Protein 1HXV (pdb70)

Radius of gyration: 11.87 Å; Cα contacts (8 Å, |Δi|>4): 209; chains: 1; bounding box: 21×31×25 Å

Organism: Mycoplasma genitalium (strain ATCC 33530 / DSM 19775 / NCTC 10195 / G37) (NCBI:txid243273)

Secondary structure (DSSP, 8-state):
---SSEEEEEEEEEEETTEE-STT--SEEEEEETSS-SPTTHHHHHHTS-SSEEEEE-----TTSSSSGGGS---EEEEEE--B-

CATH classification: 3.10.50.40

Foldseek 3Di:
DQAAQFWWQKQKFFAQPPRTDCVRGRGRRRHHGHPPLDDPPPSGVLRVDDAQAFDFAFAAQDCSDPDNVSNGGRTTIGIRGHTDD

Structure (mmCIF, N/CA/C/O backbone):
data_1HXV
#
_entry.id   1HXV
#
loop_
_atom_site.group_PDB
_atom_site.id
_atom_site.type_symbol
_atom_site.label_atom_id
_atom_site.label_alt_id
_atom_site.label_comp_id
_atom_site.label_asym_id
_atom_site.label_entity_id
_atom_site.label_seq_id
_atom_site.pdbx_PDB_ins_code
_atom_site.Cartn_x
_atom_site.Cartn_y
_atom_site.Cartn_z
_atom_site.occupancy
_atom_site.B_iso_or_equiv
_atom_site.auth_seq_id
_atom_site.auth_comp_id
_atom_site.auth_asym_id
_atom_site.auth_atom_id
_atom_site.pdbx_PDB_model_num
ATOM 1 N N . LYS A 1 29 ? -7.972 10.093 4.191 1.00 -0.30 29 LYS A N 1
ATOM 2 C CA . LYS A 1 29 ? -7.476 8.993 3.373 1.00 0.10 29 LYS A CA 1
ATOM 3 C C . LYS A 1 29 ? -6.674 9.523 2.189 1.00 0.23 29 LYS A C 1
ATOM 4 O O . LYS A 1 29 ? -7.103 10.450 1.501 1.00 -0.27 29 LYS A O 1
ATOM 23 N N . LEU A 1 30 ? -5.510 8.928 1.954 1.00 -0.30 30 LEU A N 1
ATOM 24 C CA . LEU A 1 30 ? -4.651 9.339 0.850 1.00 0.10 30 LEU A CA 1
ATOM 25 C C . LEU A 1 30 ? -5.065 8.630 -0.431 1.00 0.23 30 LEU A C 1
ATOM 26 O O . LEU A 1 30 ? -4.667 7.497 -0.671 1.00 -0.27 30 LEU A O 1
ATOM 42 N N . ALA A 1 31 ? -5.875 9.292 -1.247 1.00 -0.30 31 ALA A N 1
ATOM 43 C CA . ALA A 1 31 ? -6.342 8.693 -2.490 1.00 0.10 31 ALA A CA 1
ATOM 44 C C . ALA A 1 31 ? -5.335 8.876 -3.627 1.00 0.23 31 ALA A C 1
ATOM 45 O O . ALA A 1 31 ? -4.191 9.269 -3.401 1.00 -0.27 31 ALA A O 1
ATOM 52 N N . ASN A 1 32 ? -5.773 8.564 -4.846 1.00 -0.30 32 ASN A N 1
ATOM 53 C CA . ASN A 1 32 ? -4.925 8.661 -6.036 1.00 0.11 32 ASN A CA 1
ATOM 54 C C . ASN A 1 32 ? -4.203 10.006 -6.132 1.00 0.23 32 ASN A C 1
ATOM 55 O O . ASN A 1 32 ? -4.314 10.856 -5.248 1.00 -0.27 32 ASN A O 1
ATOM 66 N N . GLY A 1 33 ? -3.483 10.192 -7.239 1.00 -0.31 33 GLY A N 1
ATOM 67 C CA . GLY A 1 33 ? -2.762 11.435 -7.484 1.00 0.09 33 GLY A CA 1
ATOM 68 C C . GLY A 1 33 ? -1.734 11.772 -6.417 1.00 0.23 33 GLY A C 1
ATOM 69 O O . GLY A 1 33 ? -1.211 12.886 -6.386 1.00 -0.27 33 GLY A O 1
ATOM 73 N N . ASP A 1 34 ? -1.445 10.817 -5.538 1.00 -0.30 34 ASP A N 1
ATOM 74 C CA . ASP A 1 34 ? -0.477 11.032 -4.466 1.00 0.10 34 ASP A CA 1
ATOM 75 C C . ASP A 1 34 ? 0.656 10.010 -4.536 1.00 0.23 34 ASP A C 1
ATOM 76 O O . ASP A 1 34 ? 0.560 9.015 -5.253 1.00 -0.27 34 ASP A O 1
ATOM 85 N N . ILE A 1 35 ? 1.720 10.247 -3.772 1.00 -0.30 35 ILE A N 1
ATOM 86 C CA . ILE A 1 35 ? 2.848 9.332 -3.737 1.00 0.10 35 ILE A CA 1
ATOM 87 C C . ILE A 1 35 ? 2.806 8.562 -2.422 1.00 0.23 35 ILE A C 1
ATOM 88 O O . ILE A 1 35 ? 2.844 9.168 -1.352 1.00 -0.27 35 ILE A O 1
ATOM 104 N N . ALA A 1 36 ? 2.683 7.242 -2.476 1.00 -0.30 36 ALA A N 1
ATOM 105 C CA . ALA A 1 36 ? 2.590 6.456 -1.255 1.00 0.10 36 ALA A CA 1
ATOM 106 C C . ALA A 1 36 ? 3.877 5.706 -0.927 1.00 0.23 36 ALA A C 1
ATOM 107 O O . ALA A 1 36 ? 4.145 4.648 -1.497 1.00 -0.27 36 ALA A O 1
ATOM 114 N N . ILE A 1 37 ? 4.642 6.215 0.036 1.00 -0.30 37 ILE A N 1
ATOM 115 C CA . ILE A 1 37 ? 5.855 5.532 0.470 1.00 0.10 37 ILE A CA 1
ATOM 116 C C . ILE A 1 37 ? 5.439 4.380 1.376 1.00 0.23 37 ILE A C 1
ATOM 117 O O . ILE A 1 37 ? 5.421 4.489 2.602 1.00 -0.27 37 ILE A O 1
ATOM 133 N N . ILE A 1 38 ? 5.017 3.302 0.749 1.00 -0.30 38 ILE A N 1
ATOM 134 C CA . ILE A 1 38 ? 4.515 2.154 1.477 1.00 0.10 38 ILE A CA 1
ATOM 135 C C . ILE A 1 38 ? 5.567 1.071 1.697 1.00 0.23 38 ILE A C 1
ATOM 136 O O . ILE A 1 38 ? 6.175 0.578 0.746 1.00 -0.27 38 ILE A O 1
ATOM 152 N N . ASP A 1 39 ? 5.745 0.675 2.954 1.00 -0.30 39 ASP A N 1
ATOM 153 C CA . ASP A 1 39 ? 6.677 -0.394 3.292 1.00 0.10 39 ASP A CA 1
ATOM 154 C C . ASP A 1 39 ? 5.904 -1.695 3.244 1.00 0.23 39 ASP A C 1
ATOM 155 O O . ASP A 1 39 ? 5.369 -2.163 4.249 1.00 -0.27 39 ASP A O 1
ATOM 164 N N . PHE A 1 40 ? 5.815 -2.240 2.046 1.00 -0.30 40 PHE A N 1
ATOM 165 C CA . PHE A 1 40 ? 5.057 -3.463 1.825 1.00 0.10 40 PHE A CA 1
ATOM 166 C C . PHE A 1 40 ? 5.939 -4.707 1.808 1.00 0.23 40 PHE A C 1
ATOM 167 O O . PHE A 1 40 ? 6.795 -4.867 0.942 1.00 -0.27 40 PHE A O 1
ATOM 184 N N . THR A 1 41 ? 5.721 -5.583 2.786 1.00 -0.30 41 THR A N 1
ATOM 185 C CA . THR A 1 41 ? 6.492 -6.814 2.900 1.00 0.13 41 THR A CA 1
ATOM 186 C C . THR A 1 41 ? 5.770 -7.988 2.236 1.00 0.24 41 THR A C 1
ATOM 187 O O . THR A 1 41 ? 4.717 -8.424 2.698 1.00 -0.27 41 THR A O 1
ATOM 198 N N . GLY A 1 42 ? 6.356 -8.503 1.161 1.00 -0.31 42 GLY A N 1
ATOM 199 C CA . GLY A 1 42 ? 5.785 -9.634 0.451 1.00 0.09 42 GLY A CA 1
ATOM 200 C C . GLY A 1 42 ? 5.798 -10.928 1.240 1.00 0.23 42 GLY A C 1
ATOM 201 O O . GLY A 1 42 ? 6.677 -11.767 1.051 1.00 -0.27 42 GLY A O 1
ATOM 205 N N . ILE A 1 43 ? 4.817 -11.104 2.115 1.00 -0.30 43 ILE A N 1
ATOM 206 C CA . ILE A 1 43 ? 4.728 -12.323 2.912 1.00 0.10 43 ILE A CA 1
ATOM 207 C C . ILE A 1 43 ? 3.954 -13.395 2.164 1.00 0.23 43 ILE A C 1
ATOM 208 O O . ILE A 1 43 ? 2.793 -13.203 1.818 1.00 -0.27 43 ILE A O 1
ATOM 224 N N . VAL A 1 44 ? 4.601 -14.515 1.909 1.00 -0.30 44 VAL A N 1
ATOM 225 C CA . VAL A 1 44 ? 3.965 -15.612 1.190 1.00 0.10 44 VAL A CA 1
ATOM 226 C C . VAL A 1 44 ? 3.384 -16.654 2.146 1.00 0.23 44 VAL A C 1
ATOM 227 O O . VAL A 1 44 ? 3.983 -17.705 2.380 1.00 -0.27 44 VAL A O 1
ATOM 240 N N . ASP A 1 45 ? 2.211 -16.355 2.695 1.00 -0.30 45 ASP A N 1
ATOM 241 C CA . ASP A 1 45 ? 1.541 -17.266 3.620 1.00 0.10 45 ASP A CA 1
ATOM 242 C C . ASP A 1 45 ? 2.453 -17.678 4.772 1.00 0.23 45 ASP A C 1
ATOM 243 O O . ASP A 1 45 ? 2.974 -18.793 4.785 1.00 -0.27 45 ASP A O 1
ATOM 252 N N . ASN A 1 46 ? 2.644 -16.773 5.734 1.00 -0.30 46 ASN A N 1
ATOM 253 C CA . ASN A 1 46 ? 3.497 -17.033 6.899 1.00 0.11 46 ASN A CA 1
ATOM 254 C C . ASN A 1 46 ? 4.953 -16.734 6.608 1.00 0.23 46 ASN A C 1
ATOM 255 O O . ASN A 1 46 ? 5.655 -16.176 7.451 1.00 -0.27 46 ASN A O 1
ATOM 266 N N . LYS A 1 47 ? 5.415 -17.106 5.426 1.00 -0.30 47 LYS A N 1
ATOM 267 C CA . LYS A 1 47 ? 6.796 -16.862 5.075 1.00 0.10 47 LYS A CA 1
ATOM 268 C C . LYS A 1 47 ? 6.956 -15.480 4.455 1.00 0.23 47 LYS A C 1
ATOM 269 O O . LYS A 1 47 ? 6.057 -14.986 3.783 1.00 -0.27 47 LYS A O 1
ATOM 288 N N . LYS A 1 48 ? 8.105 -14.863 4.687 1.00 -0.30 48 LYS A N 1
ATOM 289 C CA . LYS A 1 48 ? 8.379 -13.535 4.148 1.00 0.10 48 LYS A CA 1
ATOM 290 C C . LYS A 1 48 ? 9.568 -13.577 3.190 1.00 0.23 48 LYS A C 1
ATOM 291 O O . LYS A 1 48 ? 10.694 -13.866 3.597 1.00 -0.27 48 LYS A O 1
ATOM 310 N N . LEU A 1 49 ? 9.310 -13.294 1.917 1.00 -0.30 49 LEU A N 1
ATOM 311 C CA . LEU A 1 49 ? 10.360 -13.306 0.901 1.00 0.10 49 LEU A CA 1
ATOM 312 C C . LEU A 1 49 ? 11.035 -11.942 0.792 1.00 0.23 49 LEU A C 1
ATOM 313 O O . LEU A 1 49 ? 10.764 -11.039 1.583 1.00 -0.27 49 LEU A O 1
ATOM 329 N N . ALA A 1 50 ? 11.911 -11.799 -0.199 1.00 -0.30 50 ALA A N 1
ATOM 330 C CA . ALA A 1 50 ? 12.619 -10.545 -0.420 1.00 0.10 50 ALA A CA 1
ATOM 331 C C . ALA A 1 50 ? 12.124 -9.853 -1.688 1.00 0.23 50 ALA A C 1
ATOM 332 O O . ALA A 1 50 ? 12.239 -8.635 -1.827 1.00 -0.27 50 ALA A O 1
ATOM 339 N N . SER A 1 51 ? 11.571 -10.638 -2.611 1.00 -0.30 51 SER A N 1
ATOM 340 C CA . SER A 1 51 ? 11.056 -10.104 -3.869 1.00 0.12 51 SER A CA 1
ATOM 341 C C . SER A 1 51 ? 10.013 -9.031 -3.625 1.00 0.24 51 SER A C 1
ATOM 342 O O . SER A 1 51 ? 10.236 -7.859 -3.928 1.00 -0.27 51 SER A O 1
ATOM 350 N N . ALA A 1 52 ? 8.871 -9.428 -3.087 1.00 -0.30 52 ALA A N 1
ATOM 351 C CA . ALA A 1 52 ? 7.807 -8.478 -2.827 1.00 0.10 52 ALA A CA 1
ATOM 352 C C . ALA A 1 52 ? 8.030 -7.714 -1.518 1.00 0.23 52 ALA A C 1
ATOM 353 O O . ALA A 1 52 ? 7.106 -7.090 -0.995 1.00 -0.27 52 ALA A O 1
ATOM 360 N N . SER A 1 53 ? 9.248 -7.772 -0.980 1.00 -0.30 53 SER A N 1
ATOM 361 C CA . SER A 1 53 ? 9.565 -7.092 0.272 1.00 0.12 53 SER A CA 1
ATOM 362 C C . SER A 1 53 ? 10.076 -5.675 0.030 1.00 0.24 53 SER A C 1
ATOM 363 O O . SER A 1 53 ? 11.272 -5.462 -0.165 1.00 -0.27 53 SER A O 1
ATOM 371 N N . ALA A 1 54 ? 9.165 -4.707 0.054 1.00 -0.30 54 ALA A N 1
ATOM 372 C CA . ALA A 1 54 ? 9.532 -3.312 -0.153 1.00 0.10 54 ALA A CA 1
ATOM 373 C C . ALA A 1 54 ? 9.247 -2.473 1.075 1.00 0.23 54 ALA A C 1
ATOM 374 O O . ALA A 1 54 ? 8.184 -2.563 1.680 1.00 -0.27 54 ALA A O 1
ATOM 381 N N . GLN A 1 55 ? 10.219 -1.655 1.426 1.00 -0.30 55 GLN A N 1
ATOM 382 C CA . GLN A 1 55 ? 10.112 -0.775 2.574 1.00 0.10 55 GLN A CA 1
ATOM 383 C C . GLN A 1 55 ? 9.532 0.570 2.147 1.00 0.23 55 GLN A C 1
ATOM 384 O O . GLN A 1 55 ? 8.615 0.630 1.330 1.00 -0.27 55 GLN A O 1
ATOM 398 N N . ASN A 1 56 ? 10.098 1.632 2.674 1.00 -0.30 56 ASN A N 1
ATOM 399 C CA . ASN A 1 56 ? 9.679 2.983 2.328 1.00 0.11 56 ASN A CA 1
ATOM 400 C C . ASN A 1 56 ? 9.858 3.188 0.830 1.00 0.23 56 ASN A C 1
ATOM 401 O O . ASN A 1 56 ? 10.797 3.849 0.386 1.00 -0.27 56 ASN A O 1
ATOM 412 N N . TYR A 1 57 ? 8.947 2.605 0.056 1.00 -0.30 57 TYR A N 1
ATOM 413 C CA . TYR A 1 57 ? 8.996 2.707 -1.393 1.00 0.10 57 TYR A CA 1
ATOM 414 C C . TYR A 1 57 ? 8.124 3.855 -1.870 1.00 0.23 57 TYR A C 1
ATOM 415 O O . TYR A 1 57 ? 6.895 3.773 -1.827 1.00 -0.27 57 TYR A O 1
ATOM 433 N N . GLU A 1 58 ? 8.768 4.918 -2.338 1.00 -0.30 58 GLU A N 1
ATOM 434 C CA . GLU A 1 58 ? 8.047 6.078 -2.835 1.00 0.10 58 GLU A CA 1
ATOM 435 C C . GLU A 1 58 ? 7.274 5.709 -4.089 1.00 0.23 58 GLU A C 1
ATOM 436 O O . GLU A 1 58 ? 7.750 5.888 -5.210 1.00 -0.27 58 GLU A O 1
ATOM 448 N N . LEU A 1 59 ? 6.069 5.199 -3.880 1.00 -0.30 59 LEU A N 1
ATOM 449 C CA . LEU A 1 59 ? 5.203 4.804 -4.976 1.00 0.10 59 LEU A CA 1
ATOM 450 C C . LEU A 1 59 ? 4.270 5.949 -5.330 1.00 0.23 59 LEU A C 1
ATOM 451 O O . LEU A 1 59 ? 3.966 6.791 -4.490 1.00 -0.27 59 LEU A O 1
ATOM 467 N N . THR A 1 60 ? 3.807 5.971 -6.564 1.00 -0.30 60 THR A N 1
ATOM 468 C CA . THR A 1 60 ? 2.890 7.007 -7.008 1.00 0.13 60 THR A CA 1
ATOM 469 C C . THR A 1 60 ? 1.532 6.377 -7.251 1.00 0.24 60 THR A C 1
ATOM 470 O O . THR A 1 60 ? 1.375 5.588 -8.183 1.00 -0.27 60 THR A O 1
ATOM 481 N N . ILE A 1 61 ? 0.545 6.711 -6.431 1.00 -0.30 61 ILE A N 1
ATOM 482 C CA . ILE A 1 61 ? -0.778 6.145 -6.612 1.00 0.10 61 ILE A CA 1
ATOM 483 C C . ILE A 1 61 ? -1.566 6.977 -7.600 1.00 0.23 61 ILE A C 1
ATOM 484 O O . ILE A 1 61 ? -2.031 8.075 -7.290 1.00 -0.27 61 ILE A O 1
ATOM 500 N N . GLY A 1 62 ? -1.669 6.449 -8.807 1.00 -0.31 62 GLY A N 1
ATOM 501 C CA . GLY A 1 62 ? -2.353 7.139 -9.879 1.00 0.09 62 GLY A CA 1
ATOM 502 C C . GLY A 1 62 ? -1.500 7.180 -11.136 1.00 0.23 62 GLY A C 1
ATOM 503 O O . GLY A 1 62 ? -1.741 7.986 -12.034 1.00 -0.27 62 GLY A O 1
ATOM 507 N N . SER A 1 63 ? -0.493 6.304 -11.193 1.00 -0.30 63 SER A N 1
ATOM 508 C CA . SER A 1 63 ? 0.409 6.233 -12.335 1.00 0.12 63 SER A CA 1
ATOM 509 C C . SER A 1 63 ? 0.096 5.022 -13.214 1.00 0.24 63 SER A C 1
ATOM 510 O O . SER A 1 63 ? 0.579 4.925 -14.341 1.00 -0.27 63 SER A O 1
ATOM 518 N N . ASN A 1 64 ? -0.716 4.101 -12.691 1.00 -0.30 64 ASN A N 1
ATOM 519 C CA . ASN A 1 64 ? -1.099 2.898 -13.426 1.00 0.11 64 ASN A CA 1
ATOM 520 C C . ASN A 1 64 ? 0.093 1.971 -13.654 1.00 0.23 64 ASN A C 1
ATOM 521 O O . ASN A 1 64 ? 0.103 1.186 -14.602 1.00 -0.27 64 ASN A O 1
ATOM 532 N N . SER A 1 65 ? 1.097 2.063 -12.786 1.00 -0.30 65 SER A N 1
ATOM 533 C CA . SER A 1 65 ? 2.285 1.224 -12.910 1.00 0.12 65 SER A CA 1
ATOM 534 C C . SER A 1 65 ? 2.178 -0.022 -12.033 1.00 0.24 65 SER A C 1
ATOM 535 O O . SER A 1 65 ? 2.811 -1.040 -12.311 1.00 -0.27 65 SER A O 1
ATOM 543 N N . PHE A 1 66 ? 1.376 0.060 -10.976 1.00 -0.30 66 PHE A N 1
ATOM 544 C CA . PHE A 1 66 ? 1.195 -1.069 -10.070 1.00 0.10 66 PHE A CA 1
ATOM 545 C C . PHE A 1 66 ? -0.063 -1.856 -10.428 1.00 0.23 66 PHE A C 1
ATOM 546 O O . PHE A 1 66 ? -0.977 -1.326 -11.060 1.00 -0.27 66 PHE A O 1
ATOM 563 N N . ILE A 1 67 ? -0.106 -3.122 -10.021 1.00 -0.30 67 ILE A N 1
ATOM 564 C CA . ILE A 1 67 ? -1.257 -3.973 -10.305 1.00 0.10 67 ILE A CA 1
ATOM 565 C C . ILE A 1 67 ? -2.532 -3.385 -9.708 1.00 0.23 67 ILE A C 1
ATOM 566 O O . ILE A 1 67 ? -2.480 -2.490 -8.865 1.00 -0.27 67 ILE A O 1
ATOM 582 N N . LYS A 1 68 ? -3.677 -3.890 -10.156 1.00 -0.30 68 LYS A N 1
ATOM 583 C CA . LYS A 1 68 ? -4.967 -3.411 -9.671 1.00 0.10 68 LYS A CA 1
ATOM 584 C C . LYS A 1 68 ? -5.308 -4.030 -8.319 1.00 0.23 68 LYS A C 1
ATOM 585 O O . LYS A 1 68 ? -5.381 -5.252 -8.187 1.00 -0.27 68 LYS A O 1
ATOM 604 N N . GLY A 1 69 ? -5.511 -3.180 -7.316 1.00 -0.31 69 GLY A N 1
ATOM 605 C CA . GLY A 1 69 ? -5.835 -3.663 -5.987 1.00 0.09 69 GLY A CA 1
ATOM 606 C C . GLY A 1 69 ? -4.737 -3.361 -4.985 1.00 0.23 69 GLY A C 1
ATOM 607 O O . GLY A 1 69 ? -4.985 -3.292 -3.781 1.00 -0.27 69 GLY A O 1
ATOM 611 N N . PHE A 1 70 ? -3.520 -3.188 -5.488 1.00 -0.30 70 PHE A N 1
ATOM 612 C CA . PHE A 1 70 ? -2.369 -2.898 -4.643 1.00 0.10 70 PHE A CA 1
ATOM 613 C C . PHE A 1 70 ? -2.314 -1.414 -4.273 1.00 0.23 70 PHE A C 1
ATOM 614 O O . PHE A 1 70 ? -2.694 -1.023 -3.165 1.00 -0.27 70 PHE A O 1
ATOM 631 N N . GLU A 1 71 ? -1.846 -0.587 -5.210 1.00 -0.30 71 GLU A N 1
ATOM 632 C CA . GLU A 1 71 ? -1.749 0.855 -4.990 1.00 0.10 71 GLU A CA 1
ATOM 633 C C . GLU A 1 71 ? -3.023 1.390 -4.339 1.00 0.23 71 GLU A C 1
ATOM 634 O O . GLU A 1 71 ? -2.969 2.251 -3.464 1.00 -0.27 71 GLU A O 1
ATOM 646 N N . THR A 1 72 ? -4.166 0.864 -4.778 1.00 -0.30 72 THR A N 1
ATOM 647 C CA . THR A 1 72 ? -5.467 1.278 -4.257 1.00 0.13 72 THR A CA 1
ATOM 648 C C . THR A 1 72 ? -5.629 0.932 -2.778 1.00 0.24 72 THR A C 1
ATOM 649 O O . THR A 1 72 ? -5.996 1.784 -1.971 1.00 -0.27 72 THR A O 1
ATOM 660 N N . GLY A 1 73 ? -5.359 -0.320 -2.425 1.00 -0.31 73 GLY A N 1
ATOM 661 C CA . GLY A 1 73 ? -5.491 -0.742 -1.039 1.00 0.09 73 GLY A CA 1
ATOM 662 C C . GLY A 1 73 ? -4.784 0.193 -0.074 1.00 0.23 73 GLY A C 1
ATOM 663 O O . GLY A 1 73 ? -5.175 0.318 1.090 1.00 -0.27 73 GLY A O 1
ATOM 667 N N . LEU A 1 74 ? -3.757 0.873 -0.565 1.00 -0.30 74 LEU A N 1
ATOM 668 C CA . LEU A 1 74 ? -3.010 1.813 0.260 1.00 0.10 74 LEU A CA 1
ATOM 669 C C . LEU A 1 74 ? -3.624 3.215 0.203 1.00 0.23 74 LEU A C 1
ATOM 670 O O . LEU A 1 74 ? -3.520 3.984 1.158 1.00 -0.27 74 LEU A O 1
ATOM 686 N N . ILE A 1 75 ? -4.246 3.551 -0.927 1.00 -0.30 75 ILE A N 1
ATOM 687 C CA . ILE A 1 75 ? -4.850 4.875 -1.096 1.00 0.10 75 ILE A CA 1
ATOM 688 C C . ILE A 1 75 ? -6.172 5.017 -0.343 1.00 0.23 75 ILE A C 1
ATOM 689 O O . ILE A 1 75 ? -6.683 6.124 -0.178 1.00 -0.27 75 ILE A O 1
ATOM 705 N N . ALA A 1 76 ? -6.733 3.899 0.088 1.00 -0.30 76 ALA A N 1
ATOM 706 C CA . ALA A 1 76 ? -8.008 3.914 0.793 1.00 0.10 76 ALA A CA 1
ATOM 707 C C . ALA A 1 76 ? -7.833 4.213 2.279 1.00 0.23 76 ALA A C 1
ATOM 708 O O . ALA A 1 76 ? -8.771 4.654 2.942 1.00 -0.27 76 ALA A O 1
ATOM 715 N N . MET A 1 77 ? -6.631 3.986 2.800 1.00 -0.30 77 MET A N 1
ATOM 716 C CA . MET A 1 77 ? -6.360 4.254 4.211 1.00 0.10 77 MET A CA 1
ATOM 717 C C . MET A 1 77 ? -5.457 5.476 4.371 1.00 0.23 77 MET A C 1
ATOM 718 O O . MET A 1 77 ? -4.916 5.993 3.393 1.00 -0.27 77 MET A O 1
ATOM 732 N N . LYS A 1 78 ? -5.303 5.935 5.612 1.00 -0.30 78 LYS A N 1
ATOM 733 C CA . LYS A 1 78 ? -4.468 7.096 5.902 1.00 0.10 78 LYS A CA 1
ATOM 734 C C . LYS A 1 78 ? -2.995 6.717 5.827 1.00 0.23 78 LYS A C 1
ATOM 735 O O . LYS A 1 78 ? -2.642 5.731 5.184 1.00 -0.27 78 LYS A O 1
ATOM 754 N N . VAL A 1 79 ? -2.130 7.485 6.482 1.00 -0.30 79 VAL A N 1
ATOM 755 C CA . VAL A 1 79 ? -0.704 7.199 6.473 1.00 0.10 79 VAL A CA 1
ATOM 756 C C . VAL A 1 79 ? -0.288 6.557 7.796 1.00 0.23 79 VAL A C 1
ATOM 757 O O . VAL A 1 79 ? -1.002 6.657 8.794 1.00 -0.27 79 VAL A O 1
ATOM 770 N N . ASN A 1 80 ? 0.861 5.891 7.797 1.00 -0.30 80 ASN A N 1
ATOM 771 C CA . ASN A 1 80 ? 1.357 5.225 8.994 1.00 0.11 80 ASN A CA 1
ATOM 772 C C . ASN A 1 80 ? 0.428 4.085 9.401 1.00 0.23 80 ASN A C 1
ATOM 773 O O . ASN A 1 80 ? 0.394 3.687 10.565 1.00 -0.27 80 ASN A O 1
ATOM 784 N N . GLN A 1 81 ? -0.328 3.565 8.436 1.00 -0.30 81 GLN A N 1
ATOM 785 C CA . GLN A 1 81 ? -1.259 2.473 8.706 1.00 0.10 81 GLN A CA 1
ATOM 786 C C . GLN A 1 81 ? -0.693 1.136 8.233 1.00 0.23 81 GLN A C 1
ATOM 787 O O . GLN A 1 81 ? -0.072 1.053 7.176 1.00 -0.27 81 GLN A O 1
ATOM 801 N N . LYS A 1 82 ? -0.919 0.091 9.024 1.00 -0.30 82 LYS A N 1
ATOM 802 C CA . LYS A 1 82 ? -0.438 -1.244 8.683 1.00 0.10 82 LYS A CA 1
ATOM 803 C C . LYS A 1 82 ? -1.469 -1.990 7.846 1.00 0.23 82 LYS A C 1
ATOM 804 O O . LYS A 1 82 ? -2.435 -2.539 8.376 1.00 -0.27 82 LYS A O 1
ATOM 823 N N . LYS A 1 83 ? -1.265 -1.994 6.533 1.00 -0.30 83 LYS A N 1
ATOM 824 C CA . LYS A 1 83 ? -2.184 -2.659 5.619 1.00 0.10 83 LYS A CA 1
ATOM 825 C C . LYS A 1 83 ? -1.701 -4.062 5.258 1.00 0.23 83 LYS A C 1
ATOM 826 O O . LYS A 1 83 ? -1.162 -4.282 4.174 1.00 -0.27 83 LYS A O 1
ATOM 845 N N . THR A 1 84 ? -1.908 -5.012 6.166 1.00 -0.30 84 THR A N 1
ATOM 846 C CA . THR A 1 84 ? -1.502 -6.393 5.927 1.00 0.13 84 THR A CA 1
ATOM 847 C C . THR A 1 84 ? -2.573 -7.128 5.128 1.00 0.24 84 THR A C 1
ATOM 848 O O . THR A 1 84 ? -3.243 -8.026 5.639 1.00 -0.27 84 THR A O 1
ATOM 859 N N . LEU A 1 85 ? -2.736 -6.725 3.872 1.00 -0.30 85 LEU A N 1
ATOM 860 C CA . LEU A 1 85 ? -3.734 -7.322 2.993 1.00 0.10 85 LEU A CA 1
ATOM 861 C C . LEU A 1 85 ? -3.152 -8.487 2.196 1.00 0.23 85 LEU A C 1
ATOM 862 O O . LEU A 1 85 ? -2.054 -8.389 1.647 1.00 -0.27 85 LEU A O 1
ATOM 878 N N . ALA A 1 86 ? -3.903 -9.583 2.123 1.00 -0.30 86 ALA A N 1
ATOM 879 C CA . ALA A 1 86 ? -3.470 -10.759 1.377 1.00 0.10 86 ALA A CA 1
ATOM 880 C C . ALA A 1 86 ? -3.871 -10.630 -0.088 1.00 0.23 86 ALA A C 1
ATOM 881 O O . ALA A 1 86 ? -4.927 -11.112 -0.499 1.00 -0.27 86 ALA A O 1
ATOM 888 N N . LEU A 1 87 ? -3.036 -9.947 -0.863 1.00 -0.30 87 LEU A N 1
ATOM 889 C CA . LEU A 1 87 ? -3.318 -9.717 -2.276 1.00 0.10 87 LEU A CA 1
ATOM 890 C C . LEU A 1 87 ? -2.754 -10.821 -3.161 1.00 0.23 87 LEU A C 1
ATOM 891 O O . LEU A 1 87 ? -1.806 -11.511 -2.792 1.00 -0.27 87 LEU A O 1
ATOM 907 N N . THR A 1 88 ? -3.336 -10.960 -4.344 1.00 -0.30 88 THR A N 1
ATOM 908 C CA . THR A 1 88 ? -2.887 -11.956 -5.304 1.00 0.13 88 THR A CA 1
ATOM 909 C C . THR A 1 88 ? -1.844 -11.350 -6.231 1.00 0.24 88 THR A C 1
ATOM 910 O O . THR A 1 88 ? -1.528 -10.164 -6.133 1.00 -0.27 88 THR A O 1
ATOM 921 N N . PHE A 1 89 ? -1.317 -12.163 -7.131 1.00 -0.30 89 PHE A N 1
ATOM 922 C CA . PHE A 1 89 ? -0.315 -11.701 -8.079 1.00 0.10 89 PHE A CA 1
ATOM 923 C C . PHE A 1 89 ? -0.784 -11.964 -9.510 1.00 0.24 89 PHE A C 1
ATOM 924 O O . PHE A 1 89 ? -0.913 -13.117 -9.921 1.00 -0.27 89 PHE A O 1
ATOM 941 N N . PRO A 1 90 ? -1.065 -10.896 -10.285 1.00 -0.29 90 PRO A N 1
ATOM 942 C CA . PRO A 1 90 ? -1.542 -11.021 -11.668 1.00 0.10 90 PRO A CA 1
ATOM 943 C C . PRO A 1 90 ? -0.429 -11.333 -12.663 1.00 0.23 90 PRO A C 1
ATOM 944 O O . PRO A 1 90 ? 0.751 -11.127 -12.379 1.00 -0.27 90 PRO A O 1
ATOM 955 N N . SER A 1 91 ? -0.820 -11.826 -13.836 1.00 -0.30 91 SER A N 1
ATOM 956 C CA . SER A 1 91 ? 0.133 -12.165 -14.887 1.00 0.12 91 SER A CA 1
ATOM 957 C C . SER A 1 91 ? 0.943 -10.942 -15.302 1.00 0.24 91 SER A C 1
ATOM 958 O O . SER A 1 91 ? 2.117 -11.051 -15.656 1.00 -0.27 91 SER A O 1
ATOM 966 N N . ASP A 1 92 ? 0.301 -9.778 -15.264 1.00 -0.30 92 ASP A N 1
ATOM 967 C CA . ASP A 1 92 ? 0.947 -8.524 -15.643 1.00 0.10 92 ASP A CA 1
ATOM 968 C C . ASP A 1 92 ? 2.346 -8.406 -15.037 1.00 0.23 92 ASP A C 1
ATOM 969 O O . ASP A 1 92 ? 3.226 -7.767 -15.613 1.00 -0.27 92 ASP A O 1
ATOM 978 N N . TYR A 1 93 ? 2.545 -9.021 -13.873 1.00 -0.30 93 TYR A N 1
ATOM 979 C CA . TYR A 1 93 ? 3.839 -8.972 -13.199 1.00 0.10 93 TYR A CA 1
ATOM 980 C C . TYR A 1 93 ? 4.963 -9.425 -14.125 1.00 0.23 93 TYR A C 1
ATOM 981 O O . TYR A 1 93 ? 4.793 -10.343 -14.927 1.00 -0.27 93 TYR A O 1
ATOM 999 N N . HIS A 1 94 ? 6.109 -8.762 -14.012 1.00 -0.30 94 HIS A N 1
ATOM 1000 C CA . HIS A 1 94 ? 7.267 -9.076 -14.840 1.00 0.10 94 HIS A CA 1
ATOM 1001 C C . HIS A 1 94 ? 7.770 -10.496 -14.592 1.00 0.23 94 HIS A C 1
ATOM 1002 O O . HIS A 1 94 ? 8.442 -11.078 -15.443 1.00 -0.27 94 HIS A O 1
ATOM 1017 N N . VAL A 1 95 ? 7.450 -11.052 -13.427 1.00 -0.30 95 VAL A N 1
ATOM 1018 C CA . VAL A 1 95 ? 7.886 -12.401 -13.094 1.00 0.10 95 VAL A CA 1
ATOM 1019 C C . VAL A 1 95 ? 6.781 -13.426 -13.344 1.00 0.23 95 VAL A C 1
ATOM 1020 O O . VAL A 1 95 ? 5.630 -13.239 -12.945 1.00 -0.27 95 VAL A O 1
ATOM 1033 N N . LYS A 1 96 ? 7.159 -14.512 -13.999 1.00 -0.30 96 LYS A N 1
ATOM 1034 C CA . LYS A 1 96 ? 6.229 -15.592 -14.318 1.00 0.10 96 LYS A CA 1
ATOM 1035 C C . LYS A 1 96 ? 5.528 -16.101 -13.060 1.00 0.23 96 LYS A C 1
ATOM 1036 O O . LYS A 1 96 ? 4.340 -16.425 -13.082 1.00 -0.27 96 LYS A O 1
ATOM 1055 N N . GLU A 1 97 ? 6.283 -16.191 -11.975 1.00 -0.30 97 GLU A N 1
ATOM 1056 C CA . GLU A 1 97 ? 5.757 -16.686 -10.706 1.00 0.10 97 GLU A CA 1
ATOM 1057 C C . GLU A 1 97 ? 4.611 -15.828 -10.169 1.00 0.23 97 GLU A C 1
ATOM 1058 O O . GLU A 1 97 ? 3.573 -16.351 -9.742 1.00 -0.27 97 GLU A O 1
ATOM 1070 N N . LEU A 1 98 ? 4.791 -14.512 -10.183 1.00 -0.30 98 LEU A N 1
ATOM 1071 C CA . LEU A 1 98 ? 3.766 -13.614 -9.669 1.00 0.10 98 LEU A CA 1
ATOM 1072 C C . LEU A 1 98 ? 2.652 -13.389 -10.667 1.00 0.23 98 LEU A C 1
ATOM 1073 O O . LEU A 1 98 ? 1.963 -12.370 -10.631 1.00 -0.27 98 LEU A O 1
ATOM 1089 N N . GLN A 1 99 ? 2.443 -14.364 -11.524 1.00 -0.30 99 GLN A N 1
ATOM 1090 C CA . GLN A 1 99 ? 1.365 -14.294 -12.483 1.00 0.10 99 GLN A CA 1
ATOM 1091 C C . GLN A 1 99 ? 0.100 -14.803 -11.804 1.00 0.23 99 GLN A C 1
ATOM 1092 O O . GLN A 1 99 ? -0.997 -14.297 -12.037 1.00 -0.27 99 GLN A O 1
ATOM 1106 N N . SER A 1 100 ? 0.280 -15.813 -10.947 1.00 -0.30 100 SER A N 1
ATOM 1107 C CA . SER A 1 100 ? -0.830 -16.405 -10.201 1.00 0.12 100 SER A CA 1
ATOM 1108 C C . SER A 1 100 ? -0.394 -16.748 -8.776 1.00 0.24 100 SER A C 1
ATOM 1109 O O . SER A 1 100 ? -0.449 -17.909 -8.369 1.00 -0.27 100 SER A O 1
ATOM 1117 N N . LYS A 1 101 ? 0.072 -15.749 -8.026 1.00 -0.30 101 LYS A N 1
ATOM 1118 C CA . LYS A 1 101 ? 0.547 -15.993 -6.663 1.00 0.10 101 LYS A CA 1
ATOM 1119 C C . LYS A 1 101 ? -0.211 -15.196 -5.592 1.00 0.24 101 LYS A C 1
ATOM 1120 O O . LYS A 1 101 ? -0.006 -13.991 -5.445 1.00 -0.27 101 LYS A O 1
ATOM 1139 N N . PRO A 1 102 ? -1.064 -15.871 -4.792 1.00 -0.29 102 PRO A N 1
ATOM 1140 C CA . PRO A 1 102 ? -1.801 -15.227 -3.698 1.00 0.10 102 PRO A CA 1
ATOM 1141 C C . PRO A 1 102 ? -0.858 -14.911 -2.541 1.00 0.23 102 PRO A C 1
ATOM 1142 O O . PRO A 1 102 ? -0.584 -15.767 -1.699 1.00 -0.27 102 PRO A O 1
ATOM 1153 N N . VAL A 1 103 ? -0.323 -13.697 -2.536 1.00 -0.30 103 VAL A N 1
ATOM 1154 C CA . VAL A 1 103 ? 0.639 -13.285 -1.519 1.00 0.10 103 VAL A CA 1
ATOM 1155 C C . VAL A 1 103 ? 0.025 -12.441 -0.400 1.00 0.23 103 VAL A C 1
ATOM 1156 O O . VAL A 1 103 ? -1.020 -11.808 -0.566 1.00 -0.27 103 VAL A O 1
ATOM 1169 N N . THR A 1 104 ? 0.731 -12.405 0.726 1.00 -0.30 104 THR A N 1
ATOM 1170 C CA . THR A 1 104 ? 0.329 -11.608 1.876 1.00 0.13 104 THR A CA 1
ATOM 1171 C C . THR A 1 104 ? 1.178 -10.349 1.912 1.00 0.24 104 THR A C 1
ATOM 1172 O O . THR A 1 104 ? 2.362 -10.394 2.243 1.00 -0.27 104 THR A O 1
ATOM 1183 N N . PHE A 1 105 ? 0.572 -9.230 1.540 1.00 -0.30 105 PHE A N 1
ATOM 1184 C CA . PHE A 1 105 ? 1.280 -7.961 1.497 1.00 0.10 105 PHE A CA 1
ATOM 1185 C C . PHE A 1 105 ? 1.138 -7.183 2.800 1.00 0.23 105 PHE A C 1
ATOM 1186 O O . PHE A 1 105 ? 0.043 -6.753 3.162 1.00 -0.27 105 PHE A O 1
ATOM 1203 N N . GLU A 1 106 ? 2.261 -6.947 3.459 1.00 -0.30 106 GLU A N 1
ATOM 1204 C CA . GLU A 1 106 ? 2.276 -6.150 4.676 1.00 0.10 106 GLU A CA 1
ATOM 1205 C C . GLU A 1 106 ? 2.677 -4.741 4.273 1.00 0.23 106 GLU A C 1
ATOM 1206 O O . GLU A 1 106 ? 3.854 -4.389 4.305 1.00 -0.27 106 GLU A O 1
ATOM 1218 N N . VAL A 1 107 ? 1.693 -3.953 3.852 1.00 -0.30 107 VAL A N 1
ATOM 1219 C CA . VAL A 1 107 ? 1.953 -2.598 3.388 1.00 0.10 107 VAL A CA 1
ATOM 1220 C C . VAL A 1 107 ? 1.800 -1.562 4.485 1.00 0.23 107 VAL A C 1
ATOM 1221 O O . VAL A 1 107 ? 0.690 -1.274 4.934 1.00 -0.27 107 VAL A O 1
ATOM 1234 N N . VAL A 1 108 ? 2.918 -0.973 4.886 1.00 -0.30 108 VAL A N 1
ATOM 1235 C CA . VAL A 1 108 ? 2.917 0.066 5.894 1.00 0.10 108 VAL A CA 1
ATOM 1236 C C . VAL A 1 108 ? 2.604 1.395 5.209 1.00 0.23 108 VAL A C 1
ATOM 1237 O O . VAL A 1 108 ? 3.489 2.064 4.677 1.00 -0.27 108 VAL A O 1
ATOM 1250 N N . LEU A 1 109 ? 1.321 1.718 5.167 1.00 -0.30 109 LEU A N 1
ATOM 1251 C CA . LEU A 1 109 ? 0.824 2.908 4.489 1.00 0.10 109 LEU A CA 1
ATOM 1252 C C . LEU A 1 109 ? 1.521 4.214 4.866 1.00 0.23 109 LEU A C 1
ATOM 1253 O O . LEU A 1 109 ? 0.937 5.044 5.555 1.00 -0.27 109 LEU A O 1
ATOM 1269 N N . LYS A 1 110 ? 2.731 4.437 4.354 1.00 -0.30 110 LYS A N 1
ATOM 1270 C CA . LYS A 1 110 ? 3.421 5.695 4.588 1.00 0.10 110 LYS A CA 1
ATOM 1271 C C . LYS A 1 110 ? 3.291 6.490 3.295 1.00 0.23 110 LYS A C 1
ATOM 1272 O O . LYS A 1 110 ? 3.476 5.926 2.221 1.00 -0.27 110 LYS A O 1
ATOM 1291 N N . ALA A 1 111 ? 2.891 7.756 3.356 1.00 -0.30 111 ALA A N 1
ATOM 1292 C CA . ALA A 1 111 ? 2.673 8.494 2.112 1.00 0.10 111 ALA A CA 1
ATOM 1293 C C . ALA A 1 111 ? 3.257 9.899 2.060 1.00 0.23 111 ALA A C 1
ATOM 1294 O O . ALA A 1 111 ? 3.025 10.734 2.933 1.00 -0.27 111 ALA A O 1
ATOM 1301 N N . ILE A 1 112 ? 3.998 10.132 0.983 1.00 -0.30 112 ILE A N 1
ATOM 1302 C CA . ILE A 1 112 ? 4.628 11.415 0.708 1.00 0.10 112 ILE A CA 1
ATOM 1303 C C . ILE A 1 112 ? 3.979 12.046 -0.527 1.00 0.23 112 ILE A C 1
ATOM 1304 O O . ILE A 1 112 ? 3.751 11.357 -1.521 1.00 -0.27 112 ILE A O 1
ATOM 1320 N N . LYS A 1 113 ? 3.644 13.326 -0.487 1.00 -0.30 113 LYS A N 1
ATOM 1321 C CA . LYS A 1 113 ? 3.011 13.954 -1.640 1.00 0.11 113 LYS A CA 1
ATOM 1322 C C . LYS A 1 113 ? 4.023 14.762 -2.444 1.00 0.28 113 LYS A C 1
ATOM 1323 O O . LYS A 1 113 ? 3.702 15.136 -3.592 1.00 -0.26 113 LYS A O 1
ATOM 1343 N N . LYS A 1 29 ? -5.472 12.439 2.733 1.00 -0.30 29 LYS A N 2
ATOM 1344 C CA . LYS A 1 29 ? -5.665 11.436 1.692 1.00 0.10 29 LYS A CA 2
ATOM 1345 C C . LYS A 1 29 ? -4.744 11.684 0.501 1.00 0.23 29 LYS A C 2
ATOM 1346 O O . LYS A 1 29 ? -5.008 12.553 -0.330 1.00 -0.27 29 LYS A O 2
ATOM 1365 N N . LEU A 1 30 ? -3.672 10.902 0.415 1.00 -0.30 30 LEU A N 2
ATOM 1366 C CA . LEU A 1 30 ? -2.724 11.023 -0.686 1.00 0.10 30 LEU A CA 2
ATOM 1367 C C . LEU A 1 30 ? -3.225 10.225 -1.882 1.00 0.23 30 LEU A C 2
ATOM 1368 O O . LEU A 1 30 ? -2.881 9.058 -2.047 1.00 -0.27 30 LEU A O 2
ATOM 1384 N N . ALA A 1 31 ? -4.055 10.855 -2.704 1.00 -0.30 31 ALA A N 2
ATOM 1385 C CA . ALA A 1 31 ? -4.620 10.187 -3.868 1.00 0.10 31 ALA A CA 2
ATOM 1386 C C . ALA A 1 31 ? -3.631 10.118 -5.033 1.00 0.23 31 ALA A C 2
ATOM 1387 O O . ALA A 1 31 ? -2.438 10.375 -4.870 1.00 -0.27 31 ALA A O 2
ATOM 1394 N N . ASN A 1 32 ? -4.145 9.742 -6.202 1.00 -0.30 32 ASN A N 2
ATOM 1395 C CA . ASN A 1 32 ? -3.334 9.599 -7.412 1.00 0.11 32 ASN A CA 2
ATOM 1396 C C . ASN A 1 32 ? -2.446 10.818 -7.671 1.00 0.23 32 ASN A C 2
ATOM 1397 O O . ASN A 1 32 ? -2.398 11.755 -6.874 1.00 -0.27 32 ASN A O 2
ATOM 1408 N N . GLY A 1 33 ? -1.763 10.797 -8.817 1.00 -0.31 33 GLY A N 2
ATOM 1409 C CA . GLY A 1 33 ? -0.896 11.899 -9.212 1.00 0.09 33 GLY A CA 2
ATOM 1410 C C . GLY A 1 33 ? 0.223 12.189 -8.225 1.00 0.23 33 GLY A C 2
ATOM 1411 O O . GLY A 1 33 ? 0.917 13.198 -8.351 1.00 -0.27 33 GLY A O 2
ATOM 1415 N N . ASP A 1 34 ? 0.399 11.313 -7.239 1.00 -0.30 34 ASP A N 2
ATOM 1416 C CA . ASP A 1 34 ? 1.441 11.495 -6.233 1.00 0.10 34 ASP A CA 2
ATOM 1417 C C . ASP A 1 34 ? 2.409 10.314 -6.229 1.00 0.23 34 ASP A C 2
ATOM 1418 O O . ASP A 1 34 ? 2.125 9.268 -6.812 1.00 -0.27 34 ASP A O 2
ATOM 1427 N N . ILE A 1 35 ? 3.543 10.477 -5.553 1.00 -0.30 35 ILE A N 2
ATOM 1428 C CA . ILE A 1 35 ? 4.529 9.414 -5.458 1.00 0.10 35 ILE A CA 2
ATOM 1429 C C . ILE A 1 35 ? 4.470 8.821 -4.055 1.00 0.23 35 ILE A C 2
ATOM 1430 O O . ILE A 1 35 ? 4.667 9.539 -3.075 1.00 -0.27 35 ILE A O 2
ATOM 1446 N N . ALA A 1 36 ? 4.159 7.537 -3.932 1.00 -0.30 36 ALA A N 2
ATOM 1447 C CA . ALA A 1 36 ? 4.041 6.926 -2.617 1.00 0.10 36 ALA A CA 2
ATOM 1448 C C . ALA A 1 36 ? 5.229 6.036 -2.262 1.00 0.23 36 ALA A C 2
ATOM 1449 O O . ALA A 1 36 ? 5.306 4.891 -2.707 1.00 -0.27 36 ALA A O 2
ATOM 1456 N N . ILE A 1 37 ? 6.122 6.537 -1.412 1.00 -0.30 37 ILE A N 2
ATOM 1457 C CA . ILE A 1 37 ? 7.256 5.740 -0.957 1.00 0.10 37 ILE A CA 2
ATOM 1458 C C . ILE A 1 37 ? 6.753 4.794 0.128 1.00 0.23 37 ILE A C 2
ATOM 1459 O O . ILE A 1 37 ? 6.833 5.071 1.326 1.00 -0.27 37 ILE A O 2
ATOM 1475 N N . ILE A 1 38 ? 6.143 3.718 -0.316 1.00 -0.30 38 ILE A N 2
ATOM 1476 C CA . ILE A 1 38 ? 5.537 2.764 0.590 1.00 0.10 38 ILE A CA 2
ATOM 1477 C C . ILE A 1 38 ? 6.425 1.560 0.882 1.00 0.23 38 ILE A C 2
ATOM 1478 O O . ILE A 1 38 ? 6.871 0.868 -0.035 1.00 -0.27 38 ILE A O 2
ATOM 1494 N N . ASP A 1 39 ? 6.639 1.286 2.165 1.00 -0.30 39 ASP A N 2
ATOM 1495 C CA . ASP A 1 39 ? 7.420 0.126 2.572 1.00 0.10 39 ASP A CA 2
ATOM 1496 C C . ASP A 1 39 ? 6.461 -1.035 2.720 1.00 0.23 39 ASP A C 2
ATOM 1497 O O . ASP A 1 39 ? 5.948 -1.313 3.804 1.00 -0.27 39 ASP A O 2
ATOM 1506 N N . PHE A 1 40 ? 6.194 -1.676 1.597 1.00 -0.30 40 PHE A N 2
ATOM 1507 C CA . PHE A 1 40 ? 5.251 -2.785 1.567 1.00 0.10 40 PHE A CA 2
ATOM 1508 C C . PHE A 1 40 ? 5.941 -4.142 1.648 1.00 0.23 40 PHE A C 2
ATOM 1509 O O . PHE A 1 40 ? 6.713 -4.515 0.769 1.00 -0.27 40 PHE A O 2
ATOM 1526 N N . THR A 1 41 ? 5.660 -4.870 2.726 1.00 -0.30 41 THR A N 2
ATOM 1527 C CA . THR A 1 41 ? 6.253 -6.185 2.944 1.00 0.13 41 THR A CA 2
ATOM 1528 C C . THR A 1 41 ? 5.348 -7.305 2.427 1.00 0.24 41 THR A C 2
ATOM 1529 O O . THR A 1 41 ? 4.253 -7.520 2.947 1.00 -0.27 41 THR A O 2
ATOM 1540 N N . GLY A 1 42 ? 5.820 -8.023 1.414 1.00 -0.31 42 GLY A N 2
ATOM 1541 C CA . GLY A 1 42 ? 5.061 -9.126 0.848 1.00 0.09 42 GLY A CA 2
ATOM 1542 C C . GLY A 1 42 ? 5.018 -10.349 1.742 1.00 0.23 42 GLY A C 2
ATOM 1543 O O . GLY A 1 42 ? 5.795 -11.286 1.559 1.00 -0.27 42 GLY A O 2
ATOM 1547 N N . ILE A 1 43 ? 4.108 -10.348 2.707 1.00 -0.30 43 ILE A N 2
ATOM 1548 C CA . ILE A 1 43 ? 3.971 -11.474 3.624 1.00 0.10 43 ILE A CA 2
ATOM 1549 C C . ILE A 1 43 ? 2.997 -12.503 3.067 1.00 0.23 43 ILE A C 2
ATOM 1550 O O . ILE A 1 43 ? 1.834 -12.196 2.829 1.00 -0.27 43 ILE A O 2
ATOM 1566 N N . VAL A 1 44 ? 3.469 -13.720 2.862 1.00 -0.30 44 VAL A N 2
ATOM 1567 C CA . VAL A 1 44 ? 2.623 -14.782 2.331 1.00 0.10 44 VAL A CA 2
ATOM 1568 C C . VAL A 1 44 ? 1.971 -15.590 3.452 1.00 0.23 44 VAL A C 2
ATOM 1569 O O . VAL A 1 44 ? 2.406 -16.697 3.772 1.00 -0.27 44 VAL A O 2
ATOM 1582 N N . ASP A 1 45 ? 0.927 -15.025 4.048 1.00 -0.30 45 ASP A N 2
ATOM 1583 C CA . ASP A 1 45 ? 0.210 -15.690 5.132 1.00 0.10 45 ASP A CA 2
ATOM 1584 C C . ASP A 1 45 ? 1.149 -16.084 6.268 1.00 0.23 45 ASP A C 2
ATOM 1585 O O . ASP A 1 45 ? 1.491 -17.257 6.418 1.00 -0.27 45 ASP A O 2
ATOM 1594 N N . ASN A 1 46 ? 1.567 -15.096 7.062 1.00 -0.30 46 ASN A N 2
ATOM 1595 C CA . ASN A 1 46 ? 2.472 -15.326 8.193 1.00 0.11 46 ASN A CA 2
ATOM 1596 C C . ASN A 1 46 ? 3.928 -15.296 7.769 1.00 0.23 46 ASN A C 2
ATOM 1597 O O . ASN A 1 46 ? 4.787 -14.844 8.527 1.00 -0.27 46 ASN A O 2
ATOM 1608 N N . LYS A 1 47 ? 4.217 -15.777 6.571 1.00 -0.30 47 LYS A N 2
ATOM 1609 C CA . LYS A 1 47 ? 5.586 -15.788 6.101 1.00 0.10 47 LYS A CA 2
ATOM 1610 C C . LYS A 1 47 ? 5.925 -14.489 5.383 1.00 0.23 47 LYS A C 2
ATOM 1611 O O . LYS A 1 47 ? 5.121 -13.963 4.621 1.00 -0.27 47 LYS A O 2
ATOM 1630 N N . LYS A 1 48 ? 7.124 -13.979 5.629 1.00 -0.30 48 LYS A N 2
ATOM 1631 C CA . LYS A 1 48 ? 7.570 -12.740 5.000 1.00 0.10 48 LYS A CA 2
ATOM 1632 C C . LYS A 1 48 ? 8.800 -12.991 4.131 1.00 0.23 48 LYS A C 2
ATOM 1633 O O . LYS A 1 48 ? 9.922 -13.056 4.632 1.00 -0.27 48 LYS A O 2
ATOM 1652 N N . LEU A 1 49 ? 8.581 -13.137 2.827 1.00 -0.30 49 LEU A N 2
ATOM 1653 C CA . LEU A 1 49 ? 9.676 -13.386 1.893 1.00 0.10 49 LEU A CA 2
ATOM 1654 C C . LEU A 1 49 ? 10.272 -12.078 1.379 1.00 0.23 49 LEU A C 2
ATOM 1655 O O . LEU A 1 49 ? 9.857 -10.994 1.787 1.00 -0.27 49 LEU A O 2
ATOM 1671 N N . ALA A 1 50 ? 11.245 -12.189 0.480 1.00 -0.30 50 ALA A N 2
ATOM 1672 C CA . ALA A 1 50 ? 11.897 -11.017 -0.092 1.00 0.10 50 ALA A CA 2
ATOM 1673 C C . ALA A 1 50 ? 11.244 -10.601 -1.410 1.00 0.23 50 ALA A C 2
ATOM 1674 O O . ALA A 1 50 ? 11.480 -9.501 -1.908 1.00 -0.27 50 ALA A O 2
ATOM 1681 N N . SER A 1 51 ? 10.425 -11.489 -1.974 1.00 -0.30 51 SER A N 2
ATOM 1682 C CA . SER A 1 51 ? 9.743 -11.214 -3.236 1.00 0.12 51 SER A CA 2
ATOM 1683 C C . SER A 1 51 ? 8.997 -9.890 -3.191 1.00 0.24 51 SER A C 2
ATOM 1684 O O . SER A 1 51 ? 9.483 -8.880 -3.700 1.00 -0.27 51 SER A O 2
ATOM 1692 N N . ALA A 1 52 ? 7.810 -9.895 -2.599 1.00 -0.30 52 ALA A N 2
ATOM 1693 C CA . ALA A 1 52 ? 7.013 -8.683 -2.521 1.00 0.10 52 ALA A CA 2
ATOM 1694 C C . ALA A 1 52 ? 7.420 -7.805 -1.334 1.00 0.23 52 ALA A C 2
ATOM 1695 O O . ALA A 1 52 ? 6.646 -6.955 -0.895 1.00 -0.27 52 ALA A O 2
ATOM 1702 N N . SER A 1 53 ? 8.629 -8.012 -0.813 1.00 -0.30 53 SER A N 2
ATOM 1703 C CA . SER A 1 53 ? 9.114 -7.235 0.325 1.00 0.12 53 SER A CA 2
ATOM 1704 C C . SER A 1 53 ? 9.796 -5.952 -0.133 1.00 0.24 53 SER A C 2
ATOM 1705 O O . SER A 1 53 ? 10.988 -5.945 -0.440 1.00 -0.27 53 SER A O 2
ATOM 1713 N N . ALA A 1 54 ? 9.030 -4.869 -0.176 1.00 -0.30 54 ALA A N 2
ATOM 1714 C CA . ALA A 1 54 ? 9.558 -3.579 -0.594 1.00 0.10 54 ALA A CA 2
ATOM 1715 C C . ALA A 1 54 ? 9.487 -2.557 0.523 1.00 0.23 54 ALA A C 2
ATOM 1716 O O . ALA A 1 54 ? 8.472 -2.418 1.199 1.00 -0.27 54 ALA A O 2
ATOM 1723 N N . GLN A 1 55 ? 10.584 -1.847 0.703 1.00 -0.30 55 GLN A N 2
ATOM 1724 C CA . GLN A 1 55 ? 10.685 -0.825 1.727 1.00 0.10 55 GLN A CA 2
ATOM 1725 C C . GLN A 1 55 ? 10.274 0.531 1.158 1.00 0.23 55 GLN A C 2
ATOM 1726 O O . GLN A 1 55 ? 9.316 0.630 0.394 1.00 -0.27 55 GLN A O 2
ATOM 1740 N N . ASN A 1 56 ? 11.027 1.551 1.506 1.00 -0.30 56 ASN A N 2
ATOM 1741 C CA . ASN A 1 56 ? 10.783 2.899 1.012 1.00 0.11 56 ASN A CA 2
ATOM 1742 C C . ASN A 1 56 ? 10.870 2.893 -0.509 1.00 0.23 56 ASN A C 2
ATOM 1743 O O . ASN A 1 56 ? 11.863 3.329 -1.092 1.00 -0.27 56 ASN A O 2
ATOM 1754 N N . TYR A 1 57 ? 9.818 2.381 -1.140 1.00 -0.30 57 TYR A N 2
ATOM 1755 C CA . TYR A 1 57 ? 9.758 2.295 -2.590 1.00 0.10 57 TYR A CA 2
ATOM 1756 C C . TYR A 1 57 ? 9.039 3.502 -3.163 1.00 0.23 57 TYR A C 2
ATOM 1757 O O . TYR A 1 57 ? 7.816 3.610 -3.069 1.00 -0.27 57 TYR A O 2
ATOM 1775 N N . GLU A 1 58 ? 9.803 4.399 -3.774 1.00 -0.30 58 GLU A N 2
ATOM 1776 C CA . GLU A 1 58 ? 9.228 5.588 -4.377 1.00 0.10 58 GLU A CA 2
ATOM 1777 C C . GLU A 1 58 ? 8.343 5.194 -5.547 1.00 0.23 58 GLU A C 2
ATOM 1778 O O . GLU A 1 58 ? 8.772 5.189 -6.701 1.00 -0.27 58 GLU A O 2
ATOM 1790 N N . LEU A 1 59 ? 7.097 4.872 -5.229 1.00 -0.30 59 LEU A N 2
ATOM 1791 C CA . LEU A 1 59 ? 6.125 4.481 -6.235 1.00 0.10 59 LEU A CA 2
ATOM 1792 C C . LEU A 1 59 ? 5.338 5.699 -6.684 1.00 0.23 59 LEU A C 2
ATOM 1793 O O . LEU A 1 59 ? 5.208 6.668 -5.942 1.00 -0.27 59 LEU A O 2
ATOM 1809 N N . THR A 1 60 ? 4.804 5.646 -7.888 1.00 -0.30 60 THR A N 2
ATOM 1810 C CA . THR A 1 60 ? 4.014 6.745 -8.414 1.00 0.13 60 THR A CA 2
ATOM 1811 C C . THR A 1 60 ? 2.565 6.301 -8.499 1.00 0.24 60 THR A C 2
ATOM 1812 O O . THR A 1 60 ? 2.229 5.444 -9.317 1.00 -0.27 60 THR A O 2
ATOM 1823 N N . ILE A 1 61 ? 1.700 6.868 -7.671 1.00 -0.30 61 ILE A N 2
ATOM 1824 C CA . ILE A 1 61 ? 0.300 6.489 -7.702 1.00 0.10 61 ILE A CA 2
ATOM 1825 C C . ILE A 1 61 ? -0.440 7.309 -8.736 1.00 0.23 61 ILE A C 2
ATOM 1826 O O . ILE A 1 61 ? -0.734 8.486 -8.530 1.00 -0.27 61 ILE A O 2
ATOM 1842 N N . GLY A 1 62 ? -0.700 6.675 -9.865 1.00 -0.31 62 GLY A N 2
ATOM 1843 C CA . GLY A 1 62 ? -1.366 7.338 -10.966 1.00 0.09 62 GLY A CA 2
ATOM 1844 C C . GLY A 1 62 ? -0.610 7.138 -12.268 1.00 0.23 62 GLY A C 2
ATOM 1845 O O . GLY A 1 62 ? -0.781 7.902 -13.218 1.00 -0.27 62 GLY A O 2
ATOM 1849 N N . SER A 1 63 ? 0.233 6.104 -12.307 1.00 -0.30 63 SER A N 2
ATOM 1850 C CA . SER A 1 63 ? 1.025 5.797 -13.490 1.00 0.12 63 SER A CA 2
ATOM 1851 C C . SER A 1 63 ? 0.448 4.595 -14.235 1.00 0.24 63 SER A C 2
ATOM 1852 O O . SER A 1 63 ? 0.675 4.431 -15.434 1.00 -0.27 63 SER A O 2
ATOM 1860 N N . ASN A 1 64 ? -0.301 3.757 -13.516 1.00 -0.30 64 ASN A N 2
ATOM 1861 C CA . ASN A 1 64 ? -0.919 2.567 -14.101 1.00 0.11 64 ASN A CA 2
ATOM 1862 C C . ASN A 1 64 ? 0.094 1.435 -14.267 1.00 0.23 64 ASN A C 2
ATOM 1863 O O . ASN A 1 64 ? -0.084 0.554 -15.108 1.00 -0.27 64 ASN A O 2
ATOM 1874 N N . SER A 1 65 ? 1.154 1.460 -13.463 1.00 -0.30 65 SER A N 2
ATOM 1875 C CA . SER A 1 65 ? 2.184 0.428 -13.533 1.00 0.12 65 SER A CA 2
ATOM 1876 C C . SER A 1 65 ? 1.948 -0.659 -12.487 1.00 0.24 65 SER A C 2
ATOM 1877 O O . SER A 1 65 ? 2.396 -1.794 -12.651 1.00 -0.27 65 SER A O 2
ATOM 1885 N N . PHE A 1 66 ? 1.243 -0.310 -11.416 1.00 -0.30 66 PHE A N 2
ATOM 1886 C CA . PHE A 1 66 ? 0.952 -1.266 -10.353 1.00 0.10 66 PHE A CA 2
ATOM 1887 C C . PHE A 1 66 ? -0.429 -1.886 -10.546 1.00 0.23 66 PHE A C 2
ATOM 1888 O O . PHE A 1 66 ? -1.302 -1.294 -11.179 1.00 -0.27 66 PHE A O 2
ATOM 1905 N N . ILE A 1 67 ? -0.619 -3.083 -9.998 1.00 -0.30 67 ILE A N 2
ATOM 1906 C CA . ILE A 1 67 ? -1.894 -3.782 -10.112 1.00 0.10 67 ILE A CA 2
ATOM 1907 C C . ILE A 1 67 ? -3.040 -2.931 -9.575 1.00 0.23 67 ILE A C 2
ATOM 1908 O O . ILE A 1 67 ? -2.820 -1.966 -8.842 1.00 -0.27 67 ILE A O 2
ATOM 1924 N N . LYS A 1 68 ? -4.265 -3.297 -9.941 1.00 -0.30 68 LYS A N 2
ATOM 1925 C CA . LYS A 1 68 ? -5.446 -2.568 -9.493 1.00 0.10 68 LYS A CA 2
ATOM 1926 C C . LYS A 1 68 ? -5.818 -2.970 -8.071 1.00 0.23 68 LYS A C 2
ATOM 1927 O O . LYS A 1 68 ? -6.144 -4.127 -7.808 1.00 -0.27 68 LYS A O 2
ATOM 1946 N N . GLY A 1 69 ? -5.757 -2.010 -7.154 1.00 -0.31 69 GLY A N 2
ATOM 1947 C CA . GLY A 1 69 ? -6.079 -2.286 -5.767 1.00 0.09 69 GLY A CA 2
ATOM 1948 C C . GLY A 1 69 ? -4.892 -2.053 -4.855 1.00 0.23 69 GLY A C 2
ATOM 1949 O O . GLY A 1 69 ? -5.054 -1.757 -3.671 1.00 -0.27 69 GLY A O 2
ATOM 1953 N N . PHE A 1 70 ? -3.693 -2.186 -5.414 1.00 -0.30 70 PHE A N 2
ATOM 1954 C CA . PHE A 1 70 ? -2.463 -1.990 -4.659 1.00 0.10 70 PHE A CA 2
ATOM 1955 C C . PHE A 1 70 ? -2.156 -0.500 -4.500 1.00 0.23 70 PHE A C 2
ATOM 1956 O O . PHE A 1 70 ? -2.434 0.090 -3.455 1.00 -0.27 70 PHE A O 2
ATOM 1973 N N . GLU A 1 71 ? -1.593 0.106 -5.546 1.00 -0.30 71 GLU A N 2
ATOM 1974 C CA . GLU A 1 71 ? -1.257 1.530 -5.528 1.00 0.10 71 GLU A CA 2
ATOM 1975 C C . GLU A 1 71 ? -2.403 2.355 -4.943 1.00 0.23 71 GLU A C 2
ATOM 1976 O O . GLU A 1 71 ? -2.178 3.340 -4.243 1.00 -0.27 71 GLU A O 2
ATOM 1988 N N . THR A 1 72 ? -3.632 1.946 -5.252 1.00 -0.30 72 THR A N 2
ATOM 1989 C CA . THR A 1 72 ? -4.828 2.645 -4.785 1.00 0.13 72 THR A CA 2
ATOM 1990 C C . THR A 1 72 ? -5.015 2.542 -3.270 1.00 0.24 72 THR A C 2
ATOM 1991 O O . THR A 1 72 ? -5.178 3.554 -2.589 1.00 -0.27 72 THR A O 2
ATOM 2002 N N . GLY A 1 73 ? -5.004 1.320 -2.746 1.00 -0.31 73 GLY A N 2
ATOM 2003 C CA . GLY A 1 73 ? -5.188 1.122 -1.314 1.00 0.09 73 GLY A CA 2
ATOM 2004 C C . GLY A 1 73 ? -4.249 1.968 -0.471 1.00 0.23 73 GLY A C 2
ATOM 2005 O O . GLY A 1 73 ? -4.554 2.302 0.678 1.00 -0.27 73 GLY A O 2
ATOM 2009 N N . LEU A 1 74 ? -3.119 2.341 -1.049 1.00 -0.30 74 LEU A N 2
ATOM 2010 C CA . LEU A 1 74 ? -2.146 3.169 -0.350 1.00 0.10 74 LEU A CA 2
ATOM 2011 C C . LEU A 1 74 ? -2.481 4.654 -0.511 1.00 0.23 74 LEU A C 2
ATOM 2012 O O . LEU A 1 74 ? -2.189 5.464 0.369 1.00 -0.27 74 LEU A O 2
ATOM 2028 N N . ILE A 1 75 ? -3.089 5.008 -1.640 1.00 -0.30 75 ILE A N 2
ATOM 2029 C CA . ILE A 1 75 ? -3.448 6.401 -1.904 1.00 0.10 75 ILE A CA 2
ATOM 2030 C C . ILE A 1 75 ? -4.586 6.886 -1.005 1.00 0.23 75 ILE A C 2
ATOM 2031 O O . ILE A 1 75 ? -4.707 8.080 -0.731 1.00 -0.27 75 ILE A O 2
ATOM 2047 N N . ALA A 1 76 ? -5.434 5.961 -0.575 1.00 -0.30 76 ALA A N 2
ATOM 2048 C CA . ALA A 1 76 ? -6.578 6.307 0.261 1.00 0.10 76 ALA A CA 2
ATOM 2049 C C . ALA A 1 76 ? -6.180 6.590 1.710 1.00 0.23 76 ALA A C 2
ATOM 2050 O O . ALA A 1 76 ? -6.975 7.133 2.477 1.00 -0.27 76 ALA A O 2
ATOM 2057 N N . MET A 1 77 ? -4.954 6.235 2.086 1.00 -0.30 77 MET A N 2
ATOM 2058 C CA . MET A 1 77 ? -4.488 6.479 3.452 1.00 0.10 77 MET A CA 2
ATOM 2059 C C . MET A 1 77 ? -3.460 7.611 3.498 1.00 0.23 77 MET A C 2
ATOM 2060 O O . MET A 1 77 ? -2.861 7.964 2.482 1.00 -0.27 77 MET A O 2
ATOM 2074 N N . LYS A 1 78 ? -3.262 8.173 4.693 1.00 -0.30 78 LYS A N 2
ATOM 2075 C CA . LYS A 1 78 ? -2.309 9.264 4.888 1.00 0.10 78 LYS A CA 2
ATOM 2076 C C . LYS A 1 78 ? -0.884 8.737 4.795 1.00 0.23 78 LYS A C 2
ATOM 2077 O O . LYS A 1 78 ? -0.662 7.642 4.286 1.00 -0.27 78 LYS A O 2
ATOM 2096 N N . VAL A 1 79 ? 0.087 9.504 5.285 1.00 -0.30 79 VAL A N 2
ATOM 2097 C CA . VAL A 1 79 ? 1.478 9.084 5.242 1.00 0.10 79 VAL A CA 2
ATOM 2098 C C . VAL A 1 79 ? 1.925 8.554 6.604 1.00 0.23 79 VAL A C 2
ATOM 2099 O O . VAL A 1 79 ? 1.302 8.842 7.626 1.00 -0.27 79 VAL A O 2
ATOM 2112 N N . ASN A 1 80 ? 3.001 7.774 6.608 1.00 -0.30 80 ASN A N 2
ATOM 2113 C CA . ASN A 1 80 ? 3.525 7.197 7.839 1.00 0.11 80 ASN A CA 2
ATOM 2114 C C . ASN A 1 80 ? 2.527 6.218 8.453 1.00 0.23 80 ASN A C 2
ATOM 2115 O O . ASN A 1 80 ? 2.581 5.934 9.650 1.00 -0.27 80 ASN A O 2
ATOM 2126 N N . GLN A 1 81 ? 1.614 5.708 7.629 1.00 -0.30 81 GLN A N 2
ATOM 2127 C CA . GLN A 1 81 ? 0.605 4.765 8.103 1.00 0.10 81 GLN A CA 2
ATOM 2128 C C . GLN A 1 81 ? 0.949 3.336 7.692 1.00 0.23 81 GLN A C 2
ATOM 2129 O O . GLN A 1 81 ? 1.082 3.037 6.507 1.00 -0.27 81 GLN A O 2
ATOM 2143 N N . LYS A 1 82 ? 1.082 2.454 8.679 1.00 -0.30 82 LYS A N 2
ATOM 2144 C CA . LYS A 1 82 ? 1.402 1.055 8.414 1.00 0.10 82 LYS A CA 2
ATOM 2145 C C . LYS A 1 82 ? 0.133 0.245 8.185 1.00 0.23 82 LYS A C 2
ATOM 2146 O O . LYS A 1 82 ? -0.481 -0.250 9.131 1.00 -0.27 82 LYS A O 2
ATOM 2165 N N . LYS A 1 83 ? -0.263 0.127 6.922 1.00 -0.30 83 LYS A N 2
ATOM 2166 C CA . LYS A 1 83 ? -1.470 -0.609 6.566 1.00 0.10 83 LYS A CA 2
ATOM 2167 C C . LYS A 1 83 ? -1.148 -2.029 6.105 1.00 0.23 83 LYS A C 2
ATOM 2168 O O . LYS A 1 83 ? -0.750 -2.243 4.960 1.00 -0.27 83 LYS A O 2
ATOM 2187 N N . THR A 1 84 ? -1.333 -2.996 6.999 1.00 -0.30 84 THR A N 2
ATOM 2188 C CA . THR A 1 84 ? -1.072 -4.395 6.675 1.00 0.13 84 THR A CA 2
ATOM 2189 C C . THR A 1 84 ? -2.294 -5.025 6.014 1.00 0.24 84 THR A C 2
ATOM 2190 O O . THR A 1 84 ? -3.054 -5.753 6.653 1.00 -0.27 84 THR A O 2
ATOM 2201 N N . LEU A 1 85 ? -2.484 -4.725 4.734 1.00 -0.30 85 LEU A N 2
ATOM 2202 C CA . LEU A 1 85 ? -3.622 -5.242 3.982 1.00 0.10 85 LEU A CA 2
ATOM 2203 C C . LEU A 1 85 ? -3.285 -6.557 3.284 1.00 0.23 85 LEU A C 2
ATOM 2204 O O . LEU A 1 85 ? -2.224 -6.695 2.676 1.00 -0.27 85 LEU A O 2
ATOM 2220 N N . ALA A 1 86 ? -4.206 -7.516 3.362 1.00 -0.30 86 ALA A N 2
ATOM 2221 C CA . ALA A 1 86 ? -4.017 -8.814 2.722 1.00 0.10 86 ALA A CA 2
ATOM 2222 C C . ALA A 1 86 ? -4.507 -8.766 1.280 1.00 0.23 86 ALA A C 2
ATOM 2223 O O . ALA A 1 86 ? -5.655 -9.102 0.991 1.00 -0.27 86 ALA A O 2
ATOM 2230 N N . LEU A 1 87 ? -3.637 -8.315 0.383 1.00 -0.30 87 LEU A N 2
ATOM 2231 C CA . LEU A 1 87 ? -3.989 -8.183 -1.027 1.00 0.10 87 LEU A CA 2
ATOM 2232 C C . LEU A 1 87 ? -3.672 -9.442 -1.821 1.00 0.23 87 LEU A C 2
ATOM 2233 O O . LEU A 1 87 ? -2.753 -10.189 -1.493 1.00 -0.27 87 LEU A O 2
ATOM 2249 N N . THR A 1 88 ? -4.425 -9.649 -2.892 1.00 -0.30 88 THR A N 2
ATOM 2250 C CA . THR A 1 88 ? -4.215 -10.793 -3.764 1.00 0.13 88 THR A CA 2
ATOM 2251 C C . THR A 1 88 ? -3.227 -10.424 -4.860 1.00 0.24 88 THR A C 2
ATOM 2252 O O . THR A 1 88 ? -2.784 -9.279 -4.947 1.00 -0.27 88 THR A O 2
ATOM 2263 N N . PHE A 1 89 ? -2.891 -11.388 -5.699 1.00 -0.30 89 PHE A N 2
ATOM 2264 C CA . PHE A 1 89 ? -1.962 -11.149 -6.793 1.00 0.10 89 PHE A CA 2
ATOM 2265 C C . PHE A 1 89 ? -2.626 -11.481 -8.129 1.00 0.24 89 PHE A C 2
ATOM 2266 O O . PHE A 1 89 ? -2.891 -12.645 -8.422 1.00 -0.27 89 PHE A O 2
ATOM 2283 N N . PRO A 1 90 ? -2.922 -10.455 -8.951 1.00 -0.29 90 PRO A N 2
ATOM 2284 C CA . PRO A 1 90 ? -3.576 -10.643 -10.251 1.00 0.10 90 PRO A CA 2
ATOM 2285 C C . PRO A 1 90 ? -2.621 -11.131 -11.333 1.00 0.23 90 PRO A C 2
ATOM 2286 O O . PRO A 1 90 ? -1.402 -11.050 -11.185 1.00 -0.27 90 PRO A O 2
ATOM 2297 N N . SER A 1 91 ? -3.188 -11.633 -12.426 1.00 -0.30 91 SER A N 2
ATOM 2298 C CA . SER A 1 91 ? -2.396 -12.132 -13.544 1.00 0.12 91 SER A CA 2
ATOM 2299 C C . SER A 1 91 ? -1.516 -11.027 -14.118 1.00 0.24 91 SER A C 2
ATOM 2300 O O . SER A 1 91 ? -0.405 -11.279 -14.585 1.00 -0.27 91 SER A O 2
ATOM 2308 N N . ASP A 1 92 ? -2.030 -9.802 -14.086 1.00 -0.30 92 ASP A N 2
ATOM 2309 C CA . ASP A 1 92 ? -1.310 -8.643 -14.608 1.00 0.10 92 ASP A CA 2
ATOM 2310 C C . ASP A 1 92 ? 0.152 -8.632 -14.165 1.00 0.23 92 ASP A C 2
ATOM 2311 O O . ASP A 1 92 ? 1.023 -8.154 -14.892 1.00 -0.27 92 ASP A O 2
ATOM 2320 N N . TYR A 1 93 ? 0.420 -9.148 -12.967 1.00 -0.30 93 TYR A N 2
ATOM 2321 C CA . TYR A 1 93 ? 1.783 -9.177 -12.441 1.00 0.10 93 TYR A CA 2
ATOM 2322 C C . TYR A 1 93 ? 2.757 -9.793 -13.440 1.00 0.23 93 TYR A C 2
ATOM 2323 O O . TYR A 1 93 ? 2.437 -10.766 -14.123 1.00 -0.27 93 TYR A O 2
ATOM 2341 N N . HIS A 1 94 ? 3.946 -9.204 -13.522 1.00 -0.30 94 HIS A N 2
ATOM 2342 C CA . HIS A 1 94 ? 4.980 -9.668 -14.440 1.00 0.10 94 HIS A CA 2
ATOM 2343 C C . HIS A 1 94 ? 5.368 -11.119 -14.167 1.00 0.23 94 HIS A C 2
ATOM 2344 O O . HIS A 1 94 ? 5.863 -11.811 -15.057 1.00 -0.27 94 HIS A O 2
ATOM 2359 N N . VAL A 1 95 ? 5.153 -11.578 -12.938 1.00 -0.30 95 VAL A N 2
ATOM 2360 C CA . VAL A 1 95 ? 5.497 -12.947 -12.575 1.00 0.10 95 VAL A CA 2
ATOM 2361 C C . VAL A 1 95 ? 4.277 -13.867 -12.625 1.00 0.23 95 VAL A C 2
ATOM 2362 O O . VAL A 1 95 ? 3.215 -13.554 -12.085 1.00 -0.27 95 VAL A O 2
ATOM 2375 N N . LYS A 1 96 ? 4.458 -15.004 -13.279 1.00 -0.30 96 LYS A N 2
ATOM 2376 C CA . LYS A 1 96 ? 3.397 -15.999 -13.427 1.00 0.10 96 LYS A CA 2
ATOM 2377 C C . LYS A 1 96 ? 2.804 -16.386 -12.072 1.00 0.23 96 LYS A C 2
ATOM 2378 O O . LYS A 1 96 ? 1.592 -16.544 -11.932 1.00 -0.27 96 LYS A O 2
ATOM 2397 N N . GLU A 1 97 ? 3.672 -16.564 -11.087 1.00 -0.30 97 GLU A N 2
ATOM 2398 C CA . GLU A 1 97 ? 3.249 -16.960 -9.748 1.00 0.10 97 GLU A CA 2
ATOM 2399 C C . GLU A 1 97 ? 2.270 -15.966 -9.120 1.00 0.23 97 GLU A C 2
ATOM 2400 O O . GLU A 1 97 ? 1.240 -16.359 -8.557 1.00 -0.27 97 GLU A O 2
ATOM 2412 N N . LEU A 1 98 ? 2.579 -14.680 -9.220 1.00 -0.30 98 LEU A N 2
ATOM 2413 C CA . LEU A 1 98 ? 1.718 -13.658 -8.642 1.00 0.10 98 LEU A CA 2
ATOM 2414 C C . LEU A 1 98 ? 0.527 -13.364 -9.527 1.00 0.23 98 LEU A C 2
ATOM 2415 O O . LEU A 1 98 ? -0.035 -12.269 -9.499 1.00 -0.27 98 LEU A O 2
ATOM 2431 N N . GLN A 1 99 ? 0.115 -14.363 -10.276 1.00 -0.30 99 GLN A N 2
ATOM 2432 C CA . GLN A 1 99 ? -1.049 -14.234 -11.119 1.00 0.10 99 GLN A CA 2
ATOM 2433 C C . GLN A 1 99 ? -2.278 -14.543 -10.273 1.00 0.23 99 GLN A C 2
ATOM 2434 O O . GLN A 1 99 ? -3.336 -13.936 -10.440 1.00 -0.27 99 GLN A O 2
ATOM 2448 N N . SER A 1 100 ? -2.114 -15.498 -9.350 1.00 -0.30 100 SER A N 2
ATOM 2449 C CA . SER A 1 100 ? -3.197 -15.898 -8.450 1.00 0.12 100 SER A CA 2
ATOM 2450 C C . SER A 1 100 ? -2.661 -16.180 -7.043 1.00 0.24 100 SER A C 2
ATOM 2451 O O . SER A 1 100 ? -2.831 -17.282 -6.520 1.00 -0.27 100 SER A O 2
ATOM 2459 N N . LYS A 1 101 ? -1.988 -15.200 -6.438 1.00 -0.30 101 LYS A N 2
ATOM 2460 C CA . LYS A 1 101 ? -1.413 -15.396 -5.105 1.00 0.10 101 LYS A CA 2
ATOM 2461 C C . LYS A 1 101 ? -1.941 -14.407 -4.052 1.00 0.24 101 LYS A C 2
ATOM 2462 O O . LYS A 1 101 ? -1.551 -13.241 -4.037 1.00 -0.27 101 LYS A O 2
ATOM 2481 N N . PRO A 1 102 ? -2.809 -14.871 -3.128 1.00 -0.29 102 PRO A N 2
ATOM 2482 C CA . PRO A 1 102 ? -3.343 -14.029 -2.048 1.00 0.10 102 PRO A CA 2
ATOM 2483 C C . PRO A 1 102 ? -2.263 -13.729 -1.011 1.00 0.23 102 PRO A C 2
ATOM 2484 O O . PRO A 1 102 ? -1.979 -14.554 -0.142 1.00 -0.27 102 PRO A O 2
ATOM 2495 N N . VAL A 1 103 ? -1.630 -12.569 -1.139 1.00 -0.30 103 VAL A N 2
ATOM 2496 C CA . VAL A 1 103 ? -0.538 -12.187 -0.246 1.00 0.10 103 VAL A CA 2
ATOM 2497 C C . VAL A 1 103 ? -0.947 -11.168 0.822 1.00 0.23 103 VAL A C 2
ATOM 2498 O O . VAL A 1 103 ? -1.949 -10.461 0.693 1.00 -0.27 103 VAL A O 2
ATOM 2511 N N . THR A 1 104 ? -0.114 -11.073 1.854 1.00 -0.30 104 THR A N 2
ATOM 2512 C CA . THR A 1 104 ? -0.315 -10.119 2.936 1.00 0.13 104 THR A CA 2
ATOM 2513 C C . THR A 1 104 ? 0.670 -8.974 2.762 1.00 0.24 104 THR A C 2
ATOM 2514 O O . THR A 1 104 ? 1.868 -9.132 2.990 1.00 -0.27 104 THR A O 2
ATOM 2525 N N . PHE A 1 105 ? 0.164 -7.827 2.327 1.00 -0.30 105 PHE A N 2
ATOM 2526 C CA . PHE A 1 105 ? 1.009 -6.667 2.089 1.00 0.10 105 PHE A CA 2
ATOM 2527 C C . PHE A 1 105 ? 1.080 -5.747 3.301 1.00 0.23 105 PHE A C 2
ATOM 2528 O O . PHE A 1 105 ? 0.077 -5.166 3.715 1.00 -0.27 105 PHE A O 2
ATOM 2545 N N . GLU A 1 106 ? 2.286 -5.567 3.820 1.00 -0.30 106 GLU A N 2
ATOM 2546 C CA . GLU A 1 106 ? 2.512 -4.658 4.931 1.00 0.10 106 GLU A CA 2
ATOM 2547 C C . GLU A 1 106 ? 3.037 -3.359 4.340 1.00 0.23 106 GLU A C 2
ATOM 2548 O O . GLU A 1 106 ? 4.245 -3.149 4.262 1.00 -0.27 106 GLU A O 2
ATOM 2560 N N . VAL A 1 107 ? 2.120 -2.509 3.889 1.00 -0.30 107 VAL A N 2
ATOM 2561 C CA . VAL A 1 107 ? 2.495 -1.253 3.254 1.00 0.10 107 VAL A CA 2
ATOM 2562 C C . VAL A 1 107 ? 2.575 -0.100 4.234 1.00 0.23 107 VAL A C 2
ATOM 2563 O O . VAL A 1 107 ? 1.559 0.365 4.751 1.00 -0.27 107 VAL A O 2
ATOM 2576 N N . VAL A 1 108 ? 3.788 0.383 4.456 1.00 -0.30 108 VAL A N 2
ATOM 2577 C CA . VAL A 1 108 ? 4.017 1.509 5.334 1.00 0.10 108 VAL A CA 2
ATOM 2578 C C . VAL A 1 108 ? 3.843 2.791 4.519 1.00 0.23 108 VAL A C 2
ATOM 2579 O O . VAL A 1 108 ? 4.766 3.259 3.853 1.00 -0.27 108 VAL A O 2
ATOM 2592 N N . LEU A 1 109 ? 2.618 3.292 4.520 1.00 -0.30 109 LEU A N 2
ATOM 2593 C CA . LEU A 1 109 ? 2.235 4.461 3.738 1.00 0.10 109 LEU A CA 2
ATOM 2594 C C . LEU A 1 109 ? 3.144 5.679 3.887 1.00 0.23 109 LEU A C 2
ATOM 2595 O O . LEU A 1 109 ? 2.758 6.658 4.517 1.00 -0.27 109 LEU A O 2
ATOM 2611 N N . LYS A 1 110 ? 4.312 5.660 3.254 1.00 -0.30 110 LYS A N 2
ATOM 2612 C CA . LYS A 1 110 ? 5.193 6.816 3.277 1.00 0.10 110 LYS A CA 2
ATOM 2613 C C . LYS A 1 110 ? 5.101 7.449 1.893 1.00 0.23 110 LYS A C 2
ATOM 2614 O O . LYS A 1 110 ? 5.191 6.736 0.900 1.00 -0.27 110 LYS A O 2
ATOM 2633 N N . ALA A 1 111 ? 4.830 8.748 1.793 1.00 -0.30 111 ALA A N 2
ATOM 2634 C CA . ALA A 1 111 ? 4.646 9.333 0.464 1.00 0.10 111 ALA A CA 2
ATOM 2635 C C . ALA A 1 111 ? 5.404 10.626 0.193 1.00 0.23 111 ALA A C 2
ATOM 2636 O O . ALA A 1 111 ? 5.333 11.594 0.950 1.00 -0.27 111 ALA A O 2
ATOM 2643 N N . ILE A 1 112 ? 6.105 10.612 -0.935 1.00 -0.30 112 ILE A N 2
ATOM 2644 C CA . ILE A 1 112 ? 6.878 11.750 -1.412 1.00 0.10 112 ILE A CA 2
ATOM 2645 C C . ILE A 1 112 ? 6.233 12.307 -2.684 1.00 0.23 112 ILE A C 2
ATOM 2646 O O . ILE A 1 112 ? 5.850 11.539 -3.565 1.00 -0.27 112 ILE A O 2
ATOM 2662 N N . LYS A 1 113 ? 6.073 13.616 -2.796 1.00 -0.30 113 LYS A N 2
ATOM 2663 C CA . LYS A 1 113 ? 5.449 14.177 -3.988 1.00 0.11 113 LYS A CA 2
ATOM 2664 C C . LYS A 1 113 ? 6.501 14.741 -4.939 1.00 0.28 113 LYS A C 2
ATOM 2665 O O . LYS A 1 113 ? 6.129 15.135 -6.064 1.00 -0.26 113 LYS A O 2
ATOM 2685 N N . LYS A 1 29 ? -5.917 10.179 7.248 1.00 -0.30 29 LYS A N 3
ATOM 2686 C CA . LYS A 1 29 ? -6.300 9.424 6.060 1.00 0.10 29 LYS A CA 3
ATOM 2687 C C . LYS A 1 29 ? -5.558 9.923 4.823 1.00 0.23 29 LYS A C 3
ATOM 2688 O O . LYS A 1 29 ? -5.976 10.891 4.187 1.00 -0.27 29 LYS A O 3
ATOM 2707 N N . LEU A 1 30 ? -4.465 9.249 4.477 1.00 -0.30 30 LEU A N 3
ATOM 2708 C CA . LEU A 1 30 ? -3.680 9.620 3.305 1.00 0.10 30 LEU A CA 3
ATOM 2709 C C . LEU A 1 30 ? -4.265 8.963 2.063 1.00 0.23 30 LEU A C 3
ATOM 2710 O O . LEU A 1 30 ? -3.852 7.874 1.678 1.00 -0.27 30 LEU A O 3
ATOM 2726 N N . ALA A 1 31 ? -5.238 9.620 1.448 1.00 -0.30 31 ALA A N 3
ATOM 2727 C CA . ALA A 1 31 ? -5.885 9.074 0.265 1.00 0.10 31 ALA A CA 3
ATOM 2728 C C . ALA A 1 31 ? -5.060 9.300 -1.004 1.00 0.23 31 ALA A C 3
ATOM 2729 O O . ALA A 1 31 ? -3.879 9.637 -0.940 1.00 -0.27 31 ALA A O 3
ATOM 2736 N N . ASN A 1 32 ? -5.697 9.080 -2.154 1.00 -0.30 32 ASN A N 3
ATOM 2737 C CA . ASN A 1 32 ? -5.046 9.222 -3.458 1.00 0.11 32 ASN A CA 3
ATOM 2738 C C . ASN A 1 32 ? -4.284 10.542 -3.599 1.00 0.23 32 ASN A C 3
ATOM 2739 O O . ASN A 1 32 ? -4.187 11.329 -2.657 1.00 -0.27 32 ASN A O 3
ATOM 2750 N N . GLY A 1 33 ? -3.772 10.779 -4.808 1.00 -0.31 33 GLY A N 3
ATOM 2751 C CA . GLY A 1 33 ? -3.044 12.005 -5.106 1.00 0.09 33 GLY A CA 3
ATOM 2752 C C . GLY A 1 33 ? -1.814 12.226 -4.240 1.00 0.23 33 GLY A C 3
ATOM 2753 O O . GLY A 1 33 ? -1.225 13.306 -4.261 1.00 -0.27 33 GLY A O 3
ATOM 2757 N N . ASP A 1 34 ? -1.423 11.209 -3.477 1.00 -0.30 34 ASP A N 3
ATOM 2758 C CA . ASP A 1 34 ? -0.257 11.312 -2.605 1.00 0.10 34 ASP A CA 3
ATOM 2759 C C . ASP A 1 34 ? 0.788 10.256 -2.962 1.00 0.23 34 ASP A C 3
ATOM 2760 O O . ASP A 1 34 ? 0.500 9.312 -3.696 1.00 -0.27 34 ASP A O 3
ATOM 2769 N N . ILE A 1 35 ? 1.995 10.409 -2.424 1.00 -0.30 35 ILE A N 3
ATOM 2770 C CA . ILE A 1 35 ? 3.062 9.453 -2.671 1.00 0.10 35 ILE A CA 3
ATOM 2771 C C . ILE A 1 35 ? 3.279 8.626 -1.409 1.00 0.23 35 ILE A C 3
ATOM 2772 O O . ILE A 1 35 ? 3.584 9.180 -0.353 1.00 -0.27 35 ILE A O 3
ATOM 2788 N N . ALA A 1 36 ? 3.090 7.315 -1.487 1.00 -0.30 36 ALA A N 3
ATOM 2789 C CA . ALA A 1 36 ? 3.238 6.469 -0.314 1.00 0.10 36 ALA A CA 3
ATOM 2790 C C . ALA A 1 36 ? 4.520 5.644 -0.342 1.00 0.23 36 ALA A C 3
ATOM 2791 O O . ALA A 1 36 ? 4.576 4.604 -0.998 1.00 -0.27 36 ALA A O 3
ATOM 2798 N N . ILE A 1 37 ? 5.531 6.071 0.409 1.00 -0.30 37 ILE A N 3
ATOM 2799 C CA . ILE A 1 37 ? 6.771 5.316 0.492 1.00 0.10 37 ILE A CA 3
ATOM 2800 C C . ILE A 1 37 ? 6.553 4.133 1.435 1.00 0.23 37 ILE A C 3
ATOM 2801 O O . ILE A 1 37 ? 6.804 4.200 2.643 1.00 -0.27 37 ILE A O 3
ATOM 2817 N N . ILE A 1 38 ? 5.973 3.087 0.887 1.00 -0.30 38 ILE A N 3
ATOM 2818 C CA . ILE A 1 38 ? 5.609 1.922 1.678 1.00 0.10 38 ILE A CA 3
ATOM 2819 C C . ILE A 1 38 ? 6.589 0.754 1.560 1.00 0.23 38 ILE A C 3
ATOM 2820 O O . ILE A 1 38 ? 6.902 0.298 0.461 1.00 -0.27 38 ILE A O 3
ATOM 2836 N N . ASP A 1 39 ? 7.026 0.239 2.708 1.00 -0.30 39 ASP A N 3
ATOM 2837 C CA . ASP A 1 39 ? 7.913 -0.923 2.740 1.00 0.10 39 ASP A CA 3
ATOM 2838 C C . ASP A 1 39 ? 7.047 -2.167 2.772 1.00 0.23 39 ASP A C 3
ATOM 2839 O O . ASP A 1 39 ? 6.690 -2.672 3.836 1.00 -0.27 39 ASP A O 3
ATOM 2848 N N . PHE A 1 40 ? 6.679 -2.621 1.587 1.00 -0.30 40 PHE A N 3
ATOM 2849 C CA . PHE A 1 40 ? 5.805 -3.780 1.456 1.00 0.10 40 PHE A CA 3
ATOM 2850 C C . PHE A 1 40 ? 6.578 -5.070 1.174 1.00 0.23 40 PHE A C 3
ATOM 2851 O O . PHE A 1 40 ? 7.260 -5.190 0.157 1.00 -0.27 40 PHE A O 3
ATOM 2868 N N . THR A 1 41 ? 6.465 -6.028 2.091 1.00 -0.30 41 THR A N 3
ATOM 2869 C CA . THR A 1 41 ? 7.150 -7.311 1.956 1.00 0.13 41 THR A CA 3
ATOM 2870 C C . THR A 1 41 ? 6.254 -8.368 1.314 1.00 0.24 41 THR A C 3
ATOM 2871 O O . THR A 1 41 ? 5.232 -8.753 1.879 1.00 -0.27 41 THR A O 3
ATOM 2882 N N . GLY A 1 42 ? 6.654 -8.846 0.139 1.00 -0.31 42 GLY A N 3
ATOM 2883 C CA . GLY A 1 42 ? 5.894 -9.873 -0.552 1.00 0.09 42 GLY A CA 3
ATOM 2884 C C . GLY A 1 42 ? 6.074 -11.245 0.065 1.00 0.23 42 GLY A C 3
ATOM 2885 O O . GLY A 1 42 ? 6.886 -12.041 -0.403 1.00 -0.27 42 GLY A O 3
ATOM 2889 N N . ILE A 1 43 ? 5.323 -11.520 1.121 1.00 -0.30 43 ILE A N 3
ATOM 2890 C CA . ILE A 1 43 ? 5.413 -12.806 1.805 1.00 0.10 43 ILE A CA 3
ATOM 2891 C C . ILE A 1 43 ? 4.463 -13.822 1.183 1.00 0.23 43 ILE A C 3
ATOM 2892 O O . ILE A 1 43 ? 3.257 -13.608 1.145 1.00 -0.27 43 ILE A O 3
ATOM 2908 N N . VAL A 1 44 ? 5.007 -14.925 0.697 1.00 -0.30 44 VAL A N 3
ATOM 2909 C CA . VAL A 1 44 ? 4.193 -15.963 0.080 1.00 0.10 44 VAL A CA 3
ATOM 2910 C C . VAL A 1 44 ? 3.767 -17.023 1.096 1.00 0.23 44 VAL A C 3
ATOM 2911 O O . VAL A 1 44 ? 4.332 -18.117 1.148 1.00 -0.27 44 VAL A O 3
ATOM 2924 N N . ASP A 1 45 ? 2.768 -16.689 1.907 1.00 -0.30 45 ASP A N 3
ATOM 2925 C CA . ASP A 1 45 ? 2.260 -17.611 2.919 1.00 0.10 45 ASP A CA 3
ATOM 2926 C C . ASP A 1 45 ? 3.377 -18.144 3.812 1.00 0.23 45 ASP A C 3
ATOM 2927 O O . ASP A 1 45 ? 3.836 -19.271 3.630 1.00 -0.27 45 ASP A O 3
ATOM 2936 N N . ASN A 1 46 ? 3.813 -17.326 4.771 1.00 -0.30 46 ASN A N 3
ATOM 2937 C CA . ASN A 1 46 ? 4.882 -17.703 5.701 1.00 0.11 46 ASN A CA 3
ATOM 2938 C C . ASN A 1 46 ? 6.255 -17.415 5.128 1.00 0.23 46 ASN A C 3
ATOM 2939 O O . ASN A 1 46 ? 7.151 -16.973 5.848 1.00 -0.27 46 ASN A O 3
ATOM 2950 N N . LYS A 1 47 ? 6.434 -17.668 3.841 1.00 -0.30 47 LYS A N 3
ATOM 2951 C CA . LYS A 1 47 ? 7.721 -17.427 3.223 1.00 0.10 47 LYS A CA 3
ATOM 2952 C C . LYS A 1 47 ? 7.812 -16.000 2.696 1.00 0.23 47 LYS A C 3
ATOM 2953 O O . LYS A 1 47 ? 6.827 -15.439 2.226 1.00 -0.27 47 LYS A O 3
ATOM 2972 N N . LYS A 1 48 ? 9.002 -15.419 2.777 1.00 -0.30 48 LYS A N 3
ATOM 2973 C CA . LYS A 1 48 ? 9.220 -14.056 2.306 1.00 0.10 48 LYS A CA 3
ATOM 2974 C C . LYS A 1 48 ? 10.293 -14.028 1.221 1.00 0.23 48 LYS A C 3
ATOM 2975 O O . LYS A 1 48 ? 11.484 -14.129 1.513 1.00 -0.27 48 LYS A O 3
ATOM 2994 N N . LEU A 1 49 ? 9.866 -13.896 -0.032 1.00 -0.30 49 LEU A N 3
ATOM 2995 C CA . LEU A 1 49 ? 10.801 -13.863 -1.154 1.00 0.10 49 LEU A CA 3
ATOM 2996 C C . LEU A 1 49 ? 11.256 -12.437 -1.453 1.00 0.23 49 LEU A C 3
ATOM 2997 O O . LEU A 1 49 ? 10.847 -11.490 -0.781 1.00 -0.27 49 LEU A O 3
ATOM 3013 N N . ALA A 1 50 ? 12.105 -12.294 -2.466 1.00 -0.30 50 ALA A N 3
ATOM 3014 C CA . ALA A 1 50 ? 12.617 -10.986 -2.858 1.00 0.10 50 ALA A CA 3
ATOM 3015 C C . ALA A 1 50 ? 11.749 -10.348 -3.942 1.00 0.23 50 ALA A C 3
ATOM 3016 O O . ALA A 1 50 ? 11.879 -9.158 -4.230 1.00 -0.27 50 ALA A O 3
ATOM 3023 N N . SER A 1 51 ? 10.867 -11.144 -4.543 1.00 -0.30 51 SER A N 3
ATOM 3024 C CA . SER A 1 51 ? 9.982 -10.655 -5.597 1.00 0.12 51 SER A CA 3
ATOM 3025 C C . SER A 1 51 ? 9.223 -9.413 -5.154 1.00 0.24 51 SER A C 3
ATOM 3026 O O . SER A 1 51 ? 9.597 -8.293 -5.502 1.00 -0.27 51 SER A O 3
ATOM 3034 N N . ALA A 1 52 ? 8.148 -9.610 -4.403 1.00 -0.30 52 ALA A N 3
ATOM 3035 C CA . ALA A 1 52 ? 7.344 -8.490 -3.947 1.00 0.10 52 ALA A CA 3
ATOM 3036 C C . ALA A 1 52 ? 7.883 -7.890 -2.647 1.00 0.23 52 ALA A C 3
ATOM 3037 O O . ALA A 1 52 ? 7.138 -7.267 -1.891 1.00 -0.27 52 ALA A O 3
ATOM 3044 N N . SER A 1 53 ? 9.172 -8.081 -2.383 1.00 -0.30 53 SER A N 3
ATOM 3045 C CA . SER A 1 53 ? 9.787 -7.556 -1.168 1.00 0.12 53 SER A CA 3
ATOM 3046 C C . SER A 1 53 ? 10.333 -6.150 -1.390 1.00 0.24 53 SER A C 3
ATOM 3047 O O . SER A 1 53 ? 11.499 -5.978 -1.744 1.00 -0.27 53 SER A O 3
ATOM 3055 N N . ALA A 1 54 ? 9.487 -5.144 -1.179 1.00 -0.30 54 ALA A N 3
ATOM 3056 C CA . ALA A 1 54 ? 9.902 -3.759 -1.358 1.00 0.10 54 ALA A CA 3
ATOM 3057 C C . ALA A 1 54 ? 9.868 -2.988 -0.056 1.00 0.23 54 ALA A C 3
ATOM 3058 O O . ALA A 1 54 ? 8.915 -3.069 0.713 1.00 -0.27 54 ALA A O 3
ATOM 3065 N N . GLN A 1 55 ? 10.930 -2.239 0.173 1.00 -0.30 55 GLN A N 3
ATOM 3066 C CA . GLN A 1 55 ? 11.062 -1.433 1.369 1.00 0.10 55 GLN A CA 3
ATOM 3067 C C . GLN A 1 55 ? 10.488 -0.042 1.133 1.00 0.23 55 GLN A C 3
ATOM 3068 O O . GLN A 1 55 ? 9.421 0.111 0.540 1.00 -0.27 55 GLN A O 3
ATOM 3082 N N . ASN A 1 56 ? 11.217 0.957 1.571 1.00 -0.30 56 ASN A N 3
ATOM 3083 C CA . ASN A 1 56 ? 10.811 2.342 1.391 1.00 0.11 56 ASN A CA 3
ATOM 3084 C C . ASN A 1 56 ? 10.667 2.637 -0.098 1.00 0.23 56 ASN A C 3
ATOM 3085 O O . ASN A 1 56 ? 11.539 3.251 -0.711 1.00 -0.27 56 ASN A O 3
ATOM 3096 N N . TYR A 1 57 ? 9.561 2.173 -0.673 1.00 -0.30 57 TYR A N 3
ATOM 3097 C CA . TYR A 1 57 ? 9.293 2.358 -2.091 1.00 0.10 57 TYR A CA 3
ATOM 3098 C C . TYR A 1 57 ? 8.376 3.549 -2.323 1.00 0.23 57 TYR A C 3
ATOM 3099 O O . TYR A 1 57 ? 7.166 3.469 -2.101 1.00 -0.27 57 TYR A O 3
ATOM 3117 N N . GLU A 1 58 ? 8.961 4.649 -2.784 1.00 -0.30 58 GLU A N 3
ATOM 3118 C CA . GLU A 1 58 ? 8.203 5.857 -3.065 1.00 0.10 58 GLU A CA 3
ATOM 3119 C C . GLU A 1 58 ? 7.145 5.582 -4.122 1.00 0.23 58 GLU A C 3
ATOM 3120 O O . GLU A 1 58 ? 7.380 5.750 -5.319 1.00 -0.27 58 GLU A O 3
ATOM 3132 N N . LEU A 1 59 ? 5.977 5.160 -3.661 1.00 -0.30 59 LEU A N 3
ATOM 3133 C CA . LEU A 1 59 ? 4.867 4.859 -4.547 1.00 0.10 59 LEU A CA 3
ATOM 3134 C C . LEU A 1 59 ? 3.946 6.062 -4.656 1.00 0.23 59 LEU A C 3
ATOM 3135 O O . LEU A 1 59 ? 3.866 6.876 -3.741 1.00 -0.27 59 LEU A O 3
ATOM 3151 N N . THR A 1 60 ? 3.239 6.163 -5.764 1.00 -0.30 60 THR A N 3
ATOM 3152 C CA . THR A 1 60 ? 2.306 7.257 -5.971 1.00 0.13 60 THR A CA 3
ATOM 3153 C C . THR A 1 60 ? 0.896 6.699 -5.916 1.00 0.24 60 THR A C 3
ATOM 3154 O O . THR A 1 60 ? 0.493 5.950 -6.806 1.00 -0.27 60 THR A O 3
ATOM 3165 N N . ILE A 1 61 ? 0.139 7.046 -4.885 1.00 -0.30 61 ILE A N 3
ATOM 3166 C CA . ILE A 1 61 ? -1.219 6.545 -4.769 1.00 0.10 61 ILE A CA 3
ATOM 3167 C C . ILE A 1 61 ? -2.177 7.441 -5.523 1.00 0.23 61 ILE A C 3
ATOM 3168 O O . ILE A 1 61 ? -2.547 8.520 -5.060 1.00 -0.27 61 ILE A O 3
ATOM 3184 N N . GLY A 1 62 ? -2.542 6.989 -6.710 1.00 -0.31 62 GLY A N 3
ATOM 3185 C CA . GLY A 1 62 ? -3.425 7.751 -7.568 1.00 0.09 62 GLY A CA 3
ATOM 3186 C C . GLY A 1 62 ? -2.872 7.853 -8.980 1.00 0.23 62 GLY A C 3
ATOM 3187 O O . GLY A 1 62 ? -3.261 8.736 -9.745 1.00 -0.27 62 GLY A O 3
ATOM 3191 N N . SER A 1 63 ? -1.952 6.948 -9.321 1.00 -0.30 63 SER A N 3
ATOM 3192 C CA . SER A 1 63 ? -1.333 6.934 -10.640 1.00 0.12 63 SER A CA 3
ATOM 3193 C C . SER A 1 63 ? -1.891 5.799 -11.495 1.00 0.24 63 SER A C 3
ATOM 3194 O O . SER A 1 63 ? -1.830 5.851 -12.723 1.00 -0.27 63 SER A O 3
ATOM 3202 N N . ASN A 1 64 ? -2.437 4.774 -10.838 1.00 -0.30 64 ASN A N 3
ATOM 3203 C CA . ASN A 1 64 ? -3.012 3.621 -11.533 1.00 0.11 64 ASN A CA 3
ATOM 3204 C C . ASN A 1 64 ? -1.925 2.677 -12.042 1.00 0.23 64 ASN A C 3
ATOM 3205 O O . ASN A 1 64 ? -2.138 1.935 -13.000 1.00 -0.27 64 ASN A O 3
ATOM 3216 N N . SER A 1 65 ? -0.760 2.707 -11.399 1.00 -0.30 65 SER A N 3
ATOM 3217 C CA . SER A 1 65 ? 0.351 1.849 -11.799 1.00 0.12 65 SER A CA 3
ATOM 3218 C C . SER A 1 65 ? 0.399 0.575 -10.957 1.00 0.24 65 SER A C 3
ATOM 3219 O O . SER A 1 65 ? 0.924 -0.447 -11.398 1.00 -0.27 65 SER A O 3
ATOM 3227 N N . PHE A 1 66 ? -0.153 0.637 -9.749 1.00 -0.30 66 PHE A N 3
ATOM 3228 C CA . PHE A 1 66 ? -0.169 -0.521 -8.861 1.00 0.10 66 PHE A CA 3
ATOM 3229 C C . PHE A 1 66 ? -1.487 -1.280 -8.990 1.00 0.23 66 PHE A C 3
ATOM 3230 O O . PHE A 1 66 ? -2.506 -0.709 -9.376 1.00 -0.27 66 PHE A O 3
ATOM 3247 N N . ILE A 1 67 ? -1.460 -2.571 -8.668 1.00 -0.30 67 ILE A N 3
ATOM 3248 C CA . ILE A 1 67 ? -2.658 -3.400 -8.755 1.00 0.10 67 ILE A CA 3
ATOM 3249 C C . ILE A 1 67 ? -3.784 -2.831 -7.897 1.00 0.23 67 ILE A C 3
ATOM 3250 O O . ILE A 1 67 ? -3.550 -1.994 -7.024 1.00 -0.27 67 ILE A O 3
ATOM 3266 N N . LYS A 1 68 ? -5.007 -3.285 -8.153 1.00 -0.30 68 LYS A N 3
ATOM 3267 C CA . LYS A 1 68 ? -6.169 -2.816 -7.407 1.00 0.10 68 LYS A CA 3
ATOM 3268 C C . LYS A 1 68 ? -6.268 -3.514 -6.055 1.00 0.23 68 LYS A C 3
ATOM 3269 O O . LYS A 1 68 ? -6.365 -4.739 -5.984 1.00 -0.27 68 LYS A O 3
ATOM 3288 N N . GLY A 1 69 ? -6.235 -2.728 -4.984 1.00 -0.31 69 GLY A N 3
ATOM 3289 C CA . GLY A 1 69 ? -6.315 -3.290 -3.649 1.00 0.09 69 GLY A CA 3
ATOM 3290 C C . GLY A 1 69 ? -5.074 -2.996 -2.831 1.00 0.23 69 GLY A C 3
ATOM 3291 O O . GLY A 1 69 ? -5.120 -2.976 -1.601 1.00 -0.27 69 GLY A O 3
ATOM 3295 N N . PHE A 1 70 ? -3.959 -2.772 -3.520 1.00 -0.30 70 PHE A N 3
ATOM 3296 C CA . PHE A 1 70 ? -2.693 -2.481 -2.860 1.00 0.10 70 PHE A CA 3
ATOM 3297 C C . PHE A 1 70 ? -2.600 -1.008 -2.465 1.00 0.23 70 PHE A C 3
ATOM 3298 O O . PHE A 1 70 ? -2.753 -0.658 -1.293 1.00 -0.27 70 PHE A O 3
ATOM 3315 N N . GLU A 1 71 ? -2.349 -0.148 -3.452 1.00 -0.30 71 GLU A N 3
ATOM 3316 C CA . GLU A 1 71 ? -2.234 1.288 -3.215 1.00 0.10 71 GLU A CA 3
ATOM 3317 C C . GLU A 1 71 ? -3.357 1.782 -2.304 1.00 0.23 71 GLU A C 3
ATOM 3318 O O . GLU A 1 71 ? -3.143 2.638 -1.448 1.00 -0.27 71 GLU A O 3
ATOM 3330 N N . THR A 1 72 ? -4.554 1.236 -2.505 1.00 -0.30 72 THR A N 3
ATOM 3331 C CA . THR A 1 72 ? -5.726 1.619 -1.720 1.00 0.13 72 THR A CA 3
ATOM 3332 C C . THR A 1 72 ? -5.589 1.243 -0.245 1.00 0.24 72 THR A C 3
ATOM 3333 O O . THR A 1 72 ? -5.865 2.055 0.632 1.00 -0.27 72 THR A O 3
ATOM 3344 N N . GLY A 1 73 ? -5.181 0.010 0.027 1.00 -0.31 73 GLY A N 3
ATOM 3345 C CA . GLY A 1 73 ? -5.039 -0.433 1.407 1.00 0.09 73 GLY A CA 3
ATOM 3346 C C . GLY A 1 73 ? -4.074 0.422 2.211 1.00 0.23 73 GLY A C 3
ATOM 3347 O O . GLY A 1 73 ? -4.153 0.481 3.441 1.00 -0.27 73 GLY A O 3
ATOM 3351 N N . LEU A 1 74 ? -3.173 1.103 1.518 1.00 -0.30 74 LEU A N 3
ATOM 3352 C CA . LEU A 1 74 ? -2.198 1.965 2.178 1.00 0.10 74 LEU A CA 3
ATOM 3353 C C . LEU A 1 74 ? -2.732 3.395 2.326 1.00 0.23 74 LEU A C 3
ATOM 3354 O O . LEU A 1 74 ? -2.403 4.092 3.285 1.00 -0.27 74 LEU A O 3
ATOM 3370 N N . ILE A 1 75 ? -3.541 3.830 1.363 1.00 -0.30 75 ILE A N 3
ATOM 3371 C CA . ILE A 1 75 ? -4.097 5.186 1.382 1.00 0.10 75 ILE A CA 3
ATOM 3372 C C . ILE A 1 75 ? -5.178 5.364 2.448 1.00 0.23 75 ILE A C 3
ATOM 3373 O O . ILE A 1 75 ? -5.433 6.477 2.907 1.00 -0.27 75 ILE A O 3
ATOM 3389 N N . ALA A 1 76 ? -5.829 4.273 2.814 1.00 -0.30 76 ALA A N 3
ATOM 3390 C CA . ALA A 1 76 ? -6.903 4.320 3.796 1.00 0.10 76 ALA A CA 3
ATOM 3391 C C . ALA A 1 76 ? -6.370 4.517 5.212 1.00 0.23 76 ALA A C 3
ATOM 3392 O O . ALA A 1 76 ? -7.094 4.981 6.093 1.00 -0.27 76 ALA A O 3
ATOM 3399 N N . MET A 1 77 ? -5.102 4.179 5.429 1.00 -0.30 77 MET A N 3
ATOM 3400 C CA . MET A 1 77 ? -4.496 4.347 6.747 1.00 0.10 77 MET A CA 3
ATOM 3401 C C . MET A 1 77 ? -3.489 5.495 6.739 1.00 0.23 77 MET A C 3
ATOM 3402 O O . MET A 1 77 ? -3.119 6.002 5.679 1.00 -0.27 77 MET A O 3
ATOM 3416 N N . LYS A 1 78 ? -3.053 5.903 7.929 1.00 -0.30 78 LYS A N 3
ATOM 3417 C CA . LYS A 1 78 ? -2.093 6.994 8.061 1.00 0.10 78 LYS A CA 3
ATOM 3418 C C . LYS A 1 78 ? -0.703 6.536 7.636 1.00 0.23 78 LYS A C 3
ATOM 3419 O O . LYS A 1 78 ? -0.568 5.570 6.887 1.00 -0.27 78 LYS A O 3
ATOM 3438 N N . VAL A 1 79 ? 0.332 7.220 8.114 1.00 -0.30 79 VAL A N 3
ATOM 3439 C CA . VAL A 1 79 ? 1.700 6.864 7.777 1.00 0.10 79 VAL A CA 3
ATOM 3440 C C . VAL A 1 79 ? 2.355 6.143 8.955 1.00 0.23 79 VAL A C 3
ATOM 3441 O O . VAL A 1 79 ? 1.889 6.244 10.090 1.00 -0.27 79 VAL A O 3
ATOM 3454 N N . ASN A 1 80 ? 3.426 5.407 8.681 1.00 -0.30 80 ASN A N 3
ATOM 3455 C CA . ASN A 1 80 ? 4.129 4.662 9.719 1.00 0.11 80 ASN A CA 3
ATOM 3456 C C . ASN A 1 80 ? 3.264 3.520 10.247 1.00 0.23 80 ASN A C 3
ATOM 3457 O O . ASN A 1 80 ? 3.497 3.010 11.343 1.00 -0.27 80 ASN A O 3
ATOM 3468 N N . GLN A 1 81 ? 2.265 3.120 9.461 1.00 -0.30 81 GLN A N 3
ATOM 3469 C CA . GLN A 1 81 ? 1.372 2.035 9.857 1.00 0.10 81 GLN A CA 3
ATOM 3470 C C . GLN A 1 81 ? 1.748 0.738 9.147 1.00 0.23 81 GLN A C 3
ATOM 3471 O O . GLN A 1 81 ? 2.110 0.748 7.973 1.00 -0.27 81 GLN A O 3
ATOM 3485 N N . LYS A 1 82 ? 1.662 -0.378 9.864 1.00 -0.30 82 LYS A N 3
ATOM 3486 C CA . LYS A 1 82 ? 1.999 -1.677 9.292 1.00 0.10 82 LYS A CA 3
ATOM 3487 C C . LYS A 1 82 ? 0.780 -2.325 8.644 1.00 0.23 82 LYS A C 3
ATOM 3488 O O . LYS A 1 82 ? -0.107 -2.833 9.330 1.00 -0.27 82 LYS A O 3
ATOM 3507 N N . LYS A 1 83 ? 0.744 -2.298 7.316 1.00 -0.30 83 LYS A N 3
ATOM 3508 C CA . LYS A 1 83 ? -0.366 -2.876 6.567 1.00 0.10 83 LYS A CA 3
ATOM 3509 C C . LYS A 1 83 ? -0.033 -4.286 6.086 1.00 0.23 83 LYS A C 3
ATOM 3510 O O . LYS A 1 83 ? 0.292 -4.491 4.916 1.00 -0.27 83 LYS A O 3
ATOM 3529 N N . THR A 1 84 ? -0.119 -5.256 6.991 1.00 -0.30 84 THR A N 3
ATOM 3530 C CA . THR A 1 84 ? 0.170 -6.645 6.650 1.00 0.13 84 THR A CA 3
ATOM 3531 C C . THR A 1 84 ? -1.058 -7.320 6.047 1.00 0.24 84 THR A C 3
ATOM 3532 O O . THR A 1 84 ? -1.634 -8.235 6.637 1.00 -0.27 84 THR A O 3
ATOM 3543 N N . LEU A 1 85 ? -1.458 -6.851 4.871 1.00 -0.30 85 LEU A N 3
ATOM 3544 C CA . LEU A 1 85 ? -2.624 -7.392 4.182 1.00 0.10 85 LEU A CA 3
ATOM 3545 C C . LEU A 1 85 ? -2.232 -8.512 3.220 1.00 0.23 85 LEU A C 3
ATOM 3546 O O . LEU A 1 85 ? -1.250 -8.398 2.487 1.00 -0.27 85 LEU A O 3
ATOM 3562 N N . ALA A 1 86 ? -3.017 -9.587 3.216 1.00 -0.30 86 ALA A N 3
ATOM 3563 C CA . ALA A 1 86 ? -2.761 -10.718 2.329 1.00 0.10 86 ALA A CA 3
ATOM 3564 C C . ALA A 1 86 ? -3.401 -10.471 0.968 1.00 0.23 86 ALA A C 3
ATOM 3565 O O . ALA A 1 86 ? -4.537 -10.876 0.721 1.00 -0.27 86 ALA A O 3
ATOM 3572 N N . LEU A 1 87 ? -2.677 -9.772 0.101 1.00 -0.30 87 LEU A N 3
ATOM 3573 C CA . LEU A 1 87 ? -3.185 -9.432 -1.224 1.00 0.10 87 LEU A CA 3
ATOM 3574 C C . LEU A 1 87 ? -2.878 -10.508 -2.257 1.00 0.23 87 LEU A C 3
ATOM 3575 O O . LEU A 1 87 ? -1.914 -11.259 -2.129 1.00 -0.27 87 LEU A O 3
ATOM 3591 N N . THR A 1 88 ? -3.702 -10.556 -3.295 1.00 -0.30 88 THR A N 3
ATOM 3592 C CA . THR A 1 88 ? -3.522 -11.515 -4.374 1.00 0.13 88 THR A CA 3
ATOM 3593 C C . THR A 1 88 ? -2.708 -10.883 -5.494 1.00 0.24 88 THR A C 3
ATOM 3594 O O . THR A 1 88 ? -2.384 -9.696 -5.443 1.00 -0.27 88 THR A O 3
ATOM 3605 N N . PHE A 1 89 ? -2.391 -11.671 -6.508 1.00 -0.30 89 PHE A N 3
ATOM 3606 C CA . PHE A 1 89 ? -1.627 -11.175 -7.643 1.00 0.10 89 PHE A CA 3
ATOM 3607 C C . PHE A 1 89 ? -2.414 -11.381 -8.938 1.00 0.24 89 PHE A C 3
ATOM 3608 O O . PHE A 1 89 ? -2.548 -12.506 -9.415 1.00 -0.27 89 PHE A O 3
ATOM 3625 N N . PRO A 1 90 ? -2.964 -10.293 -9.515 1.00 -0.29 90 PRO A N 3
ATOM 3626 C CA . PRO A 1 90 ? -3.758 -10.364 -10.750 1.00 0.10 90 PRO A CA 3
ATOM 3627 C C . PRO A 1 90 ? -2.910 -10.599 -11.997 1.00 0.23 90 PRO A C 3
ATOM 3628 O O . PRO A 1 90 ? -1.698 -10.386 -11.988 1.00 -0.27 90 PRO A O 3
ATOM 3639 N N . SER A 1 91 ? -3.565 -11.035 -13.070 1.00 -0.30 91 SER A N 3
ATOM 3640 C CA . SER A 1 91 ? -2.888 -11.300 -14.335 1.00 0.12 91 SER A CA 3
ATOM 3641 C C . SER A 1 91 ? -2.190 -10.049 -14.859 1.00 0.24 91 SER A C 3
ATOM 3642 O O . SER A 1 91 ? -1.115 -10.126 -15.453 1.00 -0.27 91 SER A O 3
ATOM 3650 N N . ASP A 1 92 ? -2.818 -8.897 -14.642 1.00 -0.30 92 ASP A N 3
ATOM 3651 C CA . ASP A 1 92 ? -2.274 -7.620 -15.098 1.00 0.10 92 ASP A CA 3
ATOM 3652 C C . ASP A 1 92 ? -0.780 -7.500 -14.795 1.00 0.23 92 ASP A C 3
ATOM 3653 O O . ASP A 1 92 ? -0.048 -6.823 -15.516 1.00 -0.27 92 ASP A O 3
ATOM 3662 N N . TYR A 1 93 ? -0.332 -8.153 -13.725 1.00 -0.30 93 TYR A N 3
ATOM 3663 C CA . TYR A 1 93 ? 1.075 -8.105 -13.337 1.00 0.10 93 TYR A CA 3
ATOM 3664 C C . TYR A 1 93 ? 1.990 -8.426 -14.515 1.00 0.23 93 TYR A C 3
ATOM 3665 O O . TYR A 1 93 ? 1.702 -9.311 -15.320 1.00 -0.27 93 TYR A O 3
ATOM 3683 N N . HIS A 1 94 ? 3.091 -7.687 -14.609 1.00 -0.30 94 HIS A N 3
ATOM 3684 C CA . HIS A 1 94 ? 4.054 -7.873 -15.688 1.00 0.10 94 HIS A CA 3
ATOM 3685 C C . HIS A 1 94 ? 4.629 -9.287 -15.689 1.00 0.23 94 HIS A C 3
ATOM 3686 O O . HIS A 1 94 ? 5.076 -9.779 -16.725 1.00 -0.27 94 HIS A O 3
ATOM 3701 N N . VAL A 1 95 ? 4.622 -9.938 -14.530 1.00 -0.30 95 VAL A N 3
ATOM 3702 C CA . VAL A 1 95 ? 5.151 -11.291 -14.423 1.00 0.10 95 VAL A CA 3
ATOM 3703 C C . VAL A 1 95 ? 4.036 -12.334 -14.471 1.00 0.23 95 VAL A C 3
ATOM 3704 O O . VAL A 1 95 ? 3.016 -12.215 -13.790 1.00 -0.27 95 VAL A O 3
ATOM 3717 N N . LYS A 1 96 ? 4.259 -13.360 -15.279 1.00 -0.30 96 LYS A N 3
ATOM 3718 C CA . LYS A 1 96 ? 3.296 -14.446 -15.439 1.00 0.10 96 LYS A CA 3
ATOM 3719 C C . LYS A 1 96 ? 2.920 -15.051 -14.088 1.00 0.23 96 LYS A C 3
ATOM 3720 O O . LYS A 1 96 ? 1.758 -15.366 -13.834 1.00 -0.27 96 LYS A O 3
ATOM 3739 N N . GLU A 1 97 ? 3.922 -15.229 -13.239 1.00 -0.30 97 GLU A N 3
ATOM 3740 C CA . GLU A 1 97 ? 3.723 -15.820 -11.918 1.00 0.10 97 GLU A CA 3
ATOM 3741 C C . GLU A 1 97 ? 2.713 -15.043 -11.073 1.00 0.23 97 GLU A C 3
ATOM 3742 O O . GLU A 1 97 ? 1.808 -15.631 -10.465 1.00 -0.27 97 GLU A O 3
ATOM 3754 N N . LEU A 1 98 ? 2.861 -13.725 -11.029 1.00 -0.30 98 LEU A N 3
ATOM 3755 C CA . LEU A 1 98 ? 1.964 -12.900 -10.233 1.00 0.10 98 LEU A CA 3
ATOM 3756 C C . LEU A 1 98 ? 0.652 -12.646 -10.939 1.00 0.23 98 LEU A C 3
ATOM 3757 O O . LEU A 1 98 ? -0.026 -11.652 -10.685 1.00 -0.27 98 LEU A O 3
ATOM 3773 N N . GLN A 1 99 ? 0.273 -13.575 -11.787 1.00 -0.30 99 GLN A N 3
ATOM 3774 C CA . GLN A 1 99 ? -0.992 -13.484 -12.477 1.00 0.10 99 GLN A CA 3
ATOM 3775 C C . GLN A 1 99 ? -2.065 -14.071 -11.569 1.00 0.23 99 GLN A C 3
ATOM 3776 O O . GLN A 1 99 ? -3.197 -13.588 -11.524 1.00 -0.27 99 GLN A O 3
ATOM 3790 N N . SER A 1 100 ? -1.684 -15.123 -10.838 1.00 -0.30 100 SER A N 3
ATOM 3791 C CA . SER A 1 100 ? -2.597 -15.790 -9.911 1.00 0.12 100 SER A CA 3
ATOM 3792 C C . SER A 1 100 ? -1.867 -16.205 -8.631 1.00 0.24 100 SER A C 3
ATOM 3793 O O . SER A 1 100 ? -1.871 -17.380 -8.263 1.00 -0.27 100 SER A O 3
ATOM 3801 N N . LYS A 1 101 ? -1.215 -15.251 -7.966 1.00 -0.30 101 LYS A N 3
ATOM 3802 C CA . LYS A 1 101 ? -0.463 -15.564 -6.749 1.00 0.10 101 LYS A CA 3
ATOM 3803 C C . LYS A 1 101 ? -0.948 -14.790 -5.512 1.00 0.24 101 LYS A C 3
ATOM 3804 O O . LYS A 1 101 ? -0.664 -13.603 -5.362 1.00 -0.27 101 LYS A O 3
ATOM 3823 N N . PRO A 1 102 ? -1.661 -15.466 -4.586 1.00 -0.29 102 PRO A N 3
ATOM 3824 C CA . PRO A 1 102 ? -2.142 -14.845 -3.344 1.00 0.10 102 PRO A CA 3
ATOM 3825 C C . PRO A 1 102 ? -0.993 -14.633 -2.360 1.00 0.23 102 PRO A C 3
ATOM 3826 O O . PRO A 1 102 ? -0.570 -15.566 -1.679 1.00 -0.27 102 PRO A O 3
ATOM 3837 N N . VAL A 1 103 ? -0.460 -13.416 -2.326 1.00 -0.30 103 VAL A N 3
ATOM 3838 C CA . VAL A 1 103 ? 0.678 -13.104 -1.465 1.00 0.10 103 VAL A CA 3
ATOM 3839 C C . VAL A 1 103 ? 0.296 -12.329 -0.202 1.00 0.23 103 VAL A C 3
ATOM 3840 O O . VAL A 1 103 ? -0.780 -11.737 -0.105 1.00 -0.27 103 VAL A O 3
ATOM 3853 N N . THR A 1 104 ? 1.232 -12.306 0.743 1.00 -0.30 104 THR A N 3
ATOM 3854 C CA . THR A 1 104 ? 1.069 -11.576 1.991 1.00 0.13 104 THR A CA 3
ATOM 3855 C C . THR A 1 104 ? 1.924 -10.320 1.933 1.00 0.24 104 THR A C 3
ATOM 3856 O O . THR A 1 104 ? 3.152 -10.391 1.993 1.00 -0.27 104 THR A O 3
ATOM 3867 N N . PHE A 1 105 ? 1.274 -9.174 1.787 1.00 -0.30 105 PHE A N 3
ATOM 3868 C CA . PHE A 1 105 ? 1.988 -7.910 1.686 1.00 0.10 105 PHE A CA 3
ATOM 3869 C C . PHE A 1 105 ? 2.121 -7.213 3.032 1.00 0.23 105 PHE A C 3
ATOM 3870 O O . PHE A 1 105 ? 1.134 -6.753 3.607 1.00 -0.27 105 PHE A O 3
ATOM 3887 N N . GLU A 1 106 ? 3.355 -7.068 3.487 1.00 -0.30 106 GLU A N 3
ATOM 3888 C CA . GLU A 1 106 ? 3.632 -6.344 4.715 1.00 0.10 106 GLU A CA 3
ATOM 3889 C C . GLU A 1 106 ? 3.998 -4.931 4.305 1.00 0.23 106 GLU A C 3
ATOM 3890 O O . GLU A 1 106 ? 5.175 -4.600 4.170 1.00 -0.27 106 GLU A O 3
ATOM 3902 N N . VAL A 1 107 ? 2.980 -4.110 4.073 1.00 -0.30 107 VAL A N 3
ATOM 3903 C CA . VAL A 1 107 ? 3.194 -2.742 3.627 1.00 0.10 107 VAL A CA 3
ATOM 3904 C C . VAL A 1 107 ? 3.336 -1.778 4.785 1.00 0.23 107 VAL A C 3
ATOM 3905 O O . VAL A 1 107 ? 2.358 -1.437 5.451 1.00 -0.27 107 VAL A O 3
ATOM 3918 N N . VAL A 1 108 ? 4.555 -1.306 4.995 1.00 -0.30 108 VAL A N 3
ATOM 3919 C CA . VAL A 1 108 ? 4.833 -0.343 6.036 1.00 0.10 108 VAL A CA 3
ATOM 3920 C C . VAL A 1 108 ? 4.411 1.032 5.527 1.00 0.23 108 VAL A C 3
ATOM 3921 O O . VAL A 1 108 ? 5.167 1.724 4.848 1.00 -0.27 108 VAL A O 3
ATOM 3934 N N . LEU A 1 109 ? 3.163 1.368 5.806 1.00 -0.30 109 LEU A N 3
ATOM 3935 C CA . LEU A 1 109 ? 2.550 2.604 5.343 1.00 0.10 109 LEU A CA 3
ATOM 3936 C C . LEU A 1 109 ? 3.347 3.872 5.643 1.00 0.23 109 LEU A C 3
ATOM 3937 O O . LEU A 1 109 ? 2.913 4.692 6.445 1.00 -0.27 109 LEU A O 3
ATOM 3953 N N . LYS A 1 110 ? 4.469 4.082 4.954 1.00 -0.30 110 LYS A N 3
ATOM 3954 C CA . LYS A 1 110 ? 5.225 5.307 5.126 1.00 0.10 110 LYS A CA 3
ATOM 3955 C C . LYS A 1 110 ? 4.924 6.153 3.903 1.00 0.23 110 LYS A C 3
ATOM 3956 O O . LYS A 1 110 ? 4.895 5.616 2.800 1.00 -0.27 110 LYS A O 3
ATOM 3975 N N . ALA A 1 111 ? 4.606 7.434 4.057 1.00 -0.30 111 ALA A N 3
ATOM 3976 C CA . ALA A 1 111 ? 4.238 8.201 2.871 1.00 0.10 111 ALA A CA 3
ATOM 3977 C C . ALA A 1 111 ? 4.770 9.629 2.817 1.00 0.23 111 ALA A C 3
ATOM 3978 O O . ALA A 1 111 ? 4.672 10.397 3.774 1.00 -0.27 111 ALA A O 3
ATOM 3985 N N . ILE A 1 112 ? 5.301 9.963 1.645 1.00 -0.30 112 ILE A N 3
ATOM 3986 C CA . ILE A 1 112 ? 5.832 11.287 1.357 1.00 0.10 112 ILE A CA 3
ATOM 3987 C C . ILE A 1 112 ? 4.906 11.990 0.361 1.00 0.23 112 ILE A C 3
ATOM 3988 O O . ILE A 1 112 ? 4.490 11.381 -0.624 1.00 -0.27 112 ILE A O 3
ATOM 4004 N N . LYS A 1 113 ? 4.548 13.243 0.598 1.00 -0.30 113 LYS A N 3
ATOM 4005 C CA . LYS A 1 113 ? 3.657 13.936 -0.325 1.00 0.11 113 LYS A CA 3
ATOM 4006 C C . LYS A 1 113 ? 4.440 14.864 -1.247 1.00 0.28 113 LYS A C 3
ATOM 4007 O O . LYS A 1 113 ? 3.820 15.775 -1.834 1.00 -0.26 113 LYS A O 3
ATOM 4027 N N . LYS A 1 29 ? -4.708 11.972 4.770 1.00 -0.30 29 LYS A N 4
ATOM 4028 C CA . LYS A 1 29 ? -5.126 11.150 3.640 1.00 0.10 29 LYS A CA 4
ATOM 4029 C C . LYS A 1 29 ? -4.244 11.398 2.420 1.00 0.23 29 LYS A C 4
ATOM 4030 O O . LYS A 1 29 ? -4.460 12.351 1.672 1.00 -0.27 29 LYS A O 4
ATOM 4049 N N . LEU A 1 30 ? -3.259 10.529 2.216 1.00 -0.30 30 LEU A N 4
ATOM 4050 C CA . LEU A 1 30 ? -2.359 10.652 1.074 1.00 0.10 30 LEU A CA 4
ATOM 4051 C C . LEU A 1 30 ? -2.974 9.978 -0.144 1.00 0.23 30 LEU A C 4
ATOM 4052 O O . LEU A 1 30 ? -2.682 8.822 -0.434 1.00 -0.27 30 LEU A O 4
ATOM 4068 N N . ALA A 1 31 ? -3.835 10.699 -0.848 1.00 -0.30 31 ALA A N 4
ATOM 4069 C CA . ALA A 1 31 ? -4.498 10.148 -2.020 1.00 0.10 31 ALA A CA 4
ATOM 4070 C C . ALA A 1 31 ? -3.596 10.168 -3.254 1.00 0.23 31 ALA A C 4
ATOM 4071 O O . ALA A 1 31 ? -2.392 10.406 -3.156 1.00 -0.27 31 ALA A O 4
ATOM 4078 N N . ASN A 1 32 ? -4.195 9.892 -4.409 1.00 -0.30 32 ASN A N 4
ATOM 4079 C CA . ASN A 1 32 ? -3.473 9.844 -5.680 1.00 0.11 32 ASN A CA 4
ATOM 4080 C C . ASN A 1 32 ? -2.601 11.081 -5.906 1.00 0.23 32 ASN A C 4
ATOM 4081 O O . ASN A 1 32 ? -2.478 11.943 -5.036 1.00 -0.27 32 ASN A O 4
ATOM 4092 N N . GLY A 1 33 ? -2.021 11.163 -7.104 1.00 -0.31 33 GLY A N 4
ATOM 4093 C CA . GLY A 1 33 ? -1.184 12.296 -7.473 1.00 0.09 33 GLY A CA 4
ATOM 4094 C C . GLY A 1 33 ? 0.020 12.499 -6.566 1.00 0.23 33 GLY A C 4
ATOM 4095 O O . GLY A 1 33 ? 0.703 13.518 -6.658 1.00 -0.27 33 GLY A O 4
ATOM 4099 N N . ASP A 1 34 ? 0.281 11.536 -5.685 1.00 -0.30 34 ASP A N 4
ATOM 4100 C CA . ASP A 1 34 ? 1.409 11.628 -4.763 1.00 0.10 34 ASP A CA 4
ATOM 4101 C C . ASP A 1 34 ? 2.369 10.456 -4.952 1.00 0.23 34 ASP A C 4
ATOM 4102 O O . ASP A 1 34 ? 2.036 9.472 -5.612 1.00 -0.27 34 ASP A O 4
ATOM 4111 N N . ILE A 1 35 ? 3.552 10.554 -4.351 1.00 -0.30 35 ILE A N 4
ATOM 4112 C CA . ILE A 1 35 ? 4.537 9.489 -4.435 1.00 0.10 35 ILE A CA 4
ATOM 4113 C C . ILE A 1 35 ? 4.582 8.763 -3.096 1.00 0.23 35 ILE A C 4
ATOM 4114 O O . ILE A 1 35 ? 4.859 9.378 -2.068 1.00 -0.27 35 ILE A O 4
ATOM 4130 N N . ALA A 1 36 ? 4.272 7.474 -3.082 1.00 -0.30 36 ALA A N 4
ATOM 4131 C CA . ALA A 1 36 ? 4.249 6.730 -1.834 1.00 0.10 36 ALA A CA 4
ATOM 4132 C C . ALA A 1 36 ? 5.451 5.804 -1.672 1.00 0.23 36 ALA A C 4
ATOM 4133 O O . ALA A 1 36 ? 5.474 4.708 -2.233 1.00 -0.27 36 ALA A O 4
ATOM 4140 N N . ILE A 1 37 ? 6.420 6.212 -0.857 1.00 -0.30 37 ILE A N 4
ATOM 4141 C CA . ILE A 1 37 ? 7.575 5.364 -0.584 1.00 0.10 37 ILE A CA 4
ATOM 4142 C C . ILE A 1 37 ? 7.136 4.299 0.413 1.00 0.23 37 ILE A C 4
ATOM 4143 O O . ILE A 1 37 ? 7.305 4.428 1.628 1.00 -0.27 37 ILE A O 4
ATOM 4159 N N . ILE A 1 38 ? 6.480 3.285 -0.112 1.00 -0.30 38 ILE A N 4
ATOM 4160 C CA . ILE A 1 38 ? 5.924 2.234 0.717 1.00 0.10 38 ILE A CA 4
ATOM 4161 C C . ILE A 1 38 ? 6.836 1.021 0.852 1.00 0.23 38 ILE A C 4
ATOM 4162 O O . ILE A 1 38 ? 7.232 0.413 -0.144 1.00 -0.27 38 ILE A O 4
ATOM 4178 N N . ASP A 1 39 ? 7.125 0.647 2.095 1.00 -0.30 39 ASP A N 4
ATOM 4179 C CA . ASP A 1 39 ? 7.937 -0.530 2.371 1.00 0.10 39 ASP A CA 4
ATOM 4180 C C . ASP A 1 39 ? 6.998 -1.713 2.497 1.00 0.23 39 ASP A C 4
ATOM 4181 O O . ASP A 1 39 ? 6.583 -2.090 3.592 1.00 -0.27 39 ASP A O 4
ATOM 4190 N N . PHE A 1 40 ? 6.637 -2.257 1.349 1.00 -0.30 40 PHE A N 4
ATOM 4191 C CA . PHE A 1 40 ? 5.698 -3.370 1.302 1.00 0.10 40 PHE A CA 4
ATOM 4192 C C . PHE A 1 40 ? 6.394 -4.722 1.183 1.00 0.23 40 PHE A C 4
ATOM 4193 O O . PHE A 1 40 ? 7.049 -5.015 0.186 1.00 -0.27 40 PHE A O 4
ATOM 4210 N N . THR A 1 41 ? 6.246 -5.537 2.225 1.00 -0.30 41 THR A N 4
ATOM 4211 C CA . THR A 1 41 ? 6.858 -6.860 2.265 1.00 0.13 41 THR A CA 4
ATOM 4212 C C . THR A 1 41 ? 5.903 -7.941 1.755 1.00 0.24 41 THR A C 4
ATOM 4213 O O . THR A 1 41 ? 4.865 -8.205 2.363 1.00 -0.27 41 THR A O 4
ATOM 4224 N N . GLY A 1 42 ? 6.276 -8.574 0.649 1.00 -0.31 42 GLY A N 4
ATOM 4225 C CA . GLY A 1 42 ? 5.471 -9.637 0.071 1.00 0.09 42 GLY A CA 4
ATOM 4226 C C . GLY A 1 42 ? 5.441 -10.905 0.902 1.00 0.23 42 GLY A C 4
ATOM 4227 O O . GLY A 1 42 ? 6.152 -11.863 0.606 1.00 -0.27 42 GLY A O 4
ATOM 4231 N N . ILE A 1 43 ? 4.608 -10.922 1.934 1.00 -0.30 43 ILE A N 4
ATOM 4232 C CA . ILE A 1 43 ? 4.486 -12.097 2.791 1.00 0.10 43 ILE A CA 4
ATOM 4233 C C . ILE A 1 43 ? 3.460 -13.065 2.225 1.00 0.23 43 ILE A C 4
ATOM 4234 O O . ILE A 1 43 ? 2.301 -12.709 2.040 1.00 -0.27 43 ILE A O 4
ATOM 4250 N N . VAL A 1 44 ? 3.885 -14.284 1.950 1.00 -0.30 44 VAL A N 4
ATOM 4251 C CA . VAL A 1 44 ? 2.987 -15.291 1.399 1.00 0.10 44 VAL A CA 4
ATOM 4252 C C . VAL A 1 44 ? 2.372 -16.158 2.497 1.00 0.23 44 VAL A C 4
ATOM 4253 O O . VAL A 1 44 ? 2.765 -17.309 2.693 1.00 -0.27 44 VAL A O 4
ATOM 4266 N N . ASP A 1 45 ? 1.407 -15.593 3.215 1.00 -0.30 45 ASP A N 4
ATOM 4267 C CA . ASP A 1 45 ? 0.732 -16.309 4.293 1.00 0.10 45 ASP A CA 4
ATOM 4268 C C . ASP A 1 45 ? 1.726 -16.856 5.313 1.00 0.23 45 ASP A C 4
ATOM 4269 O O . ASP A 1 45 ? 2.020 -18.051 5.318 1.00 -0.27 45 ASP A O 4
ATOM 4278 N N . ASN A 1 46 ? 2.245 -15.973 6.169 1.00 -0.30 46 ASN A N 4
ATOM 4279 C CA . ASN A 1 46 ? 3.216 -16.353 7.201 1.00 0.11 46 ASN A CA 4
ATOM 4280 C C . ASN A 1 46 ? 4.636 -16.327 6.672 1.00 0.23 46 ASN A C 4
ATOM 4281 O O . ASN A 1 46 ? 5.566 -15.977 7.399 1.00 -0.27 46 ASN A O 4
ATOM 4292 N N . LYS A 1 47 ? 4.816 -16.697 5.413 1.00 -0.30 47 LYS A N 4
ATOM 4293 C CA . LYS A 1 47 ? 6.143 -16.704 4.836 1.00 0.10 47 LYS A CA 4
ATOM 4294 C C . LYS A 1 47 ? 6.464 -15.355 4.202 1.00 0.23 47 LYS A C 4
ATOM 4295 O O . LYS A 1 47 ? 5.606 -14.731 3.586 1.00 -0.27 47 LYS A O 4
ATOM 4314 N N . LYS A 1 48 ? 7.704 -14.910 4.356 1.00 -0.30 48 LYS A N 4
ATOM 4315 C CA . LYS A 1 48 ? 8.130 -13.632 3.795 1.00 0.10 48 LYS A CA 4
ATOM 4316 C C . LYS A 1 48 ? 9.268 -13.833 2.797 1.00 0.23 48 LYS A C 4
ATOM 4317 O O . LYS A 1 48 ? 10.429 -13.958 3.187 1.00 -0.27 48 LYS A O 4
ATOM 4336 N N . LEU A 1 49 ? 8.932 -13.869 1.511 1.00 -0.30 49 LEU A N 4
ATOM 4337 C CA . LEU A 1 49 ? 9.937 -14.062 0.469 1.00 0.10 49 LEU A CA 4
ATOM 4338 C C . LEU A 1 49 ? 10.506 -12.726 -0.002 1.00 0.23 49 LEU A C 4
ATOM 4339 O O . LEU A 1 49 ? 10.144 -11.669 0.515 1.00 -0.27 49 LEU A O 4
ATOM 4355 N N . ALA A 1 50 ? 11.398 -12.781 -0.986 1.00 -0.30 50 ALA A N 4
ATOM 4356 C CA . ALA A 1 50 ? 12.017 -11.576 -1.527 1.00 0.10 50 ALA A CA 4
ATOM 4357 C C . ALA A 1 50 ? 11.269 -11.067 -2.758 1.00 0.23 50 ALA A C 4
ATOM 4358 O O . ALA A 1 50 ? 11.484 -9.938 -3.199 1.00 -0.27 50 ALA A O 4
ATOM 4365 N N . SER A 1 51 ? 10.393 -11.903 -3.312 1.00 -0.30 51 SER A N 4
ATOM 4366 C CA . SER A 1 51 ? 9.617 -11.533 -4.494 1.00 0.12 51 SER A CA 4
ATOM 4367 C C . SER A 1 51 ? 8.943 -10.182 -4.315 1.00 0.24 51 SER A C 4
ATOM 4368 O O . SER A 1 51 ? 9.424 -9.169 -4.823 1.00 -0.27 51 SER A O 4
ATOM 4376 N N . ALA A 1 52 ? 7.822 -10.168 -3.609 1.00 -0.30 52 ALA A N 4
ATOM 4377 C CA . ALA A 1 52 ? 7.091 -8.931 -3.394 1.00 0.10 52 ALA A CA 4
ATOM 4378 C C . ALA A 1 52 ? 7.626 -8.161 -2.184 1.00 0.23 52 ALA A C 4
ATOM 4379 O O . ALA A 1 52 ? 6.902 -7.372 -1.577 1.00 -0.27 52 ALA A O 4
ATOM 4386 N N . SER A 1 53 ? 8.889 -8.396 -1.829 1.00 -0.30 53 SER A N 4
ATOM 4387 C CA . SER A 1 53 ? 9.502 -7.725 -0.684 1.00 0.12 53 SER A CA 4
ATOM 4388 C C . SER A 1 53 ? 10.105 -6.383 -1.083 1.00 0.24 53 SER A C 4
ATOM 4389 O O . SER A 1 53 ? 11.249 -6.312 -1.532 1.00 -0.27 53 SER A O 4
ATOM 4397 N N . ALA A 1 54 ? 9.327 -5.319 -0.915 1.00 -0.30 54 ALA A N 4
ATOM 4398 C CA . ALA A 1 54 ? 9.783 -3.978 -1.256 1.00 0.10 54 ALA A CA 4
ATOM 4399 C C . ALA A 1 54 ? 9.806 -3.065 -0.046 1.00 0.23 54 ALA A C 4
ATOM 4400 O O . ALA A 1 54 ? 8.853 -3.002 0.724 1.00 -0.27 54 ALA A O 4
ATOM 4407 N N . GLN A 1 55 ? 10.911 -2.362 0.105 1.00 -0.30 55 GLN A N 4
ATOM 4408 C CA . GLN A 1 55 ? 11.094 -1.438 1.208 1.00 0.10 55 GLN A CA 4
ATOM 4409 C C . GLN A 1 55 ? 10.680 -0.032 0.790 1.00 0.23 55 GLN A C 4
ATOM 4410 O O . GLN A 1 55 ? 9.667 0.157 0.121 1.00 -0.27 55 GLN A O 4
ATOM 4424 N N . ASN A 1 56 ? 11.492 0.932 1.159 1.00 -0.30 56 ASN A N 4
ATOM 4425 C CA . ASN A 1 56 ? 11.253 2.324 0.804 1.00 0.11 56 ASN A CA 4
ATOM 4426 C C . ASN A 1 56 ? 11.220 2.451 -0.713 1.00 0.23 56 ASN A C 4
ATOM 4427 O O . ASN A 1 56 ? 12.175 2.919 -1.333 1.00 -0.27 56 ASN A O 4
ATOM 4438 N N . TYR A 1 57 ? 10.110 2.020 -1.301 1.00 -0.30 57 TYR A N 4
ATOM 4439 C CA . TYR A 1 57 ? 9.938 2.069 -2.743 1.00 0.10 57 TYR A CA 4
ATOM 4440 C C . TYR A 1 57 ? 9.232 3.350 -3.147 1.00 0.23 57 TYR A C 4
ATOM 4441 O O . TYR A 1 57 ? 8.030 3.500 -2.927 1.00 -0.27 57 TYR A O 4
ATOM 4459 N N . GLU A 1 58 ? 9.981 4.262 -3.760 1.00 -0.30 58 GLU A N 4
ATOM 4460 C CA . GLU A 1 58 ? 9.409 5.521 -4.212 1.00 0.10 58 GLU A CA 4
ATOM 4461 C C . GLU A 1 58 ? 8.402 5.247 -5.315 1.00 0.23 58 GLU A C 4
ATOM 4462 O O . GLU A 1 58 ? 8.712 5.323 -6.503 1.00 -0.27 58 GLU A O 4
ATOM 4474 N N . LEU A 1 59 ? 7.191 4.919 -4.892 1.00 -0.30 59 LEU A N 4
ATOM 4475 C CA . LEU A 1 59 ? 6.106 4.615 -5.805 1.00 0.10 59 LEU A CA 4
ATOM 4476 C C . LEU A 1 59 ? 5.279 5.869 -6.049 1.00 0.23 59 LEU A C 4
ATOM 4477 O O . LEU A 1 59 ? 5.277 6.790 -5.237 1.00 -0.27 59 LEU A O 4
ATOM 4493 N N . THR A 1 60 ? 4.585 5.901 -7.169 1.00 -0.30 60 THR A N 4
ATOM 4494 C CA . THR A 1 60 ? 3.754 7.046 -7.522 1.00 0.13 60 THR A CA 4
ATOM 4495 C C . THR A 1 60 ? 2.296 6.625 -7.524 1.00 0.24 60 THR A C 4
ATOM 4496 O O . THR A 1 60 ? 1.879 5.839 -8.375 1.00 -0.27 60 THR A O 4
ATOM 4507 N N . ILE A 1 61 ? 1.512 7.134 -6.585 1.00 -0.30 61 ILE A N 4
ATOM 4508 C CA . ILE A 1 61 ? 0.106 6.776 -6.524 1.00 0.10 61 ILE A CA 4
ATOM 4509 C C . ILE A 1 61 ? -0.709 7.682 -7.421 1.00 0.23 61 ILE A C 4
ATOM 4510 O O . ILE A 1 61 ? -1.012 8.823 -7.076 1.00 -0.27 61 ILE A O 4
ATOM 4526 N N . GLY A 1 62 ? -1.029 7.162 -8.594 1.00 -0.31 62 GLY A N 4
ATOM 4527 C CA . GLY A 1 62 ? -1.777 7.919 -9.575 1.00 0.09 62 GLY A CA 4
ATOM 4528 C C . GLY A 1 62 ? -1.124 7.851 -10.945 1.00 0.23 62 GLY A C 4
ATOM 4529 O O . GLY A 1 62 ? -1.350 8.715 -11.792 1.00 -0.27 62 GLY A O 4
ATOM 4533 N N . SER A 1 63 ? -0.305 6.820 -11.158 1.00 -0.30 63 SER A N 4
ATOM 4534 C CA . SER A 1 63 ? 0.392 6.638 -12.425 1.00 0.12 63 SER A CA 4
ATOM 4535 C C . SER A 1 63 ? -0.238 5.513 -13.245 1.00 0.24 63 SER A C 4
ATOM 4536 O O . SER A 1 63 ? -0.018 5.418 -14.452 1.00 -0.27 63 SER A O 4
ATOM 4544 N N . ASN A 1 64 ? -1.023 4.661 -12.583 1.00 -0.30 64 ASN A N 4
ATOM 4545 C CA . ASN A 1 64 ? -1.686 3.541 -13.249 1.00 0.11 64 ASN A CA 4
ATOM 4546 C C . ASN A 1 64 ? -0.705 2.406 -13.535 1.00 0.23 64 ASN A C 4
ATOM 4547 O O . ASN A 1 64 ? -0.943 1.576 -14.413 1.00 -0.27 64 ASN A O 4
ATOM 4558 N N . SER A 1 65 ? 0.398 2.372 -12.792 1.00 -0.30 65 SER A N 4
ATOM 4559 C CA . SER A 1 65 ? 1.409 1.335 -12.973 1.00 0.12 65 SER A CA 4
ATOM 4560 C C . SER A 1 65 ? 1.244 0.214 -11.949 1.00 0.24 65 SER A C 4
ATOM 4561 O O . SER A 1 65 ? 1.667 -0.918 -12.185 1.00 -0.27 65 SER A O 4
ATOM 4569 N N . PHE A 1 66 ? 0.627 0.530 -10.814 1.00 -0.30 66 PHE A N 4
ATOM 4570 C CA . PHE A 1 66 ? 0.410 -0.461 -9.764 1.00 0.10 66 PHE A CA 4
ATOM 4571 C C . PHE A 1 66 ? -0.957 -1.122 -9.917 1.00 0.23 66 PHE A C 4
ATOM 4572 O O . PHE A 1 66 ? -1.915 -0.490 -10.363 1.00 -0.27 66 PHE A O 4
ATOM 4589 N N . ILE A 1 67 ? -1.043 -2.398 -9.545 1.00 -0.30 67 ILE A N 4
ATOM 4590 C CA . ILE A 1 67 ? -2.297 -3.139 -9.645 1.00 0.10 67 ILE A CA 4
ATOM 4591 C C . ILE A 1 67 ? -3.420 -2.420 -8.903 1.00 0.23 67 ILE A C 4
ATOM 4592 O O . ILE A 1 67 ? -3.171 -1.507 -8.116 1.00 -0.27 67 ILE A O 4
ATOM 4608 N N . LYS A 1 68 ? -4.657 -2.833 -9.162 1.00 -0.30 68 LYS A N 4
ATOM 4609 C CA . LYS A 1 68 ? -5.816 -2.224 -8.519 1.00 0.10 68 LYS A CA 4
ATOM 4610 C C . LYS A 1 68 ? -6.072 -2.850 -7.152 1.00 0.23 68 LYS A C 4
ATOM 4611 O O . LYS A 1 68 ? -6.322 -4.050 -7.045 1.00 -0.27 68 LYS A O 4
ATOM 4630 N N . GLY A 1 69 ? -6.006 -2.030 -6.107 1.00 -0.31 69 GLY A N 4
ATOM 4631 C CA . GLY A 1 69 ? -6.231 -2.523 -4.761 1.00 0.09 69 GLY A CA 4
ATOM 4632 C C . GLY A 1 69 ? -5.038 -2.285 -3.856 1.00 0.23 69 GLY A C 4
ATOM 4633 O O . GLY A 1 69 ? -5.189 -2.131 -2.644 1.00 -0.27 69 GLY A O 4
ATOM 4637 N N . PHE A 1 70 ? -3.850 -2.258 -4.449 1.00 -0.30 70 PHE A N 4
ATOM 4638 C CA . PHE A 1 70 ? -2.620 -2.041 -3.697 1.00 0.10 70 PHE A CA 4
ATOM 4639 C C . PHE A 1 70 ? -2.411 -0.554 -3.405 1.00 0.23 70 PHE A C 4
ATOM 4640 O O . PHE A 1 70 ? -2.549 -0.107 -2.262 1.00 -0.27 70 PHE A O 4
ATOM 4657 N N . GLU A 1 71 ? -2.082 0.210 -4.445 1.00 -0.30 71 GLU A N 4
ATOM 4658 C CA . GLU A 1 71 ? -1.856 1.646 -4.306 1.00 0.10 71 GLU A CA 4
ATOM 4659 C C . GLU A 1 71 ? -2.953 2.295 -3.461 1.00 0.23 71 GLU A C 4
ATOM 4660 O O . GLU A 1 71 ? -2.686 3.190 -2.661 1.00 -0.27 71 GLU A O 4
ATOM 4672 N N . THR A 1 72 ? -4.187 1.834 -3.650 1.00 -0.30 72 THR A N 4
ATOM 4673 C CA . THR A 1 72 ? -5.330 2.367 -2.914 1.00 0.13 72 THR A CA 4
ATOM 4674 C C . THR A 1 72 ? -5.209 2.096 -1.416 1.00 0.24 72 THR A C 4
ATOM 4675 O O . THR A 1 72 ? -5.668 2.888 -0.597 1.00 -0.27 72 THR A O 4
ATOM 4686 N N . GLY A 1 73 ? -4.607 0.967 -1.064 1.00 -0.31 73 GLY A N 4
ATOM 4687 C CA . GLY A 1 73 ? -4.458 0.618 0.338 1.00 0.09 73 GLY A CA 4
ATOM 4688 C C . GLY A 1 73 ? -3.471 1.511 1.070 1.00 0.23 73 GLY A C 4
ATOM 4689 O O . GLY A 1 73 ? -3.590 1.723 2.279 1.00 -0.27 73 GLY A O 4
ATOM 4693 N N . LEU A 1 74 ? -2.505 2.054 0.340 1.00 -0.30 74 LEU A N 4
ATOM 4694 C CA . LEU A 1 74 ? -1.509 2.936 0.946 1.00 0.10 74 LEU A CA 4
ATOM 4695 C C . LEU A 1 74 ? -1.945 4.403 0.882 1.00 0.23 74 LEU A C 4
ATOM 4696 O O . LEU A 1 74 ? -1.628 5.189 1.773 1.00 -0.27 74 LEU A O 4
ATOM 4712 N N . ILE A 1 75 ? -2.649 4.773 -0.183 1.00 -0.30 75 ILE A N 4
ATOM 4713 C CA . ILE A 1 75 ? -3.094 6.157 -0.357 1.00 0.10 75 ILE A CA 4
ATOM 4714 C C . ILE A 1 75 ? -4.187 6.555 0.634 1.00 0.23 75 ILE A C 4
ATOM 4715 O O . ILE A 1 75 ? -4.234 7.694 1.100 1.00 -0.27 75 ILE A O 4
ATOM 4731 N N . ALA A 1 76 ? -5.082 5.625 0.921 1.00 -0.30 76 ALA A N 4
ATOM 4732 C CA . ALA A 1 76 ? -6.202 5.884 1.820 1.00 0.10 76 ALA A CA 4
ATOM 4733 C C . ALA A 1 76 ? -5.764 6.055 3.274 1.00 0.23 76 ALA A C 4
ATOM 4734 O O . ALA A 1 76 ? -6.523 6.575 4.092 1.00 -0.27 76 ALA A O 4
ATOM 4741 N N . MET A 1 77 ? -4.547 5.630 3.601 1.00 -0.30 77 MET A N 4
ATOM 4742 C CA . MET A 1 77 ? -4.052 5.766 4.970 1.00 0.10 77 MET A CA 4
ATOM 4743 C C . MET A 1 77 ? -2.969 6.841 5.065 1.00 0.23 77 MET A C 4
ATOM 4744 O O . MET A 1 77 ? -2.515 7.373 4.052 1.00 -0.27 77 MET A O 4
ATOM 4758 N N . LYS A 1 78 ? -2.567 7.157 6.296 1.00 -0.30 78 LYS A N 4
ATOM 4759 C CA . LYS A 1 78 ? -1.545 8.172 6.540 1.00 0.10 78 LYS A CA 4
ATOM 4760 C C . LYS A 1 78 ? -0.166 7.642 6.168 1.00 0.23 78 LYS A C 4
ATOM 4761 O O . LYS A 1 78 ? -0.052 6.624 5.488 1.00 -0.27 78 LYS A O 4
ATOM 4780 N N . VAL A 1 79 ? 0.884 8.325 6.616 1.00 -0.30 79 VAL A N 4
ATOM 4781 C CA . VAL A 1 79 ? 2.245 7.906 6.327 1.00 0.10 79 VAL A CA 4
ATOM 4782 C C . VAL A 1 79 ? 2.869 7.269 7.570 1.00 0.23 79 VAL A C 4
ATOM 4783 O O . VAL A 1 79 ? 2.385 7.466 8.685 1.00 -0.27 79 VAL A O 4
ATOM 4796 N N . ASN A 1 80 ? 3.931 6.497 7.373 1.00 -0.30 80 ASN A N 4
ATOM 4797 C CA . ASN A 1 80 ? 4.600 5.824 8.479 1.00 0.11 80 ASN A CA 4
ATOM 4798 C C . ASN A 1 80 ? 3.680 4.783 9.114 1.00 0.23 80 ASN A C 4
ATOM 4799 O O . ASN A 1 80 ? 3.900 4.361 10.249 1.00 -0.27 80 ASN A O 4
ATOM 4810 N N . GLN A 1 81 ? 2.646 4.375 8.378 1.00 -0.30 81 GLN A N 4
ATOM 4811 C CA . GLN A 1 81 ? 1.696 3.386 8.883 1.00 0.10 81 GLN A CA 4
ATOM 4812 C C . GLN A 1 81 ? 1.954 2.011 8.272 1.00 0.23 81 GLN A C 4
ATOM 4813 O O . GLN A 1 81 ? 2.010 1.865 7.053 1.00 -0.27 81 GLN A O 4
ATOM 4827 N N . LYS A 1 82 ? 2.105 1.005 9.128 1.00 -0.30 82 LYS A N 4
ATOM 4828 C CA . LYS A 1 82 ? 2.353 -0.359 8.670 1.00 0.10 82 LYS A CA 4
ATOM 4829 C C . LYS A 1 82 ? 1.045 -1.103 8.433 1.00 0.23 82 LYS A C 4
ATOM 4830 O O . LYS A 1 82 ? 0.469 -1.679 9.355 1.00 -0.27 82 LYS A O 4
ATOM 4849 N N . LYS A 1 83 ? 0.577 -1.079 7.189 1.00 -0.30 83 LYS A N 4
ATOM 4850 C CA . LYS A 1 83 ? -0.669 -1.743 6.828 1.00 0.10 83 LYS A CA 4
ATOM 4851 C C . LYS A 1 83 ? -0.410 -3.119 6.217 1.00 0.23 83 LYS A C 4
ATOM 4852 O O . LYS A 1 83 ? -0.100 -3.232 5.031 1.00 -0.27 83 LYS A O 4
ATOM 4871 N N . THR A 1 84 ? -0.543 -4.161 7.032 1.00 -0.30 84 THR A N 4
ATOM 4872 C CA . THR A 1 84 ? -0.328 -5.528 6.565 1.00 0.13 84 THR A CA 4
ATOM 4873 C C . THR A 1 84 ? -1.601 -6.092 5.939 1.00 0.24 84 THR A C 4
ATOM 4874 O O . THR A 1 84 ? -2.316 -6.876 6.563 1.00 -0.27 84 THR A O 4
ATOM 4885 N N . LEU A 1 85 ? -1.885 -5.676 4.709 1.00 -0.30 85 LEU A N 4
ATOM 4886 C CA . LEU A 1 85 ? -3.079 -6.126 4.001 1.00 0.10 85 LEU A CA 4
ATOM 4887 C C . LEU A 1 85 ? -2.801 -7.378 3.169 1.00 0.23 85 LEU A C 4
ATOM 4888 O O . LEU A 1 85 ? -1.781 -7.468 2.487 1.00 -0.27 85 LEU A O 4
ATOM 4904 N N . ALA A 1 86 ? -3.723 -8.337 3.225 1.00 -0.30 86 ALA A N 4
ATOM 4905 C CA . ALA A 1 86 ? -3.587 -9.580 2.470 1.00 0.10 86 ALA A CA 4
ATOM 4906 C C . ALA A 1 86 ? -4.200 -9.435 1.081 1.00 0.23 86 ALA A C 4
ATOM 4907 O O . ALA A 1 86 ? -5.351 -9.809 0.858 1.00 -0.27 86 ALA A O 4
ATOM 4914 N N . LEU A 1 87 ? -3.434 -8.861 0.159 1.00 -0.30 87 LEU A N 4
ATOM 4915 C CA . LEU A 1 87 ? -3.915 -8.634 -1.199 1.00 0.10 87 LEU A CA 4
ATOM 4916 C C . LEU A 1 87 ? -3.604 -9.799 -2.129 1.00 0.23 87 LEU A C 4
ATOM 4917 O O . LEU A 1 87 ? -2.675 -10.570 -1.897 1.00 -0.27 87 LEU A O 4
ATOM 4933 N N . THR A 1 88 ? -4.383 -9.900 -3.198 1.00 -0.30 88 THR A N 4
ATOM 4934 C CA . THR A 1 88 ? -4.196 -10.946 -4.192 1.00 0.13 88 THR A CA 4
ATOM 4935 C C . THR A 1 88 ? -3.318 -10.429 -5.323 1.00 0.24 88 THR A C 4
ATOM 4936 O O . THR A 1 88 ? -2.935 -9.259 -5.336 1.00 -0.27 88 THR A O 4
ATOM 4947 N N . PHE A 1 89 ? -3.008 -11.297 -6.271 1.00 -0.30 89 PHE A N 4
ATOM 4948 C CA . PHE A 1 89 ? -2.183 -10.917 -7.408 1.00 0.10 89 PHE A CA 4
ATOM 4949 C C . PHE A 1 89 ? -2.930 -11.193 -8.716 1.00 0.24 89 PHE A C 4
ATOM 4950 O O . PHE A 1 89 ? -3.217 -12.344 -9.040 1.00 -0.27 89 PHE A O 4
ATOM 4967 N N . PRO A 1 90 ? -3.278 -10.133 -9.474 1.00 -0.29 90 PRO A N 4
ATOM 4968 C CA . PRO A 1 90 ? -4.018 -10.265 -10.737 1.00 0.10 90 PRO A CA 4
ATOM 4969 C C . PRO A 1 90 ? -3.148 -10.711 -11.906 1.00 0.23 90 PRO A C 4
ATOM 4970 O O . PRO A 1 90 ? -1.923 -10.595 -11.866 1.00 -0.27 90 PRO A O 4
ATOM 4981 N N . SER A 1 91 ? -3.799 -11.213 -12.954 1.00 -0.30 91 SER A N 4
ATOM 4982 C CA . SER A 1 91 ? -3.100 -11.670 -14.149 1.00 0.12 91 SER A CA 4
ATOM 4983 C C . SER A 1 91 ? -2.335 -10.522 -14.799 1.00 0.24 91 SER A C 4
ATOM 4984 O O . SER A 1 91 ? -1.273 -10.721 -15.388 1.00 -0.27 91 SER A O 4
ATOM 4992 N N . ASP A 1 92 ? -2.895 -9.321 -14.691 1.00 -0.30 92 ASP A N 4
ATOM 4993 C CA . ASP A 1 92 ? -2.285 -8.126 -15.270 1.00 0.10 92 ASP A CA 4
ATOM 4994 C C . ASP A 1 92 ? -0.785 -8.064 -14.988 1.00 0.23 92 ASP A C 4
ATOM 4995 O O . ASP A 1 92 ? -0.024 -7.497 -15.772 1.00 -0.27 92 ASP A O 4
ATOM 5004 N N . TYR A 1 93 ? -0.362 -8.643 -13.866 1.00 -0.30 93 TYR A N 4
ATOM 5005 C CA . TYR A 1 93 ? 1.051 -8.638 -13.499 1.00 0.10 93 TYR A CA 4
ATOM 5006 C C . TYR A 1 93 ? 1.911 -9.243 -14.604 1.00 0.23 93 TYR A C 4
ATOM 5007 O O . TYR A 1 93 ? 1.512 -10.203 -15.264 1.00 -0.27 93 TYR A O 4
ATOM 5025 N N . HIS A 1 94 ? 3.089 -8.661 -14.807 1.00 -0.30 94 HIS A N 4
ATOM 5026 C CA . HIS A 1 94 ? 4.009 -9.123 -15.839 1.00 0.10 94 HIS A CA 4
ATOM 5027 C C . HIS A 1 94 ? 4.495 -10.546 -15.574 1.00 0.23 94 HIS A C 4
ATOM 5028 O O . HIS A 1 94 ? 4.964 -11.225 -16.487 1.00 -0.27 94 HIS A O 4
ATOM 5043 N N . VAL A 1 95 ? 4.384 -10.999 -14.328 1.00 -0.30 95 VAL A N 4
ATOM 5044 C CA . VAL A 1 95 ? 4.822 -12.345 -13.978 1.00 0.10 95 VAL A CA 4
ATOM 5045 C C . VAL A 1 95 ? 3.647 -13.322 -13.944 1.00 0.23 95 VAL A C 4
ATOM 5046 O O . VAL A 1 95 ? 2.611 -13.059 -13.330 1.00 -0.27 95 VAL A O 4
ATOM 5059 N N . LYS A 1 96 ? 3.835 -14.452 -14.606 1.00 -0.30 96 LYS A N 4
ATOM 5060 C CA . LYS A 1 96 ? 2.812 -15.494 -14.677 1.00 0.10 96 LYS A CA 4
ATOM 5061 C C . LYS A 1 96 ? 2.339 -15.905 -13.282 1.00 0.23 96 LYS A C 4
ATOM 5062 O O . LYS A 1 96 ? 1.153 -16.146 -13.060 1.00 -0.27 96 LYS A O 4
ATOM 5081 N N . GLU A 1 97 ? 3.283 -16.010 -12.359 1.00 -0.30 97 GLU A N 4
ATOM 5082 C CA . GLU A 1 97 ? 2.984 -16.422 -10.992 1.00 0.10 97 GLU A CA 4
ATOM 5083 C C . GLU A 1 97 ? 2.036 -15.461 -10.272 1.00 0.23 97 GLU A C 4
ATOM 5084 O O . GLU A 1 97 ? 1.080 -15.891 -9.613 1.00 -0.27 97 GLU A O 4
ATOM 5096 N N . LEU A 1 98 ? 2.291 -14.164 -10.390 1.00 -0.30 98 LEU A N 4
ATOM 5097 C CA . LEU A 1 98 ? 1.456 -13.176 -9.720 1.00 0.10 98 LEU A CA 4
ATOM 5098 C C . LEU A 1 98 ? 0.169 -12.911 -10.471 1.00 0.23 98 LEU A C 4
ATOM 5099 O O . LEU A 1 98 ? -0.439 -11.851 -10.332 1.00 -0.27 98 LEU A O 4
ATOM 5115 N N . GLN A 1 99 ? -0.268 -13.892 -11.229 1.00 -0.30 99 GLN A N 4
ATOM 5116 C CA . GLN A 1 99 ? -1.516 -13.778 -11.949 1.00 0.10 99 GLN A CA 4
ATOM 5117 C C . GLN A 1 99 ? -2.644 -14.174 -11.005 1.00 0.23 99 GLN A C 4
ATOM 5118 O O . GLN A 1 99 ? -3.739 -13.613 -11.048 1.00 -0.27 99 GLN A O 4
ATOM 5132 N N . SER A 1 100 ? -2.351 -15.150 -10.140 1.00 -0.30 100 SER A N 4
ATOM 5133 C CA . SER A 1 100 ? -3.320 -15.634 -9.159 1.00 0.12 100 SER A CA 4
ATOM 5134 C C . SER A 1 100 ? -2.628 -15.929 -7.827 1.00 0.24 100 SER A C 4
ATOM 5135 O O . SER A 1 100 ? -2.603 -17.076 -7.378 1.00 -0.27 100 SER A O 4
ATOM 5143 N N . LYS A 1 101 ? -2.036 -14.907 -7.211 1.00 -0.30 101 LYS A N 4
ATOM 5144 C CA . LYS A 1 101 ? -1.317 -15.105 -5.953 1.00 0.10 101 LYS A CA 4
ATOM 5145 C C . LYS A 1 101 ? -1.869 -14.269 -4.788 1.00 0.24 101 LYS A C 4
ATOM 5146 O O . LYS A 1 101 ? -1.557 -13.085 -4.664 1.00 -0.27 101 LYS A O 4
ATOM 5165 N N . PRO A 1 102 ? -2.658 -14.891 -3.886 1.00 -0.29 102 PRO A N 4
ATOM 5166 C CA . PRO A 1 102 ? -3.198 -14.220 -2.701 1.00 0.10 102 PRO A CA 4
ATOM 5167 C C . PRO A 1 102 ? -2.088 -14.013 -1.675 1.00 0.23 102 PRO A C 4
ATOM 5168 O O . PRO A 1 102 ? -1.815 -14.890 -0.855 1.00 -0.27 102 PRO A O 4
ATOM 5179 N N . VAL A 1 103 ? -1.412 -12.874 -1.768 1.00 -0.30 103 VAL A N 4
ATOM 5180 C CA . VAL A 1 103 ? -0.283 -12.577 -0.892 1.00 0.10 103 VAL A CA 4
ATOM 5181 C C . VAL A 1 103 ? -0.629 -11.642 0.268 1.00 0.23 103 VAL A C 4
ATOM 5182 O O . VAL A 1 103 ? -1.631 -10.924 0.245 1.00 -0.27 103 VAL A O 4
ATOM 5195 N N . THR A 1 104 ? 0.259 -11.634 1.257 1.00 -0.30 104 THR A N 4
ATOM 5196 C CA . THR A 1 104 ? 0.133 -10.771 2.424 1.00 0.13 104 THR A CA 4
ATOM 5197 C C . THR A 1 104 ? 1.137 -9.637 2.299 1.00 0.24 104 THR A C 4
ATOM 5198 O O . THR A 1 104 ? 2.342 -9.844 2.428 1.00 -0.27 104 THR A O 4
ATOM 5209 N N . PHE A 1 105 ? 0.637 -8.443 2.014 1.00 -0.30 105 PHE A N 4
ATOM 5210 C CA . PHE A 1 105 ? 1.498 -7.285 1.833 1.00 0.10 105 PHE A CA 4
ATOM 5211 C C . PHE A 1 105 ? 1.680 -6.487 3.116 1.00 0.23 105 PHE A C 4
ATOM 5212 O O . PHE A 1 105 ? 0.724 -5.937 3.661 1.00 -0.27 105 PHE A O 4
ATOM 5229 N N . GLU A 1 106 ? 2.927 -6.373 3.547 1.00 -0.30 106 GLU A N 4
ATOM 5230 C CA . GLU A 1 106 ? 3.264 -5.578 4.716 1.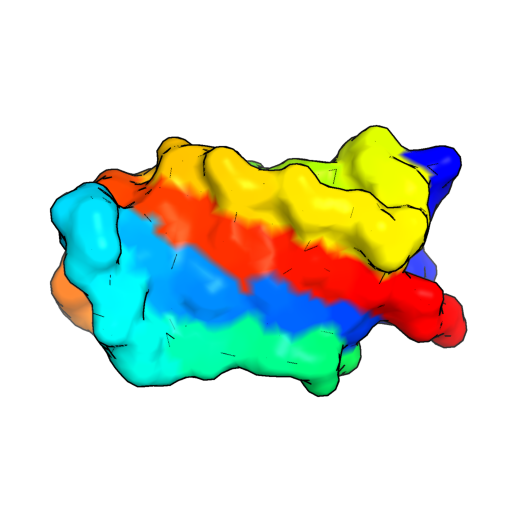00 0.10 106 GLU A CA 4
ATOM 5231 C C . GLU A 1 106 ? 3.747 -4.230 4.205 1.00 0.23 106 GLU A C 4
ATOM 5232 O O . GLU A 1 106 ? 4.947 -4.010 4.050 1.00 -0.27 106 GLU A O 4
ATOM 5244 N N . VAL A 1 107 ? 2.801 -3.346 3.906 1.00 -0.30 107 VAL A N 4
ATOM 5245 C CA . VAL A 1 107 ? 3.130 -2.038 3.360 1.00 0.10 107 VAL A CA 4
ATOM 5246 C C . VAL A 1 107 ? 3.307 -0.982 4.429 1.00 0.23 107 VAL A C 4
ATOM 5247 O O . VAL A 1 107 ? 2.334 -0.505 5.014 1.00 -0.27 107 VAL A O 4
ATOM 5260 N N . VAL A 1 108 ? 4.549 -0.581 4.649 1.00 -0.30 108 VAL A N 4
ATOM 5261 C CA . VAL A 1 108 ? 4.854 0.458 5.605 1.00 0.10 108 VAL A CA 4
ATOM 5262 C C . VAL A 1 108 ? 4.628 1.802 4.910 1.00 0.23 108 VAL A C 4
ATOM 5263 O O . VAL A 1 108 ? 5.520 2.362 4.274 1.00 -0.27 108 VAL A O 4
ATOM 5276 N N . LEU A 1 109 ? 3.384 2.250 4.977 1.00 -0.30 109 LEU A N 4
ATOM 5277 C CA . LEU A 1 109 ? 2.932 3.467 4.315 1.00 0.10 109 LEU A CA 4
ATOM 5278 C C . LEU A 1 109 ? 3.825 4.689 4.514 1.00 0.23 109 LEU A C 4
ATOM 5279 O O . LEU A 1 109 ? 3.461 5.599 5.251 1.00 -0.27 109 LEU A O 4
ATOM 5295 N N . LYS A 1 110 ? 4.957 4.753 3.813 1.00 -0.30 110 LYS A N 4
ATOM 5296 C CA . LYS A 1 110 ? 5.817 5.923 3.890 1.00 0.10 110 LYS A CA 4
ATOM 5297 C C . LYS A 1 110 ? 5.617 6.697 2.592 1.00 0.23 110 LYS A C 4
ATOM 5298 O O . LYS A 1 110 ? 5.622 6.094 1.525 1.00 -0.27 110 LYS A O 4
ATOM 5317 N N . ALA A 1 111 ? 5.351 7.998 2.653 1.00 -0.30 111 ALA A N 4
ATOM 5318 C CA . ALA A 1 111 ? 5.068 8.724 1.415 1.00 0.10 111 ALA A CA 4
ATOM 5319 C C . ALA A 1 111 ? 5.797 10.050 1.242 1.00 0.23 111 ALA A C 4
ATOM 5320 O O . ALA A 1 111 ? 5.778 10.922 2.110 1.00 -0.27 111 ALA A O 4
ATOM 5327 N N . ILE A 1 112 ? 6.411 10.177 0.071 1.00 -0.30 112 ILE A N 4
ATOM 5328 C CA . ILE A 1 112 ? 7.140 11.374 -0.324 1.00 0.10 112 ILE A CA 4
ATOM 5329 C C . ILE A 1 112 ? 6.384 12.077 -1.454 1.00 0.23 112 ILE A C 4
ATOM 5330 O O . ILE A 1 112 ? 5.973 11.427 -2.415 1.00 -0.27 112 ILE A O 4
ATOM 5346 N N . LYS A 1 113 ? 6.165 13.380 -1.361 1.00 -0.30 113 LYS A N 4
ATOM 5347 C CA . LYS A 1 113 ? 5.437 14.077 -2.414 1.00 0.11 113 LYS A CA 4
ATOM 5348 C C . LYS A 1 113 ? 6.396 14.813 -3.345 1.00 0.28 113 LYS A C 4
ATOM 5349 O O . LYS A 1 113 ? 7.033 15.786 -2.888 1.00 -0.26 113 LYS A O 4
ATOM 5369 N N . LYS A 1 29 ? -9.130 9.806 3.023 1.00 -0.30 29 LYS A N 5
ATOM 5370 C CA . LYS A 1 29 ? -8.811 8.837 1.979 1.00 0.10 29 LYS A CA 5
ATOM 5371 C C . LYS A 1 29 ? -7.921 9.456 0.905 1.00 0.23 29 LYS A C 5
ATOM 5372 O O . LYS A 1 29 ? -8.382 10.246 0.082 1.00 -0.27 29 LYS A O 5
ATOM 5391 N N . LEU A 1 30 ? -6.647 9.078 0.911 1.00 -0.30 30 LEU A N 5
ATOM 5392 C CA . LEU A 1 30 ? -5.694 9.582 -0.072 1.00 0.10 30 LEU A CA 5
ATOM 5393 C C . LEU A 1 30 ? -5.840 8.812 -1.375 1.00 0.23 30 LEU A C 5
ATOM 5394 O O . LEU A 1 30 ? -5.260 7.743 -1.539 1.00 -0.27 30 LEU A O 5
ATOM 5410 N N . ALA A 1 31 ? -6.626 9.353 -2.296 1.00 -0.30 31 ALA A N 5
ATOM 5411 C CA . ALA A 1 31 ? -6.857 8.697 -3.575 1.00 0.10 31 ALA A CA 5
ATOM 5412 C C . ALA A 1 31 ? -5.702 8.921 -4.554 1.00 0.23 31 ALA A C 5
ATOM 5413 O O . ALA A 1 31 ? -4.603 9.307 -4.158 1.00 -0.27 31 ALA A O 5
ATOM 5420 N N . ASN A 1 32 ? -5.961 8.646 -5.830 1.00 -0.30 32 ASN A N 5
ATOM 5421 C CA . ASN A 1 32 ? -4.955 8.780 -6.883 1.00 0.11 32 ASN A CA 5
ATOM 5422 C C . ASN A 1 32 ? -4.266 10.147 -6.871 1.00 0.23 32 ASN A C 5
ATOM 5423 O O . ASN A 1 32 ? -4.467 10.957 -5.966 1.00 -0.27 32 ASN A O 5
ATOM 5434 N N . GLY A 1 33 ? -3.470 10.393 -7.913 1.00 -0.31 33 GLY A N 5
ATOM 5435 C CA . GLY A 1 33 ? -2.764 11.659 -8.061 1.00 0.09 33 GLY A CA 5
ATOM 5436 C C . GLY A 1 33 ? -1.818 11.983 -6.914 1.00 0.23 33 GLY A C 5
ATOM 5437 O O . GLY A 1 33 ? -1.293 13.093 -6.838 1.00 -0.27 33 GLY A O 5
ATOM 5441 N N . ASP A 1 34 ? -1.598 11.022 -6.021 1.00 -0.30 34 ASP A N 5
ATOM 5442 C CA . ASP A 1 34 ? -0.710 11.227 -4.881 1.00 0.10 34 ASP A CA 5
ATOM 5443 C C . ASP A 1 34 ? 0.440 10.221 -4.896 1.00 0.23 34 ASP A C 5
ATOM 5444 O O . ASP A 1 34 ? 0.401 9.237 -5.632 1.00 -0.27 34 ASP A O 5
ATOM 5453 N N . ILE A 1 35 ? 1.455 10.463 -4.071 1.00 -0.30 35 ILE A N 5
ATOM 5454 C CA . ILE A 1 35 ? 2.593 9.562 -3.984 1.00 0.10 35 ILE A CA 5
ATOM 5455 C C . ILE A 1 35 ? 2.503 8.790 -2.673 1.00 0.23 35 ILE A C 5
ATOM 5456 O O . ILE A 1 35 ? 2.481 9.397 -1.603 1.00 -0.27 35 ILE A O 5
ATOM 5472 N N . ALA A 1 36 ? 2.413 7.468 -2.732 1.00 -0.30 36 ALA A N 5
ATOM 5473 C CA . ALA A 1 36 ? 2.283 6.679 -1.518 1.00 0.10 36 ALA A CA 5
ATOM 5474 C C . ALA A 1 36 ? 3.564 5.932 -1.158 1.00 0.23 36 ALA A C 5
ATOM 5475 O O . ALA A 1 36 ? 3.873 4.900 -1.753 1.00 -0.27 36 ALA A O 5
ATOM 5482 N N . ILE A 1 37 ? 4.280 6.418 -0.150 1.00 -0.30 37 ILE A N 5
ATOM 5483 C CA . ILE A 1 37 ? 5.486 5.741 0.315 1.00 0.10 37 ILE A CA 5
ATOM 5484 C C . ILE A 1 37 ? 5.053 4.605 1.236 1.00 0.23 37 ILE A C 5
ATOM 5485 O O . ILE A 1 37 ? 4.965 4.750 2.457 1.00 -0.27 37 ILE A O 5
ATOM 5501 N N . ILE A 1 38 ? 4.684 3.500 0.623 1.00 -0.30 38 ILE A N 5
ATOM 5502 C CA . ILE A 1 38 ? 4.162 2.367 1.369 1.00 0.10 38 ILE A CA 5
ATOM 5503 C C . ILE A 1 38 ? 5.204 1.290 1.657 1.00 0.23 38 ILE A C 5
ATOM 5504 O O . ILE A 1 38 ? 5.847 0.768 0.746 1.00 -0.27 38 ILE A O 5
ATOM 5520 N N . ASP A 1 39 ? 5.324 0.928 2.933 1.00 -0.30 39 ASP A N 5
ATOM 5521 C CA . ASP A 1 39 ? 6.234 -0.133 3.345 1.00 0.10 39 ASP A CA 5
ATOM 5522 C C . ASP A 1 39 ? 5.471 -1.439 3.273 1.00 0.23 39 ASP A C 5
ATOM 5523 O O . ASP A 1 39 ? 4.884 -1.896 4.255 1.00 -0.27 39 ASP A O 5
ATOM 5532 N N . PHE A 1 40 ? 5.452 -2.005 2.080 1.00 -0.30 40 PHE A N 5
ATOM 5533 C CA . PHE A 1 40 ? 4.717 -3.241 1.842 1.00 0.10 40 PHE A CA 5
ATOM 5534 C C . PHE A 1 40 ? 5.608 -4.476 1.908 1.00 0.23 40 PHE A C 5
ATOM 5535 O O . PHE A 1 40 ? 6.509 -4.654 1.092 1.00 -0.27 40 PHE A O 5
ATOM 5552 N N . THR A 1 41 ? 5.347 -5.322 2.902 1.00 -0.30 41 THR A N 5
ATOM 5553 C CA . THR A 1 41 ? 6.120 -6.543 3.099 1.00 0.13 41 THR A CA 5
ATOM 5554 C C . THR A 1 41 ? 5.467 -7.742 2.408 1.00 0.24 41 THR A C 5
ATOM 5555 O O . THR A 1 41 ? 4.355 -8.140 2.753 1.00 -0.27 41 THR A O 5
ATOM 5566 N N . GLY A 1 42 ? 6.177 -8.319 1.446 1.00 -0.31 42 GLY A N 5
ATOM 5567 C CA . GLY A 1 42 ? 5.681 -9.479 0.724 1.00 0.09 42 GLY A CA 5
ATOM 5568 C C . GLY A 1 42 ? 5.594 -10.738 1.565 1.00 0.23 42 GLY A C 5
ATOM 5569 O O . GLY A 1 42 ? 6.451 -11.614 1.468 1.00 -0.27 42 GLY A O 5
ATOM 5573 N N . ILE A 1 43 ? 4.550 -10.840 2.379 1.00 -0.30 43 ILE A N 5
ATOM 5574 C CA . ILE A 1 43 ? 4.355 -12.019 3.220 1.00 0.10 43 ILE A CA 5
ATOM 5575 C C . ILE A 1 43 ? 3.592 -13.093 2.465 1.00 0.23 43 ILE A C 5
ATOM 5576 O O . ILE A 1 43 ? 2.478 -12.863 2.008 1.00 -0.27 43 ILE A O 5
ATOM 5592 N N . VAL A 1 44 ? 4.190 -14.262 2.332 1.00 -0.30 44 VAL A N 5
ATOM 5593 C CA . VAL A 1 44 ? 3.547 -15.362 1.623 1.00 0.10 44 VAL A CA 5
ATOM 5594 C C . VAL A 1 44 ? 2.808 -16.291 2.585 1.00 0.23 44 VAL A C 5
ATOM 5595 O O . VAL A 1 44 ? 3.261 -17.401 2.869 1.00 -0.27 44 VAL A O 5
ATOM 5608 N N . ASP A 1 45 ? 1.670 -15.827 3.088 1.00 -0.30 45 ASP A N 5
ATOM 5609 C CA . ASP A 1 45 ? 0.864 -16.613 4.017 1.00 0.10 45 ASP A CA 5
ATOM 5610 C C . ASP A 1 45 ? 1.688 -17.088 5.212 1.00 0.23 45 ASP A C 5
ATOM 5611 O O . ASP A 1 45 ? 2.088 -18.250 5.271 1.00 -0.27 45 ASP A O 5
ATOM 5620 N N . ASN A 1 46 ? 1.939 -16.178 6.155 1.00 -0.30 46 ASN A N 5
ATOM 5621 C CA . ASN A 1 46 ? 2.719 -16.484 7.360 1.00 0.11 46 ASN A CA 5
ATOM 5622 C C . ASN A 1 46 ? 4.204 -16.277 7.136 1.00 0.23 46 ASN A C 5
ATOM 5623 O O . ASN A 1 46 ? 4.920 -15.870 8.051 1.00 -0.27 46 ASN A O 5
ATOM 5634 N N . LYS A 1 47 ? 4.676 -16.555 5.930 1.00 -0.30 47 LYS A N 5
ATOM 5635 C CA . LYS A 1 47 ? 6.086 -16.383 5.642 1.00 0.10 47 LYS A CA 5
ATOM 5636 C C . LYS A 1 47 ? 6.365 -14.972 5.138 1.00 0.23 47 LYS A C 5
ATOM 5637 O O . LYS A 1 47 ? 5.629 -14.443 4.311 1.00 -0.27 47 LYS A O 5
ATOM 5656 N N . LYS A 1 48 ? 7.433 -14.366 5.642 1.00 -0.30 48 LYS A N 5
ATOM 5657 C CA . LYS A 1 48 ? 7.802 -13.014 5.239 1.00 0.10 48 LYS A CA 5
ATOM 5658 C C . LYS A 1 48 ? 9.192 -12.998 4.608 1.00 0.23 48 LYS A C 5
ATOM 5659 O O . LYS A 1 48 ? 10.195 -12.833 5.302 1.00 -0.27 48 LYS A O 5
ATOM 5678 N N . LEU A 1 49 ? 9.249 -13.173 3.290 1.00 -0.30 49 LEU A N 5
ATOM 5679 C CA . LEU A 1 49 ? 10.524 -13.179 2.577 1.00 0.10 49 LEU A CA 5
ATOM 5680 C C . LEU A 1 49 ? 10.930 -11.767 2.163 1.00 0.23 49 LEU A C 5
ATOM 5681 O O . LEU A 1 49 ? 10.228 -10.799 2.452 1.00 -0.27 49 LEU A O 5
ATOM 5697 N N . ALA A 1 50 ? 12.070 -11.659 1.485 1.00 -0.30 50 ALA A N 5
ATOM 5698 C CA . ALA A 1 50 ? 12.573 -10.368 1.031 1.00 0.10 50 ALA A CA 5
ATOM 5699 C C . ALA A 1 50 ? 12.094 -10.042 -0.383 1.00 0.23 50 ALA A C 5
ATOM 5700 O O . ALA A 1 50 ? 12.225 -8.908 -0.843 1.00 -0.27 50 ALA A O 5
ATOM 5707 N N . SER A 1 51 ? 11.541 -11.040 -1.071 1.00 -0.30 51 SER A N 5
ATOM 5708 C CA . SER A 1 51 ? 11.046 -10.854 -2.434 1.00 0.12 51 SER A CA 5
ATOM 5709 C C . SER A 1 51 ? 10.194 -9.598 -2.547 1.00 0.24 51 SER A C 5
ATOM 5710 O O . SER A 1 51 ? 10.669 -8.558 -3.001 1.00 -0.27 51 SER A O 5
ATOM 5718 N N . ALA A 1 52 ? 8.935 -9.698 -2.148 1.00 -0.30 52 ALA A N 5
ATOM 5719 C CA . ALA A 1 52 ? 8.035 -8.562 -2.227 1.00 0.10 52 ALA A CA 5
ATOM 5720 C C . ALA A 1 52 ? 8.133 -7.680 -0.980 1.00 0.23 52 ALA A C 5
ATOM 5721 O O . ALA A 1 52 ? 7.176 -6.992 -0.626 1.00 -0.27 52 ALA A O 5
ATOM 5728 N N . SER A 1 53 ? 9.283 -7.711 -0.311 1.00 -0.30 53 SER A N 5
ATOM 5729 C CA . SER A 1 53 ? 9.486 -6.920 0.901 1.00 0.12 53 SER A CA 5
ATOM 5730 C C . SER A 1 53 ? 9.948 -5.504 0.578 1.00 0.24 53 SER A C 5
ATOM 5731 O O . SER A 1 53 ? 11.134 -5.260 0.357 1.00 -0.27 53 SER A O 5
ATOM 5739 N N . ALA A 1 54 ? 9.002 -4.572 0.559 1.00 -0.30 54 ALA A N 5
ATOM 5740 C CA . ALA A 1 54 ? 9.308 -3.178 0.270 1.00 0.10 54 ALA A CA 5
ATOM 5741 C C . ALA A 1 54 ? 8.940 -2.276 1.431 1.00 0.23 54 ALA A C 5
ATOM 5742 O O . ALA A 1 54 ? 7.856 -2.377 1.998 1.00 -0.27 54 ALA A O 5
ATOM 5749 N N . GLN A 1 55 ? 9.860 -1.398 1.777 1.00 -0.30 55 GLN A N 5
ATOM 5750 C CA . GLN A 1 55 ? 9.662 -0.463 2.868 1.00 0.10 55 GLN A CA 5
ATOM 5751 C C . GLN A 1 55 ? 9.108 0.858 2.341 1.00 0.23 55 GLN A C 5
ATOM 5752 O O . GLN A 1 55 ? 8.209 0.878 1.503 1.00 -0.27 55 GLN A O 5
ATOM 5766 N N . ASN A 1 56 ? 9.676 1.941 2.815 1.00 -0.30 56 ASN A N 5
ATOM 5767 C CA . ASN A 1 56 ? 9.284 3.276 2.385 1.00 0.11 56 ASN A CA 5
ATOM 5768 C C . ASN A 1 56 ? 9.497 3.408 0.883 1.00 0.23 56 ASN A C 5
ATOM 5769 O O . ASN A 1 56 ? 10.453 4.039 0.431 1.00 -0.27 56 ASN A O 5
ATOM 5780 N N . TYR A 1 57 ? 8.598 2.801 0.115 1.00 -0.30 57 TYR A N 5
ATOM 5781 C CA . TYR A 1 57 ? 8.683 2.840 -1.335 1.00 0.10 57 TYR A CA 5
ATOM 5782 C C . TYR A 1 57 ? 7.841 3.978 -1.886 1.00 0.23 57 TYR A C 5
ATOM 5783 O O . TYR A 1 57 ? 6.615 3.873 -1.968 1.00 -0.27 57 TYR A O 5
ATOM 5801 N N . GLU A 1 58 ? 8.507 5.064 -2.268 1.00 -0.30 58 GLU A N 5
ATOM 5802 C CA . GLU A 1 58 ? 7.820 6.222 -2.818 1.00 0.10 58 GLU A CA 5
ATOM 5803 C C . GLU A 1 58 ? 7.076 5.836 -4.088 1.00 0.23 58 GLU A C 5
ATOM 5804 O O . GLU A 1 58 ? 7.601 5.955 -5.195 1.00 -0.27 58 GLU A O 5
ATOM 5816 N N . LEU A 1 59 ? 5.847 5.376 -3.911 1.00 -0.30 59 LEU A N 5
ATOM 5817 C CA . LEU A 1 59 ? 5.013 4.969 -5.028 1.00 0.10 59 LEU A CA 5
ATOM 5818 C C . LEU A 1 59 ? 4.104 6.114 -5.437 1.00 0.23 59 LEU A C 5
ATOM 5819 O O . LEU A 1 59 ? 3.774 6.973 -4.625 1.00 -0.27 59 LEU A O 5
ATOM 5835 N N . THR A 1 60 ? 3.688 6.117 -6.687 1.00 -0.30 60 THR A N 5
ATOM 5836 C CA . THR A 1 60 ? 2.795 7.149 -7.184 1.00 0.13 60 THR A CA 5
ATOM 5837 C C . THR A 1 60 ? 1.438 6.519 -7.439 1.00 0.24 60 THR A C 5
ATOM 5838 O O . THR A 1 60 ? 1.303 5.686 -8.336 1.00 -0.27 60 THR A O 5
ATOM 5849 N N . ILE A 1 61 ? 0.432 6.895 -6.664 1.00 -0.30 61 ILE A N 5
ATOM 5850 C CA . ILE A 1 61 ? -0.893 6.329 -6.847 1.00 0.10 61 ILE A CA 5
ATOM 5851 C C . ILE A 1 61 ? -1.664 7.119 -7.883 1.00 0.23 61 ILE A C 5
ATOM 5852 O O . ILE A 1 61 ? -2.175 8.204 -7.612 1.00 -0.27 61 ILE A O 5
ATOM 5868 N N . GLY A 1 62 ? -1.707 6.570 -9.085 1.00 -0.31 62 GLY A N 5
ATOM 5869 C CA . GLY A 1 62 ? -2.376 7.227 -10.189 1.00 0.09 62 GLY A CA 5
ATOM 5870 C C . GLY A 1 62 ? -1.483 7.300 -11.416 1.00 0.23 62 GLY A C 5
ATOM 5871 O O . GLY A 1 62 ? -1.707 8.119 -12.307 1.00 -0.27 62 GLY A O 5
ATOM 5875 N N . SER A 1 63 ? -0.461 6.443 -11.456 1.00 -0.30 63 SER A N 5
ATOM 5876 C CA . SER A 1 63 ? 0.477 6.411 -12.570 1.00 0.12 63 SER A CA 5
ATOM 5877 C C . SER A 1 63 ? 0.222 5.202 -13.467 1.00 0.24 63 SER A C 5
ATOM 5878 O O . SER A 1 63 ? 0.568 5.213 -14.648 1.00 -0.27 63 SER A O 5
ATOM 5886 N N . ASN A 1 64 ? -0.388 4.161 -12.900 1.00 -0.30 64 ASN A N 5
ATOM 5887 C CA . ASN A 1 64 ? -0.696 2.940 -13.645 1.00 0.11 64 ASN A CA 5
ATOM 5888 C C . ASN A 1 64 ? 0.543 2.062 -13.818 1.00 0.23 64 ASN A C 5
ATOM 5889 O O . ASN A 1 64 ? 0.615 1.257 -14.746 1.00 -0.27 64 ASN A O 5
ATOM 5900 N N . SER A 1 65 ? 1.515 2.219 -12.924 1.00 -0.30 65 SER A N 5
ATOM 5901 C CA . SER A 1 65 ? 2.744 1.433 -12.991 1.00 0.12 65 SER A CA 5
ATOM 5902 C C . SER A 1 65 ? 2.669 0.207 -12.083 1.00 0.24 65 SER A C 5
ATOM 5903 O O . SER A 1 65 ? 3.361 -0.785 -12.312 1.00 -0.27 65 SER A O 5
ATOM 5911 N N . PHE A 1 66 ? 1.825 0.275 -11.059 1.00 -0.30 66 PHE A N 5
ATOM 5912 C CA . PHE A 1 66 ? 1.664 -0.840 -10.131 1.00 0.10 66 PHE A CA 5
ATOM 5913 C C . PHE A 1 66 ? 0.485 -1.714 -10.544 1.00 0.23 66 PHE A C 5
ATOM 5914 O O . PHE A 1 66 ? -0.421 -1.258 -11.242 1.00 -0.27 66 PHE A O 5
ATOM 5931 N N . ILE A 1 67 ? 0.497 -2.973 -10.113 1.00 -0.30 67 ILE A N 5
ATOM 5932 C CA . ILE A 1 67 ? -0.579 -3.899 -10.448 1.00 0.10 67 ILE A CA 5
ATOM 5933 C C . ILE A 1 67 ? -1.932 -3.342 -10.018 1.00 0.23 67 ILE A C 5
ATOM 5934 O O . ILE A 1 67 ? -2.004 -2.451 -9.171 1.00 -0.27 67 ILE A O 5
ATOM 5950 N N . LYS A 1 68 ? -3.002 -3.867 -10.606 1.00 -0.30 68 LYS A N 5
ATOM 5951 C CA . LYS A 1 68 ? -4.350 -3.413 -10.281 1.00 0.10 68 LYS A CA 5
ATOM 5952 C C . LYS A 1 68 ? -4.834 -4.038 -8.978 1.00 0.23 68 LYS A C 5
ATOM 5953 O O . LYS A 1 68 ? -4.917 -5.260 -8.858 1.00 -0.27 68 LYS A O 5
ATOM 5972 N N . GLY A 1 69 ? -5.145 -3.192 -8.001 1.00 -0.31 69 GLY A N 5
ATOM 5973 C CA . GLY A 1 69 ? -5.608 -3.680 -6.715 1.00 0.09 69 GLY A CA 5
ATOM 5974 C C . GLY A 1 69 ? -4.677 -3.282 -5.587 1.00 0.23 69 GLY A C 5
ATOM 5975 O O . GLY A 1 69 ? -5.094 -3.178 -4.434 1.00 -0.27 69 GLY A O 5
ATOM 5979 N N . PHE A 1 70 ? -3.410 -3.063 -5.925 1.00 -0.30 70 PHE A N 5
ATOM 5980 C CA . PHE A 1 70 ? -2.408 -2.677 -4.940 1.00 0.10 70 PHE A CA 5
ATOM 5981 C C . PHE A 1 70 ? -2.511 -1.190 -4.603 1.00 0.23 70 PHE A C 5
ATOM 5982 O O . PHE A 1 70 ? -3.014 -0.818 -3.540 1.00 -0.27 70 PHE A O 5
ATOM 5999 N N . GLU A 1 71 ? -2.040 -0.342 -5.517 1.00 -0.30 71 GLU A N 5
ATOM 6000 C CA . GLU A 1 71 ? -2.080 1.106 -5.322 1.00 0.10 71 GLU A CA 5
ATOM 6001 C C . GLU A 1 71 ? -3.439 1.547 -4.774 1.00 0.23 71 GLU A C 5
ATOM 6002 O O . GLU A 1 71 ? -3.528 2.507 -4.011 1.00 -0.27 71 GLU A O 5
ATOM 6014 N N . THR A 1 72 ? -4.493 0.839 -5.180 1.00 -0.30 72 THR A N 5
ATOM 6015 C CA . THR A 1 72 ? -5.853 1.157 -4.748 1.00 0.13 72 THR A CA 5
ATOM 6016 C C . THR A 1 72 ? -6.075 0.855 -3.264 1.00 0.24 72 THR A C 5
ATOM 6017 O O . THR A 1 72 ? -6.816 1.561 -2.586 1.00 -0.27 72 THR A O 5
ATOM 6028 N N . GLY A 1 73 ? -5.454 -0.208 -2.769 1.00 -0.31 73 GLY A N 5
ATOM 6029 C CA . GLY A 1 73 ? -5.627 -0.579 -1.372 1.00 0.09 73 GLY A CA 5
ATOM 6030 C C . GLY A 1 73 ? -4.974 0.400 -0.409 1.00 0.23 73 GLY A C 5
ATOM 6031 O O . GLY A 1 73 ? -5.420 0.559 0.730 1.00 -0.27 73 GLY A O 5
ATOM 6035 N N . LEU A 1 74 ? -3.929 1.075 -0.868 1.00 -0.30 74 LEU A N 5
ATOM 6036 C CA . LEU A 1 74 ? -3.230 2.046 -0.029 1.00 0.10 74 LEU A CA 5
ATOM 6037 C C . LEU A 1 74 ? -3.860 3.437 -0.139 1.00 0.23 74 LEU A C 5
ATOM 6038 O O . LEU A 1 74 ? -3.836 4.212 0.816 1.00 -0.27 74 LEU A O 5
ATOM 6054 N N . ILE A 1 75 ? -4.415 3.752 -1.306 1.00 -0.30 75 ILE A N 5
ATOM 6055 C CA . ILE A 1 75 ? -5.036 5.058 -1.523 1.00 0.10 75 ILE A CA 5
ATOM 6056 C C . ILE A 1 75 ? -6.330 5.221 -0.724 1.00 0.23 75 ILE A C 5
ATOM 6057 O O . ILE A 1 75 ? -6.572 6.264 -0.116 1.00 -0.27 75 ILE A O 5
ATOM 6073 N N . ALA A 1 76 ? -7.167 4.196 -0.758 1.00 -0.30 76 ALA A N 5
ATOM 6074 C CA . ALA A 1 76 ? -8.454 4.223 -0.072 1.00 0.10 76 ALA A CA 5
ATOM 6075 C C . ALA A 1 76 ? -8.318 4.534 1.417 1.00 0.23 76 ALA A C 5
ATOM 6076 O O . ALA A 1 76 ? -9.275 4.983 2.048 1.00 -0.27 76 ALA A O 5
ATOM 6083 N N . MET A 1 77 ? -7.135 4.307 1.982 1.00 -0.30 77 MET A N 5
ATOM 6084 C CA . MET A 1 77 ? -6.919 4.587 3.402 1.00 0.10 77 MET A CA 5
ATOM 6085 C C . MET A 1 77 ? -6.008 5.800 3.593 1.00 0.23 77 MET A C 5
ATOM 6086 O O . MET A 1 77 ? -5.445 6.323 2.632 1.00 -0.27 77 MET A O 5
ATOM 6100 N N . LYS A 1 78 ? -5.879 6.249 4.842 1.00 -0.30 78 LYS A N 5
ATOM 6101 C CA . LYS A 1 78 ? -5.048 7.408 5.162 1.00 0.10 78 LYS A CA 5
ATOM 6102 C C . LYS A 1 78 ? -3.574 7.022 5.200 1.00 0.23 78 LYS A C 5
ATOM 6103 O O . LYS A 1 78 ? -3.175 6.031 4.590 1.00 -0.27 78 LYS A O 5
ATOM 6122 N N . VAL A 1 79 ? -2.761 7.799 5.913 1.00 -0.30 79 VAL A N 5
ATOM 6123 C CA . VAL A 1 79 ? -1.337 7.522 6.016 1.00 0.10 79 VAL A CA 5
ATOM 6124 C C . VAL A 1 79 ? -1.007 6.943 7.392 1.00 0.23 79 VAL A C 5
ATOM 6125 O O . VAL A 1 79 ? -1.794 7.067 8.331 1.00 -0.27 79 VAL A O 5
ATOM 6138 N N . ASN A 1 80 ? 0.154 6.307 7.505 1.00 -0.30 80 ASN A N 5
ATOM 6139 C CA . ASN A 1 80 ? 0.580 5.704 8.762 1.00 0.11 80 ASN A CA 5
ATOM 6140 C C . ASN A 1 80 ? -0.313 4.524 9.134 1.00 0.23 80 ASN A C 5
ATOM 6141 O O . ASN A 1 80 ? -0.363 4.116 10.294 1.00 -0.27 80 ASN A O 5
ATOM 6152 N N . GLN A 1 81 ? -1.021 3.978 8.146 1.00 -0.30 81 GLN A N 5
ATOM 6153 C CA . GLN A 1 81 ? -1.912 2.847 8.387 1.00 0.10 81 GLN A CA 5
ATOM 6154 C C . GLN A 1 81 ? -1.289 1.539 7.907 1.00 0.23 81 GLN A C 5
ATOM 6155 O O . GLN A 1 81 ? -0.893 1.417 6.750 1.00 -0.27 81 GLN A O 5
ATOM 6169 N N . LYS A 1 82 ? -1.211 0.558 8.801 1.00 -0.30 82 LYS A N 5
ATOM 6170 C CA . LYS A 1 82 ? -0.642 -0.741 8.458 1.00 0.10 82 LYS A CA 5
ATOM 6171 C C . LYS A 1 82 ? -1.722 -1.674 7.924 1.00 0.23 82 LYS A C 5
ATOM 6172 O O . LYS A 1 82 ? -2.398 -2.361 8.688 1.00 -0.27 82 LYS A O 5
ATOM 6191 N N . LYS A 1 83 ? -1.886 -1.679 6.605 1.00 -0.30 83 LYS A N 5
ATOM 6192 C CA . LYS A 1 83 ? -2.895 -2.514 5.966 1.00 0.10 83 LYS A CA 5
ATOM 6193 C C . LYS A 1 83 ? -2.298 -3.817 5.441 1.00 0.23 83 LYS A C 5
ATOM 6194 O O . LYS A 1 83 ? -1.754 -3.860 4.337 1.00 -0.27 83 LYS A O 5
ATOM 6213 N N . THR A 1 84 ? -2.413 -4.880 6.231 1.00 -0.30 84 THR A N 5
ATOM 6214 C CA . THR A 1 84 ? -1.895 -6.185 5.836 1.00 0.13 84 THR A CA 5
ATOM 6215 C C . THR A 1 84 ? -2.922 -6.927 4.985 1.00 0.24 84 THR A C 5
ATOM 6216 O O . THR A 1 84 ? -3.579 -7.856 5.454 1.00 -0.27 84 THR A O 5
ATOM 6227 N N . LEU A 1 85 ? -3.067 -6.497 3.736 1.00 -0.30 85 LEU A N 5
ATOM 6228 C CA . LEU A 1 85 ? -4.027 -7.104 2.819 1.00 0.10 85 LEU A CA 5
ATOM 6229 C C . LEU A 1 85 ? -3.400 -8.250 2.029 1.00 0.23 85 LEU A C 5
ATOM 6230 O O . LEU A 1 85 ? -2.228 -8.194 1.657 1.00 -0.27 85 LEU A O 5
ATOM 6246 N N . ALA A 1 86 ? -4.196 -9.284 1.767 1.00 -0.30 86 ALA A N 5
ATOM 6247 C CA . ALA A 1 86 ? -3.729 -10.440 1.009 1.00 0.10 86 ALA A CA 5
ATOM 6248 C C . ALA A 1 86 ? -3.928 -10.213 -0.485 1.00 0.23 86 ALA A C 5
ATOM 6249 O O . ALA A 1 86 ? -4.949 -10.602 -1.051 1.00 -0.27 86 ALA A O 5
ATOM 6256 N N . LEU A 1 87 ? -2.957 -9.559 -1.113 1.00 -0.30 87 LEU A N 5
ATOM 6257 C CA . LEU A 1 87 ? -3.038 -9.253 -2.537 1.00 0.10 87 LEU A CA 5
ATOM 6258 C C . LEU A 1 87 ? -2.486 -10.384 -3.395 1.00 0.23 87 LEU A C 5
ATOM 6259 O O . LEU A 1 87 ? -1.556 -11.085 -3.002 1.00 -0.27 87 LEU A O 5
ATOM 6275 N N . THR A 1 88 ? -3.052 -10.535 -4.585 1.00 -0.30 88 THR A N 5
ATOM 6276 C CA . THR A 1 88 ? -2.608 -11.557 -5.520 1.00 0.13 88 THR A CA 5
ATOM 6277 C C . THR A 1 88 ? -1.506 -10.997 -6.408 1.00 0.24 88 THR A C 5
ATOM 6278 O O . THR A 1 88 ? -1.181 -9.812 -6.336 1.00 -0.27 88 THR A O 5
ATOM 6289 N N . PHE A 1 89 ? -0.938 -11.848 -7.246 1.00 -0.30 89 PHE A N 5
ATOM 6290 C CA . PHE A 1 89 ? 0.122 -11.428 -8.150 1.00 0.10 89 PHE A CA 5
ATOM 6291 C C . PHE A 1 89 ? -0.276 -11.708 -9.599 1.00 0.24 89 PHE A C 5
ATOM 6292 O O . PHE A 1 89 ? -0.377 -12.864 -10.006 1.00 -0.27 89 PHE A O 5
ATOM 6309 N N . PRO A 1 90 ? -0.525 -10.648 -10.397 1.00 -0.29 90 PRO A N 5
ATOM 6310 C CA . PRO A 1 90 ? -0.934 -10.787 -11.801 1.00 0.10 90 PRO A CA 5
ATOM 6311 C C . PRO A 1 90 ? 0.224 -11.133 -12.733 1.00 0.23 90 PRO A C 5
ATOM 6312 O O . PRO A 1 90 ? 1.392 -10.983 -12.375 1.00 -0.27 90 PRO A O 5
ATOM 6323 N N . SER A 1 91 ? -0.117 -11.590 -13.936 1.00 -0.30 91 SER A N 5
ATOM 6324 C CA . SER A 1 91 ? 0.881 -11.957 -14.935 1.00 0.12 91 SER A CA 5
ATOM 6325 C C . SER A 1 91 ? 1.754 -10.762 -15.305 1.00 0.24 91 SER A C 5
ATOM 6326 O O . SER A 1 91 ? 2.949 -10.908 -15.560 1.00 -0.27 91 SER A O 5
ATOM 6334 N N . ASP A 1 92 ? 1.141 -9.584 -15.345 1.00 -0.30 92 ASP A N 5
ATOM 6335 C CA . ASP A 1 92 ? 1.848 -8.355 -15.698 1.00 0.10 92 ASP A CA 5
ATOM 6336 C C . ASP A 1 92 ? 3.199 -8.252 -14.990 1.00 0.23 92 ASP A C 5
ATOM 6337 O O . ASP A 1 92 ? 4.126 -7.623 -15.500 1.00 -0.27 92 ASP A O 5
ATOM 6346 N N . TYR A 1 93 ? 3.309 -8.865 -13.813 1.00 -0.30 93 TYR A N 5
ATOM 6347 C CA . TYR A 1 93 ? 4.555 -8.824 -13.052 1.00 0.10 93 TYR A CA 5
ATOM 6348 C C . TYR A 1 93 ? 5.731 -9.313 -13.893 1.00 0.23 93 TYR A C 5
ATOM 6349 O O . TYR A 1 93 ? 5.630 -10.313 -14.603 1.00 -0.27 93 TYR A O 5
ATOM 6367 N N . HIS A 1 94 ? 6.842 -8.587 -13.813 1.00 -0.30 94 HIS A N 5
ATOM 6368 C CA . HIS A 1 94 ? 8.041 -8.925 -14.570 1.00 0.10 94 HIS A CA 5
ATOM 6369 C C . HIS A 1 94 ? 8.542 -10.330 -14.240 1.00 0.23 94 HIS A C 5
ATOM 6370 O O . HIS A 1 94 ? 9.287 -10.925 -15.018 1.00 -0.27 94 HIS A O 5
ATOM 6385 N N . VAL A 1 95 ? 8.140 -10.858 -13.087 1.00 -0.30 95 VAL A N 5
ATOM 6386 C CA . VAL A 1 95 ? 8.568 -12.191 -12.681 1.00 0.10 95 VAL A CA 5
ATOM 6387 C C . VAL A 1 95 ? 7.494 -13.240 -12.981 1.00 0.23 95 VAL A C 5
ATOM 6388 O O . VAL A 1 95 ? 6.322 -13.075 -12.638 1.00 -0.27 95 VAL A O 5
ATOM 6401 N N . LYS A 1 96 ? 7.920 -14.313 -13.632 1.00 -0.30 96 LYS A N 5
ATOM 6402 C CA . LYS A 1 96 ? 7.022 -15.402 -14.012 1.00 0.10 96 LYS A CA 5
ATOM 6403 C C . LYS A 1 96 ? 6.215 -15.929 -12.822 1.00 0.23 96 LYS A C 5
ATOM 6404 O O . LYS A 1 96 ? 5.029 -16.231 -12.954 1.00 -0.27 96 LYS A O 5
ATOM 6423 N N . GLU A 1 97 ? 6.865 -16.071 -11.673 1.00 -0.30 97 GLU A N 5
ATOM 6424 C CA . GLU A 1 97 ? 6.202 -16.601 -10.480 1.00 0.10 97 GLU A CA 5
ATOM 6425 C C . GLU A 1 97 ? 5.063 -15.710 -9.984 1.00 0.23 97 GLU A C 5
ATOM 6426 O O . GLU A 1 97 ? 3.987 -16.207 -9.626 1.00 -0.27 97 GLU A O 5
ATOM 6438 N N . LEU A 1 98 ? 5.279 -14.399 -9.965 1.00 -0.30 98 LEU A N 5
ATOM 6439 C CA . LEU A 1 98 ? 4.245 -13.487 -9.493 1.00 0.10 98 LEU A CA 5
ATOM 6440 C C . LEU A 1 98 ? 3.196 -13.235 -10.554 1.00 0.23 98 LEU A C 5
ATOM 6441 O O . LEU A 1 98 ? 2.536 -12.197 -10.564 1.00 -0.27 98 LEU A O 5
ATOM 6457 N N . GLN A 1 99 ? 3.013 -14.212 -11.417 1.00 -0.30 99 GLN A N 5
ATOM 6458 C CA . GLN A 1 99 ? 2.000 -14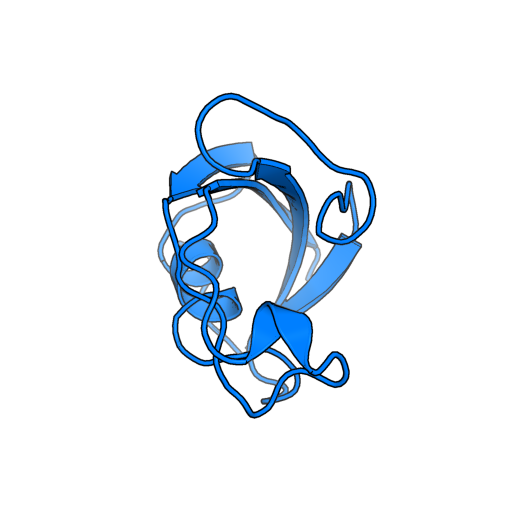.126 -12.444 1.00 0.10 99 GLN A CA 5
ATOM 6459 C C . GLN A 1 99 ? 0.680 -14.586 -11.841 1.00 0.23 99 GLN A C 5
ATOM 6460 O O . GLN A 1 99 ? -0.383 -14.041 -12.140 1.00 -0.27 99 GLN A O 5
ATOM 6474 N N . SER A 1 100 ? 0.772 -15.599 -10.976 1.00 -0.30 100 SER A N 5
ATOM 6475 C CA . SER A 1 100 ? -0.400 -16.150 -10.299 1.00 0.12 100 SER A CA 5
ATOM 6476 C C . SER A 1 100 ? -0.064 -16.506 -8.851 1.00 0.24 100 SER A C 5
ATOM 6477 O O . SER A 1 100 ? -0.199 -17.661 -8.445 1.00 -0.27 100 SER A O 5
ATOM 6485 N N . LYS A 1 101 ? 0.404 -15.527 -8.077 1.00 -0.30 101 LYS A N 5
ATOM 6486 C CA . LYS A 1 101 ? 0.788 -15.788 -6.690 1.00 0.10 101 LYS A CA 5
ATOM 6487 C C . LYS A 1 101 ? 0.002 -14.951 -5.669 1.00 0.24 101 LYS A C 5
ATOM 6488 O O . LYS A 1 101 ? 0.270 -13.763 -5.493 1.00 -0.27 101 LYS A O 5
ATOM 6507 N N . PRO A 1 102 ? -0.956 -15.575 -4.950 1.00 -0.29 102 PRO A N 5
ATOM 6508 C CA . PRO A 1 102 ? -1.739 -14.893 -3.913 1.00 0.10 102 PRO A CA 5
ATOM 6509 C C . PRO A 1 102 ? -0.876 -14.623 -2.683 1.00 0.23 102 PRO A C 5
ATOM 6510 O O . PRO A 1 102 ? -0.715 -15.491 -1.824 1.00 -0.27 102 PRO A O 5
ATOM 6521 N N . VAL A 1 103 ? -0.287 -13.436 -2.630 1.00 -0.30 103 VAL A N 5
ATOM 6522 C CA . VAL A 1 103 ? 0.606 -13.068 -1.535 1.00 0.10 103 VAL A CA 5
ATOM 6523 C C . VAL A 1 103 ? -0.064 -12.187 -0.479 1.00 0.23 103 VAL A C 5
ATOM 6524 O O . VAL A 1 103 ? -1.082 -11.540 -0.731 1.00 -0.27 103 VAL A O 5
ATOM 6537 N N . THR A 1 104 ? 0.557 -12.139 0.695 1.00 -0.30 104 THR A N 5
ATOM 6538 C CA . THR A 1 104 ? 0.083 -11.310 1.795 1.00 0.13 104 THR A CA 5
ATOM 6539 C C . THR A 1 104 ? 0.965 -10.077 1.895 1.00 0.24 104 THR A C 5
ATOM 6540 O O . THR A 1 104 ? 2.111 -10.154 2.333 1.00 -0.27 104 THR A O 5
ATOM 6551 N N . PHE A 1 105 ? 0.431 -8.942 1.463 1.00 -0.30 105 PHE A N 5
ATOM 6552 C CA . PHE A 1 105 ? 1.182 -7.695 1.481 1.00 0.10 105 PHE A CA 5
ATOM 6553 C C . PHE A 1 105 ? 0.958 -6.915 2.770 1.00 0.23 105 PHE A C 5
ATOM 6554 O O . PHE A 1 105 ? -0.168 -6.531 3.090 1.00 -0.27 105 PHE A O 5
ATOM 6571 N N . GLU A 1 106 ? 2.046 -6.624 3.465 1.00 -0.30 106 GLU A N 5
ATOM 6572 C CA . GLU A 1 106 ? 1.988 -5.819 4.674 1.00 0.10 106 GLU A CA 5
ATOM 6573 C C . GLU A 1 106 ? 2.349 -4.400 4.272 1.00 0.23 106 GLU A C 5
ATOM 6574 O O . GLU A 1 106 ? 3.504 -3.993 4.373 1.00 -0.27 106 GLU A O 5
ATOM 6586 N N . VAL A 1 107 ? 1.358 -3.663 3.779 1.00 -0.30 107 VAL A N 5
ATOM 6587 C CA . VAL A 1 107 ? 1.582 -2.302 3.311 1.00 0.10 107 VAL A CA 5
ATOM 6588 C C . VAL A 1 107 ? 1.358 -1.266 4.393 1.00 0.23 107 VAL A C 5
ATOM 6589 O O . VAL A 1 107 ? 0.225 -1.010 4.800 1.00 -0.27 107 VAL A O 5
ATOM 6602 N N . VAL A 1 108 ? 2.442 -0.644 4.828 1.00 -0.30 108 VAL A N 5
ATOM 6603 C CA . VAL A 1 108 ? 2.376 0.398 5.829 1.00 0.10 108 VAL A CA 5
ATOM 6604 C C . VAL A 1 108 ? 2.094 1.723 5.115 1.00 0.23 108 VAL A C 5
ATOM 6605 O O . VAL A 1 108 ? 2.998 2.393 4.618 1.00 -0.27 108 VAL A O 5
ATOM 6618 N N . LEU A 1 109 ? 0.810 2.032 5.000 1.00 -0.30 109 LEU A N 5
ATOM 6619 C CA . LEU A 1 109 ? 0.335 3.209 4.279 1.00 0.10 109 LEU A CA 5
ATOM 6620 C C . LEU A 1 109 ? 1.018 4.525 4.653 1.00 0.23 109 LEU A C 5
ATOM 6621 O O . LEU A 1 109 ? 0.418 5.360 5.322 1.00 -0.27 109 LEU A O 5
ATOM 6637 N N . LYS A 1 110 ? 2.241 4.748 4.168 1.00 -0.30 110 LYS A N 5
ATOM 6638 C CA . LYS A 1 110 ? 2.926 6.010 4.405 1.00 0.10 110 LYS A CA 5
ATOM 6639 C C . LYS A 1 110 ? 2.856 6.788 3.097 1.00 0.23 110 LYS A C 5
ATOM 6640 O O . LYS A 1 110 ? 3.164 6.231 2.049 1.00 -0.27 110 LYS A O 5
ATOM 6659 N N . ALA A 1 111 ? 2.373 8.025 3.109 1.00 -0.30 111 ALA A N 5
ATOM 6660 C CA . ALA A 1 111 ? 2.217 8.736 1.841 1.00 0.10 111 ALA A CA 5
ATOM 6661 C C . ALA A 1 111 ? 2.727 10.172 1.816 1.00 0.23 111 ALA A C 5
ATOM 6662 O O . ALA A 1 111 ? 2.396 10.997 2.668 1.00 -0.27 111 ALA A O 5
ATOM 6669 N N . ILE A 1 112 ? 3.519 10.440 0.785 1.00 -0.30 112 ILE A N 5
ATOM 6670 C CA . ILE A 1 112 ? 4.094 11.754 0.538 1.00 0.10 112 ILE A CA 5
ATOM 6671 C C . ILE A 1 112 ? 3.492 12.337 -0.742 1.00 0.23 112 ILE A C 5
ATOM 6672 O O . ILE A 1 112 ? 3.346 11.622 -1.732 1.00 -0.27 112 ILE A O 5
ATOM 6688 N N . LYS A 1 113 ? 3.107 13.603 -0.747 1.00 -0.30 113 LYS A N 5
ATOM 6689 C CA . LYS A 1 113 ? 2.515 14.184 -1.945 1.00 0.11 113 LYS A CA 5
ATOM 6690 C C . LYS A 1 113 ? 3.538 15.022 -2.706 1.00 0.28 113 LYS A C 5
ATOM 6691 O O . LYS A 1 113 ? 3.119 15.943 -3.439 1.00 -0.26 113 LYS A O 5
ATOM 6711 N N . LYS A 1 29 ? -7.833 8.753 7.384 1.00 -0.30 29 LYS A N 6
ATOM 6712 C CA . LYS A 1 29 ? -7.472 7.709 6.429 1.00 0.10 29 LYS A CA 6
ATOM 6713 C C . LYS A 1 29 ? -6.685 8.291 5.260 1.00 0.23 29 LYS A C 6
ATOM 6714 O O . LYS A 1 29 ? -7.055 9.326 4.704 1.00 -0.27 29 LYS A O 6
ATOM 6733 N N . LEU A 1 30 ? -5.604 7.615 4.886 1.00 -0.30 30 LEU A N 6
ATOM 6734 C CA . LEU A 1 30 ? -4.772 8.061 3.776 1.00 0.10 30 LEU A CA 6
ATOM 6735 C C . LEU A 1 30 ? -5.331 7.541 2.459 1.00 0.23 30 LEU A C 6
ATOM 6736 O O . LEU A 1 30 ? -4.908 6.500 1.968 1.00 -0.27 30 LEU A O 6
ATOM 6752 N N . ALA A 1 31 ? -6.290 8.262 1.896 1.00 -0.30 31 ALA A N 6
ATOM 6753 C CA . ALA A 1 31 ? -6.906 7.848 0.643 1.00 0.10 31 ALA A CA 6
ATOM 6754 C C . ALA A 1 31 ? -6.057 8.239 -0.566 1.00 0.23 31 ALA A C 6
ATOM 6755 O O . ALA A 1 31 ? -4.901 8.638 -0.426 1.00 -0.27 31 ALA A O 6
ATOM 6762 N N . ASN A 1 32 ? -6.640 8.096 -1.754 1.00 -0.30 32 ASN A N 6
ATOM 6763 C CA . ASN A 1 32 ? -5.952 8.404 -3.008 1.00 0.11 32 ASN A CA 6
ATOM 6764 C C . ASN A 1 32 ? -5.282 9.779 -2.984 1.00 0.23 32 ASN A C 6
ATOM 6765 O O . ASN A 1 32 ? -5.289 10.476 -1.969 1.00 -0.27 32 ASN A O 6
ATOM 6776 N N . GLY A 1 33 ? -4.726 10.166 -4.133 1.00 -0.31 33 GLY A N 6
ATOM 6777 C CA . GLY A 1 33 ? -4.074 11.461 -4.269 1.00 0.09 33 GLY A CA 6
ATOM 6778 C C . GLY A 1 33 ? -2.912 11.674 -3.312 1.00 0.23 33 GLY A C 6
ATOM 6779 O O . GLY A 1 33 ? -2.393 12.785 -3.200 1.00 -0.27 33 GLY A O 6
ATOM 6783 N N . ASP A 1 34 ? -2.499 10.615 -2.620 1.00 -0.30 34 ASP A N 6
ATOM 6784 C CA . ASP A 1 34 ? -1.392 10.703 -1.674 1.00 0.10 34 ASP A CA 6
ATOM 6785 C C . ASP A 1 34 ? -0.256 9.764 -2.074 1.00 0.23 34 ASP A C 6
ATOM 6786 O O . ASP A 1 34 ? -0.436 8.884 -2.914 1.00 -0.27 34 ASP A O 6
ATOM 6795 N N . ILE A 1 35 ? 0.909 9.942 -1.456 1.00 -0.30 35 ILE A N 6
ATOM 6796 C CA . ILE A 1 35 ? 2.054 9.092 -1.738 1.00 0.10 35 ILE A CA 6
ATOM 6797 C C . ILE A 1 35 ? 2.258 8.145 -0.563 1.00 0.23 35 ILE A C 6
ATOM 6798 O O . ILE A 1 35 ? 2.447 8.595 0.567 1.00 -0.27 35 ILE A O 6
ATOM 6814 N N . ALA A 1 36 ? 2.187 6.842 -0.795 1.00 -0.30 36 ALA A N 6
ATOM 6815 C CA . ALA A 1 36 ? 2.332 5.886 0.291 1.00 0.10 36 ALA A CA 6
ATOM 6816 C C . ALA A 1 36 ? 3.675 5.162 0.260 1.00 0.23 36 ALA A C 6
ATOM 6817 O O . ALA A 1 36 ? 3.837 4.183 -0.469 1.00 -0.27 36 ALA A O 6
ATOM 6824 N N . ILE A 1 37 ? 4.622 5.600 1.086 1.00 -0.30 37 ILE A N 6
ATOM 6825 C CA . ILE A 1 37 ? 5.911 4.929 1.166 1.00 0.10 37 ILE A CA 6
ATOM 6826 C C . ILE A 1 37 ? 5.735 3.646 1.978 1.00 0.23 37 ILE A C 6
ATOM 6827 O O . ILE A 1 37 ? 5.933 3.605 3.197 1.00 -0.27 37 ILE A O 6
ATOM 6843 N N . ILE A 1 38 ? 5.252 2.627 1.302 1.00 -0.30 38 ILE A N 6
ATOM 6844 C CA . ILE A 1 38 ? 4.936 1.364 1.950 1.00 0.10 38 ILE A CA 6
ATOM 6845 C C . ILE A 1 38 ? 6.023 0.302 1.797 1.00 0.23 38 ILE A C 6
ATOM 6846 O O . ILE A 1 38 ? 6.422 -0.034 0.682 1.00 -0.27 38 ILE A O 6
ATOM 6862 N N . ASP A 1 39 ? 6.458 -0.263 2.923 1.00 -0.30 39 ASP A N 6
ATOM 6863 C CA . ASP A 1 39 ? 7.451 -1.336 2.906 1.00 0.10 39 ASP A CA 6
ATOM 6864 C C . ASP A 1 39 ? 6.712 -2.652 2.770 1.00 0.23 39 ASP A C 6
ATOM 6865 O O . ASP A 1 39 ? 6.313 -3.266 3.759 1.00 -0.27 39 ASP A O 6
ATOM 6874 N N . PHE A 1 40 ? 6.497 -3.051 1.530 1.00 -0.30 40 PHE A N 6
ATOM 6875 C CA . PHE A 1 40 ? 5.755 -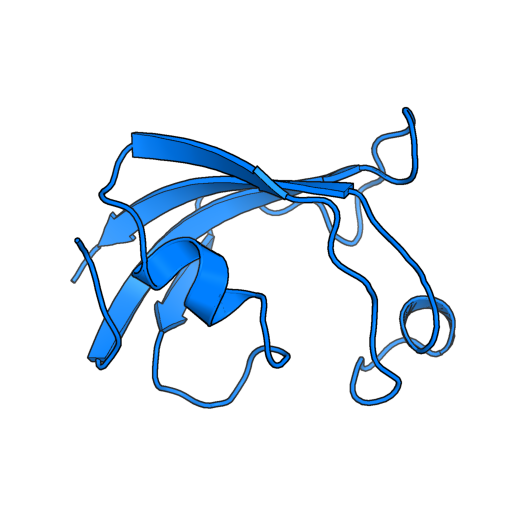4.277 1.251 1.00 0.10 40 PHE A CA 6
ATOM 6876 C C . PHE A 1 40 ? 6.675 -5.446 0.896 1.00 0.23 40 PHE A C 6
ATOM 6877 O O . PHE A 1 40 ? 7.328 -5.442 -0.146 1.00 -0.27 40 PHE A O 6
ATOM 6894 N N . THR A 1 41 ? 6.721 -6.442 1.779 1.00 -0.30 41 THR A N 6
ATOM 6895 C CA . THR A 1 41 ? 7.562 -7.623 1.575 1.00 0.13 41 THR A CA 6
ATOM 6896 C C . THR A 1 41 ? 6.813 -8.736 0.841 1.00 0.24 41 THR A C 6
ATOM 6897 O O . THR A 1 41 ? 5.729 -9.147 1.253 1.00 -0.27 41 THR A O 6
ATOM 6908 N N . GLY A 1 42 ? 7.407 -9.217 -0.248 1.00 -0.31 42 GLY A N 6
ATOM 6909 C CA . GLY A 1 42 ? 6.807 -10.278 -1.040 1.00 0.09 42 GLY A CA 6
ATOM 6910 C C . GLY A 1 42 ? 6.961 -11.663 -0.443 1.00 0.23 42 GLY A C 6
ATOM 6911 O O . GLY A 1 42 ? 7.822 -12.433 -0.870 1.00 -0.27 42 GLY A O 6
ATOM 6915 N N . ILE A 1 43 ? 6.124 -11.992 0.530 1.00 -0.30 43 ILE A N 6
ATOM 6916 C CA . ILE A 1 43 ? 6.177 -13.308 1.158 1.00 0.10 43 ILE A CA 6
ATOM 6917 C C . ILE A 1 43 ? 5.303 -14.296 0.403 1.00 0.23 43 ILE A C 6
ATOM 6918 O O . ILE A 1 43 ? 4.097 -14.103 0.285 1.00 -0.27 43 ILE A O 6
ATOM 6934 N N . VAL A 1 44 ? 5.913 -15.346 -0.111 1.00 -0.30 44 VAL A N 6
ATOM 6935 C CA . VAL A 1 44 ? 5.178 -16.357 -0.864 1.00 0.10 44 VAL A CA 6
ATOM 6936 C C . VAL A 1 44 ? 4.772 -17.536 0.019 1.00 0.23 44 VAL A C 6
ATOM 6937 O O . VAL A 1 44 ? 5.385 -18.602 -0.023 1.00 -0.27 44 VAL A O 6
ATOM 6950 N N . ASP A 1 45 ? 3.732 -17.332 0.820 1.00 -0.30 45 ASP A N 6
ATOM 6951 C CA . ASP A 1 45 ? 3.234 -18.373 1.713 1.00 0.10 45 ASP A CA 6
ATOM 6952 C C . ASP A 1 45 ? 4.338 -18.922 2.613 1.00 0.23 45 ASP A C 6
ATOM 6953 O O . ASP A 1 45 ? 4.861 -20.007 2.364 1.00 -0.27 45 ASP A O 6
ATOM 6962 N N . ASN A 1 46 ? 4.689 -18.160 3.651 1.00 -0.30 46 ASN A N 6
ATOM 6963 C CA . ASN A 1 46 ? 5.737 -18.549 4.604 1.00 0.11 46 ASN A CA 6
ATOM 6964 C C . ASN A 1 46 ? 7.122 -18.175 4.113 1.00 0.23 46 ASN A C 6
ATOM 6965 O O . ASN A 1 46 ? 8.002 -17.862 4.916 1.00 -0.27 46 ASN A O 6
ATOM 6976 N N . LYS A 1 47 ? 7.330 -18.204 2.806 1.00 -0.30 47 LYS A N 6
ATOM 6977 C CA . LYS A 1 47 ? 8.629 -17.861 2.267 1.00 0.10 47 LYS A CA 6
ATOM 6978 C C . LYS A 1 47 ? 8.719 -16.364 1.995 1.00 0.23 47 LYS A C 6
ATOM 6979 O O . LYS A 1 47 ? 7.807 -15.772 1.425 1.00 -0.27 47 LYS A O 6
ATOM 6998 N N . LYS A 1 48 ? 9.825 -15.755 2.406 1.00 -0.30 48 LYS A N 6
ATOM 6999 C CA . LYS A 1 48 ? 10.027 -14.325 2.205 1.00 0.10 48 LYS A CA 6
ATOM 7000 C C . LYS A 1 48 ? 11.258 -14.068 1.339 1.00 0.23 48 LYS A C 6
ATOM 7001 O O . LYS A 1 48 ? 12.365 -13.904 1.853 1.00 -0.27 48 LYS A O 6
ATOM 7020 N N . LEU A 1 49 ? 11.061 -14.035 0.025 1.00 -0.30 49 LEU A N 6
ATOM 7021 C CA . LEU A 1 49 ? 12.163 -13.799 -0.905 1.00 0.10 49 LEU A CA 6
ATOM 7022 C C . LEU A 1 49 ? 12.370 -12.306 -1.145 1.00 0.23 49 LEU A C 6
ATOM 7023 O O . LEU A 1 49 ? 11.669 -11.472 -0.574 1.00 -0.27 49 LEU A O 6
ATOM 7039 N N . ALA A 1 50 ? 13.339 -11.978 -1.995 1.00 -0.30 50 ALA A N 6
ATOM 7040 C CA . ALA A 1 50 ? 13.643 -10.587 -2.312 1.00 0.10 50 ALA A CA 6
ATOM 7041 C C . ALA A 1 50 ? 12.853 -10.103 -3.527 1.00 0.23 50 ALA A C 6
ATOM 7042 O O . ALA A 1 50 ? 12.791 -8.903 -3.797 1.00 -0.27 50 ALA A O 6
ATOM 7049 N N . SER A 1 51 ? 12.249 -11.038 -4.260 1.00 -0.30 51 SER A N 6
ATOM 7050 C CA . SER A 1 51 ? 11.465 -10.698 -5.446 1.00 0.12 51 SER A CA 6
ATOM 7051 C C . SER A 1 51 ? 10.505 -9.555 -5.162 1.00 0.24 51 SER A C 6
ATOM 7052 O O . SER A 1 51 ? 10.768 -8.409 -5.526 1.00 -0.27 51 SER A O 6
ATOM 7060 N N . ALA A 1 52 ? 9.388 -9.867 -4.523 1.00 -0.30 52 ALA A N 6
ATOM 7061 C CA . ALA A 1 52 ? 8.398 -8.852 -4.214 1.00 0.10 52 ALA A CA 6
ATOM 7062 C C . ALA A 1 52 ? 8.712 -8.142 -2.895 1.00 0.23 52 ALA A C 6
ATOM 7063 O O . ALA A 1 52 ? 7.812 -7.615 -2.240 1.00 -0.27 52 ALA A O 6
ATOM 7070 N N . SER A 1 53 ? 9.983 -8.140 -2.501 1.00 -0.30 53 SER A N 6
ATOM 7071 C CA . SER A 1 53 ? 10.396 -7.504 -1.253 1.00 0.12 53 SER A CA 6
ATOM 7072 C C . SER A 1 53 ? 10.666 -6.017 -1.442 1.00 0.24 53 SER A C 6
ATOM 7073 O O . SER A 1 53 ? 11.734 -5.624 -1.912 1.00 -0.27 53 SER A O 6
ATOM 7081 N N . ALA A 1 54 ? 9.696 -5.192 -1.060 1.00 -0.30 54 ALA A N 6
ATOM 7082 C CA . ALA A 1 54 ? 9.838 -3.747 -1.175 1.00 0.10 54 ALA A CA 6
ATOM 7083 C C . ALA A 1 54 ? 9.819 -3.078 0.181 1.00 0.23 54 ALA A C 6
ATOM 7084 O O . ALA A 1 54 ? 8.937 -3.317 1.004 1.00 -0.27 54 ALA A O 6
ATOM 7091 N N . GLN A 1 55 ? 10.804 -2.231 0.392 1.00 -0.30 55 GLN A N 6
ATOM 7092 C CA . GLN A 1 55 ? 10.933 -1.494 1.631 1.00 0.10 55 GLN A CA 6
ATOM 7093 C C . GLN A 1 55 ? 10.173 -0.177 1.523 1.00 0.23 55 GLN A C 6
ATOM 7094 O O . GLN A 1 55 ? 9.127 -0.106 0.881 1.00 -0.27 55 GLN A O 6
ATOM 7108 N N . ASN A 1 56 ? 10.729 0.861 2.108 1.00 -0.30 56 ASN A N 6
ATOM 7109 C CA . ASN A 1 56 ? 10.132 2.186 2.043 1.00 0.11 56 ASN A CA 6
ATOM 7110 C C . ASN A 1 56 ? 10.027 2.605 0.581 1.00 0.23 56 ASN A C 6
ATOM 7111 O O . ASN A 1 56 ? 10.868 3.344 0.069 1.00 -0.27 56 ASN A O 6
ATOM 7122 N N . TYR A 1 57 ? 8.995 2.102 -0.088 1.00 -0.30 57 TYR A N 6
ATOM 7123 C CA . TYR A 1 57 ? 8.775 2.389 -1.496 1.00 0.10 57 TYR A CA 6
ATOM 7124 C C . TYR A 1 57 ? 7.805 3.546 -1.677 1.00 0.23 57 TYR A C 6
ATOM 7125 O O . TYR A 1 57 ? 6.592 3.381 -1.532 1.00 -0.27 57 TYR A O 6
ATOM 7143 N N . GLU A 1 58 ? 8.347 4.714 -2.008 1.00 -0.30 58 GLU A N 6
ATOM 7144 C CA . GLU A 1 58 ? 7.533 5.899 -2.228 1.00 0.10 58 GLU A CA 6
ATOM 7145 C C . GLU A 1 58 ? 6.552 5.660 -3.363 1.00 0.23 58 GLU A C 6
ATOM 7146 O O . GLU A 1 58 ? 6.829 5.957 -4.525 1.00 -0.27 58 GLU A O 6
ATOM 7158 N N . LEU A 1 59 ? 5.402 5.115 -3.001 1.00 -0.30 59 LEU A N 6
ATOM 7159 C CA . LEU A 1 59 ? 4.352 4.815 -3.956 1.00 0.10 59 LEU A CA 6
ATOM 7160 C C . LEU A 1 59 ? 3.345 5.957 -3.978 1.00 0.23 59 LEU A C 6
ATOM 7161 O O . LEU A 1 59 ? 3.217 6.701 -3.010 1.00 -0.27 59 LEU A O 6
ATOM 7177 N N . THR A 1 60 ? 2.637 6.091 -5.082 1.00 -0.30 60 THR A N 6
ATOM 7178 C CA . THR A 1 60 ? 1.637 7.143 -5.227 1.00 0.13 60 THR A CA 6
ATOM 7179 C C . THR A 1 60 ? 0.260 6.508 -5.312 1.00 0.24 60 THR A C 6
ATOM 7180 O O . THR A 1 60 ? -0.049 5.833 -6.294 1.00 -0.27 60 THR A O 6
ATOM 7191 N N . ILE A 1 61 ? -0.572 6.709 -4.300 1.00 -0.30 61 ILE A N 6
ATOM 7192 C CA . ILE A 1 61 ? -1.903 6.127 -4.312 1.00 0.10 61 ILE A CA 6
ATOM 7193 C C . ILE A 1 61 ? -2.878 7.047 -5.016 1.00 0.23 61 ILE A C 6
ATOM 7194 O O . ILE A 1 61 ? -3.346 8.037 -4.455 1.00 -0.27 61 ILE A O 6
ATOM 7210 N N . GLY A 1 62 ? -3.150 6.719 -6.268 1.00 -0.31 62 GLY A N 6
ATOM 7211 C CA . GLY A 1 62 ? -4.039 7.523 -7.081 1.00 0.09 62 GLY A CA 6
ATOM 7212 C C . GLY A 1 62 ? -3.420 7.840 -8.432 1.00 0.23 62 GLY A C 6
ATOM 7213 O O . GLY A 1 62 ? -3.819 8.797 -9.096 1.00 -0.27 62 GLY A O 6
ATOM 7217 N N . SER A 1 63 ? -2.436 7.035 -8.835 1.00 -0.30 63 SER A N 6
ATOM 7218 C CA . SER A 1 63 ? -1.751 7.230 -10.106 1.00 0.12 63 SER A CA 6
ATOM 7219 C C . SER A 1 63 ? -2.189 6.190 -11.138 1.00 0.24 63 SER A C 6
ATOM 7220 O O . SER A 1 63 ? -1.877 6.314 -12.322 1.00 -0.27 63 SER A O 6
ATOM 7228 N N . ASN A 1 64 ? -2.910 5.164 -10.684 1.00 -0.30 64 ASN A N 6
ATOM 7229 C CA . ASN A 1 64 ? -3.387 4.105 -11.571 1.00 0.11 64 ASN A CA 6
ATOM 7230 C C . ASN A 1 64 ? -2.229 3.253 -12.089 1.00 0.23 64 ASN A C 6
ATOM 7231 O O . ASN A 1 64 ? -2.347 2.596 -13.123 1.00 -0.27 64 ASN A O 6
ATOM 7242 N N . SER A 1 65 ? -1.111 3.270 -11.368 1.00 -0.30 65 SER A N 6
ATOM 7243 C CA . SER A 1 65 ? 0.062 2.498 -11.764 1.00 0.12 65 SER A CA 6
ATOM 7244 C C . SER A 1 65 ? 0.138 1.172 -11.009 1.00 0.24 65 SER A C 6
ATOM 7245 O O . SER A 1 65 ? 0.753 0.216 -11.483 1.00 -0.27 65 SER A O 6
ATOM 7253 N N . PHE A 1 66 ? -0.487 1.114 -9.837 1.00 -0.30 66 PHE A N 6
ATOM 7254 C CA . PHE A 1 66 ? -0.481 -0.104 -9.033 1.00 0.10 66 PHE A CA 6
ATOM 7255 C C . PHE A 1 66 ? -1.724 -0.946 -9.310 1.00 0.23 66 PHE A C 6
ATOM 7256 O O . PHE A 1 66 ? -2.766 -0.420 -9.700 1.00 -0.27 66 PHE A O 6
ATOM 7273 N N . ILE A 1 67 ? -1.607 -2.257 -9.111 1.00 -0.30 67 ILE A N 6
ATOM 7274 C CA . ILE A 1 67 ? -2.723 -3.168 -9.346 1.00 0.10 67 ILE A CA 6
ATOM 7275 C C . ILE A 1 67 ? -3.929 -2.801 -8.485 1.00 0.23 67 ILE A C 6
ATOM 7276 O O . ILE A 1 67 ? -3.811 -2.034 -7.529 1.00 -0.27 67 ILE A O 6
ATOM 7292 N N . LYS A 1 68 ? -5.088 -3.353 -8.832 1.00 -0.30 68 LYS A N 6
ATOM 7293 C CA . LYS A 1 68 ? -6.318 -3.084 -8.093 1.00 0.10 68 LYS A CA 6
ATOM 7294 C C . LYS A 1 68 ? -6.391 -3.943 -6.835 1.00 0.23 68 LYS A C 6
ATOM 7295 O O . LYS A 1 68 ? -6.282 -5.167 -6.902 1.00 -0.27 68 LYS A O 6
ATOM 7314 N N . GLY A 1 69 ? -6.563 -3.294 -5.687 1.00 -0.31 69 GLY A N 6
ATOM 7315 C CA . GLY A 1 69 ? -6.632 -4.016 -4.431 1.00 0.09 69 GLY A CA 6
ATOM 7316 C C . GLY A 1 69 ? -5.415 -3.757 -3.565 1.00 0.23 69 GLY A C 6
ATOM 7317 O O . GLY A 1 69 ? -5.474 -3.875 -2.341 1.00 -0.27 69 GLY A O 6
ATOM 7321 N N . PHE A 1 70 ? -4.309 -3.405 -4.212 1.00 -0.30 70 PHE A N 6
ATOM 7322 C CA . PHE A 1 70 ? -3.061 -3.125 -3.516 1.00 0.10 70 PHE A CA 6
ATOM 7323 C C . PHE A 1 70 ? -3.106 -1.758 -2.834 1.00 0.23 70 PHE A C 6
ATOM 7324 O O . PHE A 1 70 ? -3.242 -1.662 -1.611 1.00 -0.27 70 PHE A O 6
ATOM 7341 N N . GLU A 1 71 ? -2.992 -0.702 -3.634 1.00 -0.30 71 GLU A N 6
ATOM 7342 C CA . GLU A 1 71 ? -3.018 0.660 -3.116 1.00 0.10 71 GLU A CA 6
ATOM 7343 C C . GLU A 1 71 ? -4.225 0.879 -2.207 1.00 0.23 71 GLU A C 6
ATOM 7344 O O . GLU A 1 71 ? -4.160 1.647 -1.248 1.00 -0.27 71 GLU A O 6
ATOM 7356 N N . THR A 1 72 ? -5.326 0.200 -2.518 1.00 -0.30 72 THR A N 6
ATOM 7357 C CA . THR A 1 72 ? -6.554 0.325 -1.738 1.00 0.13 72 THR A CA 6
ATOM 7358 C C . THR A 1 72 ? -6.371 -0.182 -0.309 1.00 0.24 72 THR A C 6
ATOM 7359 O O . THR A 1 72 ? -6.922 0.387 0.631 1.00 -0.27 72 THR A O 6
ATOM 7370 N N . GLY A 1 73 ? -5.615 -1.261 -0.150 1.00 -0.31 73 GLY A N 6
ATOM 7371 C CA . GLY A 1 73 ? -5.398 -1.823 1.172 1.00 0.09 73 GLY A CA 6
ATOM 7372 C C . GLY A 1 73 ? -4.509 -0.957 2.048 1.00 0.23 73 GLY A C 6
ATOM 7373 O O . GLY A 1 73 ? -4.624 -0.975 3.276 1.00 -0.27 73 GLY A O 6
ATOM 7377 N N . LEU A 1 74 ? -3.636 -0.180 1.422 1.00 -0.30 74 LEU A N 6
ATOM 7378 C CA . LEU A 1 74 ? -2.741 0.702 2.168 1.00 0.10 74 LEU A CA 6
ATOM 7379 C C . LEU A 1 74 ? -3.386 2.069 2.415 1.00 0.23 74 LEU A C 6
ATOM 7380 O O . LEU A 1 74 ? -3.170 2.685 3.458 1.00 -0.27 74 LEU A O 6
ATOM 7396 N N . ILE A 1 75 ? -4.161 2.546 1.445 1.00 -0.30 75 ILE A N 6
ATOM 7397 C CA . ILE A 1 75 ? -4.814 3.851 1.560 1.00 0.10 75 ILE A CA 6
ATOM 7398 C C . ILE A 1 75 ? -5.886 3.876 2.651 1.00 0.23 75 ILE A C 6
ATOM 7399 O O . ILE A 1 75 ? -5.976 4.825 3.429 1.00 -0.27 75 ILE A O 6
ATOM 7415 N N . ALA A 1 76 ? -6.715 2.844 2.672 1.00 -0.30 76 ALA A N 6
ATOM 7416 C CA . ALA A 1 76 ? -7.814 2.746 3.626 1.00 0.10 76 ALA A CA 6
ATOM 7417 C C . ALA A 1 76 ? -7.342 2.785 5.077 1.00 0.23 76 ALA A C 6
ATOM 7418 O O . ALA A 1 76 ? -8.127 3.091 5.975 1.00 -0.27 76 ALA A O 6
ATOM 7425 N N . MET A 1 77 ? -6.067 2.491 5.315 1.00 -0.30 77 MET A N 6
ATOM 7426 C CA . MET A 1 77 ? -5.539 2.521 6.678 1.00 0.10 77 MET A CA 6
ATOM 7427 C C . MET A 1 77 ? -4.619 3.723 6.883 1.00 0.23 77 MET A C 6
ATOM 7428 O O . MET A 1 77 ? -4.322 4.459 5.942 1.00 -0.27 77 MET A O 6
ATOM 7442 N N . LYS A 1 78 ? -4.182 3.921 8.125 1.00 -0.30 78 LYS A N 6
ATOM 7443 C CA . LYS A 1 78 ? -3.308 5.039 8.464 1.00 0.10 78 LYS A CA 6
ATOM 7444 C C . LYS A 1 78 ? -1.874 4.747 8.041 1.00 0.23 78 LYS A C 6
ATOM 7445 O O . LYS A 1 78 ? -1.637 3.899 7.180 1.00 -0.27 78 LYS A O 6
ATOM 7464 N N . VAL A 1 79 ? -0.914 5.443 8.645 1.00 -0.30 79 VAL A N 6
ATOM 7465 C CA . VAL A 1 79 ? 0.490 5.245 8.324 1.00 0.10 79 VAL A CA 6
ATOM 7466 C C . VAL A 1 79 ? 1.178 4.468 9.448 1.00 0.23 79 VAL A C 6
ATOM 7467 O O . VAL A 1 79 ? 0.675 4.409 10.570 1.00 -0.27 79 VAL A O 6
ATOM 7480 N N . ASN A 1 80 ? 2.321 3.867 9.139 1.00 -0.30 80 ASN A N 6
ATOM 7481 C CA . ASN A 1 80 ? 3.067 3.088 10.121 1.00 0.11 80 ASN A CA 6
ATOM 7482 C C . ASN A 1 80 ? 2.301 1.828 10.518 1.00 0.23 80 ASN A C 6
ATOM 7483 O O . ASN A 1 80 ? 2.549 1.251 11.576 1.00 -0.27 80 ASN A O 6
ATOM 7494 N N . GLN A 1 81 ? 1.371 1.402 9.664 1.00 -0.30 81 GLN A N 6
ATOM 7495 C CA . GLN A 1 81 ? 0.579 0.206 9.939 1.00 0.10 81 GLN A CA 6
ATOM 7496 C C . GLN A 1 81 ? 1.117 -0.996 9.167 1.00 0.23 81 GLN A C 6
ATOM 7497 O O . GLN A 1 81 ? 1.343 -0.920 7.960 1.00 -0.27 81 GLN A O 6
ATOM 7511 N N . LYS A 1 82 ? 1.318 -2.106 9.872 1.00 -0.30 82 LYS A N 6
ATOM 7512 C CA . LYS A 1 82 ? 1.828 -3.326 9.253 1.00 0.10 82 LYS A CA 6
ATOM 7513 C C . LYS A 1 82 ? 0.685 -4.177 8.711 1.00 0.23 82 LYS A C 6
ATOM 7514 O O . LYS A 1 82 ? 0.056 -4.934 9.450 1.00 -0.27 82 LYS A O 6
ATOM 7533 N N . LYS A 1 83 ? 0.414 -4.038 7.418 1.00 -0.30 83 LYS A N 6
ATOM 7534 C CA . LYS A 1 83 ? -0.663 -4.784 6.780 1.00 0.10 83 LYS A CA 6
ATOM 7535 C C . LYS A 1 83 ? -0.139 -6.023 6.056 1.00 0.23 83 LYS A C 6
ATOM 7536 O O . LYS A 1 83 ? 0.243 -5.954 4.888 1.00 -0.27 83 LYS A O 6
ATOM 7555 N N . THR A 1 84 ? -0.139 -7.158 6.750 1.00 -0.30 84 THR A N 6
ATOM 7556 C CA . THR A 1 84 ? 0.322 -8.411 6.162 1.00 0.13 84 THR A CA 6
ATOM 7557 C C . THR A 1 84 ? -0.807 -9.069 5.375 1.00 0.24 84 THR A C 6
ATOM 7558 O O . THR A 1 84 ? -1.374 -10.077 5.800 1.00 -0.27 84 THR A O 6
ATOM 7569 N N . LEU A 1 85 ? -1.143 -8.475 4.236 1.00 -0.30 85 LEU A N 6
ATOM 7570 C CA . LEU A 1 85 ? -2.222 -8.976 3.392 1.00 0.10 85 LEU A CA 6
ATOM 7571 C C . LEU A 1 85 ? -1.702 -9.912 2.304 1.00 0.23 85 LEU A C 6
ATOM 7572 O O . LEU A 1 85 ? -0.677 -9.642 1.677 1.00 -0.27 85 LEU A O 6
ATOM 7588 N N . ALA A 1 86 ? -2.425 -11.006 2.076 1.00 -0.30 86 ALA A N 6
ATOM 7589 C CA . ALA A 1 86 ? -2.047 -11.974 1.053 1.00 0.10 86 ALA A CA 6
ATOM 7590 C C . ALA A 1 86 ? -2.662 -11.595 -0.288 1.00 0.23 86 ALA A C 6
ATOM 7591 O O . ALA A 1 86 ? -3.731 -12.086 -0.653 1.00 -0.27 86 ALA A O 6
ATOM 7598 N N . LEU A 1 87 ? -1.998 -10.695 -1.006 1.00 -0.30 87 LEU A N 6
ATOM 7599 C CA . LEU A 1 87 ? -2.502 -10.226 -2.291 1.00 0.10 87 LEU A CA 6
ATOM 7600 C C . LEU A 1 87 ? -1.989 -11.065 -3.452 1.00 0.23 87 LEU A C 6
ATOM 7601 O O . LEU A 1 87 ? -0.832 -11.478 -3.474 1.00 -0.27 87 LEU A O 6
ATOM 7617 N N . THR A 1 88 ? -2.863 -11.290 -4.425 1.00 -0.30 88 THR A N 6
ATOM 7618 C CA . THR A 1 88 ? -2.515 -12.053 -5.616 1.00 0.13 88 THR A CA 6
ATOM 7619 C C . THR A 1 88 ? -2.034 -11.103 -6.702 1.00 0.24 88 THR A C 6
ATOM 7620 O O . THR A 1 88 ? -2.170 -9.886 -6.571 1.00 -0.27 88 THR A O 6
ATOM 7631 N N . PHE A 1 89 ? -1.477 -11.647 -7.775 1.00 -0.30 89 PHE A N 6
ATOM 7632 C CA . PHE A 1 89 ? -0.994 -10.814 -8.867 1.00 0.10 89 PHE A CA 6
ATOM 7633 C C . PHE A 1 89 ? -1.608 -11.244 -10.197 1.00 0.24 89 PHE A 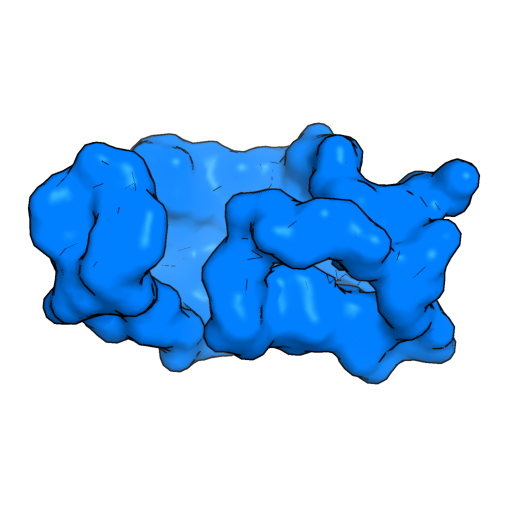C 6
ATOM 7634 O O . PHE A 1 89 ? -1.573 -12.425 -10.553 1.00 -0.27 89 PHE A O 6
ATOM 7651 N N . PRO A 1 90 ? -2.194 -10.284 -10.942 1.00 -0.29 90 PRO A N 6
ATOM 7652 C CA . PRO A 1 90 ? -2.836 -10.551 -12.235 1.00 0.10 90 PRO A CA 6
ATOM 7653 C C . PRO A 1 90 ? -1.835 -10.698 -13.375 1.00 0.23 90 PRO A C 6
ATOM 7654 O O . PRO A 1 90 ? -0.638 -10.474 -13.199 1.00 -0.27 90 PRO A O 6
ATOM 7665 N N . SER A 1 91 ? -2.343 -11.076 -14.546 1.00 -0.30 91 SER A N 6
ATOM 7666 C CA . SER A 1 91 ? -1.509 -11.261 -15.728 1.00 0.12 91 SER A CA 6
ATOM 7667 C C . SER A 1 91 ? -0.819 -9.962 -16.135 1.00 0.24 91 SER A C 6
ATOM 7668 O O . SER A 1 91 ? 0.338 -9.970 -16.555 1.00 -0.27 91 SER A O 6
ATOM 7676 N N . ASP A 1 92 ? -1.541 -8.850 -16.022 1.00 -0.30 92 ASP A N 6
ATOM 7677 C CA . ASP A 1 92 ? -1.005 -7.542 -16.393 1.00 0.10 92 ASP A CA 6
ATOM 7678 C C . ASP A 1 92 ? 0.413 -7.335 -15.860 1.00 0.23 92 ASP A C 6
ATOM 7679 O O . ASP A 1 92 ? 1.200 -6.594 -16.449 1.00 -0.27 92 ASP A O 6
ATOM 7688 N N . TYR A 1 93 ? 0.739 -7.987 -14.744 1.00 -0.30 93 TYR A N 6
ATOM 7689 C CA . TYR A 1 93 ? 2.068 -7.856 -14.150 1.00 0.10 93 TYR A CA 6
ATOM 7690 C C . TYR A 1 93 ? 3.161 -8.091 -15.187 1.00 0.23 93 TYR A C 6
ATOM 7691 O O . TYR A 1 93 ? 3.085 -9.024 -15.988 1.00 -0.27 93 TYR A O 6
ATOM 7709 N N . HIS A 1 94 ? 4.172 -7.228 -15.171 1.00 -0.30 94 HIS A N 6
ATOM 7710 C CA . HIS A 1 94 ? 5.282 -7.320 -16.112 1.00 0.10 94 HIS A CA 6
ATOM 7711 C C . HIS A 1 94 ? 5.924 -8.705 -16.096 1.00 0.23 94 HIS A C 6
ATOM 7712 O O . HIS A 1 94 ? 6.519 -9.130 -17.086 1.00 -0.27 94 HIS A O 6
ATOM 7727 N N . VAL A 1 95 ? 5.809 -9.406 -14.972 1.00 -0.30 95 VAL A N 6
ATOM 7728 C CA . VAL A 1 95 ? 6.391 -10.736 -14.853 1.00 0.10 95 VAL A CA 6
ATOM 7729 C C . VAL A 1 95 ? 5.345 -11.830 -15.069 1.00 0.23 95 VAL A C 6
ATOM 7730 O O . VAL A 1 95 ? 4.319 -11.885 -14.388 1.00 -0.27 95 VAL A O 6
ATOM 7743 N N . LYS A 1 96 ? 5.636 -12.698 -16.022 1.00 -0.30 96 LYS A N 6
ATOM 7744 C CA . LYS A 1 96 ? 4.750 -13.808 -16.365 1.00 0.10 96 LYS A CA 6
ATOM 7745 C C . LYS A 1 96 ? 4.345 -14.601 -15.122 1.00 0.23 96 LYS A C 6
ATOM 7746 O O . LYS A 1 96 ? 3.197 -15.022 -14.984 1.00 -0.27 96 LYS A O 6
ATOM 7765 N N . GLU A 1 97 ? 5.306 -14.820 -14.238 1.00 -0.30 97 GLU A N 6
ATOM 7766 C CA . GLU A 1 97 ? 5.074 -15.587 -13.014 1.00 0.10 97 GLU A CA 6
ATOM 7767 C C . GLU A 1 97 ? 3.944 -15.010 -12.162 1.00 0.23 97 GLU A C 6
ATOM 7768 O O . GLU A 1 97 ? 3.008 -15.720 -11.771 1.00 -0.27 97 GLU A O 6
ATOM 7780 N N . LEU A 1 98 ? 4.032 -13.722 -11.870 1.00 -0.30 98 LEU A N 6
ATOM 7781 C CA . LEU A 1 98 ? 3.026 -13.072 -11.043 1.00 0.10 98 LEU A CA 6
ATOM 7782 C C . LEU A 1 98 ? 1.708 -12.892 -11.773 1.00 0.23 98 LEU A C 6
ATOM 7783 O O . LEU A 1 98 ? 0.773 -12.308 -11.231 1.00 -0.27 98 LEU A O 6
ATOM 7799 N N . GLN A 1 99 ? 1.607 -13.426 -12.982 1.00 -0.30 99 GLN A N 6
ATOM 7800 C CA . GLN A 1 99 ? 0.364 -13.337 -13.726 1.00 0.10 99 GLN A CA 6
ATOM 7801 C C . GLN A 1 99 ? -0.759 -13.918 -12.879 1.00 0.23 99 GLN A C 6
ATOM 7802 O O . GLN A 1 99 ? -1.863 -13.377 -12.824 1.00 -0.27 99 GLN A O 6
ATOM 7816 N N . SER A 1 100 ? -0.451 -15.028 -12.211 1.00 -0.30 100 SER A N 6
ATOM 7817 C CA . SER A 1 100 ? -1.417 -15.700 -11.347 1.00 0.12 100 SER A CA 6
ATOM 7818 C C . SER A 1 100 ? -0.726 -16.211 -10.088 1.00 0.24 100 SER A C 6
ATOM 7819 O O . SER A 1 100 ? -0.672 -17.418 -9.849 1.00 -0.27 100 SER A O 6
ATOM 7827 N N . LYS A 1 101 ? -0.166 -15.298 -9.301 1.00 -0.30 101 LYS A N 6
ATOM 7828 C CA . LYS A 1 101 ? 0.553 -15.694 -8.093 1.00 0.10 101 LYS A CA 6
ATOM 7829 C C . LYS A 1 101 ? -0.025 -15.088 -6.810 1.00 0.24 101 LYS A C 6
ATOM 7830 O O . LYS A 1 101 ? 0.265 -13.939 -6.477 1.00 -0.27 101 LYS A O 6
ATOM 7849 N N . PRO A 1 102 ? -0.814 -15.870 -6.044 1.00 -0.29 102 PRO A N 6
ATOM 7850 C CA . PRO A 1 102 ? -1.374 -15.413 -4.769 1.00 0.10 102 PRO A CA 6
ATOM 7851 C C . PRO A 1 102 ? -0.261 -15.273 -3.737 1.00 0.23 102 PRO A C 6
ATOM 7852 O O . PRO A 1 102 ? 0.107 -16.239 -3.069 1.00 -0.27 102 PRO A O 6
ATOM 7863 N N . VAL A 1 103 ? 0.309 -14.078 -3.654 1.00 -0.30 103 VAL A N 6
ATOM 7864 C CA . VAL A 1 103 ? 1.425 -13.822 -2.752 1.00 0.10 103 VAL A CA 6
ATOM 7865 C C . VAL A 1 103 ? 1.005 -13.175 -1.431 1.00 0.23 103 VAL A C 6
ATOM 7866 O O . VAL A 1 103 ? -0.028 -12.505 -1.339 1.00 -0.27 103 VAL A O 6
ATOM 7879 N N . THR A 1 104 ? 1.862 -13.352 -0.424 1.00 -0.30 104 THR A N 6
ATOM 7880 C CA . THR A 1 104 ? 1.654 -12.768 0.895 1.00 0.13 104 THR A CA 6
ATOM 7881 C C . THR A 1 104 ? 2.503 -11.518 1.020 1.00 0.24 104 THR A C 6
ATOM 7882 O O . THR A 1 104 ? 3.710 -11.587 1.242 1.00 -0.27 104 THR A O 6
ATOM 7893 N N . PHE A 1 105 ? 1.859 -10.375 0.841 1.00 -0.30 105 PHE A N 6
ATOM 7894 C CA . PHE A 1 105 ? 2.540 -9.094 0.895 1.00 0.10 105 PHE A CA 6
ATOM 7895 C C . PHE A 1 105 ? 2.348 -8.408 2.241 1.00 0.23 105 PHE A C 6
ATOM 7896 O O . PHE A 1 105 ? 1.236 -8.012 2.588 1.00 -0.27 105 PHE A O 6
ATOM 7913 N N . GLU A 1 106 ? 3.438 -8.211 2.969 1.00 -0.30 106 GLU A N 6
ATOM 7914 C CA . GLU A 1 106 ? 3.368 -7.504 4.238 1.00 0.10 106 GLU A CA 6
ATOM 7915 C C . GLU A 1 106 ? 3.717 -6.050 3.971 1.00 0.23 106 GLU A C 6
ATOM 7916 O O . GLU A 1 106 ? 4.887 -5.680 3.888 1.00 -0.27 106 GLU A O 6
ATOM 7928 N N . VAL A 1 107 ? 2.687 -5.234 3.796 1.00 -0.30 107 VAL A N 6
ATOM 7929 C CA . VAL A 1 107 ? 2.878 -3.827 3.485 1.00 0.10 107 VAL A CA 6
ATOM 7930 C C . VAL A 1 107 ? 2.922 -2.961 4.727 1.00 0.23 107 VAL A C 6
ATOM 7931 O O . VAL A 1 107 ? 1.924 -2.817 5.433 1.00 -0.27 107 VAL A O 6
ATOM 7944 N N . VAL A 1 108 ? 4.072 -2.351 4.970 1.00 -0.30 108 VAL A N 6
ATOM 7945 C CA . VAL A 1 108 ? 4.238 -1.459 6.097 1.00 0.10 108 VAL A CA 6
ATOM 7946 C C . VAL A 1 108 ? 3.716 -0.082 5.693 1.00 0.23 108 VAL A C 6
ATOM 7947 O O . VAL A 1 108 ? 4.446 0.743 5.147 1.00 -0.27 108 VAL A O 6
ATOM 7960 N N . LEU A 1 109 ? 2.424 0.111 5.907 1.00 -0.30 109 LEU A N 6
ATOM 7961 C CA . LEU A 1 109 ? 1.727 1.333 5.526 1.00 0.10 109 LEU A CA 6
ATOM 7962 C C . LEU A 1 109 ? 2.411 2.627 5.966 1.00 0.23 109 LEU A C 6
ATOM 7963 O O . LEU A 1 109 ? 1.902 3.320 6.841 1.00 -0.27 109 LEU A O 6
ATOM 7979 N N . LYS A 1 110 ? 3.522 2.997 5.331 1.00 -0.30 110 LYS A N 6
ATOM 7980 C CA . LYS A 1 110 ? 4.174 4.251 5.652 1.00 0.10 110 LYS A CA 6
ATOM 7981 C C . LYS A 1 110 ? 3.849 5.204 4.513 1.00 0.23 110 LYS A C 6
ATOM 7982 O O . LYS A 1 110 ? 3.893 4.791 3.358 1.00 -0.27 110 LYS A O 6
ATOM 8001 N N . ALA A 1 111 ? 3.436 6.437 4.789 1.00 -0.30 111 ALA A N 6
ATOM 8002 C CA . ALA A 1 111 ? 3.051 7.305 3.679 1.00 0.10 111 ALA A CA 6
ATOM 8003 C C . ALA A 1 111 ? 3.481 8.764 3.801 1.00 0.23 111 ALA A C 6
ATOM 8004 O O . ALA A 1 111 ? 3.275 9.420 4.822 1.00 -0.27 111 ALA A O 6
ATOM 8011 N N . ILE A 1 112 ? 4.051 9.253 2.704 1.00 -0.30 112 ILE A N 6
ATOM 8012 C CA . ILE A 1 112 ? 4.500 10.633 2.584 1.00 0.10 112 ILE A CA 6
ATOM 8013 C C . ILE A 1 112 ? 3.596 11.371 1.592 1.00 0.23 112 ILE A C 6
ATOM 8014 O O . ILE A 1 112 ? 3.257 10.821 0.548 1.00 -0.27 112 ILE A O 6
ATOM 8030 N N . LYS A 1 113 ? 3.168 12.586 1.897 1.00 -0.30 113 LYS A N 6
ATOM 8031 C CA . LYS A 1 113 ? 2.294 13.304 0.978 1.00 0.11 113 LYS A CA 6
ATOM 8032 C C . LYS A 1 113 ? 3.078 14.333 0.171 1.00 0.28 113 LYS A C 6
ATOM 8033 O O . LYS A 1 113 ? 4.165 14.741 0.631 1.00 -0.26 113 LYS A O 6
ATOM 8053 N N . LYS A 1 29 ? -8.379 10.112 4.569 1.00 -0.30 29 LYS A N 7
ATOM 8054 C CA . LYS A 1 29 ? -8.129 8.985 3.675 1.00 0.10 29 LYS A CA 7
ATOM 8055 C C . LYS A 1 29 ? -7.247 9.408 2.506 1.00 0.23 29 LYS A C 7
ATOM 8056 O O . LYS A 1 29 ? -7.570 10.350 1.782 1.00 -0.27 29 LYS A O 7
ATOM 8075 N N . LEU A 1 30 ? -6.135 8.703 2.320 1.00 -0.30 30 LEU A N 7
ATOM 8076 C CA . LEU A 1 30 ? -5.215 9.007 1.231 1.00 0.10 30 LEU A CA 7
ATOM 8077 C C . LEU A 1 30 ? -5.659 8.303 -0.041 1.00 0.23 30 LEU A C 7
ATOM 8078 O O . LEU A 1 30 ? -5.164 7.230 -0.363 1.00 -0.27 30 LEU A O 7
ATOM 8094 N N . ALA A 1 31 ? -6.595 8.905 -0.760 1.00 -0.30 31 ALA A N 7
ATOM 8095 C CA . ALA A 1 31 ? -7.098 8.308 -1.989 1.00 0.10 31 ALA A CA 7
ATOM 8096 C C . ALA A 1 31 ? -6.137 8.524 -3.158 1.00 0.23 31 ALA A C 7
ATOM 8097 O O . ALA A 1 31 ? -4.993 8.937 -2.968 1.00 -0.27 31 ALA A O 7
ATOM 8104 N N . ASN A 1 32 ? -6.608 8.215 -4.364 1.00 -0.30 32 ASN A N 7
ATOM 8105 C CA . ASN A 1 32 ? -5.802 8.342 -5.578 1.00 0.11 32 ASN A CA 7
ATOM 8106 C C . ASN A 1 32 ? -5.116 9.705 -5.684 1.00 0.23 32 ASN A C 7
ATOM 8107 O O . ASN A 1 32 ? -5.198 10.533 -4.777 1.00 -0.27 32 ASN A O 7
ATOM 8118 N N . GLY A 1 33 ? -4.459 9.931 -6.823 1.00 -0.31 33 GLY A N 7
ATOM 8119 C CA . GLY A 1 33 ? -3.779 11.195 -7.074 1.00 0.09 33 GLY A CA 7
ATOM 8120 C C . GLY A 1 33 ? -2.701 11.530 -6.056 1.00 0.23 33 GLY A C 7
ATOM 8121 O O . GLY A 1 33 ? -2.185 12.647 -6.041 1.00 -0.27 33 GLY A O 7
ATOM 8125 N N . ASP A 1 34 ? -2.359 10.568 -5.202 1.00 -0.30 34 ASP A N 7
ATOM 8126 C CA . ASP A 1 34 ? -1.338 10.779 -4.181 1.00 0.10 34 ASP A CA 7
ATOM 8127 C C . ASP A 1 34 ? -0.188 9.787 -4.340 1.00 0.23 34 ASP A C 7
ATOM 8128 O O . ASP A 1 34 ? -0.292 8.820 -5.093 1.00 -0.27 34 ASP A O 7
ATOM 8137 N N . ILE A 1 35 ? 0.903 10.025 -3.617 1.00 -0.30 35 ILE A N 7
ATOM 8138 C CA . ILE A 1 35 ? 2.058 9.142 -3.666 1.00 0.10 35 ILE A CA 7
ATOM 8139 C C . ILE A 1 35 ? 2.132 8.355 -2.359 1.00 0.23 35 ILE A C 7
ATOM 8140 O O . ILE A 1 35 ? 2.212 8.951 -1.286 1.00 -0.27 35 ILE A O 7
ATOM 8156 N N . ALA A 1 36 ? 2.065 7.030 -2.426 1.00 -0.30 36 ALA A N 7
ATOM 8157 C CA . ALA A 1 36 ? 2.083 6.220 -1.216 1.00 0.10 36 ALA A CA 7
ATOM 8158 C C . ALA A 1 36 ? 3.416 5.510 -0.990 1.00 0.23 36 ALA A C 7
ATOM 8159 O O . ALA A 1 36 ? 3.703 4.500 -1.633 1.00 -0.27 36 ALA A O 7
ATOM 8166 N N . ILE A 1 37 ? 4.204 6.004 -0.039 1.00 -0.30 37 ILE A N 7
ATOM 8167 C CA . ILE A 1 37 ? 5.473 5.367 0.303 1.00 0.10 37 ILE A CA 7
ATOM 8168 C C . ILE A 1 37 ? 5.189 4.217 1.265 1.00 0.23 37 ILE A C 7
ATOM 8169 O O . ILE A 1 37 ? 5.315 4.347 2.482 1.00 -0.27 37 ILE A O 7
ATOM 8185 N N . ILE A 1 38 ? 4.715 3.114 0.717 1.00 -0.30 38 ILE A N 7
ATOM 8186 C CA . ILE A 1 38 ? 4.336 1.980 1.542 1.00 0.10 38 ILE A CA 7
ATOM 8187 C C . ILE A 1 38 ? 5.414 0.906 1.624 1.00 0.23 38 ILE A C 7
ATOM 8188 O O . ILE A 1 38 ? 5.957 0.470 0.608 1.00 -0.27 38 ILE A O 7
ATOM 8204 N N . ASP A 1 39 ? 5.688 0.458 2.845 1.00 -0.30 39 ASP A N 7
ATOM 8205 C CA . ASP A 1 39 ? 6.658 -0.606 3.072 1.00 0.10 39 ASP A CA 7
ATOM 8206 C C . ASP A 1 39 ? 5.910 -1.920 3.022 1.00 0.23 39 ASP A C 7
ATOM 8207 O O . ASP A 1 39 ? 5.440 -2.430 4.039 1.00 -0.27 39 ASP A O 7
ATOM 8216 N N . PHE A 1 40 ? 5.764 -2.431 1.814 1.00 -0.30 40 PHE A N 7
ATOM 8217 C CA . PHE A 1 40 ? 5.019 -3.665 1.600 1.00 0.10 40 PHE A CA 7
ATOM 8218 C C . PHE A 1 40 ? 5.923 -4.893 1.507 1.00 0.23 40 PHE A C 7
ATOM 8219 O O . PHE A 1 40 ? 6.763 -4.998 0.616 1.00 -0.27 40 PHE A O 7
ATOM 8236 N N . THR A 1 41 ? 5.740 -5.817 2.449 1.00 -0.30 41 THR A N 7
ATOM 8237 C CA . THR A 1 41 ? 6.531 -7.043 2.497 1.00 0.13 41 THR A CA 7
ATOM 8238 C C . THR A 1 41 ? 5.837 -8.190 1.763 1.00 0.24 41 THR A C 7
ATOM 8239 O O . THR A 1 41 ? 4.754 -8.624 2.154 1.00 -0.27 41 THR A O 7
ATOM 8250 N N . GLY A 1 42 ? 6.476 -8.687 0.708 1.00 -0.31 42 GLY A N 7
ATOM 8251 C CA . GLY A 1 42 ? 5.923 -9.792 -0.055 1.00 0.09 42 GLY A CA 7
ATOM 8252 C C . GLY A 1 42 ? 6.077 -11.128 0.643 1.00 0.23 42 GLY A C 7
ATOM 8253 O O . GLY A 1 42 ? 6.986 -11.896 0.331 1.00 -0.27 42 GLY A O 7
ATOM 8257 N N . ILE A 1 43 ? 5.189 -11.409 1.586 1.00 -0.30 43 ILE A N 7
ATOM 8258 C CA . ILE A 1 43 ? 5.238 -12.667 2.323 1.00 0.10 43 ILE A CA 7
ATOM 8259 C C . ILE A 1 43 ? 4.443 -13.745 1.597 1.00 0.23 43 ILE A C 7
ATOM 8260 O O . ILE A 1 43 ? 3.233 -13.624 1.426 1.00 -0.27 43 ILE A O 7
ATOM 8276 N N . VAL A 1 44 ? 5.124 -14.795 1.172 1.00 -0.30 44 VAL A N 7
ATOM 8277 C CA . VAL A 1 44 ? 4.476 -15.889 0.461 1.00 0.10 44 VAL A CA 7
ATOM 8278 C C . VAL A 1 44 ? 3.996 -16.980 1.418 1.00 0.23 44 VAL A C 7
ATOM 8279 O O . VAL A 1 44 ? 4.629 -18.027 1.556 1.00 -0.27 44 VAL A O 7
ATOM 8292 N N . ASP A 1 45 ? 2.869 -16.726 2.076 1.00 -0.30 45 ASP A N 7
ATOM 8293 C CA . ASP A 1 45 ? 2.296 -17.685 3.014 1.00 0.10 45 ASP A CA 7
ATOM 8294 C C . ASP A 1 45 ? 3.297 -18.088 4.093 1.00 0.23 45 ASP A C 7
ATOM 8295 O O . ASP A 1 45 ? 3.873 -19.175 4.035 1.00 -0.27 45 ASP A O 7
ATOM 8304 N N . ASN A 1 46 ? 3.508 -17.203 5.068 1.00 -0.30 46 ASN A N 7
ATOM 8305 C CA . ASN A 1 46 ? 4.447 -17.454 6.167 1.00 0.11 46 ASN A CA 7
ATOM 8306 C C . ASN A 1 46 ? 5.872 -17.108 5.781 1.00 0.23 46 ASN A C 7
ATOM 8307 O O . ASN A 1 46 ? 6.649 -16.647 6.618 1.00 -0.27 46 ASN A O 7
ATOM 8318 N N . LYS A 1 47 ? 6.226 -17.331 4.526 1.00 -0.30 47 LYS A N 7
ATOM 8319 C CA . LYS A 1 47 ? 7.570 -17.033 4.082 1.00 0.10 47 LYS A CA 7
ATOM 8320 C C . LYS A 1 47 ? 7.672 -15.595 3.589 1.00 0.23 47 LYS A C 7
ATOM 8321 O O . LYS A 1 47 ? 6.755 -15.082 2.955 1.00 -0.27 47 LYS A O 7
ATOM 8340 N N . LYS A 1 48 ? 8.791 -14.950 3.887 1.00 -0.30 48 LYS A N 7
ATOM 8341 C CA . LYS A 1 48 ? 9.010 -13.568 3.472 1.00 0.10 48 LYS A CA 7
ATOM 8342 C C . LYS A 1 48 ? 10.252 -13.459 2.589 1.00 0.23 48 LYS A C 7
ATOM 8343 O O . LYS A 1 48 ? 11.378 -13.461 3.086 1.00 -0.27 48 LYS A O 7
ATOM 8362 N N . LEU A 1 49 ? 10.043 -13.371 1.278 1.00 -0.30 49 LEU A N 7
ATOM 8363 C CA . LEU A 1 49 ? 11.154 -13.270 0.334 1.00 0.10 49 LEU A CA 7
ATOM 8364 C C . LEU A 1 49 ? 11.527 -11.814 0.068 1.00 0.23 49 LEU A C 7
ATOM 8365 O O . LEU A 1 49 ? 10.943 -10.896 0.644 1.00 -0.27 49 LEU A O 7
ATOM 8381 N N . ALA A 1 50 ? 12.505 -11.612 -0.811 1.00 -0.30 50 ALA A N 7
ATOM 8382 C CA . ALA A 1 50 ? 12.961 -10.271 -1.159 1.00 0.10 50 ALA A CA 7
ATOM 8383 C C . ALA A 1 50 ? 12.256 -9.746 -2.410 1.00 0.23 50 ALA A C 7
ATOM 8384 O O . ALA A 1 50 ? 12.341 -8.559 -2.726 1.00 -0.27 50 ALA A O 7
ATOM 8391 N N . SER A 1 51 ? 11.565 -10.635 -3.122 1.00 -0.30 51 SER A N 7
ATOM 8392 C CA . SER A 1 51 ? 10.853 -10.257 -4.339 1.00 0.12 51 SER A CA 7
ATOM 8393 C C . SER A 1 51 ? 9.879 -9.117 -4.085 1.00 0.24 51 SER A C 7
ATOM 8394 O O . SER A 1 51 ? 10.162 -7.967 -4.419 1.00 -0.27 51 SER A O 7
ATOM 8402 N N . ALA A 1 52 ? 8.726 -9.434 -3.514 1.00 -0.30 52 ALA A N 7
ATOM 8403 C CA . ALA A 1 52 ? 7.722 -8.417 -3.250 1.00 0.10 52 ALA A CA 7
ATOM 8404 C C . ALA A 1 52 ? 7.970 -7.697 -1.923 1.00 0.23 52 ALA A C 7
ATOM 8405 O O . ALA A 1 52 ? 7.049 -7.122 -1.343 1.00 -0.27 52 ALA A O 7
ATOM 8412 N N . SER A 1 53 ? 9.209 -7.734 -1.438 1.00 -0.30 53 SER A N 7
ATOM 8413 C CA . SER A 1 53 ? 9.554 -7.087 -0.176 1.00 0.12 53 SER A CA 7
ATOM 8414 C C . SER A 1 53 ? 10.031 -5.657 -0.401 1.00 0.24 53 SER A C 7
ATOM 8415 O O . SER A 1 53 ? 11.227 -5.412 -0.560 1.00 -0.27 53 SER A O 7
ATOM 8423 N N . ALA A 1 54 ? 9.095 -4.713 -0.404 1.00 -0.30 54 ALA A N 7
ATOM 8424 C CA . ALA A 1 54 ? 9.436 -3.311 -0.600 1.00 0.10 54 ALA A CA 7
ATOM 8425 C C . ALA A 1 54 ? 9.142 -2.489 0.637 1.00 0.23 54 ALA A C 7
ATOM 8426 O O . ALA A 1 54 ? 8.094 -2.623 1.260 1.00 -0.27 54 ALA A O 7
ATOM 8433 N N . GLN A 1 55 ? 10.091 -1.641 0.979 1.00 -0.30 55 GLN A N 7
ATOM 8434 C CA . GLN A 1 55 ? 9.978 -0.777 2.138 1.00 0.10 55 GLN A CA 7
ATOM 8435 C C . GLN A 1 55 ? 9.349 0.556 1.745 1.00 0.23 55 GLN A C 7
ATOM 8436 O O . GLN A 1 55 ? 8.375 0.598 0.998 1.00 -0.27 55 GLN A O 7
ATOM 8450 N N . ASN A 1 56 ? 9.936 1.627 2.226 1.00 -0.30 56 ASN A N 7
ATOM 8451 C CA . ASN A 1 56 ? 9.475 2.971 1.911 1.00 0.11 56 ASN A CA 7
ATOM 8452 C C . ASN A 1 56 ? 9.541 3.186 0.405 1.00 0.23 56 ASN A C 7
ATOM 8453 O O . ASN A 1 56 ? 10.407 3.902 -0.098 1.00 -0.27 56 ASN A O 7
ATOM 8464 N N . TYR A 1 57 ? 8.613 2.555 -0.308 1.00 -0.30 57 TYR A N 7
ATOM 8465 C CA . TYR A 1 57 ? 8.555 2.667 -1.755 1.00 0.10 57 TYR A CA 7
ATOM 8466 C C . TYR A 1 57 ? 7.600 3.777 -2.152 1.00 0.23 57 TYR A C 7
ATOM 8467 O O . TYR A 1 57 ? 6.388 3.671 -1.948 1.00 -0.27 57 TYR A O 7
ATOM 8485 N N . GLU A 1 58 ? 8.155 4.835 -2.732 1.00 -0.30 58 GLU A N 7
ATOM 8486 C CA . GLU A 1 58 ? 7.359 5.969 -3.170 1.00 0.10 58 GLU A CA 7
ATOM 8487 C C . GLU A 1 58 ? 6.518 5.589 -4.376 1.00 0.23 58 GLU A C 7
ATOM 8488 O O . GLU A 1 58 ? 6.923 5.776 -5.524 1.00 -0.27 58 GLU A O 7
ATOM 8500 N N . LEU A 1 59 ? 5.335 5.063 -4.096 1.00 -0.30 59 LEU A N 7
ATOM 8501 C CA . LEU A 1 59 ? 4.409 4.659 -5.138 1.00 0.10 59 LEU A CA 7
ATOM 8502 C C . LEU A 1 59 ? 3.431 5.788 -5.417 1.00 0.23 59 LEU A C 7
ATOM 8503 O O . LEU A 1 59 ? 3.147 6.599 -4.543 1.00 -0.27 59 LEU A O 7
ATOM 8519 N N . THR A 1 60 ? 2.904 5.828 -6.625 1.00 -0.30 60 THR A N 7
ATOM 8520 C CA . THR A 1 60 ? 1.939 6.850 -6.992 1.00 0.13 60 THR A CA 7
ATOM 8521 C C . THR A 1 60 ? 0.577 6.195 -7.129 1.00 0.24 60 THR A C 7
ATOM 8522 O O . THR A 1 60 ? 0.362 5.403 -8.046 1.00 -0.27 60 THR A O 7
ATOM 8533 N N . ILE A 1 61 ? -0.345 6.508 -6.230 1.00 -0.30 61 ILE A N 7
ATOM 8534 C CA . ILE A 1 61 ? -1.669 5.916 -6.296 1.00 0.10 61 ILE A CA 7
ATOM 8535 C C . ILE A 1 61 ? -2.561 6.724 -7.216 1.00 0.23 61 ILE A C 7
ATOM 8536 O O . ILE A 1 61 ? -3.046 7.796 -6.858 1.00 -0.27 61 ILE A O 7
ATOM 8552 N N . GLY A 1 62 ? -2.737 6.206 -8.419 1.00 -0.31 62 GLY A N 7
ATOM 8553 C CA . GLY A 1 62 ? -3.535 6.883 -9.420 1.00 0.09 62 GLY A CA 7
ATOM 8554 C C . GLY A 1 62 ? -2.787 7.004 -10.737 1.00 0.23 62 GLY A C 7
ATOM 8555 O O . GLY A 1 62 ? -3.136 7.826 -11.585 1.00 -0.27 62 GLY A O 7
ATOM 8559 N N . SER A 1 63 ? -1.749 6.183 -10.904 1.00 -0.30 63 SER A N 7
ATOM 8560 C CA . SER A 1 63 ? -0.942 6.196 -12.117 1.00 0.12 63 SER A CA 7
ATOM 8561 C C . SER A 1 63 ? -1.269 4.998 -13.005 1.00 0.24 63 SER A C 7
ATOM 8562 O O . SER A 1 63 ? -1.012 5.020 -14.208 1.00 -0.27 63 SER A O 7
ATOM 8570 N N . ASN A 1 64 ? -1.840 3.952 -12.405 1.00 -0.30 64 ASN A N 7
ATOM 8571 C CA . ASN A 1 64 ? -2.208 2.742 -13.138 1.00 0.11 64 ASN A CA 7
ATOM 8572 C C . ASN A 1 64 ? -0.981 1.901 -13.480 1.00 0.23 64 ASN A C 7
ATOM 8573 O O . ASN A 1 64 ? -1.002 1.119 -14.431 1.00 -0.27 64 ASN A O 7
ATOM 8584 N N . SER A 1 65 ? 0.088 2.061 -12.703 1.00 -0.30 65 SER A N 7
ATOM 8585 C CA . SER A 1 65 ? 1.317 1.309 -12.935 1.00 0.12 65 SER A CA 7
ATOM 8586 C C . SER A 1 65 ? 1.392 0.080 -12.031 1.00 0.24 65 SER A C 7
ATOM 8587 O O . SER A 1 65 ? 2.064 -0.898 -12.356 1.00 -0.27 65 SER A O 7
ATOM 8595 N N . PHE A 1 66 ? 0.697 0.132 -10.899 1.00 -0.30 66 PHE A N 7
ATOM 8596 C CA . PHE A 1 66 ? 0.689 -0.983 -9.959 1.00 0.10 66 PHE A CA 7
ATOM 8597 C C . PHE A 1 66 ? -0.513 -1.890 -10.209 1.00 0.23 66 PHE A C 7
ATOM 8598 O O . PHE A 1 66 ? -1.495 -1.476 -10.824 1.00 -0.27 66 PHE A O 7
ATOM 8615 N N . ILE A 1 67 ? -0.430 -3.127 -9.729 1.00 -0.30 67 ILE A N 7
ATOM 8616 C CA . ILE A 1 67 ? -1.517 -4.085 -9.905 1.00 0.10 67 ILE A CA 7
ATOM 8617 C C . ILE A 1 67 ? -2.821 -3.542 -9.328 1.00 0.23 67 ILE A C 7
ATOM 8618 O O . ILE A 1 67 ? -2.808 -2.685 -8.445 1.00 -0.27 67 ILE A O 7
ATOM 8634 N N . LYS A 1 68 ? -3.944 -4.044 -9.832 1.00 -0.30 68 LYS A N 7
ATOM 8635 C CA . LYS A 1 68 ? -5.253 -3.603 -9.363 1.00 0.10 68 LYS A CA 7
ATOM 8636 C C . LYS A 1 68 ? -5.617 -4.288 -8.051 1.00 0.23 68 LYS A C 7
ATOM 8637 O O . LYS A 1 68 ? -5.767 -5.508 -7.997 1.00 -0.27 68 LYS A O 7
ATOM 8656 N N . GLY A 1 69 ? -5.752 -3.495 -6.993 1.00 -0.31 69 GLY A N 7
ATOM 8657 C CA . GLY A 1 69 ? -6.089 -4.042 -5.693 1.00 0.09 69 GLY A CA 7
ATOM 8658 C C . GLY A 1 69 ? -5.064 -3.673 -4.638 1.00 0.23 69 GLY A C 7
ATOM 8659 O O . GLY A 1 69 ? -5.386 -3.579 -3.454 1.00 -0.27 69 GLY A O 7
ATOM 8663 N N . PHE A 1 70 ? -3.826 -3.463 -5.075 1.00 -0.30 70 PHE A N 7
ATOM 8664 C CA . PHE A 1 70 ? -2.743 -3.100 -4.170 1.00 0.10 70 PHE A CA 7
ATOM 8665 C C . PHE A 1 70 ? -2.809 -1.619 -3.809 1.00 0.23 70 PHE A C 7
ATOM 8666 O O . PHE A 1 70 ? -3.157 -1.257 -2.683 1.00 -0.27 70 PHE A O 7
ATOM 8683 N N . GLU A 1 71 ? -2.476 -0.764 -4.775 1.00 -0.30 71 GLU A N 7
ATOM 8684 C CA . GLU A 1 71 ? -2.497 0.682 -4.569 1.00 0.10 71 GLU A CA 7
ATOM 8685 C C . GLU A 1 71 ? -3.771 1.111 -3.844 1.00 0.23 71 GLU A C 7
ATOM 8686 O O . GLU A 1 71 ? -3.738 1.973 -2.968 1.00 -0.27 71 GLU A O 7
ATOM 8698 N N . THR A 1 72 ? -4.892 0.498 -4.222 1.00 -0.30 72 THR A N 7
ATOM 8699 C CA . THR A 1 72 ? -6.188 0.810 -3.624 1.00 0.13 72 THR A CA 7
ATOM 8700 C C . THR A 1 72 ? -6.232 0.464 -2.136 1.00 0.24 72 THR A C 7
ATOM 8701 O O . THR A 1 72 ? -6.716 1.249 -1.325 1.00 -0.27 72 THR A O 7
ATOM 8712 N N . GLY A 1 73 ? -5.742 -0.717 -1.782 1.00 -0.31 73 GLY A N 7
ATOM 8713 C CA . GLY A 1 73 ? -5.756 -1.133 -0.389 1.00 0.09 73 GLY A CA 7
ATOM 8714 C C . GLY A 1 73 ? -5.000 -0.177 0.518 1.00 0.23 73 GLY A C 7
ATOM 8715 O O . GLY A 1 73 ? -5.263 -0.104 1.722 1.00 -0.27 73 GLY A O 7
ATOM 8719 N N . LEU A 1 74 ? -4.071 0.573 -0.059 1.00 -0.30 74 LEU A N 7
ATOM 8720 C CA . LEU A 1 74 ? -3.286 1.532 0.709 1.00 0.10 74 LEU A CA 7
ATOM 8721 C C . LEU A 1 74 ? -3.942 2.919 0.711 1.00 0.23 74 LEU A C 7
ATOM 8722 O O . LEU A 1 74 ? -3.796 3.679 1.667 1.00 -0.27 74 LEU A O 7
ATOM 8738 N N . ILE A 1 75 ? -4.639 3.256 -0.372 1.00 -0.30 75 ILE A N 7
ATOM 8739 C CA . ILE A 1 75 ? -5.282 4.569 -0.486 1.00 0.10 75 ILE A CA 7
ATOM 8740 C C . ILE A 1 75 ? -6.537 4.696 0.378 1.00 0.23 75 ILE A C 7
ATOM 8741 O O . ILE A 1 75 ? -6.962 5.803 0.708 1.00 -0.27 75 ILE A O 7
ATOM 8757 N N . ALA A 1 76 ? -7.146 3.569 0.704 1.00 -0.30 76 ALA A N 7
ATOM 8758 C CA . ALA A 1 76 ? -8.377 3.563 1.486 1.00 0.10 76 ALA A CA 7
ATOM 8759 C C . ALA A 1 76 ? -8.127 3.766 2.979 1.00 0.23 76 ALA A C 7
ATOM 8760 O O . ALA A 1 76 ? -9.030 4.176 3.708 1.00 -0.27 76 ALA A O 7
ATOM 8767 N N . MET A 1 77 ? -6.909 3.494 3.437 1.00 -0.30 77 MET A N 7
ATOM 8768 C CA . MET A 1 77 ? -6.588 3.675 4.852 1.00 0.10 77 MET A CA 7
ATOM 8769 C C . MET A 1 77 ? -5.692 4.897 5.060 1.00 0.23 77 MET A C 7
ATOM 8770 O O . MET A 1 77 ? -5.314 5.571 4.101 1.00 -0.27 77 MET A O 7
ATOM 8784 N N . LYS A 1 78 ? -5.371 5.187 6.321 1.00 -0.30 78 LYS A N 7
ATOM 8785 C CA . LYS A 1 78 ? -4.537 6.340 6.658 1.00 0.10 78 LYS A CA 7
ATOM 8786 C C . LYS A 1 78 ? -3.068 6.044 6.395 1.00 0.23 78 LYS A C 7
ATOM 8787 O O . LYS A 1 78 ? -2.740 5.093 5.692 1.00 -0.27 78 LYS A O 7
ATOM 8806 N N . VAL A 1 79 ? -2.180 6.855 6.963 1.00 -0.30 79 VAL A N 7
ATOM 8807 C CA . VAL A 1 79 ? -0.750 6.667 6.784 1.00 0.10 79 VAL A CA 7
ATOM 8808 C C . VAL A 1 79 ? -0.138 6.061 8.047 1.00 0.23 79 VAL A C 7
ATOM 8809 O O . VAL A 1 79 ? -0.748 6.090 9.116 1.00 -0.27 79 VAL A O 7
ATOM 8822 N N . ASN A 1 80 ? 1.060 5.502 7.917 1.00 -0.30 80 ASN A N 7
ATOM 8823 C CA . ASN A 1 80 ? 1.736 4.879 9.045 1.00 0.11 80 ASN A CA 7
ATOM 8824 C C . ASN A 1 80 ? 0.954 3.663 9.533 1.00 0.23 80 ASN A C 7
ATOM 8825 O O . ASN A 1 80 ? 1.124 3.220 10.669 1.00 -0.27 80 ASN A O 7
ATOM 8836 N N . GLN A 1 81 ? 0.091 3.127 8.670 1.00 -0.30 81 GLN A N 7
ATOM 8837 C CA . GLN A 1 81 ? -0.716 1.965 9.028 1.00 0.10 81 GLN A CA 7
ATOM 8838 C C . GLN A 1 81 ? -0.142 0.686 8.424 1.00 0.23 81 GLN A C 7
ATOM 8839 O O . GLN A 1 81 ? 0.046 0.589 7.213 1.00 -0.27 81 GLN A O 7
ATOM 8853 N N . LYS A 1 82 ? 0.129 -0.295 9.280 1.00 -0.30 82 LYS A N 7
ATOM 8854 C CA . LYS A 1 82 ? 0.676 -1.572 8.834 1.00 0.10 82 LYS A CA 7
ATOM 8855 C C . LYS A 1 82 ? -0.442 -2.541 8.473 1.00 0.23 82 LYS A C 7
ATOM 8856 O O . LYS A 1 82 ? -0.941 -3.277 9.325 1.00 -0.27 82 LYS A O 7
ATOM 8875 N N . LYS A 1 83 ? -0.840 -2.526 7.206 1.00 -0.30 83 LYS A N 7
ATOM 8876 C CA . LYS A 1 83 ? -1.910 -3.393 6.731 1.00 0.10 83 LYS A CA 7
ATOM 8877 C C . LYS A 1 83 ? -1.356 -4.656 6.075 1.00 0.23 83 LYS A C 7
ATOM 8878 O O . LYS A 1 83 ? -0.917 -4.627 4.926 1.00 -0.27 83 LYS A O 7
ATOM 8897 N N . THR A 1 84 ? -1.387 -5.764 6.810 1.00 -0.30 84 THR A N 7
ATOM 8898 C CA . THR A 1 84 ? -0.895 -7.037 6.295 1.00 0.13 84 THR A CA 7
ATOM 8899 C C . THR A 1 84 ? -1.987 -7.758 5.510 1.00 0.24 84 THR A C 7
ATOM 8900 O O . THR A 1 84 ? -2.602 -8.703 6.003 1.00 -0.27 84 THR A O 7
ATOM 8911 N N . LEU A 1 85 ? -2.231 -7.292 4.290 1.00 -0.30 85 LEU A N 7
ATOM 8912 C CA . LEU A 1 85 ? -3.258 -7.873 3.433 1.00 0.10 85 LEU A CA 7
ATOM 8913 C C . LEU A 1 85 ? -2.688 -8.975 2.542 1.00 0.23 85 LEU A C 7
ATOM 8914 O O . LEU A 1 85 ? -1.654 -8.794 1.899 1.00 -0.27 85 LEU A O 7
ATOM 8930 N N . ALA A 1 86 ? -3.381 -10.112 2.494 1.00 -0.30 86 ALA A N 7
ATOM 8931 C CA . ALA A 1 86 ? -2.955 -11.235 1.664 1.00 0.10 86 ALA A CA 7
ATOM 8932 C C . ALA A 1 86 ? -3.483 -11.064 0.244 1.00 0.23 86 ALA A C 7
ATOM 8933 O O . ALA A 1 86 ? -4.546 -11.580 -0.102 1.00 -0.27 86 ALA A O 7
ATOM 8940 N N . LEU A 1 87 ? -2.751 -10.302 -0.563 1.00 -0.30 87 LEU A N 7
ATOM 8941 C CA . LEU A 1 87 ? -3.160 -10.020 -1.935 1.00 0.10 87 LEU A CA 7
ATOM 8942 C C . LEU A 1 87 ? -2.644 -11.055 -2.925 1.00 0.23 87 LEU A C 7
ATOM 8943 O O . LEU A 1 87 ? -1.659 -11.744 -2.675 1.00 -0.27 87 LEU A O 7
ATOM 8959 N N . THR A 1 88 ? -3.313 -11.136 -4.068 1.00 -0.30 88 THR A N 7
ATOM 8960 C CA . THR A 1 88 ? -2.924 -12.057 -5.124 1.00 0.13 88 THR A CA 7
ATOM 8961 C C . THR A 1 88 ? -2.002 -11.346 -6.104 1.00 0.24 88 THR A C 7
ATOM 8962 O O . THR A 1 88 ? -1.807 -10.134 -6.013 1.00 -0.27 88 THR A O 7
ATOM 8973 N N . PHE A 1 89 ? -1.444 -12.092 -7.044 1.00 -0.30 89 PHE A N 7
ATOM 8974 C CA . PHE A 1 89 ? -0.555 -11.508 -8.037 1.00 0.10 89 PHE A CA 7
ATOM 8975 C C . PHE A 1 89 ? -1.086 -11.766 -9.446 1.00 0.24 89 PHE A C 7
ATOM 8976 O O . PHE A 1 89 ? -1.206 -12.916 -9.868 1.00 -0.27 89 PHE A O 7
ATOM 8993 N N . PRO A 1 90 ? -1.427 -10.692 -10.188 1.00 -0.29 90 PRO A N 7
ATOM 8994 C CA . PRO A 1 90 ? -1.965 -10.799 -11.548 1.00 0.10 90 PRO A CA 7
ATOM 8995 C C . PRO A 1 90 ? -0.885 -10.999 -12.602 1.00 0.23 90 PRO A C 7
ATOM 8996 O O . PRO A 1 90 ? 0.294 -10.747 -12.356 1.00 -0.27 90 PRO A O 7
ATOM 9007 N N . SER A 1 91 ? -1.302 -11.440 -13.785 1.00 -0.30 91 SER A N 7
ATOM 9008 C CA . SER A 1 91 ? -0.378 -11.661 -14.889 1.00 0.12 91 SER A CA 7
ATOM 9009 C C . SER A 1 91 ? 0.321 -10.360 -15.268 1.00 0.24 91 SER A C 7
ATOM 9010 O O . SER A 1 91 ? 1.462 -10.364 -15.730 1.00 -0.27 91 SER A O 7
ATOM 9018 N N . ASP A 1 92 ? -0.382 -9.249 -15.073 1.00 -0.30 92 ASP A N 7
ATOM 9019 C CA . ASP A 1 92 ? 0.146 -7.927 -15.395 1.00 0.10 92 ASP A CA 7
ATOM 9020 C C . ASP A 1 92 ? 1.584 -7.752 -14.906 1.00 0.23 92 ASP A C 7
ATOM 9021 O O . ASP A 1 92 ? 2.377 -7.056 -15.539 1.00 -0.27 92 ASP A O 7
ATOM 9030 N N . TYR A 1 93 ? 1.918 -8.373 -13.775 1.00 -0.30 93 TYR A N 7
ATOM 9031 C CA . TYR A 1 93 ? 3.264 -8.256 -13.223 1.00 0.10 93 TYR A CA 7
ATOM 9032 C C . TYR A 1 93 ? 4.320 -8.662 -14.248 1.00 0.23 93 TYR A C 7
ATOM 9033 O O . TYR A 1 93 ? 4.144 -9.624 -14.996 1.00 -0.27 93 TYR A O 7
ATOM 9051 N N . HIS A 1 94 ? 5.410 -7.903 -14.283 1.00 -0.30 94 HIS A N 7
ATOM 9052 C CA . HIS A 1 94 ? 6.501 -8.149 -15.222 1.00 0.10 94 HIS A CA 7
ATOM 9053 C C . HIS A 1 94 ? 7.100 -9.544 -15.059 1.00 0.23 94 HIS A C 7
ATOM 9054 O O . HIS A 1 94 ? 7.766 -10.045 -15.965 1.00 -0.27 94 HIS A O 7
ATOM 9069 N N . VAL A 1 95 ? 6.877 -10.169 -13.907 1.00 -0.30 95 VAL A N 7
ATOM 9070 C CA . VAL A 1 95 ? 7.419 -11.499 -13.657 1.00 0.10 95 VAL A CA 7
ATOM 9071 C C . VAL A 1 95 ? 6.373 -12.592 -13.887 1.00 0.23 95 VAL A C 7
ATOM 9072 O O . VAL A 1 95 ? 5.268 -12.551 -13.342 1.00 -0.27 95 VAL A O 7
ATOM 9085 N N . LYS A 1 96 ? 6.752 -13.566 -14.700 1.00 -0.30 96 LYS A N 7
ATOM 9086 C CA . LYS A 1 96 ? 5.881 -14.690 -15.038 1.00 0.10 96 LYS A CA 7
ATOM 9087 C C . LYS A 1 96 ? 5.292 -15.353 -13.791 1.00 0.23 96 LYS A C 7
ATOM 9088 O O . LYS A 1 96 ? 4.108 -15.686 -13.754 1.00 -0.27 96 LYS A O 7
ATOM 9107 N N . GLU A 1 97 ? 6.133 -15.576 -12.790 1.00 -0.30 97 GLU A N 7
ATOM 9108 C CA . GLU A 1 97 ? 5.704 -16.237 -11.559 1.00 0.10 97 GLU A CA 7
ATOM 9109 C C . GLU A 1 97 ? 4.607 -15.473 -10.815 1.00 0.23 97 GLU A C 7
ATOM 9110 O O . GLU A 1 97 ? 3.617 -16.066 -10.365 1.00 -0.27 97 GLU A O 7
ATOM 9122 N N . LEU A 1 98 ? 4.764 -14.164 -10.688 1.00 -0.30 98 LEU A N 7
ATOM 9123 C CA . LEU A 1 98 ? 3.775 -13.361 -9.981 1.00 0.10 98 LEU A CA 7
ATOM 9124 C C . LEU A 1 98 ? 2.585 -13.045 -10.860 1.00 0.23 98 LEU A C 7
ATOM 9125 O O . LEU A 1 98 ? 1.902 -12.039 -10.673 1.00 -0.27 98 LEU A O 7
ATOM 9141 N N . GLN A 1 99 ? 2.316 -13.936 -11.791 1.00 -0.30 99 GLN A N 7
ATOM 9142 C CA . GLN A 1 99 ? 1.175 -13.791 -12.665 1.00 0.10 99 GLN A CA 7
ATOM 9143 C C . GLN A 1 99 ? -0.040 -14.368 -11.951 1.00 0.23 99 GLN A C 7
ATOM 9144 O O . GLN A 1 99 ? -1.158 -13.873 -12.091 1.00 -0.27 99 GLN A O 7
ATOM 9158 N N . SER A 1 100 ? 0.206 -15.426 -11.172 1.00 -0.30 100 SER A N 7
ATOM 9159 C CA . SER A 1 100 ? -0.850 -16.088 -10.406 1.00 0.12 100 SER A CA 7
ATOM 9160 C C . SER A 1 100 ? -0.328 -16.505 -9.031 1.00 0.24 100 SER A C 7
ATOM 9161 O O . SER A 1 100 ? -0.310 -17.692 -8.704 1.00 -0.27 100 SER A O 7
ATOM 9169 N N . LYS A 1 101 ? 0.133 -15.537 -8.238 1.00 -0.30 101 LYS A N 7
ATOM 9170 C CA . LYS A 1 101 ? 0.689 -15.849 -6.920 1.00 0.10 101 LYS A CA 7
ATOM 9171 C C . LYS A 1 101 ? -0.043 -15.161 -5.759 1.00 0.24 101 LYS A C 7
ATOM 9172 O O . LYS A 1 101 ? 0.133 -13.965 -5.529 1.00 -0.27 101 LYS A O 7
ATOM 9191 N N . PRO A 1 102 ? -0.837 -15.919 -4.975 1.00 -0.29 102 PRO A N 7
ATOM 9192 C CA . PRO A 1 102 ? -1.536 -15.377 -3.804 1.00 0.10 102 PRO A CA 7
ATOM 9193 C C . PRO A 1 102 ? -0.534 -15.061 -2.698 1.00 0.23 102 PRO A C 7
ATOM 9194 O O . PRO A 1 102 ? -0.169 -15.934 -1.911 1.00 -0.27 102 PRO A O 7
ATOM 9205 N N . VAL A 1 103 ? -0.051 -13.825 -2.679 1.00 -0.30 103 VAL A N 7
ATOM 9206 C CA . VAL A 1 103 ? 0.960 -13.410 -1.711 1.00 0.10 103 VAL A CA 7
ATOM 9207 C C . VAL A 1 103 ? 0.389 -12.633 -0.523 1.00 0.23 103 VAL A C 7
ATOM 9208 O O . VAL A 1 103 ? -0.717 -12.095 -0.573 1.00 -0.27 103 VAL A O 7
ATOM 9221 N N . THR A 1 104 ? 1.193 -12.555 0.533 1.00 -0.30 104 THR A N 7
ATOM 9222 C CA . THR A 1 104 ? 0.833 -11.819 1.736 1.00 0.13 104 THR A CA 7
ATOM 9223 C C . THR A 1 104 ? 1.613 -10.515 1.769 1.00 0.24 104 THR A C 7
ATOM 9224 O O . THR A 1 104 ? 2.819 -10.507 2.009 1.00 -0.27 104 THR A O 7
ATOM 9235 N N . PHE A 1 105 ? 0.923 -9.415 1.495 1.00 -0.30 105 PHE A N 7
ATOM 9236 C CA . PHE A 1 105 ? 1.564 -8.110 1.463 1.00 0.10 105 PHE A CA 7
ATOM 9237 C C . PHE A 1 105 ? 1.445 -7.373 2.789 1.00 0.23 105 PHE A C 7
ATOM 9238 O O . PHE A 1 105 ? 0.350 -6.998 3.210 1.00 -0.27 105 PHE A O 7
ATOM 9255 N N . GLU A 1 106 ? 2.587 -7.103 3.401 1.00 -0.30 106 GLU A N 7
ATOM 9256 C CA . GLU A 1 106 ? 2.629 -6.333 4.632 1.00 0.10 106 GLU A CA 7
ATOM 9257 C C . GLU A 1 106 ? 2.933 -4.900 4.229 1.00 0.23 106 GLU A C 7
ATOM 9258 O O . GLU A 1 106 ? 4.087 -4.477 4.237 1.00 -0.27 106 GLU A O 7
ATOM 9270 N N . VAL A 1 107 ? 1.891 -4.169 3.839 1.00 -0.30 107 VAL A N 7
ATOM 9271 C CA . VAL A 1 107 ? 2.053 -2.796 3.380 1.00 0.10 107 VAL A CA 7
ATOM 9272 C C . VAL A 1 107 ? 1.948 -1.790 4.507 1.00 0.23 107 VAL A C 7
ATOM 9273 O O . VAL A 1 107 ? 0.857 -1.493 4.993 1.00 -0.27 107 VAL A O 7
ATOM 9286 N N . VAL A 1 108 ? 3.087 -1.235 4.891 1.00 -0.30 108 VAL A N 7
ATOM 9287 C CA . VAL A 1 108 ? 3.136 -0.224 5.923 1.00 0.10 108 VAL A CA 7
ATOM 9288 C C . VAL A 1 108 ? 2.776 1.115 5.280 1.00 0.23 108 VAL A C 7
ATOM 9289 O O . VAL A 1 108 ? 3.629 1.833 4.760 1.00 -0.27 108 VAL A O 7
ATOM 9302 N N . LEU A 1 109 ? 1.480 1.381 5.255 1.00 -0.30 109 LEU A N 7
ATOM 9303 C CA . LEU A 1 109 ? 0.918 2.561 4.613 1.00 0.10 109 LEU A CA 7
ATOM 9304 C C . LEU A 1 109 ? 1.584 3.889 4.966 1.00 0.23 109 LEU A C 7
ATOM 9305 O O . LEU A 1 109 ? 1.012 4.684 5.703 1.00 -0.27 109 LEU A O 7
ATOM 9321 N N . LYS A 1 110 ? 2.746 4.170 4.377 1.00 -0.30 110 LYS A N 7
ATOM 9322 C CA . LYS A 1 110 ? 3.397 5.454 4.579 1.00 0.10 110 LYS A CA 7
ATOM 9323 C C . LYS A 1 110 ? 3.131 6.255 3.311 1.00 0.23 110 LYS A C 7
ATOM 9324 O O . LYS A 1 110 ? 3.278 5.715 2.220 1.00 -0.27 110 LYS A O 7
ATOM 9343 N N . ALA A 1 111 ? 2.656 7.491 3.416 1.00 -0.30 111 ALA A N 7
ATOM 9344 C CA . ALA A 1 111 ? 2.310 8.225 2.199 1.00 0.10 111 ALA A CA 7
ATOM 9345 C C . ALA A 1 111 ? 2.789 9.668 2.135 1.00 0.23 111 ALA A C 7
ATOM 9346 O O . ALA A 1 111 ? 2.554 10.473 3.036 1.00 -0.27 111 ALA A O 7
ATOM 9353 N N . ILE A 1 112 ? 3.438 9.969 1.018 1.00 -0.30 112 ILE A N 7
ATOM 9354 C CA . ILE A 1 112 ? 3.954 11.299 0.728 1.00 0.10 112 ILE A CA 7
ATOM 9355 C C . ILE A 1 112 ? 3.172 11.897 -0.443 1.00 0.23 112 ILE A C 7
ATOM 9356 O O . ILE A 1 112 ? 2.977 11.227 -1.457 1.00 -0.27 112 ILE A O 7
ATOM 9372 N N . LYS A 1 113 ? 2.695 13.128 -0.327 1.00 -0.30 113 LYS A N 7
ATOM 9373 C CA . LYS A 1 113 ? 1.934 13.723 -1.419 1.00 0.11 113 LYS A CA 7
ATOM 9374 C C . LYS A 1 113 ? 2.801 14.683 -2.227 1.00 0.28 113 LYS A C 7
ATOM 9375 O O . LYS A 1 113 ? 3.260 15.692 -1.652 1.00 -0.26 113 LYS A O 7
ATOM 9395 N N . LYS A 1 29 ? -7.055 12.114 2.101 1.00 -0.30 29 LYS A N 8
ATOM 9396 C CA . LYS A 1 29 ? -7.130 11.069 1.086 1.00 0.10 29 LYS A CA 8
ATOM 9397 C C . LYS A 1 29 ? -6.095 11.301 -0.010 1.00 0.23 29 LYS A C 8
ATOM 9398 O O . LYS A 1 29 ? -6.245 12.200 -0.837 1.00 -0.27 29 LYS A O 8
ATOM 9417 N N . LEU A 1 30 ? -5.051 10.478 -0.018 1.00 -0.30 30 LEU A N 8
ATOM 9418 C CA . LEU A 1 30 ? -4.000 10.592 -1.022 1.00 0.10 30 LEU A CA 8
ATOM 9419 C C . LEU A 1 30 ? -4.392 9.827 -2.277 1.00 0.23 30 LEU A C 8
ATOM 9420 O O . LEU A 1 30 ? -4.003 8.677 -2.456 1.00 -0.27 30 LEU A O 8
ATOM 9436 N N . ALA A 1 31 ? -5.171 10.465 -3.139 1.00 -0.30 31 ALA A N 8
ATOM 9437 C CA . ALA A 1 31 ? -5.620 9.824 -4.367 1.00 0.10 31 ALA A CA 8
ATOM 9438 C C . ALA A 1 31 ? -4.539 9.847 -5.448 1.00 0.23 31 ALA A C 8
ATOM 9439 O O . ALA A 1 31 ? -3.381 10.167 -5.178 1.00 -0.27 31 ALA A O 8
ATOM 9446 N N . ASN A 1 32 ? -4.929 9.481 -6.666 1.00 -0.30 32 ASN A N 8
ATOM 9447 C CA . ASN A 1 32 ? -4.009 9.426 -7.803 1.00 0.11 32 ASN A CA 8
ATOM 9448 C C . ASN A 1 32 ? -3.159 10.691 -7.933 1.00 0.23 32 ASN A C 8
ATOM 9449 O O . ASN A 1 32 ? -3.270 11.620 -7.134 1.00 -0.27 32 ASN A O 8
ATOM 9460 N N . GLY A 1 33 ? -2.331 10.717 -8.977 1.00 -0.31 33 GLY A N 8
ATOM 9461 C CA . GLY A 1 33 ? -1.480 11.867 -9.251 1.00 0.09 33 GLY A CA 8
ATOM 9462 C C . GLY A 1 33 ? -0.518 12.211 -8.125 1.00 0.23 33 GLY A C 8
ATOM 9463 O O . GLY A 1 33 ? 0.119 13.265 -8.152 1.00 -0.27 33 GLY A O 8
ATOM 9467 N N . ASP A 1 34 ? -0.409 11.332 -7.132 1.00 -0.30 34 ASP A N 8
ATOM 9468 C CA . ASP A 1 34 ? 0.483 11.566 -6.000 1.00 0.10 34 ASP A CA 8
ATOM 9469 C C . ASP A 1 34 ? 1.533 10.461 -5.893 1.00 0.23 34 ASP A C 8
ATOM 9470 O O . ASP A 1 34 ? 1.387 9.397 -6.493 1.00 -0.27 34 ASP A O 8
ATOM 9479 N N . ILE A 1 35 ? 2.580 10.709 -5.109 1.00 -0.30 35 ILE A N 8
ATOM 9480 C CA . ILE A 1 35 ? 3.629 9.723 -4.910 1.00 0.10 35 ILE A CA 8
ATOM 9481 C C . ILE A 1 35 ? 3.487 9.135 -3.510 1.00 0.23 35 ILE A C 8
ATOM 9482 O O . ILE A 1 35 ? 3.516 9.872 -2.527 1.00 -0.27 35 ILE A O 8
ATOM 9498 N N . ALA A 1 36 ? 3.286 7.827 -3.402 1.00 -0.30 36 ALA A N 8
ATOM 9499 C CA . ALA A 1 36 ? 3.092 7.214 -2.097 1.00 0.10 36 ALA A CA 8
ATOM 9500 C C . ALA A 1 36 ? 4.307 6.422 -1.622 1.00 0.23 36 ALA A C 8
ATOM 9501 O O . ALA A 1 36 ? 4.538 5.301 -2.077 1.00 -0.27 36 ALA A O 8
ATOM 9508 N N . ILE A 1 37 ? 5.048 6.972 -0.662 1.00 -0.30 37 ILE A N 8
ATOM 9509 C CA . ILE A 1 37 ? 6.187 6.260 -0.093 1.00 0.10 37 ILE A CA 8
ATOM 9510 C C . ILE A 1 37 ? 5.642 5.222 0.881 1.00 0.23 37 ILE A C 8
ATOM 9511 O O . ILE A 1 37 ? 5.536 5.444 2.088 1.00 -0.27 37 ILE A O 8
ATOM 9527 N N . ILE A 1 38 ? 5.207 4.118 0.318 1.00 -0.30 38 ILE A N 8
ATOM 9528 C CA . ILE A 1 38 ? 4.581 3.062 1.090 1.00 0.10 38 ILE A CA 8
ATOM 9529 C C . ILE A 1 38 ? 5.540 1.943 1.483 1.00 0.23 38 ILE A C 8
ATOM 9530 O O . ILE A 1 38 ? 6.132 1.290 0.623 1.00 -0.27 38 ILE A O 8
ATOM 9546 N N . ASP A 1 39 ? 5.649 1.692 2.786 1.00 -0.30 39 ASP A N 8
ATOM 9547 C CA . ASP A 1 39 ? 6.483 0.604 3.281 1.00 0.10 39 ASP A CA 8
ATOM 9548 C C . ASP A 1 39 ? 5.619 -0.637 3.328 1.00 0.23 39 ASP A C 8
ATOM 9549 O O . ASP A 1 39 ? 5.017 -0.963 4.351 1.00 -0.27 39 ASP A O 8
ATOM 9558 N N . PHE A 1 40 ? 5.531 -1.292 2.185 1.00 -0.30 40 PHE A N 8
ATOM 9559 C CA . PHE A 1 40 ? 4.694 -2.477 2.058 1.00 0.10 40 PHE A CA 8
ATOM 9560 C C . PHE A 1 40 ? 5.483 -3.772 2.218 1.00 0.23 40 PHE A C 8
ATOM 9561 O O . PHE A 1 40 ? 6.373 -4.075 1.429 1.00 -0.27 40 PHE A O 8
ATOM 9578 N N . THR A 1 41 ? 5.148 -4.527 3.261 1.00 -0.30 41 THR A N 8
ATOM 9579 C CA . THR A 1 41 ? 5.820 -5.789 3.546 1.00 0.13 41 THR A CA 8
ATOM 9580 C C . THR A 1 41 ? 5.077 -6.972 2.924 1.00 0.24 41 THR A C 8
ATOM 9581 O O . THR A 1 41 ? 3.902 -7.199 3.212 1.00 -0.27 41 THR A O 8
ATOM 9592 N N . GLY A 1 42 ? 5.774 -7.728 2.084 1.00 -0.31 42 GLY A N 8
ATOM 9593 C CA . GLY A 1 42 ? 5.185 -8.891 1.445 1.00 0.09 42 GLY A CA 8
ATOM 9594 C C . GLY A 1 42 ? 4.962 -10.052 2.392 1.00 0.23 42 GLY A C 8
ATOM 9595 O O . GLY A 1 42 ? 5.738 -11.006 2.403 1.00 -0.27 42 GLY A O 8
ATOM 9599 N N . ILE A 1 43 ? 3.900 -9.984 3.182 1.00 -0.30 43 ILE A N 8
ATOM 9600 C CA . ILE A 1 43 ? 3.590 -11.056 4.123 1.00 0.10 43 ILE A CA 8
ATOM 9601 C C . ILE A 1 43 ? 2.738 -12.122 3.453 1.00 0.23 43 ILE A C 8
ATOM 9602 O O . ILE A 1 43 ? 1.633 -11.844 3.001 1.00 -0.27 43 ILE A O 8
ATOM 9618 N N . VAL A 1 44 ? 3.252 -13.337 3.388 1.00 -0.30 44 VAL A N 8
ATOM 9619 C CA . VAL A 1 44 ? 2.521 -14.433 2.764 1.00 0.10 44 VAL A CA 8
ATOM 9620 C C . VAL A 1 44 ? 1.720 -15.226 3.796 1.00 0.23 44 VAL A C 8
ATOM 9621 O O . VAL A 1 44 ? 2.110 -16.324 4.195 1.00 -0.27 44 VAL A O 8
ATOM 9634 N N . ASP A 1 45 ? 0.598 -14.658 4.227 1.00 -0.30 45 ASP A N 8
ATOM 9635 C CA . ASP A 1 45 ? -0.263 -15.309 5.210 1.00 0.10 45 ASP A CA 8
ATOM 9636 C C . ASP A 1 45 ? 0.508 -15.682 6.473 1.00 0.23 45 ASP A C 8
ATOM 9637 O O . ASP A 1 45 ? 0.874 -16.842 6.658 1.00 -0.27 45 ASP A O 8
ATOM 9646 N N . ASN A 1 46 ? 0.760 -14.689 7.328 1.00 -0.30 46 ASN A N 8
ATOM 9647 C CA . ASN A 1 46 ? 1.497 -14.887 8.583 1.00 0.11 46 ASN A CA 8
ATOM 9648 C C . ASN A 1 46 ? 2.999 -14.847 8.375 1.00 0.23 46 ASN A C 8
ATOM 9649 O O . ASN A 1 46 ? 3.737 -14.420 9.264 1.00 -0.27 46 ASN A O 8
ATOM 9660 N N . LYS A 1 47 ? 3.463 -15.285 7.215 1.00 -0.30 47 LYS A N 8
ATOM 9661 C CA . LYS A 1 47 ? 4.887 -15.276 6.949 1.00 0.10 47 LYS A CA 8
ATOM 9662 C C . LYS A 1 47 ? 5.308 -13.955 6.316 1.00 0.23 47 LYS A C 8
ATOM 9663 O O . LYS A 1 47 ? 4.625 -13.435 5.439 1.00 -0.27 47 LYS A O 8
ATOM 9682 N N . LYS A 1 48 ? 6.434 -13.413 6.768 1.00 -0.30 48 LYS A N 8
ATOM 9683 C CA . LYS A 1 48 ? 6.934 -12.147 6.241 1.00 0.10 48 LYS A CA 8
ATOM 9684 C C . LYS A 1 48 ? 8.318 -12.322 5.619 1.00 0.23 48 LYS A C 8
ATOM 9685 O O . LYS A 1 48 ? 9.333 -12.239 6.312 1.00 -0.27 48 LYS A O 8
ATOM 9704 N N . LEU A 1 49 ? 8.356 -12.566 4.312 1.00 -0.30 49 LEU A N 8
ATOM 9705 C CA . LEU A 1 49 ? 9.623 -12.751 3.608 1.00 0.10 49 LEU A CA 8
ATOM 9706 C C . LEU A 1 49 ? 10.161 -11.420 3.088 1.00 0.23 49 LEU A C 8
ATOM 9707 O O . LEU A 1 49 ? 9.572 -10.366 3.326 1.00 -0.27 49 LEU A O 8
ATOM 9723 N N . ALA A 1 50 ? 11.285 -11.475 2.378 1.00 -0.30 50 ALA A N 8
ATOM 9724 C CA . ALA A 1 50 ? 11.901 -10.273 1.826 1.00 0.10 50 ALA A CA 8
ATOM 9725 C C . ALA A 1 50 ? 11.466 -10.029 0.381 1.00 0.23 50 ALA A C 8
ATOM 9726 O O . ALA A 1 50 ? 11.710 -8.957 -0.174 1.00 -0.27 50 ALA A O 8
ATOM 9733 N N . SER A 1 51 ? 10.823 -11.025 -0.226 1.00 -0.30 51 SER A N 8
ATOM 9734 C CA . SER A 1 51 ? 10.357 -10.912 -1.608 1.00 0.12 51 SER A CA 8
ATOM 9735 C C . SER A 1 51 ? 9.573 -9.627 -1.825 1.00 0.24 51 SER A C 8
ATOM 9736 O O . SER A 1 51 ? 10.100 -8.655 -2.366 1.00 -0.27 51 SER A O 8
ATOM 9744 N N . ALA A 1 52 ? 8.313 -9.625 -1.416 1.00 -0.30 52 ALA A N 8
ATOM 9745 C CA . ALA A 1 52 ? 7.474 -8.452 -1.589 1.00 0.10 52 ALA A CA 8
ATOM 9746 C C . ALA A 1 52 ? 7.648 -7.463 -0.433 1.00 0.23 52 ALA A C 8
ATOM 9747 O O . ALA A 1 52 ? 6.741 -6.688 -0.131 1.00 -0.27 52 ALA A O 8
ATOM 9754 N N . SER A 1 53 ? 8.808 -7.503 0.223 1.00 -0.30 53 SER A N 8
ATOM 9755 C CA . SER A 1 53 ? 9.082 -6.620 1.355 1.00 0.12 53 SER A CA 8
ATOM 9756 C C . SER A 1 53 ? 9.669 -5.285 0.911 1.00 0.24 53 SER A C 8
ATOM 9757 O O . SER A 1 53 ? 10.868 -5.175 0.655 1.00 -0.27 53 SER A O 8
ATOM 9765 N N . ALA A 1 54 ? 8.815 -4.269 0.835 1.00 -0.30 54 ALA A N 8
ATOM 9766 C CA . ALA A 1 54 ? 9.243 -2.935 0.437 1.00 0.10 54 ALA A CA 8
ATOM 9767 C C . ALA A 1 54 ? 8.993 -1.924 1.538 1.00 0.23 54 ALA A C 8
ATOM 9768 O O . ALA A 1 54 ? 7.919 -1.880 2.132 1.00 -0.27 54 ALA A O 8
ATOM 9775 N N . GLN A 1 55 ? 10.001 -1.118 1.801 1.00 -0.30 55 GLN A N 8
ATOM 9776 C CA . GLN A 1 55 ? 9.922 -0.094 2.826 1.00 0.10 55 GLN A CA 8
ATOM 9777 C C . GLN A 1 55 ? 9.441 1.222 2.221 1.00 0.23 55 GLN A C 8
ATOM 9778 O O . GLN A 1 55 ? 8.567 1.238 1.356 1.00 -0.27 55 GLN A O 8
ATOM 9792 N N . ASN A 1 56 ? 10.045 2.307 2.656 1.00 -0.30 56 ASN A N 8
ATOM 9793 C CA . ASN A 1 56 ? 9.723 3.632 2.145 1.00 0.11 56 ASN A CA 8
ATOM 9794 C C . ASN A 1 56 ? 9.974 3.659 0.642 1.00 0.23 56 ASN A C 8
ATOM 9795 O O . ASN A 1 56 ? 10.970 4.209 0.172 1.00 -0.27 56 ASN A O 8
ATOM 9806 N N . TYR A 1 57 ? 9.054 3.051 -0.103 1.00 -0.30 57 TYR A N 8
ATOM 9807 C CA . TYR A 1 57 ? 9.157 2.989 -1.551 1.00 0.10 57 TYR A CA 8
ATOM 9808 C C . TYR A 1 57 ? 8.393 4.142 -2.177 1.00 0.23 57 TYR A C 8
ATOM 9809 O O . TYR A 1 57 ? 7.166 4.188 -2.117 1.00 -0.27 57 TYR A O 8
ATOM 9827 N N . GLU A 1 58 ? 9.122 5.064 -2.793 1.00 -0.30 58 GLU A N 8
ATOM 9828 C CA . GLU A 1 58 ? 8.496 6.208 -3.437 1.00 0.10 58 GLU A CA 8
ATOM 9829 C C . GLU A 1 58 ? 7.771 5.767 -4.699 1.00 0.23 58 GLU A C 8
ATOM 9830 O O . GLU A 1 58 ? 8.325 5.792 -5.798 1.00 -0.27 58 GLU A O 8
ATOM 9842 N N . LEU A 1 59 ? 6.518 5.372 -4.518 1.00 -0.30 59 LEU A N 8
ATOM 9843 C CA . LEU A 1 59 ? 5.684 4.929 -5.623 1.00 0.10 59 LEU A CA 8
ATOM 9844 C C . LEU A 1 59 ? 4.837 6.087 -6.124 1.00 0.23 59 LEU A C 8
ATOM 9845 O O . LEU A 1 59 ? 4.537 7.012 -5.375 1.00 -0.27 59 LEU A O 8
ATOM 9861 N N . THR A 1 60 ? 4.437 6.026 -7.379 1.00 -0.30 60 THR A N 8
ATOM 9862 C CA . THR A 1 60 ? 3.601 7.065 -7.958 1.00 0.13 60 THR A CA 8
ATOM 9863 C C . THR A 1 60 ? 2.209 6.499 -8.167 1.00 0.24 60 THR A C 8
ATOM 9864 O O . THR A 1 60 ? 2.025 5.605 -8.994 1.00 -0.27 60 THR A O 8
ATOM 9875 N N . ILE A 1 61 ? 1.224 7.001 -7.436 1.00 -0.30 61 ILE A N 8
ATOM 9876 C CA . ILE A 1 61 ? -0.129 6.502 -7.591 1.00 0.10 61 ILE A CA 8
ATOM 9877 C C . ILE A 1 61 ? -0.848 7.268 -8.680 1.00 0.23 61 ILE A C 8
ATOM 9878 O O . ILE A 1 61 ? -1.227 8.427 -8.507 1.00 -0.27 61 ILE A O 8
ATOM 9894 N N . GLY A 1 62 ? -0.989 6.613 -9.816 1.00 -0.31 62 GLY A N 8
ATOM 9895 C CA . GLY A 1 62 ? -1.617 7.226 -10.967 1.00 0.09 62 GLY A CA 8
ATOM 9896 C C . GLY A 1 62 ? -0.740 7.099 -12.201 1.00 0.23 62 GLY A C 8
ATOM 9897 O O . GLY A 1 62 ? -0.913 7.833 -13.174 1.00 -0.27 62 GLY A O 8
ATOM 9901 N N . SER A 1 63 ? 0.209 6.162 -12.153 1.00 -0.30 63 SER A N 8
ATOM 9902 C CA . SER A 1 63 ? 1.124 5.931 -13.262 1.00 0.12 63 SER A CA 8
ATOM 9903 C C . SER A 1 63 ? 0.741 4.670 -14.037 1.00 0.24 63 SER A C 8
ATOM 9904 O O . SER A 1 63 ? 1.238 4.436 -15.138 1.00 -0.27 63 SER A O 8
ATOM 9912 N N . ASN A 1 64 ? -0.145 3.860 -13.455 1.00 -0.30 64 ASN A N 8
ATOM 9913 C CA . ASN A 1 64 ? -0.597 2.625 -14.090 1.00 0.11 64 ASN A CA 8
ATOM 9914 C C . ASN A 1 64 ? 0.536 1.608 -14.207 1.00 0.23 64 ASN A C 8
ATOM 9915 O O . ASN A 1 64 ? 0.506 0.733 -15.073 1.00 -0.27 64 ASN A O 8
ATOM 9926 N N . SER A 1 65 ? 1.535 1.726 -13.336 1.00 -0.30 65 SER A N 8
ATOM 9927 C CA . SER A 1 65 ? 2.671 0.810 -13.355 1.00 0.12 65 SER A CA 8
ATOM 9928 C C . SER A 1 65 ? 2.488 -0.322 -12.346 1.00 0.24 65 SER A C 8
ATOM 9929 O O . SER A 1 65 ? 3.093 -1.386 -12.482 1.00 -0.27 65 SER A O 8
ATOM 9937 N N . PHE A 1 66 ? 1.654 -0.093 -11.337 1.00 -0.30 66 PHE A N 8
ATOM 9938 C CA . PHE A 1 66 ? 1.402 -1.103 -10.315 1.00 0.10 66 PHE A CA 8
ATOM 9939 C C . PHE A 1 66 ? 0.125 -1.881 -10.622 1.00 0.23 66 PHE A C 8
ATOM 9940 O O . PHE A 1 66 ? -0.762 -1.386 -11.317 1.00 -0.27 66 PHE A O 8
ATOM 9957 N N . ILE A 1 67 ? 0.038 -3.102 -10.100 1.00 -0.30 67 ILE A N 8
ATOM 9958 C CA . ILE A 1 67 ? -1.133 -3.944 -10.322 1.00 0.10 67 ILE A CA 8
ATOM 9959 C C . ILE A 1 67 ? -2.402 -3.264 -9.819 1.00 0.23 67 ILE A C 8
ATOM 9960 O O . ILE A 1 67 ? -2.341 -2.274 -9.089 1.00 -0.27 67 ILE A O 8
ATOM 9976 N N . LYS A 1 68 ? -3.552 -3.801 -10.215 1.00 -0.30 68 LYS A N 8
ATOM 9977 C CA . LYS A 1 68 ? -4.838 -3.245 -9.806 1.00 0.10 68 LYS A CA 8
ATOM 9978 C C . LYS A 1 68 ? -5.204 -3.701 -8.399 1.00 0.23 68 LYS A C 8
ATOM 9979 O O . LYS A 1 68 ? -5.277 -4.899 -8.125 1.00 -0.27 68 LYS A O 8
ATOM 9998 N N . GLY A 1 69 ? -5.426 -2.741 -7.506 1.00 -0.31 69 GLY A N 8
ATOM 9999 C CA . GLY A 1 69 ? -5.773 -3.068 -6.135 1.00 0.09 69 GLY A CA 8
ATOM 10000 C C . GLY A 1 69 ? -4.671 -2.689 -5.165 1.00 0.23 69 GLY A C 8
ATOM 10001 O O . GLY A 1 69 ? -4.922 -2.465 -3.981 1.00 -0.27 69 GLY A O 8
ATOM 10005 N N . PHE A 1 70 ? -3.446 -2.624 -5.674 1.00 -0.30 70 PHE A N 8
ATOM 10006 C CA . PHE A 1 70 ? -2.287 -2.277 -4.861 1.00 0.10 70 PHE A CA 8
ATOM 10007 C C . PHE A 1 70 ? -2.176 -0.759 -4.681 1.00 0.23 70 PHE A C 8
ATOM 10008 O O . PHE A 1 70 ? -2.595 -0.213 -3.657 1.00 -0.27 70 PHE A O 8
ATOM 10025 N N . GLU A 1 71 ? -1.618 -0.081 -5.684 1.00 -0.30 71 GLU A N 8
ATOM 10026 C CA . GLU A 1 71 ? -1.459 1.371 -5.640 1.00 0.10 71 GLU A CA 8
ATOM 10027 C C . GLU A 1 71 ? -2.754 2.050 -5.195 1.00 0.23 71 GLU A C 8
ATOM 10028 O O . GLU A 1 71 ? -2.727 3.068 -4.507 1.00 -0.27 71 GLU A O 8
ATOM 10040 N N . THR A 1 72 ? -3.885 1.482 -5.612 1.00 -0.30 72 THR A N 8
ATOM 10041 C CA . THR A 1 72 ? -5.201 2.031 -5.285 1.00 0.13 72 THR A CA 8
ATOM 10042 C C . THR A 1 72 ? -5.515 1.957 -3.789 1.00 0.24 72 THR A C 8
ATOM 10043 O O . THR A 1 72 ? -5.820 2.971 -3.163 1.00 -0.27 72 THR A O 8
ATOM 10054 N N . GLY A 1 73 ? -5.455 0.755 -3.224 1.00 -0.31 73 GLY A N 8
ATOM 10055 C CA . GLY A 1 73 ? -5.753 0.582 -1.808 1.00 0.09 73 GLY A CA 8
ATOM 10056 C C . GLY A 1 73 ? -4.958 1.516 -0.912 1.00 0.23 73 GLY A C 8
ATOM 10057 O O . GLY A 1 73 ? -5.372 1.824 0.209 1.00 -0.27 73 GLY A O 8
ATOM 10061 N N . LEU A 1 74 ? -3.829 1.989 -1.414 1.00 -0.30 74 LEU A N 8
ATOM 10062 C CA . LEU A 1 74 ? -2.985 2.906 -0.660 1.00 0.10 74 LEU A CA 8
ATOM 10063 C C . LEU A 1 74 ? -3.437 4.357 -0.864 1.00 0.23 74 LEU A C 8
ATOM 10064 O O . LEU A 1 74 ? -3.293 5.194 0.026 1.00 -0.27 74 LEU A O 8
ATOM 10080 N N . ILE A 1 75 ? -3.972 4.649 -2.047 1.00 -0.30 75 ILE A N 8
ATOM 10081 C CA . ILE A 1 75 ? -4.425 6.003 -2.365 1.00 0.10 75 ILE A CA 8
ATOM 10082 C C . ILE A 1 75 ? -5.676 6.404 -1.583 1.00 0.23 75 ILE A C 8
ATOM 10083 O O . ILE A 1 75 ? -5.890 7.583 -1.299 1.00 -0.27 75 ILE A O 8
ATOM 10099 N N . ALA A 1 76 ? -6.513 5.427 -1.270 1.00 -0.30 76 ALA A N 8
ATOM 10100 C CA . ALA A 1 76 ? -7.758 5.687 -0.559 1.00 0.10 76 ALA A CA 8
ATOM 10101 C C . ALA A 1 76 ? -7.529 6.004 0.917 1.00 0.23 76 ALA A C 8
ATOM 10102 O O . ALA A 1 76 ? -8.429 6.502 1.593 1.00 -0.27 76 ALA A O 8
ATOM 10109 N N . MET A 1 77 ? -6.328 5.731 1.417 1.00 -0.30 77 MET A N 8
ATOM 10110 C CA . MET A 1 77 ? -6.015 6.015 2.817 1.00 0.10 77 MET A CA 8
ATOM 10111 C C . MET A 1 77 ? -5.069 7.208 2.936 1.00 0.23 77 MET A C 8
ATOM 10112 O O . MET A 1 77 ? -4.347 7.538 1.995 1.00 -0.27 77 MET A O 8
ATOM 10126 N N . LYS A 1 78 ? -5.080 7.851 4.104 1.00 -0.30 78 LYS A N 8
ATOM 10127 C CA . LYS A 1 78 ? -4.225 9.007 4.353 1.00 0.10 78 LYS A CA 8
ATOM 10128 C C . LYS A 1 78 ? -2.772 8.570 4.471 1.00 0.23 78 LYS A C 8
ATOM 10129 O O . LYS A 1 78 ? -2.407 7.499 3.987 1.00 -0.27 78 LYS A O 8
ATOM 10148 N N . VAL A 1 79 ? -1.936 9.385 5.111 1.00 -0.30 79 VAL A N 8
ATOM 10149 C CA . VAL A 1 79 ? -0.531 9.051 5.274 1.00 0.10 79 VAL A CA 8
ATOM 10150 C C . VAL A 1 79 ? -0.256 8.561 6.696 1.00 0.23 79 VAL A C 8
ATOM 10151 O O . VAL A 1 79 ? -1.032 8.824 7.614 1.00 -0.27 79 VAL A O 8
ATOM 10164 N N . ASN A 1 80 ? 0.850 7.844 6.869 1.00 -0.30 80 ASN A N 8
ATOM 10165 C CA . ASN A 1 80 ? 1.227 7.312 8.173 1.00 0.11 80 ASN A CA 8
ATOM 10166 C C . ASN A 1 80 ? 0.229 6.258 8.648 1.00 0.23 80 ASN A C 8
ATOM 10167 O O . ASN A 1 80 ? 0.143 5.970 9.842 1.00 -0.27 80 ASN A O 8
ATOM 10178 N N . GLN A 1 81 ? -0.525 5.686 7.712 1.00 -0.30 81 GLN A N 8
ATOM 10179 C CA . GLN A 1 81 ? -1.516 4.668 8.052 1.00 0.10 81 GLN A CA 8
ATOM 10180 C C . GLN A 1 81 ? -1.013 3.271 7.697 1.00 0.23 81 GLN A C 8
ATOM 10181 O O . GLN A 1 81 ? -0.355 3.079 6.678 1.00 -0.27 81 GLN A O 8
ATOM 10195 N N . LYS A 1 82 ? -1.332 2.296 8.544 1.00 -0.30 82 LYS A N 8
ATOM 10196 C CA . LYS A 1 82 ? -0.913 0.916 8.315 1.00 0.10 82 LYS A CA 8
ATOM 10197 C C . LYS A 1 82 ? -1.951 0.164 7.489 1.00 0.23 82 LYS A C 8
ATOM 10198 O O . LYS A 1 82 ? -2.990 -0.247 8.005 1.00 -0.27 82 LYS A O 8
ATOM 10217 N N . LYS A 1 83 ? -1.665 -0.005 6.202 1.00 -0.30 83 LYS A N 8
ATOM 10218 C CA . LYS A 1 83 ? -2.578 -0.698 5.300 1.00 0.10 83 LYS A CA 8
ATOM 10219 C C . LYS A 1 83 ? -2.189 -2.166 5.132 1.00 0.23 83 LYS A C 8
ATOM 10220 O O . LYS A 1 83 ? -1.615 -2.553 4.114 1.00 -0.27 83 LYS A O 8
ATOM 10239 N N . THR A 1 84 ? -2.510 -2.981 6.133 1.00 -0.30 84 THR A N 8
ATOM 10240 C CA . THR A 1 84 ? -2.198 -4.406 6.085 1.00 0.13 84 THR A CA 8
ATOM 10241 C C . THR A 1 84 ? -3.298 -5.171 5.355 1.00 0.24 84 THR A C 8
ATOM 10242 O O . THR A 1 84 ? -4.038 -5.948 5.959 1.00 -0.27 84 THR A O 8
ATOM 10253 N N . LEU A 1 85 ? -3.409 -4.930 4.054 1.00 -0.30 85 LEU A N 8
ATOM 10254 C CA . LEU A 1 85 ? -4.429 -5.576 3.235 1.00 0.10 85 LEU A CA 8
ATOM 10255 C C . LEU A 1 85 ? -3.900 -6.849 2.579 1.00 0.23 85 LEU A C 8
ATOM 10256 O O . LEU A 1 85 ? -2.743 -6.912 2.164 1.00 -0.27 85 LEU A O 8
ATOM 10272 N N . ALA A 1 86 ? -4.763 -7.856 2.474 1.00 -0.30 86 ALA A N 8
ATOM 10273 C CA . ALA A 1 86 ? -4.394 -9.122 1.850 1.00 0.10 86 ALA A CA 8
ATOM 10274 C C . ALA A 1 86 ? -4.634 -9.056 0.346 1.00 0.23 86 ALA A C 8
ATOM 10275 O O . ALA A 1 86 ? -5.701 -9.434 -0.139 1.00 -0.27 86 ALA A O 8
ATOM 10282 N N . LEU A 1 87 ? -3.648 -8.547 -0.383 1.00 -0.30 87 LEU A N 8
ATOM 10283 C CA . LEU A 1 87 ? -3.766 -8.398 -1.830 1.00 0.10 87 LEU A CA 8
ATOM 10284 C C . LEU A 1 87 ? -3.309 -9.646 -2.573 1.00 0.23 87 LEU A C 8
ATOM 10285 O O . LEU A 1 87 ? -2.477 -10.409 -2.087 1.00 -0.27 87 LEU A O 8
ATOM 10301 N N . THR A 1 88 ? -3.851 -9.834 -3.768 1.00 -0.30 88 THR A N 8
ATOM 10302 C CA . THR A 1 88 ? -3.492 -10.973 -4.598 1.00 0.13 88 THR A CA 8
ATOM 10303 C C . THR A 1 88 ? -2.356 -10.595 -5.538 1.00 0.24 88 THR A C 8
ATOM 10304 O O . THR A 1 88 ? -1.950 -9.434 -5.601 1.00 -0.27 88 THR A O 8
ATOM 10315 N N . PHE A 1 89 ? -1.858 -11.573 -6.276 1.00 -0.30 89 PHE A N 8
ATOM 10316 C CA . PHE A 1 89 ? -0.781 -11.337 -7.225 1.00 0.10 89 PHE A CA 8
ATOM 10317 C C . PHE A 1 89 ? -1.238 -11.721 -8.631 1.00 0.24 89 PHE A C 8
ATOM 10318 O O . PHE A 1 89 ? -1.389 -12.902 -8.936 1.00 -0.27 89 PHE A O 8
ATOM 10335 N N . PRO A 1 90 ? -1.488 -10.724 -9.502 1.00 -0.29 90 PRO A N 8
ATOM 10336 C CA . PRO A 1 90 ? -1.952 -10.966 -10.872 1.00 0.10 90 PRO A CA 8
ATOM 10337 C C . PRO A 1 90 ? -0.830 -11.378 -11.816 1.00 0.23 90 PRO A C 8
ATOM 10338 O O . PRO A 1 90 ? 0.348 -11.175 -11.524 1.00 -0.27 90 PRO A O 8
ATOM 10349 N N . SER A 1 91 ? -1.209 -11.946 -12.958 1.00 -0.30 91 SER A N 8
ATOM 10350 C CA . SER A 1 91 ? -0.239 -12.376 -13.958 1.00 0.12 91 SER A CA 8
ATOM 10351 C C . SER A 1 91 ? 0.631 -11.202 -14.394 1.00 0.24 91 SER A C 8
ATOM 10352 O O . SER A 1 91 ? 1.801 -11.372 -14.738 1.00 -0.27 91 SER A O 8
ATOM 10360 N N . ASP A 1 92 ? 0.041 -10.011 -14.380 1.00 -0.30 92 ASP A N 8
ATOM 10361 C CA . ASP A 1 92 ? 0.740 -8.792 -14.774 1.00 0.10 92 ASP A CA 8
ATOM 10362 C C . ASP A 1 92 ? 2.132 -8.712 -14.151 1.00 0.23 92 ASP A C 8
ATOM 10363 O O . ASP A 1 92 ? 3.063 -8.187 -14.763 1.00 -0.27 92 ASP A O 8
ATOM 10372 N N . TYR A 1 93 ? 2.273 -9.226 -12.930 1.00 -0.30 93 TYR A N 8
ATOM 10373 C CA . TYR A 1 93 ? 3.559 -9.194 -12.238 1.00 0.10 93 TYR A CA 8
ATOM 10374 C C . TYR A 1 93 ? 4.672 -9.769 -13.109 1.00 0.23 93 TYR A C 8
ATOM 10375 O O . TYR A 1 93 ? 4.488 -10.777 -13.792 1.00 -0.27 93 TYR A O 8
ATOM 10393 N N . HIS A 1 94 ? 5.823 -9.104 -13.088 1.00 -0.30 94 HIS A N 8
ATOM 10394 C CA . HIS A 1 94 ? 6.974 -9.521 -13.880 1.00 0.10 94 HIS A CA 8
ATOM 10395 C C . HIS A 1 94 ? 7.438 -10.929 -13.517 1.00 0.23 94 HIS A C 8
ATOM 10396 O O . HIS A 1 94 ? 8.101 -11.592 -14.315 1.00 -0.27 94 HIS A O 8
ATOM 10411 N N . VAL A 1 95 ? 7.101 -11.386 -12.314 1.00 -0.30 95 VAL A N 8
ATOM 10412 C CA . VAL A 1 95 ? 7.508 -12.715 -11.876 1.00 0.10 95 VAL A CA 8
ATOM 10413 C C . VAL A 1 95 ? 6.389 -13.741 -12.065 1.00 0.23 95 VAL A C 8
ATOM 10414 O O . VAL A 1 95 ? 5.237 -13.511 -11.692 1.00 -0.27 95 VAL A O 8
ATOM 10427 N N . LYS A 1 96 ? 6.757 -14.870 -12.653 1.00 -0.30 96 LYS A N 8
ATOM 10428 C CA . LYS A 1 96 ? 5.818 -15.957 -12.925 1.00 0.10 96 LYS A CA 8
ATOM 10429 C C . LYS A 1 96 ? 5.010 -16.345 -11.683 1.00 0.23 96 LYS A C 8
ATOM 10430 O O . LYS A 1 96 ? 3.795 -16.528 -11.755 1.00 -0.27 96 LYS A O 8
ATOM 10449 N N . GLU A 1 97 ? 5.695 -16.506 -10.559 1.00 -0.30 97 GLU A N 8
ATOM 10450 C CA . GLU A 1 97 ? 5.043 -16.914 -9.316 1.00 0.10 97 GLU A CA 8
ATOM 10451 C C . GLU A 1 97 ? 3.961 -15.935 -8.856 1.00 0.23 97 GLU A C 8
ATOM 10452 O O . GLU A 1 97 ? 2.872 -16.349 -8.438 1.00 -0.27 97 GLU A O 8
ATOM 10464 N N . LEU A 1 98 ? 4.243 -14.641 -8.934 1.00 -0.30 98 LEU A N 8
ATOM 10465 C CA . LEU A 1 98 ? 3.273 -13.642 -8.503 1.00 0.10 98 LEU A CA 8
ATOM 10466 C C . LEU A 1 98 ? 2.216 -13.394 -9.557 1.00 0.23 98 LEU A C 8
ATOM 10467 O O . LEU A 1 98 ? 1.615 -12.322 -9.617 1.00 -0.27 98 LEU A O 8
ATOM 10483 N N . GLN A 1 99 ? 1.957 -14.408 -10.354 1.00 -0.30 99 GLN A N 8
ATOM 10484 C CA . GLN A 1 99 ? 0.927 -14.324 -11.362 1.00 0.10 99 GLN A CA 8
ATOM 10485 C C . GLN A 1 99 ? -0.402 -14.681 -10.707 1.00 0.23 99 GLN A C 8
ATOM 10486 O O . GLN A 1 99 ? -1.447 -14.120 -11.039 1.00 -0.27 99 GLN A O 8
ATOM 10500 N N . SER A 1 100 ? -0.342 -15.625 -9.761 1.00 -0.30 100 SER A N 8
ATOM 10501 C CA . SER A 1 100 ? -1.531 -16.068 -9.032 1.00 0.12 100 SER A CA 8
ATOM 10502 C C . SER A 1 100 ? -1.206 -16.323 -7.556 1.00 0.24 100 SER A C 8
ATOM 10503 O O . SER A 1 100 ? -1.410 -17.430 -7.056 1.00 -0.27 100 SER A O 8
ATOM 10511 N N . LYS A 1 101 ? -0.671 -15.315 -6.865 1.00 -0.30 101 LYS A N 8
ATOM 10512 C CA . LYS A 1 101 ? -0.297 -15.482 -5.458 1.00 0.10 101 LYS A CA 8
ATOM 10513 C C . LYS A 1 101 ? -1.018 -14.511 -4.507 1.00 0.24 101 LYS A C 8
ATOM 10514 O O . LYS A 1 101 ? -0.664 -13.337 -4.422 1.00 -0.27 101 LYS A O 8
ATOM 10533 N N . PRO A 1 102 ? -2.017 -14.999 -3.742 1.00 -0.29 102 PRO A N 8
ATOM 10534 C CA . PRO A 1 102 ? -2.743 -14.174 -2.766 1.00 0.10 102 PRO A CA 8
ATOM 10535 C C . PRO A 1 102 ? -1.862 -13.860 -1.558 1.00 0.23 102 PRO A C 8
ATOM 10536 O O . PRO A 1 102 ? -1.714 -14.686 -0.657 1.00 -0.27 102 PRO A O 8
ATOM 10547 N N . VAL A 1 103 ? -1.240 -12.685 -1.568 1.00 -0.30 103 VAL A N 8
ATOM 10548 C CA . VAL A 1 103 ? -0.327 -12.291 -0.497 1.00 0.10 103 VAL A CA 8
ATOM 10549 C C . VAL A 1 103 ? -0.930 -11.287 0.489 1.00 0.23 103 VAL A C 8
ATOM 10550 O O . VAL A 1 103 ? -1.923 -10.614 0.204 1.00 -0.27 103 VAL A O 8
ATOM 10563 N N . THR A 1 104 ? -0.270 -11.167 1.636 1.00 -0.30 104 THR A N 8
ATOM 10564 C CA . THR A 1 104 ? -0.662 -10.224 2.675 1.00 0.13 104 THR A CA 8
ATOM 10565 C C . THR A 1 104 ? 0.324 -9.065 2.678 1.00 0.24 104 THR A C 8
ATOM 10566 O O . THR A 1 104 ? 1.462 -9.206 3.123 1.00 -0.27 104 THR A O 8
ATOM 10577 N N . PHE A 1 105 ? -0.111 -7.927 2.151 1.00 -0.30 105 PHE A N 8
ATOM 10578 C CA . PHE A 1 105 ? 0.745 -6.752 2.064 1.00 0.10 105 PHE A CA 8
ATOM 10579 C C . PHE A 1 105 ? 0.576 -5.826 3.263 1.00 0.23 105 PHE A C 8
ATOM 10580 O O . PHE A 1 105 ? -0.519 -5.332 3.533 1.00 -0.27 105 PHE A O 8
ATOM 10597 N N . GLU A 1 106 ? 1.684 -5.540 3.931 1.00 -0.30 106 GLU A N 8
ATOM 10598 C CA . GLU A 1 106 ? 1.685 -4.609 5.048 1.00 0.10 106 GLU A CA 8
ATOM 10599 C C . GLU A 1 106 ? 2.180 -3.276 4.510 1.00 0.23 106 GLU A C 8
ATOM 10600 O O . GLU A 1 106 ? 3.370 -2.977 4.578 1.00 -0.27 106 GLU A O 8
ATOM 10612 N N . VAL A 1 107 ? 1.265 -2.497 3.940 1.00 -0.30 107 VAL A N 8
ATOM 10613 C CA . VAL A 1 107 ? 1.624 -1.219 3.342 1.00 0.10 107 VAL A CA 8
ATOM 10614 C C . VAL A 1 107 ? 1.499 -0.064 4.317 1.00 0.23 107 VAL A C 8
ATOM 10615 O O . VAL A 1 107 ? 0.396 0.338 4.685 1.00 -0.27 107 VAL A O 8
ATOM 10628 N N . VAL A 1 108 ? 2.640 0.489 4.704 1.00 -0.30 108 VAL A N 8
ATOM 10629 C CA . VAL A 1 108 ? 2.679 1.625 5.603 1.00 0.10 108 VAL A CA 8
ATOM 10630 C C . VAL A 1 108 ? 2.456 2.895 4.787 1.00 0.23 108 VAL A C 8
ATOM 10631 O O . VAL A 1 108 ? 3.377 3.426 4.167 1.00 -0.27 108 VAL A O 8
ATOM 10644 N N . LEU A 1 109 ? 1.205 3.318 4.739 1.00 -0.30 109 LEU A N 8
ATOM 10645 C CA . LEU A 1 109 ? 0.789 4.465 3.946 1.00 0.10 109 LEU A CA 8
ATOM 10646 C C . LEU A 1 109 ? 1.552 5.761 4.212 1.00 0.23 109 LEU A C 8
ATOM 10647 O O . LEU A 1 109 ? 0.998 6.694 4.783 1.00 -0.27 109 LEU A O 8
ATOM 10663 N N . LYS A 1 110 ? 2.788 5.857 3.732 1.00 -0.30 110 LYS A N 8
ATOM 10664 C CA . LYS A 1 110 ? 3.546 7.093 3.860 1.00 0.10 110 LYS A CA 8
ATOM 10665 C C . LYS A 1 110 ? 3.555 7.726 2.476 1.00 0.23 110 LYS A C 8
ATOM 10666 O O . LYS A 1 110 ? 3.816 7.030 1.499 1.00 -0.27 110 LYS A O 8
ATOM 10685 N N . ALA A 1 111 ? 3.191 8.998 2.346 1.00 -0.30 111 ALA A N 8
ATOM 10686 C CA . ALA A 1 111 ? 3.109 9.577 1.005 1.00 0.10 111 ALA A CA 8
ATOM 10687 C C . ALA A 1 111 ? 3.784 10.929 0.822 1.00 0.23 111 ALA A C 8
ATOM 10688 O O . ALA A 1 111 ? 3.554 11.880 1.570 1.00 -0.27 111 ALA A O 8
ATOM 10695 N N . ILE A 1 112 ? 4.599 10.985 -0.226 1.00 -0.30 112 ILE A N 8
ATOM 10696 C CA . ILE A 1 112 ? 5.322 12.187 -0.615 1.00 0.10 112 ILE A CA 8
ATOM 10697 C C . ILE A 1 112 ? 4.746 12.720 -1.929 1.00 0.23 112 ILE A C 8
ATOM 10698 O O . ILE A 1 112 ? 4.560 11.954 -2.875 1.00 -0.27 112 ILE A O 8
ATOM 10714 N N . LYS A 1 113 ? 4.433 14.005 -2.013 1.00 -0.30 113 LYS A N 8
ATOM 10715 C CA . LYS A 1 113 ? 3.871 14.540 -3.247 1.00 0.11 113 LYS A CA 8
ATOM 10716 C C . LYS A 1 113 ? 4.938 15.263 -4.062 1.00 0.28 113 LYS A C 8
ATOM 10717 O O . LYS A 1 113 ? 5.536 14.623 -4.953 1.00 -0.26 113 LYS A O 8
ATOM 10737 N N . LYS A 1 29 ? -9.188 9.695 3.286 1.00 -0.30 29 LYS A N 9
ATOM 10738 C CA . LYS A 1 29 ? -9.259 8.797 2.139 1.00 0.10 29 LYS A CA 9
ATOM 10739 C C . LYS A 1 29 ? -8.248 9.201 1.072 1.00 0.23 29 LYS A C 9
ATOM 10740 O O . LYS A 1 29 ? -8.503 10.102 0.272 1.00 -0.27 29 LYS A O 9
ATOM 10759 N N . LEU A 1 30 ? -7.103 8.526 1.059 1.00 -0.30 30 LEU A N 9
ATOM 10760 C CA . LEU A 1 30 ? -6.061 8.815 0.081 1.00 0.10 30 LEU A CA 9
ATOM 10761 C C . LEU A 1 30 ? -6.322 8.044 -1.203 1.00 0.23 30 LEU A C 9
ATOM 10762 O O . LEU A 1 30 ? -5.771 6.969 -1.406 1.00 -0.27 30 LEU A O 9
ATOM 10778 N N . ALA A 1 31 ? -7.170 8.591 -2.063 1.00 -0.30 31 ALA A N 9
ATOM 10779 C CA . ALA A 1 31 ? -7.503 7.930 -3.317 1.00 0.10 31 ALA A CA 9
ATOM 10780 C C . ALA A 1 31 ? -6.423 8.143 -4.377 1.00 0.23 31 ALA A C 9
ATOM 10781 O O . ALA A 1 31 ? -5.328 8.619 -4.076 1.00 -0.27 31 ALA A O 9
ATOM 10788 N N . ASN A 1 32 ? -6.738 7.762 -5.612 1.00 -0.30 32 ASN A N 9
ATOM 10789 C CA . ASN A 1 32 ? -5.800 7.878 -6.730 1.00 0.11 32 ASN A CA 9
ATOM 10790 C C . ASN A 1 32 ? -5.181 9.273 -6.827 1.00 0.23 32 ASN A C 9
ATOM 10791 O O . ASN A 1 32 ? -5.402 10.130 -5.972 1.00 -0.27 32 ASN A O 9
ATOM 10802 N N . GLY A 1 33 ? -4.420 9.490 -7.900 1.00 -0.31 33 GLY A N 9
ATOM 10803 C CA . GLY A 1 33 ? -3.787 10.781 -8.136 1.00 0.09 33 GLY A CA 9
ATOM 10804 C C . GLY A 1 33 ? -2.844 11.217 -7.026 1.00 0.23 33 GLY A C 9
ATOM 10805 O O . GLY A 1 33 ? -2.383 12.358 -7.015 1.00 -0.27 33 GLY A O 9
ATOM 10809 N N . ASP A 1 34 ? -2.556 10.315 -6.091 1.00 -0.30 34 ASP A N 9
ATOM 10810 C CA . ASP A 1 34 ? -1.665 10.624 -4.978 1.00 0.10 34 ASP A CA 9
ATOM 10811 C C . ASP A 1 34 ? -0.458 9.689 -4.970 1.00 0.23 34 ASP A C 9
ATOM 10812 O O . ASP A 1 34 ? -0.438 8.685 -5.680 1.00 -0.27 34 ASP A O 9
ATOM 10821 N N . ILE A 1 35 ? 0.539 10.012 -4.151 1.00 -0.30 35 ILE A N 9
ATOM 10822 C CA . ILE A 1 35 ? 1.730 9.185 -4.041 1.00 0.10 35 ILE A CA 9
ATOM 10823 C C . ILE A 1 35 ? 1.702 8.454 -2.702 1.00 0.23 35 ILE A C 9
ATOM 10824 O O . ILE A 1 35 ? 1.658 9.092 -1.651 1.00 -0.27 35 ILE A O 9
ATOM 10840 N N . ALA A 1 36 ? 1.687 7.128 -2.721 1.00 -0.30 36 ALA A N 9
ATOM 10841 C CA . ALA A 1 36 ? 1.619 6.366 -1.485 1.00 0.10 36 ALA A CA 9
ATOM 10842 C C . ALA A 1 36 ? 2.947 5.707 -1.122 1.00 0.23 36 ALA A C 9
ATOM 10843 O O . ALA A 1 36 ? 3.304 4.672 -1.685 1.00 -0.27 36 ALA A O 9
ATOM 10850 N N . ILE A 1 37 ? 3.646 6.266 -0.140 1.00 -0.30 37 ILE A N 9
ATOM 10851 C CA . ILE A 1 37 ? 4.893 5.670 0.328 1.00 0.10 37 ILE A CA 9
ATOM 10852 C C . ILE A 1 37 ? 4.527 4.462 1.187 1.00 0.23 37 ILE A C 9
ATOM 10853 O O . ILE A 1 37 ? 4.351 4.554 2.404 1.00 -0.27 37 ILE A O 9
ATOM 10869 N N . ILE A 1 38 ? 4.320 3.347 0.511 1.00 -0.30 38 ILE A N 9
ATOM 10870 C CA . ILE A 1 38 ? 3.875 2.126 1.160 1.00 0.10 38 ILE A CA 9
ATOM 10871 C C . ILE A 1 38 ? 5.001 1.205 1.623 1.00 0.23 38 ILE A C 9
ATOM 10872 O O . ILE A 1 38 ? 5.758 0.675 0.811 1.00 -0.27 38 ILE A O 9
ATOM 10888 N N . ASP A 1 39 ? 5.053 0.971 2.934 1.00 -0.30 39 ASP A N 9
ATOM 10889 C CA . ASP A 1 39 ? 6.019 0.047 3.525 1.00 0.10 39 ASP A CA 9
ATOM 10890 C C . ASP A 1 39 ? 5.374 -1.324 3.501 1.00 0.23 39 ASP A C 9
ATOM 10891 O O . ASP A 1 39 ? 4.881 -1.821 4.513 1.00 -0.27 39 ASP A O 9
ATOM 10900 N N . PHE A 1 40 ? 5.335 -1.895 2.313 1.00 -0.30 40 PHE A N 9
ATOM 10901 C CA . PHE A 1 40 ? 4.690 -3.185 2.116 1.00 0.10 40 PHE A CA 9
ATOM 10902 C C . PHE A 1 40 ? 5.674 -4.350 2.119 1.00 0.23 40 PHE A C 9
ATOM 10903 O O . PHE A 1 40 ? 6.560 -4.437 1.272 1.00 -0.27 40 PHE A O 9
ATOM 10920 N N . THR A 1 41 ? 5.504 -5.241 3.092 1.00 -0.30 41 THR A N 9
ATOM 10921 C CA . THR A 1 41 ? 6.365 -6.408 3.231 1.00 0.13 41 THR A CA 9
ATOM 10922 C C . THR A 1 41 ? 5.762 -7.635 2.544 1.00 0.24 41 THR A C 9
ATOM 10923 O O . THR A 1 41 ? 4.695 -8.112 2.929 1.00 -0.27 41 THR A O 9
ATOM 10934 N N . GLY A 1 42 ? 6.463 -8.148 1.540 1.00 -0.31 42 GLY A N 9
ATOM 10935 C CA . GLY A 1 42 ? 6.010 -9.327 0.820 1.00 0.09 42 GLY A CA 9
ATOM 10936 C C . GLY A 1 42 ? 6.061 -10.599 1.643 1.00 0.23 42 GLY A C 9
ATOM 10937 O O . GLY A 1 42 ? 7.006 -11.377 1.531 1.00 -0.27 42 GLY A O 9
ATOM 10941 N N . ILE A 1 43 ? 5.043 -10.818 2.466 1.00 -0.30 43 ILE A N 9
ATOM 10942 C CA . ILE A 1 43 ? 4.983 -12.015 3.300 1.00 0.10 43 ILE A CA 9
ATOM 10943 C C . ILE A 1 43 ? 4.318 -13.163 2.559 1.00 0.23 43 ILE A C 9
ATOM 10944 O O . ILE A 1 43 ? 3.167 -13.062 2.147 1.00 -0.27 43 ILE A O 9
ATOM 10960 N N . VAL A 1 44 ? 5.045 -14.251 2.391 1.00 -0.30 44 VAL A N 9
ATOM 10961 C CA . VAL A 1 44 ? 4.519 -15.418 1.696 1.00 0.10 44 VAL A CA 9
ATOM 10962 C C . VAL A 1 44 ? 3.933 -16.436 2.675 1.00 0.23 44 VAL A C 9
ATOM 10963 O O . VAL A 1 44 ? 4.539 -17.474 2.947 1.00 -0.27 44 VAL A O 9
ATOM 10976 N N . ASP A 1 45 ? 2.755 -16.130 3.209 1.00 -0.30 45 ASP A N 9
ATOM 10977 C CA . ASP A 1 45 ? 2.091 -17.020 4.157 1.00 0.10 45 ASP A CA 9
ATOM 10978 C C . ASP A 1 45 ? 3.016 -17.391 5.312 1.00 0.23 45 ASP A C 9
ATOM 10979 O O . ASP A 1 45 ? 3.594 -18.478 5.322 1.00 -0.27 45 ASP A O 9
ATOM 10988 N N . ASN A 1 46 ? 3.164 -16.478 6.273 1.00 -0.30 46 ASN A N 9
ATOM 10989 C CA . ASN A 1 46 ? 4.033 -16.697 7.435 1.00 0.11 46 ASN A CA 9
ATOM 10990 C C . ASN A 1 46 ? 5.460 -16.309 7.130 1.00 0.23 46 ASN A C 9
ATOM 10991 O O . ASN A 1 46 ? 6.125 -15.669 7.945 1.00 -0.27 46 ASN A O 9
ATOM 11002 N N . LYS A 1 47 ? 5.938 -16.696 5.960 1.00 -0.30 47 LYS A N 9
ATOM 11003 C CA . LYS A 1 47 ? 7.292 -16.376 5.584 1.00 0.10 47 LYS A CA 9
ATOM 11004 C C . LYS A 1 47 ? 7.353 -14.999 4.944 1.00 0.23 47 LYS A C 9
ATOM 11005 O O . LYS A 1 47 ? 6.356 -14.499 4.432 1.00 -0.27 47 LYS A O 9
ATOM 11024 N N . LYS A 1 48 ? 8.527 -14.391 4.971 1.00 -0.30 48 LYS A N 9
ATOM 11025 C CA . LYS A 1 48 ? 8.710 -13.069 4.384 1.00 0.10 48 LYS A CA 9
ATOM 11026 C C . LYS A 1 48 ? 9.652 -13.136 3.185 1.00 0.23 48 LYS A C 9
ATOM 11027 O O . LYS A 1 48 ? 10.721 -13.742 3.254 1.00 -0.27 48 LYS A O 9
ATOM 11046 N N . LEU A 1 49 ? 9.240 -12.514 2.086 1.00 -0.30 49 LEU A N 9
ATOM 11047 C CA . LEU A 1 49 ? 10.035 -12.504 0.863 1.00 0.10 49 LEU A CA 9
ATOM 11048 C C . LEU A 1 49 ? 10.987 -11.313 0.833 1.00 0.23 49 LEU A C 9
ATOM 11049 O O . LEU A 1 49 ? 10.959 -10.458 1.719 1.00 -0.27 49 LEU A O 9
ATOM 11065 N N . ALA A 1 50 ? 11.823 -11.263 -0.198 1.00 -0.30 50 ALA A N 9
ATOM 11066 C CA . ALA A 1 50 ? 12.781 -10.178 -0.358 1.00 0.10 50 ALA A CA 9
ATOM 11067 C C . ALA A 1 50 ? 12.407 -9.294 -1.544 1.00 0.23 50 ALA A C 9
ATOM 11068 O O . ALA A 1 50 ? 12.703 -8.100 -1.561 1.00 -0.27 50 ALA A O 9
ATOM 11075 N N . SER A 1 51 ? 11.751 -9.892 -2.536 1.00 -0.30 51 SER A N 9
ATOM 11076 C CA . SER A 1 51 ? 11.332 -9.164 -3.728 1.00 0.12 51 SER A CA 9
ATOM 11077 C C . SER A 1 51 ? 10.122 -8.301 -3.441 1.00 0.24 51 SER A C 9
ATOM 11078 O O . SER A 1 51 ? 10.093 -7.123 -3.797 1.00 -0.27 51 SER A O 9
ATOM 11086 N N . ALA A 1 52 ? 9.117 -8.883 -2.809 1.00 -0.30 52 ALA A N 9
ATOM 11087 C CA . ALA A 1 52 ? 7.913 -8.139 -2.503 1.00 0.10 52 ALA A CA 9
ATOM 11088 C C . ALA A 1 52 ? 8.049 -7.347 -1.199 1.00 0.23 52 ALA A C 9
ATOM 11089 O O . ALA A 1 52 ? 7.064 -6.823 -0.681 1.00 -0.27 52 ALA A O 9
ATOM 11096 N N . SER A 1 53 ? 9.267 -7.272 -0.661 1.00 -0.30 53 SER A N 9
ATOM 11097 C CA . SER A 1 53 ? 9.511 -6.555 0.588 1.00 0.12 53 SER A CA 9
ATOM 11098 C C . SER A 1 53 ? 9.899 -5.102 0.335 1.00 0.24 53 SER A C 9
ATOM 11099 O O . SER A 1 53 ? 11.076 -4.788 0.156 1.00 -0.27 53 SER A O 9
ATOM 11107 N N . ALA A 1 54 ? 8.907 -4.216 0.328 1.00 -0.30 54 ALA A N 9
ATOM 11108 C CA . ALA A 1 54 ? 9.159 -2.798 0.103 1.00 0.10 54 ALA A CA 9
ATOM 11109 C C . ALA A 1 54 ? 8.781 -1.959 1.300 1.00 0.23 54 ALA A C 9
ATOM 11110 O O . ALA A 1 54 ? 7.697 -2.090 1.860 1.00 -0.27 54 ALA A O 9
ATOM 11117 N N . GLN A 1 55 ? 9.698 -1.091 1.673 1.00 -0.30 55 GLN A N 9
ATOM 11118 C CA . GLN A 1 55 ? 9.501 -0.199 2.794 1.00 0.10 55 GLN A CA 9
ATOM 11119 C C . GLN A 1 55 ? 8.884 1.107 2.311 1.00 0.23 55 GLN A C 9
ATOM 11120 O O . GLN A 1 55 ? 7.958 1.103 1.506 1.00 -0.27 55 GLN A O 9
ATOM 11134 N N . ASN A 1 56 ? 9.423 2.206 2.778 1.00 -0.30 56 ASN A N 9
ATOM 11135 C CA . ASN A 1 56 ? 8.956 3.524 2.375 1.00 0.11 56 ASN A CA 9
ATOM 11136 C C . ASN A 1 56 ? 9.132 3.685 0.869 1.00 0.23 56 ASN A C 9
ATOM 11137 O O . ASN A 1 56 ? 10.027 4.394 0.408 1.00 -0.27 56 ASN A O 9
ATOM 11148 N N . TYR A 1 57 ? 8.277 3.008 0.106 1.00 -0.30 57 TYR A N 9
ATOM 11149 C CA . TYR A 1 57 ? 8.341 3.061 -1.347 1.00 0.10 57 TYR A CA 9
ATOM 11150 C C . TYR A 1 57 ? 7.374 4.098 -1.893 1.00 0.23 57 TYR A C 9
ATOM 11151 O O . TYR A 1 57 ? 6.170 3.854 -1.974 1.00 -0.27 57 TYR A O 9
ATOM 11169 N N . GLU A 1 58 ? 7.908 5.252 -2.275 1.00 -0.30 58 GLU A N 9
ATOM 11170 C CA . GLU A 1 58 ? 7.086 6.322 -2.822 1.00 0.10 58 GLU A CA 9
ATOM 11171 C C . GLU A 1 58 ? 6.374 5.845 -4.081 1.00 0.23 58 GLU A C 9
ATOM 11172 O O . GLU A 1 58 ? 6.879 5.994 -5.193 1.00 -0.27 58 GLU A O 9
ATOM 11184 N N . LEU A 1 59 ? 5.193 5.274 -3.888 1.00 -0.30 59 LEU A N 9
ATOM 11185 C CA . LEU A 1 59 ? 4.393 4.773 -4.995 1.00 0.10 59 LEU A CA 9
ATOM 11186 C C . LEU A 1 59 ? 3.399 5.834 -5.436 1.00 0.23 59 LEU A C 9
ATOM 11187 O O . LEU A 1 59 ? 2.992 6.676 -4.644 1.00 -0.27 59 LEU A O 9
ATOM 11203 N N . THR A 1 60 ? 2.996 5.781 -6.690 1.00 -0.30 60 THR A N 9
ATOM 11204 C CA . THR A 1 60 ? 2.026 6.727 -7.213 1.00 0.13 60 THR A CA 9
ATOM 11205 C C . THR A 1 60 ? 0.715 5.994 -7.426 1.00 0.24 60 THR A C 9
ATOM 11206 O O . THR A 1 60 ? 0.619 5.146 -8.313 1.00 -0.27 60 THR A O 9
ATOM 11217 N N . ILE A 1 61 ? -0.295 6.301 -6.625 1.00 -0.30 61 ILE A N 9
ATOM 11218 C CA . ILE A 1 61 ? -1.578 5.635 -6.766 1.00 0.10 61 ILE A CA 9
ATOM 11219 C C . ILE A 1 61 ? -2.412 6.322 -7.826 1.00 0.23 61 ILE A C 9
ATOM 11220 O O . ILE A 1 61 ? -2.982 7.389 -7.601 1.00 -0.27 61 ILE A O 9
ATOM 11236 N N . GLY A 1 62 ? -2.444 5.708 -8.996 1.00 -0.31 62 GLY A N 9
ATOM 11237 C CA . GLY A 1 62 ? -3.170 6.265 -10.118 1.00 0.09 62 GLY A CA 9
ATOM 11238 C C . GLY A 1 62 ? -2.311 6.304 -11.372 1.00 0.23 62 GLY A C 9
ATOM 11239 O O . GLY A 1 62 ? -2.652 6.975 -12.346 1.00 -0.27 62 GLY A O 9
ATOM 11243 N N . SER A 1 63 ? -1.188 5.581 -11.344 1.00 -0.30 63 SER A N 9
ATOM 11244 C CA . SER A 1 63 ? -0.273 5.534 -12.476 1.00 0.12 63 SER A CA 9
ATOM 11245 C C . SER A 1 63 ? -0.391 4.208 -13.230 1.00 0.24 63 SER A C 9
ATOM 11246 O O . SER A 1 63 ? 0.431 3.906 -14.095 1.00 -0.27 63 SER A O 9
ATOM 11254 N N . ASN A 1 64 ? -1.419 3.423 -12.901 1.00 -0.30 64 ASN A N 9
ATOM 11255 C CA . ASN A 1 64 ? -1.653 2.131 -13.547 1.00 0.11 64 ASN A CA 9
ATOM 11256 C C . ASN A 1 64 ? -0.366 1.321 -13.703 1.00 0.23 64 ASN A C 9
ATOM 11257 O O . ASN A 1 64 ? -0.236 0.530 -14.636 1.00 -0.27 64 ASN A O 9
ATOM 11268 N N . SER A 1 65 ? 0.582 1.519 -12.791 1.00 -0.30 65 SER A N 9
ATOM 11269 C CA . SER A 1 65 ? 1.848 0.795 -12.850 1.00 0.12 65 SER A CA 9
ATOM 11270 C C . SER A 1 65 ? 1.819 -0.447 -11.962 1.00 0.24 65 SER A C 9
ATOM 11271 O O . SER A 1 65 ? 2.573 -1.394 -12.185 1.00 -0.27 65 SER A O 9
ATOM 11279 N N . PHE A 1 66 ? 0.949 -0.443 -10.958 1.00 -0.30 66 PHE A N 9
ATOM 11280 C CA . PHE A 1 66 ? 0.834 -1.578 -10.048 1.00 0.10 66 PHE A CA 9
ATOM 11281 C C . PHE A 1 66 ? -0.297 -2.508 -10.476 1.00 0.23 66 PHE A C 9
ATOM 11282 O O . PHE A 1 66 ? -1.050 -2.200 -11.400 1.00 -0.27 66 PHE A O 9
ATOM 11299 N N . ILE A 1 67 ? -0.410 -3.645 -9.797 1.00 -0.30 67 ILE A N 9
ATOM 11300 C CA . ILE A 1 67 ? -1.451 -4.617 -10.108 1.00 0.10 67 ILE A CA 9
ATOM 11301 C C . ILE A 1 67 ? -2.803 -4.164 -9.564 1.00 0.23 67 ILE A C 9
ATOM 11302 O O . ILE A 1 67 ? -2.875 -3.262 -8.729 1.00 -0.27 67 ILE A O 9
ATOM 11318 N N . LYS A 1 68 ? -3.871 -4.794 -10.041 1.00 -0.30 68 LYS A N 9
ATOM 11319 C CA . LYS A 1 68 ? -5.220 -4.452 -9.602 1.00 0.10 68 LYS A CA 9
ATOM 11320 C C . LYS A 1 68 ? -5.508 -5.041 -8.225 1.00 0.23 68 LYS A C 9
ATOM 11321 O O . LYS A 1 68 ? -5.563 -6.260 -8.062 1.00 -0.27 68 LYS A O 9
ATOM 11340 N N . GLY A 1 69 ? -5.687 -4.171 -7.235 1.00 -0.31 69 GLY A N 9
ATOM 11341 C CA . GLY A 1 69 ? -5.961 -4.629 -5.886 1.00 0.09 69 GLY A CA 9
ATOM 11342 C C . GLY A 1 69 ? -4.915 -4.159 -4.894 1.00 0.23 69 GLY A C 9
ATOM 11343 O O . GLY A 1 69 ? -5.172 -4.100 -3.691 1.00 -0.27 69 GLY A O 9
ATOM 11347 N N . PHE A 1 70 ? -3.729 -3.830 -5.399 1.00 -0.30 70 PHE A N 9
ATOM 11348 C CA . PHE A 1 70 ? -2.635 -3.370 -4.552 1.00 0.10 70 PHE A CA 9
ATOM 11349 C C . PHE A 1 70 ? -2.774 -1.881 -4.227 1.00 0.23 70 PHE A C 9
ATOM 11350 O O . PHE A 1 70 ? -3.273 -1.515 -3.160 1.00 -0.27 70 PHE A O 9
ATOM 11367 N N . GLU A 1 71 ? -2.334 -1.023 -5.151 1.00 -0.30 71 GLU A N 9
ATOM 11368 C CA . GLU A 1 71 ? -2.414 0.424 -4.962 1.00 0.10 71 GLU A CA 9
ATOM 11369 C C . GLU A 1 71 ? -3.784 0.824 -4.413 1.00 0.23 71 GLU A C 9
ATOM 11370 O O . GLU A 1 71 ? -3.897 1.749 -3.611 1.00 -0.27 71 GLU A O 9
ATOM 11382 N N . THR A 1 72 ? -4.821 0.116 -4.862 1.00 -0.30 72 THR A N 9
ATOM 11383 C CA . THR A 1 72 ? -6.193 0.389 -4.439 1.00 0.13 72 THR A CA 9
ATOM 11384 C C . THR A 1 72 ? -6.418 0.073 -2.959 1.00 0.24 72 THR A C 9
ATOM 11385 O O . THR A 1 72 ? -7.140 0.788 -2.269 1.00 -0.27 72 THR A O 9
ATOM 11396 N N . GLY A 1 73 ? -5.819 -1.008 -2.477 1.00 -0.31 73 GLY A N 9
ATOM 11397 C CA . GLY A 1 73 ? -5.995 -1.386 -1.085 1.00 0.09 73 GLY A CA 9
ATOM 11398 C C . GLY A 1 73 ? -5.390 -0.382 -0.118 1.00 0.23 73 GLY A C 9
ATOM 11399 O O . GLY A 1 73 ? -5.828 -0.265 1.030 1.00 -0.27 73 GLY A O 9
ATOM 11403 N N . LEU A 1 74 ? -4.396 0.359 -0.585 1.00 -0.30 74 LEU A N 9
ATOM 11404 C CA . LEU A 1 74 ? -3.742 1.362 0.249 1.00 0.10 74 LEU A CA 9
ATOM 11405 C C . LEU A 1 74 ? -4.426 2.729 0.129 1.00 0.23 74 LEU A C 9
ATOM 11406 O O . LEU A 1 74 ? -4.443 3.508 1.080 1.00 -0.27 74 LEU A O 9
ATOM 11422 N N . ILE A 1 75 ? -4.969 3.023 -1.049 1.00 -0.30 75 ILE A N 9
ATOM 11423 C CA . ILE A 1 75 ? -5.629 4.308 -1.287 1.00 0.10 75 ILE A CA 9
ATOM 11424 C C . ILE A 1 75 ? -6.948 4.445 -0.525 1.00 0.23 75 ILE A C 9
ATOM 11425 O O . ILE A 1 75 ? -7.310 5.533 -0.078 1.00 -0.27 75 ILE A O 9
ATOM 11441 N N . ALA A 1 76 ? -7.675 3.345 -0.424 1.00 -0.30 76 ALA A N 9
ATOM 11442 C CA . ALA A 1 76 ? -8.978 3.332 0.232 1.00 0.10 76 ALA A CA 9
ATOM 11443 C C . ALA A 1 76 ? -8.897 3.593 1.735 1.00 0.23 76 ALA A C 9
ATOM 11444 O O . ALA A 1 76 ? -9.887 4.000 2.344 1.00 -0.27 76 ALA A O 9
ATOM 11451 N N . MET A 1 77 ? -7.732 3.374 2.339 1.00 -0.30 77 MET A N 9
ATOM 11452 C CA . MET A 1 77 ? -7.587 3.615 3.776 1.00 0.10 77 MET A CA 9
ATOM 11453 C C . MET A 1 77 ? -6.767 4.875 4.053 1.00 0.23 77 MET A C 9
ATOM 11454 O O . MET A 1 77 ? -6.328 5.560 3.129 1.00 -0.27 77 MET A O 9
ATOM 11468 N N . LYS A 1 78 ? -6.579 5.179 5.337 1.00 -0.30 78 LYS A N 9
ATOM 11469 C CA . LYS A 1 78 ? -5.829 6.362 5.750 1.00 0.10 78 LYS A CA 9
ATOM 11470 C C . LYS A 1 78 ? -4.333 6.117 5.634 1.00 0.23 78 LYS A C 9
ATOM 11471 O O . LYS A 1 78 ? -3.904 5.170 4.979 1.00 -0.27 78 LYS A O 9
ATOM 11490 N N . VAL A 1 79 ? -3.535 6.966 6.274 1.00 -0.30 79 VAL A N 9
ATOM 11491 C CA . VAL A 1 79 ? -2.089 6.826 6.239 1.00 0.10 79 VAL A CA 9
ATOM 11492 C C . VAL A 1 79 ? -1.583 6.283 7.574 1.00 0.23 79 VAL A C 9
ATOM 11493 O O . VAL A 1 79 ? -2.302 6.308 8.573 1.00 -0.27 79 VAL A O 9
ATOM 11506 N N . ASN A 1 80 ? -0.356 5.777 7.585 1.00 -0.30 80 ASN A N 9
ATOM 11507 C CA . ASN A 1 80 ? 0.222 5.215 8.795 1.00 0.11 80 ASN A CA 9
ATOM 11508 C C . ASN A 1 80 ? -0.581 4.001 9.253 1.00 0.23 80 ASN A C 9
ATOM 11509 O O . ASN A 1 80 ? -0.528 3.616 10.421 1.00 -0.27 80 ASN A O 9
ATOM 11520 N N . GLN A 1 81 ? -1.330 3.404 8.326 1.00 -0.30 81 GLN A N 9
ATOM 11521 C CA . GLN A 1 81 ? -2.147 2.237 8.648 1.00 0.10 81 GLN A CA 9
ATOM 11522 C C . GLN A 1 81 ? -1.478 0.949 8.177 1.00 0.23 81 GLN A C 9
ATOM 11523 O O . GLN A 1 81 ? -0.988 0.867 7.053 1.00 -0.27 81 GLN A O 9
ATOM 11537 N N . LYS A 1 82 ? -1.468 -0.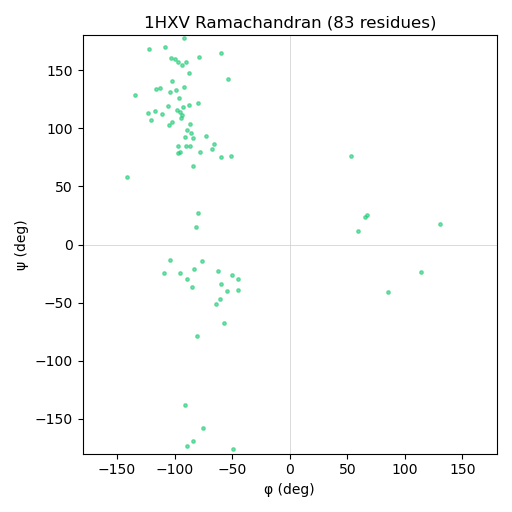058 9.046 1.00 -0.30 82 LYS A N 9
ATOM 11538 C CA . LYS A 1 82 ? -0.866 -1.345 8.718 1.00 0.10 82 LYS A CA 9
ATOM 11539 C C . LYS A 1 82 ? -1.882 -2.257 8.040 1.00 0.23 82 LYS A C 9
ATOM 11540 O O . LYS A 1 82 ? -2.652 -2.950 8.705 1.00 -0.27 82 LYS A O 9
ATOM 11559 N N . LYS A 1 83 ? -1.885 -2.241 6.711 1.00 -0.30 83 LYS A N 9
ATOM 11560 C CA . LYS A 1 83 ? -2.815 -3.058 5.942 1.00 0.10 83 LYS A CA 9
ATOM 11561 C C . LYS A 1 83 ? -2.169 -4.366 5.492 1.00 0.23 83 LYS A C 9
ATOM 11562 O O . LYS A 1 83 ? -1.608 -4.447 4.400 1.00 -0.27 83 LYS A O 9
ATOM 11581 N N . THR A 1 84 ? -2.259 -5.389 6.336 1.00 -0.30 84 THR A N 9
ATOM 11582 C CA . THR A 1 84 ? -1.690 -6.694 6.017 1.00 0.13 84 THR A CA 9
ATOM 11583 C C . THR A 1 84 ? -2.669 -7.512 5.181 1.00 0.24 84 THR A C 9
ATOM 11584 O O . THR A 1 84 ? -3.267 -8.474 5.665 1.00 -0.27 84 THR A O 9
ATOM 11595 N N . LEU A 1 85 ? -2.837 -7.111 3.925 1.00 -0.30 85 LEU A N 9
ATOM 11596 C CA . LEU A 1 85 ? -3.754 -7.790 3.016 1.00 0.10 85 LEU A CA 9
ATOM 11597 C C . LEU A 1 85 ? -3.050 -8.898 2.235 1.00 0.23 85 LEU A C 9
ATOM 11598 O O . LEU A 1 85 ? -1.924 -8.723 1.769 1.00 -0.27 85 LEU A O 9
ATOM 11614 N N . ALA A 1 86 ? -3.728 -10.033 2.085 1.00 -0.30 86 ALA A N 9
ATOM 11615 C CA . ALA A 1 86 ? -3.176 -11.164 1.347 1.00 0.10 86 ALA A CA 9
ATOM 11616 C C . ALA A 1 86 ? -3.496 -11.035 -0.138 1.00 0.23 86 ALA A C 9
ATOM 11617 O O . ALA A 1 86 ? -4.503 -11.560 -0.614 1.00 -0.27 86 ALA A O 9
ATOM 11624 N N . LEU A 1 87 ? -2.649 -10.308 -0.859 1.00 -0.30 87 LEU A N 9
ATOM 11625 C CA . LEU A 1 87 ? -2.856 -10.080 -2.285 1.00 0.10 87 LEU A CA 9
ATOM 11626 C C . LEU A 1 87 ? -2.223 -11.170 -3.140 1.00 0.23 87 LEU A C 9
ATOM 11627 O O . LEU A 1 87 ? -1.197 -11.744 -2.784 1.00 -0.27 87 LEU A O 9
ATOM 11643 N N . THR A 1 88 ? -2.832 -11.424 -4.291 1.00 -0.30 88 THR A N 9
ATOM 11644 C CA . THR A 1 88 ? -2.321 -12.417 -5.223 1.00 0.13 88 THR A CA 9
ATOM 11645 C C . THR A 1 88 ? -1.338 -11.760 -6.181 1.00 0.24 88 THR A C 9
ATOM 11646 O O . THR A 1 88 ? -1.168 -10.541 -6.168 1.00 -0.27 88 THR A O 9
ATOM 11657 N N . PHE A 1 89 ? -0.698 -12.565 -7.013 1.00 -0.30 89 PHE A N 9
ATOM 11658 C CA . PHE A 1 89 ? 0.261 -12.046 -7.978 1.00 0.10 89 PHE A CA 9
ATOM 11659 C C . PHE A 1 89 ? -0.165 -12.410 -9.401 1.00 0.24 89 PHE A C 9
ATOM 11660 O O . PHE A 1 89 ? -0.177 -13.583 -9.768 1.00 -0.27 89 PHE A O 9
ATOM 11677 N N . PRO A 1 90 ? -0.538 -11.404 -10.219 1.00 -0.29 90 PRO A N 9
ATOM 11678 C CA . PRO A 1 90 ? -0.983 -11.625 -11.600 1.00 0.10 90 PRO A CA 9
ATOM 11679 C C . PRO A 1 90 ? 0.173 -11.807 -12.579 1.00 0.23 90 PRO A C 9
ATOM 11680 O O . PRO A 1 90 ? 1.312 -11.446 -12.288 1.00 -0.27 90 PRO A O 9
ATOM 11691 N N . SER A 1 91 ? -0.137 -12.364 -13.748 1.00 -0.30 91 SER A N 9
ATOM 11692 C CA . SER A 1 91 ? 0.867 -12.592 -14.781 1.00 0.12 91 SER A CA 9
ATOM 11693 C C . SER A 1 91 ? 1.514 -11.280 -15.210 1.00 0.24 91 SER A C 9
ATOM 11694 O O . SER A 1 91 ? 2.694 -11.240 -15.558 1.00 -0.27 91 SER A O 9
ATOM 11702 N N . ASP A 1 92 ? 0.726 -10.209 -15.188 1.00 -0.30 92 ASP A N 9
ATOM 11703 C CA . ASP A 1 92 ? 1.204 -8.886 -15.582 1.00 0.10 92 ASP A CA 9
ATOM 11704 C C . ASP A 1 92 ? 2.572 -8.575 -14.976 1.00 0.23 92 ASP A C 9
ATOM 11705 O O . ASP A 1 92 ? 3.365 -7.840 -15.564 1.00 -0.27 92 ASP A O 9
ATOM 11714 N N . TYR A 1 93 ? 2.844 -9.131 -13.798 1.00 -0.30 93 TYR A N 9
ATOM 11715 C CA . TYR A 1 93 ? 4.118 -8.897 -13.123 1.00 0.10 93 TYR A CA 9
ATOM 11716 C C . TYR A 1 93 ? 5.298 -9.223 -14.035 1.00 0.23 93 TYR A C 9
ATOM 11717 O O . TYR A 1 93 ? 5.244 -10.159 -14.832 1.00 -0.27 93 TYR A O 9
ATOM 11735 N N . HIS A 1 94 ? 6.358 -8.430 -13.913 1.00 -0.30 94 HIS A N 9
ATOM 11736 C CA . HIS A 1 94 ? 7.555 -8.611 -14.726 1.00 0.10 94 HIS A CA 9
ATOM 11737 C C . HIS A 1 94 ? 8.219 -9.959 -14.459 1.00 0.23 94 HIS A C 9
ATOM 11738 O O . HIS A 1 94 ? 8.965 -10.465 -15.297 1.00 -0.27 94 HIS A O 9
ATOM 11753 N N . VAL A 1 95 ? 7.953 -10.539 -13.292 1.00 -0.30 95 VAL A N 9
ATOM 11754 C CA . VAL A 1 95 ? 8.541 -11.825 -12.940 1.00 0.10 95 VAL A CA 9
ATOM 11755 C C . VAL A 1 95 ? 7.565 -12.973 -13.193 1.00 0.23 95 VAL A C 9
ATOM 11756 O O . VAL A 1 95 ? 6.398 -12.921 -12.801 1.00 -0.27 95 VAL A O 9
ATOM 11769 N N . LYS A 1 96 ? 8.071 -14.007 -13.845 1.00 -0.30 96 LYS A N 9
ATOM 11770 C CA . LYS A 1 96 ? 7.274 -15.186 -14.169 1.00 0.10 96 LYS A CA 9
ATOM 11771 C C . LYS A 1 96 ? 6.630 -15.777 -12.915 1.00 0.23 96 LYS A C 9
ATOM 11772 O O . LYS A 1 96 ? 5.493 -16.248 -12.947 1.00 -0.27 96 LYS A O 9
ATOM 11791 N N . GLU A 1 97 ? 7.380 -15.772 -11.823 1.00 -0.30 97 GLU A N 9
ATOM 11792 C CA . GLU A 1 97 ? 6.910 -16.328 -10.557 1.00 0.10 97 GLU A CA 9
ATOM 11793 C C . GLU A 1 97 ? 5.670 -15.613 -10.019 1.00 0.23 97 GLU A C 9
ATOM 11794 O O . GLU A 1 97 ? 4.701 -16.257 -9.592 1.00 -0.27 97 GLU A O 9
ATOM 11806 N N . LEU A 1 98 ? 5.690 -14.287 -10.035 1.00 -0.30 98 LEU A N 9
ATOM 11807 C CA . LEU A 1 98 ? 4.565 -13.517 -9.523 1.00 0.10 98 LEU A CA 9
ATOM 11808 C C . LEU A 1 98 ? 3.431 -13.439 -10.519 1.00 0.23 98 LEU A C 9
ATOM 11809 O O . LEU A 1 98 ? 2.632 -12.503 -10.503 1.00 -0.27 98 LEU A O 9
ATOM 11825 N N . GLN A 1 99 ? 3.334 -14.451 -11.354 1.00 -0.30 99 GLN A N 9
ATOM 11826 C CA . GLN A 1 99 ? 2.256 -14.528 -12.314 1.00 0.10 99 GLN A CA 9
ATOM 11827 C C . GLN A 1 99 ? 1.055 -15.161 -11.626 1.00 0.23 99 GLN A C 9
ATOM 11828 O O . GLN A 1 99 ? -0.092 -14.790 -11.876 1.00 -0.27 99 GLN A O 9
ATOM 11842 N N . SER A 1 100 ? 1.342 -16.125 -10.746 1.00 -0.30 100 SER A N 9
ATOM 11843 C CA . SER A 1 100 ? 0.299 -16.824 -9.996 1.00 0.12 100 SER A CA 9
ATOM 11844 C C . SER A 1 100 ? 0.753 -17.083 -8.560 1.00 0.24 100 SER A C 9
ATOM 11845 O O . SER A 1 100 ? 0.816 -18.232 -8.123 1.00 -0.27 100 SER A O 9
ATOM 11853 N N . LYS A 1 101 ? 1.101 -16.022 -7.834 1.00 -0.30 101 LYS A N 9
ATOM 11854 C CA . LYS A 1 101 ? 1.583 -16.178 -6.463 1.00 0.10 101 LYS A CA 9
ATOM 11855 C C . LYS A 1 101 ? 0.731 -15.436 -5.423 1.00 0.24 101 LYS A C 9
ATOM 11856 O O . LYS A 1 101 ? 0.851 -14.222 -5.265 1.00 -0.27 101 LYS A O 9
ATOM 11875 N N . PRO A 1 102 ? -0.116 -16.166 -4.666 1.00 -0.29 102 PRO A N 9
ATOM 11876 C CA . PRO A 1 102 ? -0.942 -15.573 -3.608 1.00 0.10 102 PRO A CA 9
ATOM 11877 C C . PRO A 1 102 ? -0.072 -15.165 -2.423 1.00 0.23 102 PRO A C 9
ATOM 11878 O O . PRO A 1 102 ? 0.227 -15.979 -1.550 1.00 -0.27 102 PRO A O 9
ATOM 11889 N N . VAL A 1 103 ? 0.371 -13.914 -2.427 1.00 -0.30 103 VAL A N 9
ATOM 11890 C CA . VAL A 1 103 ? 1.257 -13.408 -1.384 1.00 0.10 103 VAL A CA 9
ATOM 11891 C C . VAL A 1 103 ? 0.531 -12.583 -0.319 1.00 0.23 103 VAL A C 9
ATOM 11892 O O . VAL A 1 103 ? -0.561 -12.058 -0.544 1.00 -0.27 103 VAL A O 9
ATOM 11905 N N . THR A 1 104 ? 1.181 -12.447 0.833 1.00 -0.30 104 THR A N 9
ATOM 11906 C CA . THR A 1 104 ? 0.654 -11.659 1.938 1.00 0.13 104 THR A CA 9
ATOM 11907 C C . THR A 1 104 ? 1.411 -10.344 2.018 1.00 0.24 104 THR A C 9
ATOM 11908 O O . THR A 1 104 ? 2.583 -10.312 2.389 1.00 -0.27 104 THR A O 9
ATOM 11919 N N . PHE A 1 105 ? 0.742 -9.262 1.645 1.00 -0.30 105 PHE A N 9
ATOM 11920 C CA . PHE A 1 105 ? 1.363 -7.947 1.648 1.00 0.10 105 PHE A CA 9
ATOM 11921 C C . PHE A 1 105 ? 1.115 -7.199 2.952 1.00 0.23 105 PHE A C 9
ATOM 11922 O O . PHE A 1 105 ? -0.026 -6.888 3.296 1.00 -0.27 105 PHE A O 9
ATOM 11939 N N . GLU A 1 106 ? 2.196 -6.855 3.634 1.00 -0.30 106 GLU A N 9
ATOM 11940 C CA . GLU A 1 106 ? 2.113 -6.074 4.858 1.00 0.10 106 GLU A CA 9
ATOM 11941 C C . GLU A 1 106 ? 2.402 -4.630 4.480 1.00 0.23 106 GLU A C 9
ATOM 11942 O O . GLU A 1 106 ? 3.541 -4.177 4.565 1.00 -0.27 106 GLU A O 9
ATOM 11954 N N . VAL A 1 107 ? 1.372 -3.924 4.020 1.00 -0.30 107 VAL A N 9
ATOM 11955 C CA . VAL A 1 107 ? 1.538 -2.548 3.575 1.00 0.10 107 VAL A CA 9
ATOM 11956 C C . VAL A 1 107 ? 1.263 -1.532 4.664 1.00 0.23 107 VAL A C 9
ATOM 11957 O O . VAL A 1 107 ? 0.116 -1.321 5.058 1.00 -0.27 107 VAL A O 9
ATOM 11970 N N . VAL A 1 108 ? 2.315 -0.864 5.109 1.00 -0.30 108 VAL A N 9
ATOM 11971 C CA . VAL A 1 108 ? 2.192 0.177 6.104 1.00 0.10 108 VAL A CA 9
ATOM 11972 C C . VAL A 1 108 ? 1.804 1.462 5.373 1.00 0.23 108 VAL A C 9
ATOM 11973 O O . VAL A 1 108 ? 2.655 2.248 4.957 1.00 -0.27 108 VAL A O 9
ATOM 11986 N N . LEU A 1 109 ? 0.506 1.606 5.159 1.00 -0.30 109 LEU A N 9
ATOM 11987 C CA . LEU A 1 109 ? -0.066 2.720 4.412 1.00 0.10 109 LEU A CA 9
ATOM 11988 C C . LEU A 1 109 ? 0.521 4.092 4.732 1.00 0.23 109 LEU A C 9
ATOM 11989 O O . LEU A 1 109 ? -0.114 4.887 5.419 1.00 -0.27 109 LEU A O 9
ATOM 12005 N N . LYS A 1 110 ? 1.698 4.397 4.184 1.00 -0.30 110 LYS A N 9
ATOM 12006 C CA . LYS A 1 110 ? 2.302 5.708 4.366 1.00 0.10 110 LYS A CA 9
ATOM 12007 C C . LYS A 1 110 ? 2.139 6.453 3.045 1.00 0.23 110 LYS A C 9
ATOM 12008 O O . LYS A 1 110 ? 2.417 5.883 1.994 1.00 -0.27 110 LYS A O 9
ATOM 12027 N N . ALA A 1 111 ? 1.619 7.677 3.056 1.00 -0.30 111 ALA A N 9
ATOM 12028 C CA . ALA A 1 111 ? 1.382 8.364 1.787 1.00 0.10 111 ALA A CA 9
ATOM 12029 C C . ALA A 1 111 ? 1.816 9.823 1.738 1.00 0.23 111 ALA A C 9
ATOM 12030 O O . ALA A 1 111 ? 1.460 10.637 2.590 1.00 -0.27 111 ALA A O 9
ATOM 12037 N N . ILE A 1 112 ? 2.574 10.127 0.692 1.00 -0.30 112 ILE A N 9
ATOM 12038 C CA . ILE A 1 112 ? 3.074 11.469 0.430 1.00 0.10 112 ILE A CA 9
ATOM 12039 C C . ILE A 1 112 ? 2.398 12.026 -0.826 1.00 0.23 112 ILE A C 9
ATOM 12040 O O . ILE A 1 112 ? 2.333 11.339 -1.844 1.00 -0.27 112 ILE A O 9
ATOM 12056 N N . LYS A 1 113 ? 1.873 13.242 -0.781 1.00 -0.30 113 LYS A N 9
ATOM 12057 C CA . LYS A 1 113 ? 1.212 13.797 -1.955 1.00 0.11 113 LYS A CA 9
ATOM 12058 C C . LYS A 1 113 ? 2.136 14.759 -2.696 1.00 0.28 113 LYS A C 9
ATOM 12059 O O . LYS A 1 113 ? 1.624 15.582 -3.484 1.00 -0.26 113 LYS A O 9
ATOM 12079 N N . LYS A 1 29 ? -8.656 9.678 4.608 1.00 -0.30 29 LYS A N 10
ATOM 12080 C CA . LYS A 1 29 ? -8.611 8.715 3.513 1.00 0.10 29 LYS A CA 10
ATOM 12081 C C . LYS A 1 29 ? -7.698 9.209 2.396 1.00 0.23 29 LYS A C 10
ATOM 12082 O O . LYS A 1 29 ? -8.030 10.156 1.682 1.00 -0.27 29 LYS A O 10
ATOM 12101 N N . LEU A 1 30 ? -6.548 8.559 2.246 1.00 -0.30 30 LEU A N 10
ATOM 12102 C CA . LEU A 1 30 ? -5.589 8.928 1.211 1.00 0.10 30 LEU A CA 10
ATOM 12103 C C . LEU A 1 30 ? -5.943 8.242 -0.100 1.00 0.23 30 LEU A C 10
ATOM 12104 O O . LEU A 1 30 ? -5.476 7.142 -0.372 1.00 -0.27 30 LEU A O 10
ATOM 12120 N N . ALA A 1 31 ? -6.778 8.888 -0.903 1.00 -0.30 31 ALA A N 10
ATOM 12121 C CA . ALA A 1 31 ? -7.199 8.314 -2.173 1.00 0.10 31 ALA A CA 10
ATOM 12122 C C . ALA A 1 31 ? -6.187 8.581 -3.289 1.00 0.23 31 ALA A C 10
ATOM 12123 O O . ALA A 1 31 ? -5.066 9.019 -3.035 1.00 -0.27 31 ALA A O 10
ATOM 12130 N N . ASN A 1 32 ? -6.596 8.285 -4.522 1.00 -0.30 32 ASN A N 10
ATOM 12131 C CA . ASN A 1 32 ? -5.743 8.456 -5.700 1.00 0.11 32 ASN A CA 10
ATOM 12132 C C . ASN A 1 32 ? -5.052 9.821 -5.735 1.00 0.23 32 ASN A C 10
ATOM 12133 O O . ASN A 1 32 ? -5.193 10.634 -4.822 1.00 -0.27 32 ASN A O 10
ATOM 12144 N N . GLY A 1 33 ? -4.322 10.064 -6.825 1.00 -0.31 33 GLY A N 10
ATOM 12145 C CA . GLY A 1 33 ? -3.627 11.331 -7.014 1.00 0.09 33 GLY A CA 10
ATOM 12146 C C . GLY A 1 33 ? -2.615 11.649 -5.925 1.00 0.23 33 GLY A C 10
ATOM 12147 O O . GLY A 1 33 ? -2.099 12.766 -5.863 1.00 -0.27 33 GLY A O 10
ATOM 12151 N N . ASP A 1 34 ? -2.328 10.676 -5.065 1.00 -0.30 34 ASP A N 10
ATOM 12152 C CA . ASP A 1 34 ? -1.373 10.872 -3.980 1.00 0.10 34 ASP A CA 10
ATOM 12153 C C . ASP A 1 34 ? -0.217 9.879 -4.084 1.00 0.23 34 ASP A C 10
ATOM 12154 O O . ASP A 1 34 ? -0.276 8.923 -4.855 1.00 -0.27 34 ASP A O 10
ATOM 12163 N N . ILE A 1 35 ? 0.829 10.104 -3.295 1.00 -0.30 35 ILE A N 10
ATOM 12164 C CA . ILE A 1 35 ? 1.984 9.220 -3.289 1.00 0.10 35 ILE A CA 10
ATOM 12165 C C . ILE A 1 35 ? 1.995 8.429 -1.983 1.00 0.23 35 ILE A C 10
ATOM 12166 O O . ILE A 1 35 ? 2.035 9.019 -0.905 1.00 -0.27 35 ILE A O 10
ATOM 12182 N N . ALA A 1 36 ? 1.919 7.105 -2.060 1.00 -0.30 36 ALA A N 10
ATOM 12183 C CA . ALA A 1 36 ? 1.883 6.290 -0.854 1.00 0.10 36 ALA A CA 10
ATOM 12184 C C . ALA A 1 36 ? 3.203 5.571 -0.588 1.00 0.23 36 ALA A C 10
ATOM 12185 O O . ALA A 1 36 ? 3.529 4.594 -1.261 1.00 -0.27 36 ALA A O 10
ATOM 12192 N N . ILE A 1 37 ? 3.939 6.026 0.422 1.00 -0.30 37 ILE A N 10
ATOM 12193 C CA . ILE A 1 37 ? 5.193 5.382 0.799 1.00 0.10 37 ILE A CA 10
ATOM 12194 C C . ILE A 1 37 ? 4.886 4.225 1.746 1.00 0.23 37 ILE A C 10
ATOM 12195 O O . ILE A 1 37 ? 4.951 4.360 2.968 1.00 -0.27 37 ILE A O 10
ATOM 12211 N N . ILE A 1 38 ? 4.472 3.109 1.176 1.00 -0.30 38 ILE A N 10
ATOM 12212 C CA . ILE A 1 38 ? 4.088 1.963 1.984 1.00 0.10 38 ILE A CA 10
ATOM 12213 C C . ILE A 1 38 ? 5.196 0.920 2.106 1.00 0.23 38 ILE A C 10
ATOM 12214 O O . ILE A 1 38 ? 5.784 0.500 1.108 1.00 -0.27 38 ILE A O 10
ATOM 12230 N N . ASP A 1 39 ? 5.448 0.475 3.333 1.00 -0.30 39 ASP A N 10
ATOM 12231 C CA . ASP A 1 39 ? 6.444 -0.564 3.578 1.00 0.10 39 ASP A CA 10
ATOM 12232 C C . ASP A 1 39 ? 5.737 -1.898 3.477 1.00 0.23 39 ASP A C 10
ATOM 12233 O O . ASP A 1 39 ? 5.215 -2.420 4.461 1.00 -0.27 39 ASP A O 10
ATOM 12242 N N . PHE A 1 40 ? 5.685 -2.416 2.263 1.00 -0.30 40 PHE A N 10
ATOM 12243 C CA . PHE A 1 40 ? 4.985 -3.672 2.019 1.00 0.10 40 PHE A CA 10
ATOM 12244 C C . PHE A 1 40 ? 5.921 -4.879 1.990 1.00 0.23 40 PHE A C 10
ATOM 12245 O O . PHE A 1 40 ? 6.777 -4.999 1.117 1.00 -0.27 40 PHE A O 10
ATOM 12262 N N . THR A 1 41 ? 5.744 -5.770 2.966 1.00 -0.30 41 THR A N 10
ATOM 12263 C CA . THR A 1 41 ? 6.563 -6.975 3.076 1.00 0.13 41 THR A CA 10
ATOM 12264 C C . THR A 1 41 ? 5.920 -8.160 2.352 1.00 0.24 41 THR A C 10
ATOM 12265 O O . THR A 1 41 ? 4.897 -8.688 2.789 1.00 -0.27 41 THR A O 10
ATOM 12276 N N . GLY A 1 42 ? 6.535 -8.578 1.252 1.00 -0.31 42 GLY A N 10
ATOM 12277 C CA . GLY A 1 42 ? 6.034 -9.703 0.481 1.00 0.09 42 GLY A CA 10
ATOM 12278 C C . GLY A 1 42 ? 6.194 -11.048 1.164 1.00 0.23 42 GLY A C 10
ATOM 12279 O O . GLY A 1 42 ? 7.139 -11.784 0.880 1.00 -0.27 42 GLY A O 10
ATOM 12283 N N . ILE A 1 43 ? 5.263 -11.380 2.052 1.00 -0.30 43 ILE A N 10
ATOM 12284 C CA . ILE A 1 43 ? 5.305 -12.658 2.755 1.00 0.10 43 ILE A CA 10
ATOM 12285 C C . ILE A 1 43 ? 4.574 -13.729 1.958 1.00 0.23 43 ILE A C 10
ATOM 12286 O O . ILE A 1 43 ? 3.407 -13.567 1.622 1.00 -0.27 43 ILE A O 10
ATOM 12302 N N . VAL A 1 44 ? 5.260 -14.815 1.650 1.00 -0.30 44 VAL A N 10
ATOM 12303 C CA . VAL A 1 44 ? 4.656 -15.898 0.882 1.00 0.10 44 VAL A CA 10
ATOM 12304 C C . VAL A 1 44 ? 4.116 -17.003 1.790 1.00 0.23 44 VAL A C 10
ATOM 12305 O O . VAL A 1 44 ? 4.712 -18.074 1.909 1.00 -0.27 44 VAL A O 10
ATOM 12318 N N . ASP A 1 45 ? 2.983 -16.734 2.431 1.00 -0.30 45 ASP A N 10
ATOM 12319 C CA . ASP A 1 45 ? 2.359 -17.705 3.324 1.00 0.10 45 ASP A CA 10
ATOM 12320 C C . ASP A 1 45 ? 3.328 -18.176 4.407 1.00 0.23 45 ASP A C 10
ATOM 12321 O O . ASP A 1 45 ? 3.841 -19.294 4.346 1.00 -0.27 45 ASP A O 10
ATOM 12330 N N . ASN A 1 46 ? 3.578 -17.312 5.392 1.00 -0.30 46 ASN A N 10
ATOM 12331 C CA . ASN A 1 46 ? 4.489 -17.626 6.499 1.00 0.11 46 ASN A CA 10
ATOM 12332 C C . ASN A 1 46 ? 5.920 -17.250 6.172 1.00 0.23 46 ASN A C 10
ATOM 12333 O O . ASN A 1 46 ? 6.683 -16.870 7.060 1.00 -0.27 46 ASN A O 10
ATOM 12344 N N . LYS A 1 47 ? 6.294 -17.357 4.907 1.00 -0.30 47 LYS A N 10
ATOM 12345 C CA . LYS A 1 47 ? 7.646 -17.021 4.516 1.00 0.10 47 LYS A CA 10
ATOM 12346 C C . LYS A 1 47 ? 7.756 -15.546 4.151 1.00 0.23 47 LYS A C 10
ATOM 12347 O O . LYS A 1 47 ? 6.931 -15.017 3.413 1.00 -0.27 47 LYS A O 10
ATOM 12366 N N . LYS A 1 48 ? 8.786 -14.888 4.667 1.00 -0.30 48 LYS A N 10
ATOM 12367 C CA . LYS A 1 48 ? 9.006 -13.473 4.384 1.00 0.10 48 LYS A CA 10
ATOM 12368 C C . LYS A 1 48 ? 10.328 -13.281 3.646 1.00 0.23 48 LYS A C 10
ATOM 12369 O O . LYS A 1 48 ? 11.376 -13.105 4.267 1.00 -0.27 48 LYS A O 10
ATOM 12388 N N . LEU A 1 49 ? 10.273 -13.326 2.319 1.00 -0.30 49 LEU A N 10
ATOM 12389 C CA . LEU A 1 49 ? 11.471 -13.168 1.499 1.00 0.10 49 LEU A CA 10
ATOM 12390 C C . LEU A 1 49 ? 11.738 -11.701 1.179 1.00 0.23 49 LEU A C 10
ATOM 12391 O O . LEU A 1 49 ? 11.004 -10.815 1.614 1.00 -0.27 49 LEU A O 10
ATOM 12407 N N . ALA A 1 50 ? 12.796 -11.457 0.411 1.00 -0.30 50 ALA A N 10
ATOM 12408 C CA . ALA A 1 50 ? 13.168 -10.101 0.025 1.00 0.10 50 ALA A CA 10
ATOM 12409 C C . ALA A 1 50 ? 12.514 -9.701 -1.298 1.00 0.23 50 ALA A C 10
ATOM 12410 O O . ALA A 1 50 ? 12.489 -8.523 -1.655 1.00 -0.27 50 ALA A O 10
ATOM 12417 N N . SER A 1 51 ? 11.986 -10.687 -2.023 1.00 -0.30 51 SER A N 10
ATOM 12418 C CA . SER A 1 51 ? 11.334 -10.437 -3.308 1.00 0.12 51 SER A CA 10
ATOM 12419 C C . SER A 1 51 ? 10.366 -9.267 -3.221 1.00 0.24 51 SER A C 10
ATOM 12420 O O . SER A 1 51 ? 10.704 -8.146 -3.601 1.00 -0.27 51 SER A O 10
ATOM 12428 N N . ALA A 1 52 ? 9.160 -9.526 -2.735 1.00 -0.30 52 ALA A N 10
ATOM 12429 C CA . ALA A 1 52 ? 8.161 -8.478 -2.626 1.00 0.10 52 ALA A CA 10
ATOM 12430 C C . ALA A 1 52 ? 8.307 -7.684 -1.325 1.00 0.23 52 ALA A C 10
ATOM 12431 O O . ALA A 1 52 ? 7.356 -7.043 -0.876 1.00 -0.27 52 ALA A O 10
ATOM 12438 N N . SER A 1 53 ? 9.493 -7.728 -0.719 1.00 -0.30 53 SER A N 10
ATOM 12439 C CA . SER A 1 53 ? 9.739 -7.012 0.529 1.00 0.12 53 SER A CA 10
ATOM 12440 C C . SER A 1 53 ? 10.145 -5.569 0.263 1.00 0.24 53 SER A C 10
ATOM 12441 O O . SER A 1 53 ? 11.312 -5.278 0.003 1.00 -0.27 53 SER A O 10
ATOM 12449 N N . ALA A 1 54 ? 9.172 -4.669 0.331 1.00 -0.30 54 ALA A N 10
ATOM 12450 C CA . ALA A 1 54 ? 9.424 -3.255 0.099 1.00 0.10 54 ALA A CA 10
ATOM 12451 C C . ALA A 1 54 ? 9.129 -2.426 1.331 1.00 0.23 54 ALA A C 10
ATOM 12452 O O . ALA A 1 54 ? 8.098 -2.587 1.979 1.00 -0.27 54 ALA A O 10
ATOM 12459 N N . GLN A 1 55 ? 10.051 -1.537 1.641 1.00 -0.30 55 GLN A N 10
ATOM 12460 C CA . GLN A 1 55 ? 9.922 -0.661 2.788 1.00 0.10 55 GLN A CA 10
ATOM 12461 C C . GLN A 1 55 ? 9.231 0.638 2.383 1.00 0.23 55 GLN A C 10
ATOM 12462 O O . GLN A 1 55 ? 8.278 0.632 1.606 1.00 -0.27 55 GLN A O 10
ATOM 12476 N N . ASN A 1 56 ? 9.747 1.738 2.883 1.00 -0.30 56 ASN A N 10
ATOM 12477 C CA . ASN A 1 56 ? 9.226 3.059 2.558 1.00 0.11 56 ASN A CA 10
ATOM 12478 C C . ASN A 1 56 ? 9.325 3.278 1.055 1.00 0.23 56 ASN A C 10
ATOM 12479 O O . ASN A 1 56 ? 10.184 4.020 0.576 1.00 -0.27 56 ASN A O 10
ATOM 12490 N N . TYR A 1 57 ? 8.436 2.622 0.317 1.00 -0.30 57 TYR A N 10
ATOM 12491 C CA . TYR A 1 57 ? 8.414 2.734 -1.131 1.00 0.10 57 TYR A CA 10
ATOM 12492 C C . TYR A 1 57 ? 7.459 3.833 -1.552 1.00 0.23 57 TYR A C 10
ATOM 12493 O O . TYR A 1 57 ? 6.239 3.692 -1.435 1.00 -0.27 57 TYR A O 10
ATOM 12511 N N . GLU A 1 58 ? 8.028 4.921 -2.055 1.00 -0.30 58 GLU A N 10
ATOM 12512 C CA . GLU A 1 58 ? 7.242 6.053 -2.509 1.00 0.10 58 GLU A CA 10
ATOM 12513 C C . GLU A 1 58 ? 6.473 5.687 -3.769 1.00 0.23 58 GLU A C 10
ATOM 12514 O O . GLU A 1 58 ? 6.939 5.901 -4.888 1.00 -0.27 58 GLU A O 10
ATOM 12526 N N . LEU A 1 59 ? 5.282 5.141 -3.564 1.00 -0.30 59 LEU A N 10
ATOM 12527 C CA . LEU A 1 59 ? 4.417 4.745 -4.663 1.00 0.10 59 LEU A CA 10
ATOM 12528 C C . LEU A 1 59 ? 3.454 5.874 -4.985 1.00 0.23 59 LEU A C 10
ATOM 12529 O O . LEU A 1 59 ? 3.115 6.673 -4.119 1.00 -0.27 59 LEU A O 10
ATOM 12545 N N . THR A 1 60 ? 2.999 5.927 -6.221 1.00 -0.30 60 THR A N 10
ATOM 12546 C CA . THR A 1 60 ? 2.053 6.951 -6.632 1.00 0.13 60 THR A CA 10
ATOM 12547 C C . THR A 1 60 ? 0.700 6.297 -6.839 1.00 0.24 60 THR A C 10
ATOM 12548 O O . THR A 1 60 ? 0.532 5.505 -7.767 1.00 -0.27 60 THR A O 10
ATOM 12559 N N . ILE A 1 61 ? -0.266 6.608 -5.987 1.00 -0.30 61 ILE A N 10
ATOM 12560 C CA . ILE A 1 61 ? -1.585 6.017 -6.117 1.00 0.10 61 ILE A CA 10
ATOM 12561 C C . ILE A 1 61 ? -2.430 6.818 -7.085 1.00 0.23 61 ILE A C 10
ATOM 12562 O O . ILE A 1 61 ? -2.940 7.889 -6.757 1.00 -0.27 61 ILE A O 10
ATOM 12578 N N . GLY A 1 62 ? -2.540 6.295 -8.294 1.00 -0.31 62 GLY A N 10
ATOM 12579 C CA . GLY A 1 62 ? -3.286 6.963 -9.340 1.00 0.09 62 GLY A CA 10
ATOM 12580 C C . GLY A 1 62 ? -2.466 7.094 -10.614 1.00 0.23 62 GLY A C 10
ATOM 12581 O O . GLY A 1 62 ? -2.784 7.905 -11.484 1.00 -0.27 62 GLY A O 10
ATOM 12585 N N . SER A 1 63 ? -1.401 6.296 -10.719 1.00 -0.30 63 SER A N 10
ATOM 12586 C CA . SER A 1 63 ? -0.527 6.325 -11.885 1.00 0.12 63 SER A CA 10
ATOM 12587 C C . SER A 1 63 ? -0.763 5.114 -12.788 1.00 0.24 63 SER A C 10
ATOM 12588 O O . SER A 1 63 ? -0.269 5.068 -13.914 1.00 -0.27 63 SER A O 10
ATOM 12596 N N . ASN A 1 64 ? -1.520 4.136 -12.290 1.00 -0.30 64 ASN A N 10
ATOM 12597 C CA . ASN A 1 64 ? -1.823 2.929 -13.055 1.00 0.11 64 ASN A CA 10
ATOM 12598 C C . ASN A 1 64 ? -0.569 2.101 -13.322 1.00 0.23 64 ASN A C 10
ATOM 12599 O O . ASN A 1 64 ? -0.519 1.333 -14.283 1.00 -0.27 64 ASN A O 10
ATOM 12610 N N . SER A 1 65 ? 0.444 2.256 -12.474 1.00 -0.30 65 SER A N 10
ATOM 12611 C CA . SER A 1 65 ? 1.689 1.513 -12.637 1.00 0.12 65 SER A CA 10
ATOM 12612 C C . SER A 1 65 ? 1.704 0.260 -11.763 1.00 0.24 65 SER A C 10
ATOM 12613 O O . SER A 1 65 ? 2.392 -0.713 -12.074 1.00 -0.27 65 SER A O 10
ATOM 12621 N N . PHE A 1 66 ? 0.942 0.283 -10.674 1.00 -0.30 66 PHE A N 10
ATOM 12622 C CA . PHE A 1 66 ? 0.874 -0.859 -9.768 1.00 0.10 66 PHE A CA 10
ATOM 12623 C C . PHE A 1 66 ? -0.325 -1.742 -10.099 1.00 0.23 66 PHE A C 10
ATOM 12624 O O . PHE A 1 66 ? -1.267 -1.302 -10.758 1.00 -0.27 66 PHE A O 10
ATOM 12641 N N . ILE A 1 67 ? -0.285 -2.990 -9.641 1.00 -0.30 67 ILE A N 10
ATOM 12642 C CA . ILE A 1 67 ? -1.372 -3.929 -9.895 1.00 0.10 67 ILE A CA 10
ATOM 12643 C C . ILE A 1 67 ? -2.696 -3.402 -9.353 1.00 0.23 67 ILE A C 10
ATOM 12644 O O . ILE A 1 67 ? -2.719 -2.533 -8.481 1.00 -0.27 67 ILE A O 10
ATOM 12660 N N . LYS A 1 68 ? -3.797 -3.933 -9.875 1.00 -0.30 68 LYS A N 10
ATOM 12661 C CA . LYS A 1 68 ? -5.125 -3.515 -9.444 1.00 0.10 68 LYS A CA 10
ATOM 12662 C C . LYS A 1 68 ? -5.519 -4.216 -8.149 1.00 0.23 68 LYS A C 10
ATOM 12663 O O . LYS A 1 68 ? -5.710 -5.432 -8.122 1.00 -0.27 68 LYS A O 10
ATOM 12682 N N . GLY A 1 69 ? -5.633 -3.442 -7.075 1.00 -0.31 69 GLY A N 10
ATOM 12683 C CA . GLY A 1 69 ? -5.996 -4.005 -5.789 1.00 0.09 69 GLY A CA 10
ATOM 12684 C C . GLY A 1 69 ? -5.002 -3.638 -4.707 1.00 0.23 69 GLY A C 10
ATOM 12685 O O . GLY A 1 69 ? -5.359 -3.526 -3.534 1.00 -0.27 69 GLY A O 10
ATOM 12689 N N . PHE A 1 70 ? -3.749 -3.445 -5.106 1.00 -0.30 70 PHE A N 10
ATOM 12690 C CA . PHE A 1 70 ? -2.692 -3.083 -4.172 1.00 0.10 70 PHE A CA 10
ATOM 12691 C C . PHE A 1 70 ? -2.809 -1.616 -3.767 1.00 0.23 70 PHE A C 10
ATOM 12692 O O . PHE A 1 70 ? -3.221 -1.302 -2.649 1.00 -0.27 70 PHE A O 10
ATOM 12709 N N . GLU A 1 71 ? -2.454 -0.721 -4.689 1.00 -0.30 71 GLU A N 10
ATOM 12710 C CA . GLU A 1 71 ? -2.528 0.716 -4.437 1.00 0.10 71 GLU A CA 10
ATOM 12711 C C . GLU A 1 71 ? -3.853 1.080 -3.765 1.00 0.23 71 GLU A C 10
ATOM 12712 O O . GLU A 1 71 ? -3.902 1.948 -2.896 1.00 -0.27 71 GLU A O 10
ATOM 12724 N N . THR A 1 72 ? -4.925 0.405 -4.182 1.00 -0.30 72 THR A N 10
ATOM 12725 C CA . THR A 1 72 ? -6.261 0.651 -3.640 1.00 0.13 72 THR A CA 10
ATOM 12726 C C . THR A 1 72 ? -6.361 0.283 -2.160 1.00 0.24 72 THR A C 10
ATOM 12727 O O . THR A 1 72 ? -7.040 0.960 -1.392 1.00 -0.27 72 THR A O 10
ATOM 12738 N N . GLY A 1 73 ? -5.708 -0.801 -1.765 1.00 -0.31 73 GLY A N 10
ATOM 12739 C CA . GLY A 1 73 ? -5.766 -1.231 -0.377 1.00 0.09 73 GLY A CA 10
ATOM 12740 C C . GLY A 1 73 ? -5.065 -0.273 0.571 1.00 0.23 73 GLY A C 10
ATOM 12741 O O . GLY A 1 73 ? -5.397 -0.201 1.756 1.00 -0.27 73 GLY A O 10
ATOM 12745 N N . LEU A 1 74 ? -4.106 0.478 0.048 1.00 -0.30 74 LEU A N 10
ATOM 12746 C CA . LEU A 1 74 ? -3.369 1.439 0.862 1.00 0.10 74 LEU A CA 10
ATOM 12747 C C . LEU A 1 74 ? -4.038 2.817 0.848 1.00 0.23 74 LEU A C 10
ATOM 12748 O O . LEU A 1 74 ? -3.970 3.557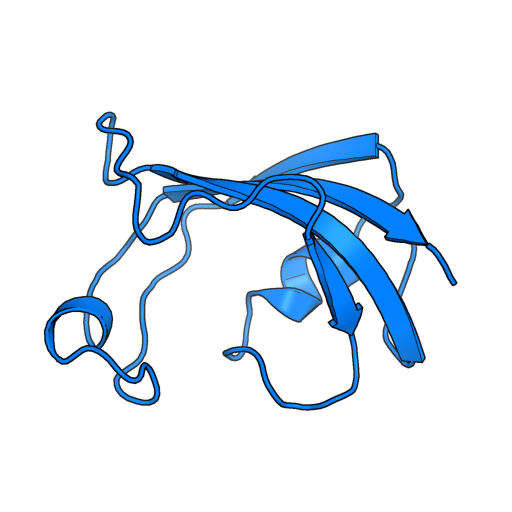 1.828 1.00 -0.27 74 LEU A O 10
ATOM 12764 N N . ILE A 1 75 ? -4.661 3.165 -0.274 1.00 -0.30 75 ILE A N 10
ATOM 12765 C CA . ILE A 1 75 ? -5.314 4.468 -0.412 1.00 0.10 75 ILE A CA 10
ATOM 12766 C C . ILE A 1 75 ? -6.562 4.600 0.463 1.00 0.23 75 ILE A C 10
ATOM 12767 O O . ILE A 1 75 ? -6.790 5.637 1.085 1.00 -0.27 75 ILE A O 10
ATOM 12783 N N . ALA A 1 76 ? -7.382 3.559 0.474 1.00 -0.30 76 ALA A N 10
ATOM 12784 C CA . ALA A 1 76 ? -8.629 3.562 1.231 1.00 0.10 76 ALA A CA 10
ATOM 12785 C C . ALA A 1 76 ? -8.404 3.640 2.740 1.00 0.23 76 ALA A C 10
ATOM 12786 O O . ALA A 1 76 ? -9.329 3.957 3.488 1.00 -0.27 76 ALA A O 10
ATOM 12793 N N . MET A 1 77 ? -7.184 3.368 3.193 1.00 -0.30 77 MET A N 10
ATOM 12794 C CA . MET A 1 77 ? -6.887 3.437 4.623 1.00 0.10 77 MET A CA 10
ATOM 12795 C C . MET A 1 77 ? -6.066 4.683 4.951 1.00 0.23 77 MET A C 10
ATOM 12796 O O . MET A 1 77 ? -5.632 5.406 4.054 1.00 -0.27 77 MET A O 10
ATOM 12810 N N . LYS A 1 78 ? -5.866 4.933 6.245 1.00 -0.30 78 LYS A N 10
ATOM 12811 C CA . LYS A 1 78 ? -5.108 6.096 6.695 1.00 0.10 78 LYS A CA 10
ATOM 12812 C C . LYS A 1 78 ? -3.617 5.870 6.502 1.00 0.23 78 LYS A C 10
ATOM 12813 O O . LYS A 1 78 ? -3.213 4.956 5.789 1.00 -0.27 78 LYS A O 10
ATOM 12832 N N . VAL A 1 79 ? -2.794 6.698 7.135 1.00 -0.30 79 VAL A N 10
ATOM 12833 C CA . VAL A 1 79 ? -1.351 6.569 7.020 1.00 0.10 79 VAL A CA 10
ATOM 12834 C C . VAL A 1 79 ? -0.767 5.989 8.307 1.00 0.23 79 VAL A C 10
ATOM 12835 O O . VAL A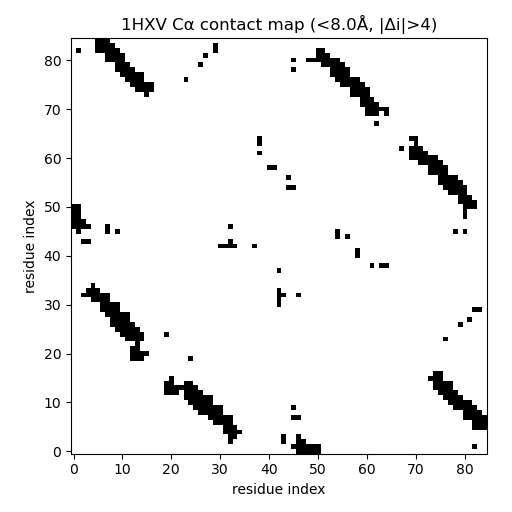 1 79 ? -1.420 5.994 9.351 1.00 -0.27 79 VAL A O 10
ATOM 12848 N N . ASN A 1 80 ? 0.456 5.477 8.226 1.00 -0.30 80 ASN A N 10
ATOM 12849 C CA . ASN A 1 80 ? 1.111 4.882 9.382 1.00 0.11 80 ASN A CA 10
ATOM 12850 C C . ASN A 1 80 ? 0.357 3.640 9.848 1.00 0.23 80 ASN A C 10
ATOM 12851 O O . ASN A 1 80 ? 0.520 3.197 10.985 1.00 -0.27 80 ASN A O 10
ATOM 12862 N N . GLN A 1 81 ? -0.472 3.084 8.966 1.00 -0.30 81 GLN A N 10
ATOM 12863 C CA . GLN A 1 81 ? -1.250 1.896 9.301 1.00 0.10 81 GLN A CA 10
ATOM 12864 C C . GLN A 1 81 ? -0.627 0.641 8.698 1.00 0.23 81 GLN A C 10
ATOM 12865 O O . GLN A 1 81 ? -0.402 0.566 7.491 1.00 -0.27 81 GLN A O 10
ATOM 12879 N N . LYS A 1 82 ? -0.357 -0.347 9.547 1.00 -0.30 82 LYS A N 10
ATOM 12880 C CA . LYS A 1 82 ? 0.233 -1.603 9.099 1.00 0.10 82 LYS A CA 10
ATOM 12881 C C . LYS A 1 82 ? -0.852 -2.582 8.670 1.00 0.23 82 LYS A C 10
ATOM 12882 O O . LYS A 1 82 ? -1.415 -3.302 9.495 1.00 -0.27 82 LYS A O 10
ATOM 12901 N N . LYS A 1 83 ? -1.152 -2.592 7.376 1.00 -0.30 83 LYS A N 10
ATOM 12902 C CA . LYS A 1 83 ? -2.184 -3.470 6.838 1.00 0.10 83 LYS A CA 10
ATOM 12903 C C . LYS A 1 83 ? -1.586 -4.734 6.224 1.00 0.23 83 LYS A C 10
ATOM 12904 O O . LYS A 1 83 ? -1.138 -4.724 5.077 1.00 -0.27 83 LYS A O 10
ATOM 12923 N N . THR A 1 84 ? -1.594 -5.823 6.987 1.00 -0.30 84 THR A N 10
ATOM 12924 C CA . THR A 1 84 ? -1.065 -7.096 6.507 1.00 0.13 84 THR A CA 10
ATOM 12925 C C . THR A 1 84 ? -2.125 -7.837 5.700 1.00 0.24 84 THR A C 10
ATOM 12926 O O . THR A 1 84 ? -2.745 -8.783 6.186 1.00 -0.27 84 THR A O 10
ATOM 12937 N N . LEU A 1 85 ? -2.340 -7.382 4.470 1.00 -0.30 85 LEU A N 10
ATOM 12938 C CA . LEU A 1 85 ? -3.340 -7.975 3.590 1.00 0.10 85 LEU A CA 10
ATOM 12939 C C . LEU A 1 85 ? -2.733 -9.046 2.688 1.00 0.23 85 LEU A C 10
ATOM 12940 O O . LEU A 1 85 ? -1.650 -8.863 2.132 1.00 -0.27 85 LEU A O 10
ATOM 12956 N N . ALA A 1 86 ? -3.448 -10.158 2.532 1.00 -0.30 86 ALA A N 10
ATOM 12957 C CA . ALA A 1 86 ? -2.990 -11.250 1.681 1.00 0.10 86 ALA A CA 10
ATOM 12958 C C . ALA A 1 86 ? -3.420 -11.007 0.238 1.00 0.23 86 ALA A C 10
ATOM 12959 O O . ALA A 1 86 ? -4.484 -11.455 -0.188 1.00 -0.27 86 ALA A O 10
ATOM 12966 N N . LEU A 1 87 ? -2.599 -10.266 -0.497 1.00 -0.30 87 LEU A N 10
ATOM 12967 C CA . LEU A 1 87 ? -2.907 -9.927 -1.882 1.00 0.10 87 LEU A CA 10
ATOM 12968 C C . LEU A 1 87 ? -2.365 -10.958 -2.863 1.00 0.23 87 LEU A C 10
ATOM 12969 O O . LEU A 1 87 ? -1.344 -11.595 -2.617 1.00 -0.27 87 LEU A O 10
ATOM 12985 N N . THR A 1 88 ? -3.047 -11.092 -3.992 1.00 -0.30 88 THR A N 10
ATOM 12986 C CA . THR A 1 88 ? -2.627 -12.018 -5.032 1.00 0.13 88 THR A CA 10
ATOM 12987 C C . THR A 1 88 ? -1.698 -11.306 -6.005 1.00 0.24 88 THR A C 10
ATOM 12988 O O . THR A 1 88 ? -1.500 -10.095 -5.911 1.00 -0.27 88 THR A O 10
ATOM 12999 N N . PHE A 1 89 ? -1.138 -12.053 -6.942 1.00 -0.30 89 PHE A N 10
ATOM 13000 C CA . PHE A 1 89 ? -0.241 -11.476 -7.933 1.00 0.10 89 PHE A CA 10
ATOM 13001 C C . PHE A 1 89 ? -0.792 -11.699 -9.340 1.00 0.24 89 PHE A C 10
ATOM 13002 O O . PHE A 1 89 ? -0.874 -12.835 -9.805 1.00 -0.27 89 PHE A O 10
ATOM 13019 N N . PRO A 1 90 ? -1.192 -10.614 -10.034 1.00 -0.29 90 PRO A N 10
ATOM 13020 C CA . PRO A 1 90 ? -1.750 -10.697 -11.387 1.00 0.10 90 PRO A CA 10
ATOM 13021 C C . PRO A 1 90 ? -0.680 -10.830 -12.463 1.00 0.23 90 PRO A C 10
ATOM 13022 O O . PRO A 1 90 ? 0.494 -10.549 -12.225 1.00 -0.27 90 PRO A O 10
ATOM 13033 N N . SER A 1 91 ? -1.101 -11.248 -13.654 1.00 -0.30 91 SER A N 10
ATOM 13034 C CA . SER A 1 91 ? -0.186 -11.408 -14.778 1.00 0.12 91 SER A CA 10
ATOM 13035 C C . SER A 1 91 ? 0.484 -10.080 -15.116 1.00 0.24 91 SER A C 10
ATOM 13036 O O . SER A 1 91 ? 1.626 -10.044 -15.575 1.00 -0.27 91 SER A O 10
ATOM 13044 N N . ASP A 1 92 ? -0.247 -8.992 -14.892 1.00 -0.30 92 ASP A N 10
ATOM 13045 C CA . ASP A 1 92 ? 0.252 -7.648 -15.174 1.00 0.10 92 ASP A CA 10
ATOM 13046 C C . ASP A 1 92 ? 1.685 -7.457 -14.677 1.00 0.23 92 ASP A C 10
ATOM 13047 O O . ASP A 1 92 ? 2.464 -6.722 -15.285 1.00 -0.27 92 ASP A O 10
ATOM 13056 N N . TYR A 1 93 ? 2.032 -8.110 -13.569 1.00 -0.30 93 TYR A N 10
ATOM 13057 C CA . TYR A 1 93 ? 3.376 -7.986 -13.010 1.00 0.10 93 TYR A CA 10
ATOM 13058 C C . TYR A 1 93 ? 4.441 -8.302 -14.056 1.00 0.23 93 TYR A C 10
ATOM 13059 O O . TYR A 1 93 ? 4.275 -9.203 -14.878 1.00 -0.27 93 TYR A O 10
ATOM 13077 N N . HIS A 1 94 ? 5.527 -7.537 -14.026 1.00 -0.30 94 HIS A N 10
ATOM 13078 C CA . HIS A 1 94 ? 6.621 -7.710 -14.976 1.00 0.10 94 HIS A CA 10
ATOM 13079 C C . HIS A 1 94 ? 7.279 -9.083 -14.847 1.00 0.23 94 HIS A C 10
ATOM 13080 O O . HIS A 1 94 ? 7.956 -9.538 -15.769 1.00 -0.27 94 HIS A O 10
ATOM 13095 N N . VAL A 1 95 ? 7.089 -9.740 -13.707 1.00 -0.30 95 VAL A N 10
ATOM 13096 C CA . VAL A 1 95 ? 7.683 -11.054 -13.490 1.00 0.10 95 VAL A CA 10
ATOM 13097 C C . VAL A 1 95 ? 6.678 -12.177 -13.748 1.00 0.23 95 VAL A C 10
ATOM 13098 O O . VAL A 1 95 ? 5.545 -12.148 -13.263 1.00 -0.27 95 VAL A O 10
ATOM 13111 N N . LYS A 1 96 ? 7.119 -13.159 -14.519 1.00 -0.30 96 LYS A N 10
ATOM 13112 C CA . LYS A 1 96 ? 6.290 -14.308 -14.877 1.00 0.10 96 LYS A CA 10
ATOM 13113 C C . LYS A 1 96 ? 5.671 -14.975 -13.646 1.00 0.23 96 LYS A C 10
ATOM 13114 O O . LYS A 1 96 ? 4.498 -15.347 -13.655 1.00 -0.27 96 LYS A O 10
ATOM 13133 N N . GLU A 1 97 ? 6.476 -15.162 -12.608 1.00 -0.30 97 GLU A N 10
ATOM 13134 C CA . GLU A 1 97 ? 6.012 -15.826 -11.391 1.00 0.10 97 GLU A CA 10
ATOM 13135 C C . GLU A 1 97 ? 4.879 -15.074 -10.688 1.00 0.23 97 GLU A C 10
ATOM 13136 O O . GLU A 1 97 ? 3.906 -15.688 -10.231 1.00 -0.27 97 GLU A O 10
ATOM 13148 N N . LEU A 1 98 ? 4.986 -13.754 -10.602 1.00 -0.30 98 LEU A N 10
ATOM 13149 C CA . LEU A 1 98 ? 3.954 -12.968 -9.935 1.00 0.10 98 LEU A CA 10
ATOM 13150 C C . LEU A 1 98 ? 2.756 -12.735 -10.829 1.00 0.23 98 LEU A C 10
ATOM 13151 O O . LEU A 1 98 ? 2.018 -11.763 -10.666 1.00 -0.27 98 LEU A O 10
ATOM 13167 N N . GLN A 1 99 ? 2.538 -13.655 -11.744 1.00 -0.30 99 GLN A N 10
ATOM 13168 C CA . GLN A 1 99 ? 1.392 -13.582 -12.620 1.00 0.10 99 GLN A CA 10
ATOM 13169 C C . GLN A 1 99 ? 0.208 -14.216 -11.903 1.00 0.23 99 GLN A C 10
ATOM 13170 O O . GLN A 1 99 ? -0.930 -13.766 -12.030 1.00 -0.27 99 GLN A O 10
ATOM 13184 N N . SER A 1 100 ? 0.502 -15.272 -11.137 1.00 -0.30 100 SER A N 10
ATOM 13185 C CA . SER A 1 100 ? -0.522 -15.984 -10.375 1.00 0.12 100 SER A CA 10
ATOM 13186 C C . SER A 1 100 ? 0.015 -16.408 -9.006 1.00 0.24 100 SER A C 10
ATOM 13187 O O . SER A 1 100 ? 0.031 -17.597 -8.683 1.00 -0.27 100 SER A O 10
ATOM 13195 N N . LYS A 1 101 ? 0.485 -15.447 -8.209 1.00 -0.30 101 LYS A N 10
ATOM 13196 C CA . LYS A 1 101 ? 1.049 -15.771 -6.897 1.00 0.10 101 LYS A CA 10
ATOM 13197 C C . LYS A 1 101 ? 0.321 -15.088 -5.729 1.00 0.24 101 LYS A C 10
ATOM 13198 O O . LYS A 1 101 ? 0.504 -13.896 -5.487 1.00 -0.27 101 LYS A O 10
ATOM 13217 N N . PRO A 1 102 ? -0.487 -15.848 -4.960 1.00 -0.29 102 PRO A N 10
ATOM 13218 C CA . PRO A 1 102 ? -1.198 -15.317 -3.790 1.00 0.10 102 PRO A CA 10
ATOM 13219 C C . PRO A 1 102 ? -0.223 -15.032 -2.650 1.00 0.23 102 PRO A C 10
ATOM 13220 O O . PRO A 1 102 ? 0.132 -15.930 -1.886 1.00 -0.27 102 PRO A O 10
ATOM 13231 N N . VAL A 1 103 ? 0.239 -13.790 -2.569 1.00 -0.30 103 VAL A N 10
ATOM 13232 C CA . VAL A 1 103 ? 1.214 -13.395 -1.556 1.00 0.10 103 VAL A CA 10
ATOM 13233 C C . VAL A 1 103 ? 0.587 -12.654 -0.373 1.00 0.23 103 VAL A C 10
ATOM 13234 O O . VAL A 1 103 ? -0.506 -12.093 -0.469 1.00 -0.27 103 VAL A O 10
ATOM 13247 N N . THR A 1 104 ? 1.329 -12.615 0.729 1.00 -0.30 104 THR A N 10
ATOM 13248 C CA . THR A 1 104 ? 0.906 -11.902 1.926 1.00 0.13 104 THR A CA 10
ATOM 13249 C C . THR A 1 104 ? 1.663 -10.587 1.994 1.00 0.24 104 THR A C 10
ATOM 13250 O O . THR A 1 104 ? 2.851 -10.556 2.310 1.00 -0.27 104 THR A O 10
ATOM 13261 N N . PHE A 1 105 ? 0.972 -9.505 1.664 1.00 -0.30 105 PHE A N 10
ATOM 13262 C CA . PHE A 1 105 ? 1.582 -8.186 1.652 1.00 0.10 105 PHE A CA 10
ATOM 13263 C C . PHE A 1 105 ? 1.408 -7.461 2.981 1.00 0.23 105 PHE A C 10
ATOM 13264 O O . PHE A 1 105 ? 0.294 -7.112 3.369 1.00 -0.27 105 PHE A O 10
ATOM 13281 N N . GLU A 1 106 ? 2.523 -7.172 3.633 1.00 -0.30 106 GLU A N 10
ATOM 13282 C CA . GLU A 1 106 ? 2.504 -6.411 4.871 1.00 0.10 106 GLU A CA 10
ATOM 13283 C C . GLU A 1 106 ? 2.797 -4.969 4.499 1.00 0.23 106 GLU A C 10
ATOM 13284 O O . GLU A 1 106 ? 3.943 -4.528 4.551 1.00 -0.27 106 GLU A O 10
ATOM 13296 N N . VAL A 1 107 ? 1.756 -4.251 4.087 1.00 -0.30 107 VAL A N 10
ATOM 13297 C CA . VAL A 1 107 ? 1.906 -2.868 3.651 1.00 0.10 107 VAL A CA 10
ATOM 13298 C C . VAL A 1 107 ? 1.732 -1.878 4.786 1.00 0.23 107 VAL A C 10
ATOM 13299 O O . VAL A 1 107 ? 0.623 -1.665 5.277 1.00 -0.27 107 VAL A O 10
ATOM 13312 N N . VAL A 1 108 ? 2.829 -1.243 5.169 1.00 -0.30 108 VAL A N 10
ATOM 13313 C CA . VAL A 1 108 ? 2.812 -0.235 6.208 1.00 0.10 108 VAL A CA 10
ATOM 13314 C C . VAL A 1 108 ? 2.393 1.088 5.571 1.00 0.23 108 VAL A C 10
ATOM 13315 O O . VAL A 1 108 ? 3.216 1.836 5.045 1.00 -0.27 108 VAL A O 10
ATOM 13328 N N . LEU A 1 109 ? 1.090 1.314 5.555 1.00 -0.30 109 LEU A N 10
ATOM 13329 C CA . LEU A 1 109 ? 0.495 2.480 4.918 1.00 0.10 109 LEU A CA 10
ATOM 13330 C C . LEU A 1 109 ? 1.116 3.827 5.292 1.00 0.23 109 LEU A C 10
ATOM 13331 O O . LEU A 1 109 ? 0.500 4.607 6.011 1.00 -0.27 109 LEU A O 10
ATOM 13347 N N . LYS A 1 110 ? 2.294 4.137 4.746 1.00 -0.30 110 LYS A N 10
ATOM 13348 C CA . LYS A 1 110 ? 2.910 5.435 4.975 1.00 0.10 110 LYS A CA 10
ATOM 13349 C C . LYS A 1 110 ? 2.702 6.233 3.692 1.00 0.23 110 LYS A C 10
ATOM 13350 O O . LYS A 1 110 ? 2.853 5.677 2.609 1.00 -0.27 110 LYS A O 10
ATOM 13369 N N . ALA A 1 111 ? 2.275 7.488 3.778 1.00 -0.30 111 ALA A N 10
ATOM 13370 C CA . ALA A 1 111 ? 1.984 8.230 2.551 1.00 0.10 111 ALA A CA 10
ATOM 13371 C C . ALA A 1 111 ? 2.491 9.664 2.510 1.00 0.23 111 ALA A C 10
ATOM 13372 O O . ALA A 1 111 ? 2.226 10.473 3.399 1.00 -0.27 111 ALA A O 10
ATOM 13379 N N . ILE A 1 112 ? 3.197 9.957 1.427 1.00 -0.30 112 ILE A N 10
ATOM 13380 C CA . ILE A 1 112 ? 3.744 11.281 1.168 1.00 0.10 112 ILE A CA 10
ATOM 13381 C C . ILE A 1 112 ? 3.002 11.912 -0.012 1.00 0.23 112 ILE A C 10
ATOM 13382 O O . ILE A 1 112 ? 2.828 11.266 -1.045 1.00 -0.27 112 ILE A O 10
ATOM 13398 N N . LYS A 1 113 ? 2.534 13.145 0.117 1.00 -0.30 113 LYS A N 10
ATOM 13399 C CA . LYS A 1 113 ? 1.809 13.772 -0.981 1.00 0.11 113 LYS A CA 10
ATOM 13400 C C . LYS A 1 113 ? 2.716 14.714 -1.766 1.00 0.28 113 LYS A C 10
ATOM 13401 O O . LYS A 1 113 ? 2.183 15.541 -2.536 1.00 -0.26 113 LYS A O 10
ATOM 13421 N N . LYS A 1 29 ? -6.037 12.688 1.839 1.00 -0.30 29 LYS A N 11
ATOM 13422 C CA . LYS A 1 29 ? -6.347 11.720 0.792 1.00 0.10 29 LYS A CA 11
ATOM 13423 C C . LYS A 1 29 ? -5.406 11.893 -0.397 1.00 0.23 29 LYS A C 11
ATOM 13424 O O . LYS A 1 29 ? -5.622 12.752 -1.251 1.00 -0.27 29 LYS A O 11
ATOM 13443 N N . LEU A 1 30 ? -4.363 11.069 -0.449 1.00 -0.30 30 LEU A N 11
ATOM 13444 C CA . LEU A 1 30 ? -3.393 11.132 -1.537 1.00 0.10 30 LEU A CA 11
ATOM 13445 C C . LEU A 1 30 ? -3.874 10.309 -2.723 1.00 0.23 30 LEU A C 11
ATOM 13446 O O . LEU A 1 30 ? -3.540 9.135 -2.847 1.00 -0.27 30 LEU A O 11
ATOM 13462 N N . ALA A 1 31 ? -4.664 10.925 -3.592 1.00 -0.30 31 ALA A N 11
ATOM 13463 C CA . ALA A 1 31 ? -5.194 10.231 -4.757 1.00 0.10 31 ALA A CA 11
ATOM 13464 C C . ALA A 1 31 ? -4.173 10.163 -5.895 1.00 0.23 31 ALA A C 11
ATOM 13465 O O . ALA A 1 31 ? -2.998 10.477 -5.709 1.00 -0.27 31 ALA A O 11
ATOM 13472 N N . ASN A 1 32 ? -4.636 9.725 -7.065 1.00 -0.30 32 ASN A N 11
ATOM 13473 C CA . ASN A 1 32 ? -3.783 9.576 -8.248 1.00 0.11 32 ASN A CA 11
ATOM 13474 C C . ASN A 1 32 ? -2.895 10.798 -8.496 1.00 0.23 32 ASN A C 11
ATOM 13475 O O . ASN A 1 32 ? -2.917 11.770 -7.741 1.00 -0.27 32 ASN A O 11
ATOM 13486 N N . GLY A 1 33 ? -2.134 10.737 -9.590 1.00 -0.31 33 GLY A N 11
ATOM 13487 C CA . GLY A 1 33 ? -1.257 11.836 -9.976 1.00 0.09 33 GLY A CA 11
ATOM 13488 C C . GLY A 1 33 ? -0.213 12.190 -8.929 1.00 0.23 33 GLY A C 11
ATOM 13489 O O . GLY A 1 33 ? 0.448 13.223 -9.032 1.00 -0.27 33 GLY A O 11
ATOM 13493 N N . ASP A 1 34 ? -0.065 11.339 -7.918 1.00 -0.30 34 ASP A N 11
ATOM 13494 C CA . ASP A 1 34 ? 0.903 11.576 -6.851 1.00 0.10 34 ASP A CA 11
ATOM 13495 C C . ASP A 1 34 ? 1.902 10.423 -6.751 1.00 0.23 34 ASP A C 11
ATOM 13496 O O . ASP A 1 34 ? 1.698 9.364 -7.341 1.00 -0.27 34 ASP A O 11
ATOM 13505 N N . ILE A 1 35 ? 2.973 10.629 -5.988 1.00 -0.30 35 ILE A N 11
ATOM 13506 C CA . ILE A 1 35 ? 3.981 9.598 -5.800 1.00 0.10 35 ILE A CA 11
ATOM 13507 C C . ILE A 1 35 ? 3.837 9.021 -4.395 1.00 0.23 35 ILE A C 11
ATOM 13508 O O . ILE A 1 35 ? 3.946 9.757 -3.415 1.00 -0.27 35 ILE A O 11
ATOM 13524 N N . ALA A 1 36 ? 3.557 7.728 -4.276 1.00 -0.30 36 ALA A N 11
ATOM 13525 C CA . ALA A 1 36 ? 3.368 7.127 -2.965 1.00 0.10 36 ALA A CA 11
ATOM 13526 C C . ALA A 1 36 ? 4.563 6.284 -2.523 1.00 0.23 36 ALA A C 11
ATOM 13527 O O . ALA A 1 36 ? 4.704 5.134 -2.940 1.00 -0.27 36 ALA A O 11
ATOM 13534 N N . ILE A 1 37 ? 5.391 6.831 -1.637 1.00 -0.30 37 ILE A N 11
ATOM 13535 C CA . ILE A 1 37 ? 6.528 6.084 -1.104 1.00 0.10 37 ILE A CA 11
ATOM 13536 C C . ILE A 1 37 ? 6.007 5.159 -0.007 1.00 0.23 37 ILE A C 11
ATOM 13537 O O . ILE A 1 37 ? 5.989 5.496 1.178 1.00 -0.27 37 ILE A O 11
ATOM 13553 N N . ILE A 1 38 ? 5.490 4.028 -0.436 1.00 -0.30 38 ILE A N 11
ATOM 13554 C CA . ILE A 1 38 ? 4.871 3.085 0.477 1.00 0.10 38 ILE A CA 11
ATOM 13555 C C . ILE A 1 38 ? 5.790 1.945 0.911 1.00 0.23 38 ILE A C 11
ATOM 13556 O O . ILE A 1 38 ? 6.338 1.222 0.079 1.00 -0.27 38 ILE A O 11
ATOM 13572 N N . ASP A 1 39 ? 5.900 1.759 2.225 1.00 -0.30 39 ASP A N 11
ATOM 13573 C CA . ASP A 1 39 ? 6.684 0.665 2.789 1.00 0.10 39 ASP A CA 11
ATOM 13574 C C . ASP A 1 39 ? 5.769 -0.528 2.895 1.00 0.23 39 ASP A C 11
ATOM 13575 O O . ASP A 1 39 ? 5.132 -0.754 3.924 1.00 -0.27 39 ASP A O 11
ATOM 13584 N N . PHE A 1 40 ? 5.672 -1.260 1.808 1.00 -0.30 40 PHE A N 11
ATOM 13585 C CA . PHE A 1 40 ? 4.781 -2.404 1.776 1.00 0.10 40 PHE A CA 11
ATOM 13586 C C . PHE A 1 40 ? 5.512 -3.723 2.009 1.00 0.23 40 PHE A C 11
ATOM 13587 O O . PHE A 1 40 ? 6.387 -4.108 1.238 1.00 -0.27 40 PHE A O 11
ATOM 13604 N N . THR A 1 41 ? 5.150 -4.401 3.095 1.00 -0.30 41 THR A N 11
ATOM 13605 C CA . THR A 1 41 ? 5.770 -5.671 3.453 1.00 0.13 41 THR A CA 11
ATOM 13606 C C . THR A 1 41 ? 4.972 -6.860 2.915 1.00 0.24 41 THR A C 11
ATOM 13607 O O . THR A 1 41 ? 3.814 -7.059 3.278 1.00 -0.27 41 THR A O 11
ATOM 13618 N N . GLY A 1 42 ? 5.610 -7.654 2.062 1.00 -0.31 42 GLY A N 11
ATOM 13619 C CA . GLY A 1 42 ? 4.973 -8.831 1.495 1.00 0.09 42 GLY A CA 11
ATOM 13620 C C . GLY A 1 42 ? 4.710 -9.933 2.501 1.00 0.23 42 GLY A C 11
ATOM 13621 O O . GLY A 1 42 ? 5.426 -10.932 2.533 1.00 -0.27 42 GLY A O 11
ATOM 13625 N N . ILE A 1 43 ? 3.674 -9.768 3.315 1.00 -0.30 43 ILE A N 11
ATOM 13626 C CA . ILE A 1 43 ? 3.327 -10.781 4.307 1.00 0.10 43 ILE A CA 11
ATOM 13627 C C . ILE A 1 43 ? 2.425 -11.840 3.696 1.00 0.23 43 ILE A C 11
ATOM 13628 O O . ILE A 1 43 ? 1.341 -11.534 3.212 1.00 -0.27 43 ILE A O 11
ATOM 13644 N N . VAL A 1 44 ? 2.874 -13.081 3.715 1.00 -0.30 44 VAL A N 11
ATOM 13645 C CA . VAL A 1 44 ? 2.094 -14.178 3.153 1.00 0.10 44 VAL A CA 11
ATOM 13646 C C . VAL A 1 44 ? 1.244 -14.866 4.220 1.00 0.23 44 VAL A C 11
ATOM 13647 O O . VAL A 1 44 ? 1.555 -15.972 4.663 1.00 -0.27 44 VAL A O 11
ATOM 13660 N N . ASP A 1 45 ? 0.170 -14.201 4.634 1.00 -0.30 45 ASP A N 11
ATOM 13661 C CA . ASP A 1 45 ? -0.723 -14.750 5.648 1.00 0.10 45 ASP A CA 11
ATOM 13662 C C . ASP A 1 45 ? 0.040 -15.134 6.912 1.00 0.23 45 ASP A C 11
ATOM 13663 O O . ASP A 1 45 ? 0.291 -16.315 7.156 1.00 -0.27 45 ASP A O 11
ATOM 13672 N N . ASN A 1 46 ? 0.411 -14.131 7.709 1.00 -0.30 46 ASN A N 11
ATOM 13673 C CA . ASN A 1 46 ? 1.154 -14.349 8.955 1.00 0.11 46 ASN A CA 11
ATOM 13674 C C . ASN A 1 46 ? 2.651 -14.360 8.722 1.00 0.23 46 ASN A C 11
ATOM 13675 O O . ASN A 1 46 ? 3.416 -13.900 9.570 1.00 -0.27 46 ASN A O 11
ATOM 13686 N N . LYS A 1 47 ? 3.080 -14.885 7.585 1.00 -0.30 47 LYS A N 11
ATOM 13687 C CA . LYS A 1 47 ? 4.498 -14.935 7.295 1.00 0.10 47 LYS A CA 11
ATOM 13688 C C . LYS A 1 47 ? 4.955 -13.655 6.607 1.00 0.23 47 LYS A C 11
ATOM 13689 O O . LYS A 1 47 ? 4.290 -13.154 5.705 1.00 -0.27 47 LYS A O 11
ATOM 13708 N N . LYS A 1 48 ? 6.095 -13.132 7.037 1.00 -0.30 48 LYS A N 11
ATOM 13709 C CA . LYS A 1 48 ? 6.640 -11.908 6.458 1.00 0.10 48 LYS A CA 11
ATOM 13710 C C . LYS A 1 48 ? 8.006 -12.168 5.826 1.00 0.23 48 LYS A C 11
ATOM 13711 O O . LYS A 1 48 ? 9.036 -12.065 6.493 1.00 -0.27 48 LYS A O 11
ATOM 13730 N N . LEU A 1 49 ? 8.010 -12.506 4.540 1.00 -0.30 49 LEU A N 11
ATOM 13731 C CA . LEU A 1 49 ? 9.257 -12.780 3.830 1.00 0.10 49 LEU A CA 11
ATOM 13732 C C . LEU A 1 49 ? 9.834 -11.504 3.218 1.00 0.23 49 LEU A C 11
ATOM 13733 O O . LEU A 1 49 ? 9.286 -10.416 3.397 1.00 -0.27 49 LEU A O 11
ATOM 13749 N N . ALA A 1 50 ? 10.943 -11.645 2.498 1.00 -0.30 50 ALA A N 11
ATOM 13750 C CA . ALA A 1 50 ? 11.594 -10.504 1.863 1.00 0.10 50 ALA A CA 11
ATOM 13751 C C . ALA A 1 50 ? 11.117 -10.309 0.425 1.00 0.23 50 ALA A C 11
ATOM 13752 O O . ALA A 1 50 ? 11.365 -9.267 -0.182 1.00 -0.27 50 ALA A O 11
ATOM 13759 N N . SER A 1 51 ? 10.433 -11.315 -0.120 1.00 -0.30 51 SER A N 11
ATOM 13760 C CA . SER A 1 51 ? 9.926 -11.249 -1.490 1.00 0.12 51 SER A CA 11
ATOM 13761 C C . SER A 1 51 ? 9.234 -9.923 -1.767 1.00 0.24 51 SER A C 11
ATOM 13762 O O . SER A 1 51 ? 9.820 -9.024 -2.371 1.00 -0.27 51 SER A O 11
ATOM 13770 N N . ALA A 1 52 ? 7.985 -9.803 -1.340 1.00 -0.30 52 ALA A N 11
ATOM 13771 C CA . ALA A 1 52 ? 7.232 -8.583 -1.568 1.00 0.10 52 ALA A CA 11
ATOM 13772 C C . ALA A 1 52 ? 7.487 -7.550 -0.468 1.00 0.23 52 ALA A C 11
ATOM 13773 O O . ALA A 1 52 ? 6.640 -6.697 -0.203 1.00 -0.27 52 ALA A O 11
ATOM 13780 N N . SER A 1 53 ? 8.649 -7.636 0.177 1.00 -0.30 53 SER A N 11
ATOM 13781 C CA . SER A 1 53 ? 8.998 -6.712 1.253 1.00 0.12 53 SER A CA 11
ATOM 13782 C C . SER A 1 53 ? 9.627 -5.431 0.714 1.00 0.24 53 SER A C 11
ATOM 13783 O O . SER A 1 53 ? 10.832 -5.375 0.469 1.00 -0.27 53 SER A O 11
ATOM 13791 N N . ALA A 1 54 ? 8.804 -4.403 0.541 1.00 -0.30 54 ALA A N 11
ATOM 13792 C CA . ALA A 1 54 ? 9.278 -3.118 0.041 1.00 0.10 54 ALA A CA 11
ATOM 13793 C C . ALA A 1 54 ? 9.084 -2.018 1.064 1.00 0.23 54 ALA A C 11
ATOM 13794 O O . ALA A 1 54 ? 8.024 -1.887 1.669 1.00 -0.27 54 ALA A O 11
ATOM 13801 N N . GLN A 1 55 ? 10.129 -1.235 1.248 1.00 -0.30 55 GLN A N 11
ATOM 13802 C CA . GLN A 1 55 ? 10.108 -0.136 2.193 1.00 0.10 55 GLN A CA 11
ATOM 13803 C C . GLN A 1 55 ? 9.666 1.151 1.506 1.00 0.23 55 GLN A C 11
ATOM 13804 O O . GLN A 1 55 ? 8.726 1.156 0.713 1.00 -0.27 55 GLN A O 11
ATOM 13818 N N . ASN A 1 56 ? 10.378 2.217 1.791 1.00 -0.30 56 ASN A N 11
ATOM 13819 C CA . ASN A 1 56 ? 10.109 3.513 1.187 1.00 0.11 56 ASN A CA 11
ATOM 13820 C C . ASN A 1 56 ? 10.258 3.402 -0.323 1.00 0.23 56 ASN A C 11
ATOM 13821 O O . ASN A 1 56 ? 11.248 3.853 -0.898 1.00 -0.27 56 ASN A O 11
ATOM 13832 N N . TYR A 1 57 ? 9.265 2.789 -0.957 1.00 -0.30 57 TYR A N 11
ATOM 13833 C CA . TYR A 1 57 ? 9.277 2.605 -2.397 1.00 0.10 57 TYR A CA 11
ATOM 13834 C C . TYR A 1 57 ? 8.553 3.750 -3.082 1.00 0.23 57 TYR A C 11
ATOM 13835 O O . TYR A 1 57 ? 7.322 3.781 -3.126 1.00 -0.27 57 TYR A O 11
ATOM 13853 N N . GLU A 1 58 ? 9.329 4.690 -3.613 1.00 -0.30 58 GLU A N 11
ATOM 13854 C CA . GLU A 1 58 ? 8.766 5.842 -4.300 1.00 0.10 58 GLU A CA 11
ATOM 13855 C C . GLU A 1 58 ? 7.926 5.389 -5.483 1.00 0.23 58 GLU A C 11
ATOM 13856 O O . GLU A 1 58 ? 8.409 5.306 -6.613 1.00 -0.27 58 GLU A O 11
ATOM 13868 N N . LEU A 1 59 ? 6.663 5.103 -5.209 1.00 -0.30 59 LEU A N 11
ATOM 13869 C CA . LEU A 1 59 ? 5.739 4.662 -6.239 1.00 0.10 59 LEU A CA 11
ATOM 13870 C C . LEU A 1 59 ? 4.973 5.853 -6.787 1.00 0.23 59 LEU A C 11
ATOM 13871 O O . LEU A 1 59 ? 4.813 6.862 -6.107 1.00 -0.27 59 LEU A O 11
ATOM 13887 N N . THR A 1 60 ? 4.495 5.732 -8.009 1.00 -0.30 60 THR A N 11
ATOM 13888 C CA . THR A 1 60 ? 3.733 6.800 -8.631 1.00 0.13 60 THR A CA 11
ATOM 13889 C C . THR A 1 60 ? 2.301 6.333 -8.815 1.00 0.24 60 THR A C 11
ATOM 13890 O O . THR A 1 60 ? 2.042 5.441 -9.623 1.00 -0.27 60 THR A O 11
ATOM 13901 N N . ILE A 1 61 ? 1.362 6.923 -8.087 1.00 -0.30 61 ILE A N 11
ATOM 13902 C CA . ILE A 1 61 ? -0.027 6.527 -8.222 1.00 0.10 61 ILE A CA 11
ATOM 13903 C C . ILE A 1 61 ? -0.663 7.273 -9.378 1.00 0.23 61 ILE A C 11
ATOM 13904 O O . ILE A 1 61 ? -0.791 8.499 -9.355 1.00 -0.27 61 ILE A O 11
ATOM 13920 N N . GLY A 1 62 ? -1.013 6.521 -10.409 1.00 -0.31 62 GLY A N 11
ATOM 13921 C CA . GLY A 1 62 ? -1.583 7.101 -11.606 1.00 0.09 62 GLY A CA 11
ATOM 13922 C C . GLY A 1 62 ? -0.687 6.876 -12.811 1.00 0.23 62 GLY A C 11
ATOM 13923 O O . GLY A 1 62 ? -0.783 7.588 -13.811 1.00 -0.27 62 GLY A O 11
ATOM 13927 N N . SER A 1 63 ? 0.190 5.876 -12.707 1.00 -0.30 63 SER A N 11
ATOM 13928 C CA . SER A 1 63 ? 1.116 5.543 -13.782 1.00 0.12 63 SER A CA 11
ATOM 13929 C C . SER A 1 63 ? 0.668 4.276 -14.506 1.00 0.24 63 SER A C 11
ATOM 13930 O O . SER A 1 63 ? 1.002 4.066 -15.672 1.00 -0.27 63 SER A O 11
ATOM 13938 N N . ASN A 1 64 ? -0.096 3.435 -13.808 1.00 -0.30 64 ASN A N 11
ATOM 13939 C CA . ASN A 1 64 ? -0.601 2.187 -14.379 1.00 0.11 64 ASN A CA 11
ATOM 13940 C C . ASN A 1 64 ? 0.495 1.126 -14.466 1.00 0.23 64 ASN A C 11
ATOM 13941 O O . ASN A 1 64 ? 0.418 0.212 -15.286 1.00 -0.27 64 ASN A O 11
ATOM 13952 N N . SER A 1 65 ? 1.516 1.249 -13.621 1.00 -0.30 65 SER A N 11
ATOM 13953 C CA . SER A 1 65 ? 2.618 0.292 -13.618 1.00 0.12 65 SER A CA 11
ATOM 13954 C C . SER A 1 65 ? 2.408 -0.793 -12.565 1.00 0.24 65 SER A C 11
ATOM 13955 O O . SER A 1 65 ? 2.946 -1.894 -12.683 1.00 -0.27 65 SER A O 11
ATOM 13963 N N . PHE A 1 66 ? 1.622 -0.484 -11.538 1.00 -0.30 66 PHE A N 11
ATOM 13964 C CA . PHE A 1 66 ? 1.349 -1.445 -10.476 1.00 0.10 66 PHE A CA 11
ATOM 13965 C C . PHE A 1 66 ? 0.031 -2.172 -10.729 1.00 0.23 66 PHE A C 11
ATOM 13966 O O . PHE A 1 66 ? -0.816 -1.694 -11.483 1.00 -0.27 66 PHE A O 11
ATOM 13983 N N . ILE A 1 67 ? -0.137 -3.331 -10.097 1.00 -0.30 67 ILE A N 11
ATOM 13984 C CA . ILE A 1 67 ? -1.353 -4.118 -10.262 1.00 0.10 67 ILE A CA 11
ATOM 13985 C C . ILE A 1 67 ? -2.586 -3.312 -9.861 1.00 0.23 67 ILE A C 11
ATOM 13986 O O . ILE A 1 67 ? -2.480 -2.313 -9.150 1.00 -0.27 67 ILE A O 11
ATOM 14002 N N . LYS A 1 68 ? -3.754 -3.750 -10.323 1.00 -0.30 68 LYS A N 11
ATOM 14003 C CA . LYS A 1 68 ? -5.004 -3.064 -10.013 1.00 0.10 68 LYS A CA 11
ATOM 14004 C C . LYS A 1 68 ? -5.487 -3.422 -8.612 1.00 0.23 68 LYS A C 11
ATOM 14005 O O . LYS A 1 68 ? -5.721 -4.591 -8.306 1.00 -0.27 68 LYS A O 11
ATOM 14024 N N . GLY A 1 69 ? -5.627 -2.410 -7.762 1.00 -0.31 69 GLY A N 11
ATOM 14025 C CA . GLY A 1 69 ? -6.073 -2.641 -6.400 1.00 0.09 69 GLY A CA 11
ATOM 14026 C C . GLY A 1 69 ? -5.004 -2.288 -5.386 1.00 0.23 69 GLY A C 11
ATOM 14027 O O . GLY A 1 69 ? -5.305 -1.989 -4.230 1.00 -0.27 69 GLY A O 11
ATOM 14031 N N . PHE A 1 70 ? -3.749 -2.327 -5.823 1.00 -0.30 70 PHE A N 11
ATOM 14032 C CA . PHE A 1 70 ? -2.620 -2.015 -4.957 1.00 0.10 70 PHE A CA 11
ATOM 14033 C C . PHE A 1 70 ? -2.412 -0.504 -4.848 1.00 0.23 70 PHE A C 11
ATOM 14034 O O . PHE A 1 70 ? -2.764 0.109 -3.838 1.00 -0.27 70 PHE A O 11
ATOM 14051 N N . GLU A 1 71 ? -1.842 0.091 -5.895 1.00 -0.30 71 GLU A N 11
ATOM 14052 C CA . GLU A 1 71 ? -1.587 1.531 -5.925 1.00 0.10 71 GLU A CA 11
ATOM 14053 C C . GLU A 1 71 ? -2.798 2.314 -5.416 1.00 0.23 71 GLU A C 11
ATOM 14054 O O . GLU A 1 71 ? -2.652 3.321 -4.726 1.00 -0.27 71 GLU A O 11
ATOM 14066 N N . THR A 1 72 ? -3.990 1.839 -5.769 1.00 -0.30 72 THR A N 11
ATOM 14067 C CA . THR A 1 72 ? -5.236 2.489 -5.365 1.00 0.13 72 THR A CA 11
ATOM 14068 C C . THR A 1 72 ? -5.446 2.435 -3.852 1.00 0.24 72 THR A C 11
ATOM 14069 O O . THR A 1 72 ? -5.722 3.454 -3.220 1.00 -0.27 72 THR A O 11
ATOM 14080 N N . GLY A 1 73 ? -5.322 1.245 -3.275 1.00 -0.31 73 GLY A N 11
ATOM 14081 C CA . GLY A 1 73 ? -5.511 1.094 -1.840 1.00 0.09 73 GLY A CA 11
ATOM 14082 C C . GLY A 1 73 ? -4.639 2.036 -1.028 1.00 0.23 73 GLY A C 11
ATOM 14083 O O . GLY A 1 73 ? -4.963 2.375 0.113 1.00 -0.27 73 GLY A O 11
ATOM 14087 N N . LEU A 1 74 ? -3.542 2.482 -1.624 1.00 -0.30 74 LEU A N 11
ATOM 14088 C CA . LEU A 1 74 ? -2.636 3.403 -0.951 1.00 0.10 74 LEU A CA 11
ATOM 14089 C C . LEU A 1 74 ? -3.054 4.855 -1.198 1.00 0.23 74 LEU A C 11
ATOM 14090 O O . LEU A 1 74 ? -2.852 5.722 -0.348 1.00 -0.27 74 LEU A O 11
ATOM 14106 N N . ILE A 1 75 ? -3.624 5.116 -2.370 1.00 -0.30 75 ILE A N 11
ATOM 14107 C CA . ILE A 1 75 ? -4.050 6.469 -2.728 1.00 0.10 75 ILE A CA 11
ATOM 14108 C C . ILE A 1 75 ? -5.249 6.943 -1.906 1.00 0.23 75 ILE A C 11
ATOM 14109 O O . ILE A 1 75 ? -5.476 8.144 -1.761 1.00 -0.27 75 ILE A O 11
ATOM 14125 N N . ALA A 1 76 ? -6.028 6.002 -1.398 1.00 -0.30 76 ALA A N 11
ATOM 14126 C CA . ALA A 1 76 ? -7.220 6.338 -0.627 1.00 0.10 76 ALA A CA 11
ATOM 14127 C C . ALA A 1 76 ? -6.904 6.640 0.838 1.00 0.23 76 ALA A C 11
ATOM 14128 O O . ALA A 1 76 ? -7.754 7.159 1.562 1.00 -0.27 76 ALA A O 11
ATOM 14135 N N . MET A 1 77 ? -5.687 6.328 1.278 1.00 -0.30 77 MET A N 11
ATOM 14136 C CA . MET A 1 77 ? -5.299 6.593 2.664 1.00 0.10 77 MET A CA 11
ATOM 14137 C C . MET A 1 77 ? -4.306 7.752 2.752 1.00 0.23 77 MET A C 11
ATOM 14138 O O . MET A 1 77 ? -3.600 8.056 1.791 1.00 -0.27 77 MET A O 11
ATOM 14152 N N . LYS A 1 78 ? -4.260 8.394 3.922 1.00 -0.30 78 LYS A N 11
ATOM 14153 C CA . LYS A 1 78 ? -3.355 9.518 4.152 1.00 0.10 78 LYS A CA 11
ATOM 14154 C C . LYS A 1 78 ? -1.914 9.033 4.179 1.00 0.23 78 LYS A C 11
ATOM 14155 O O . LYS A 1 78 ? -1.623 7.935 3.714 1.00 -0.27 78 LYS A O 11
ATOM 14174 N N . VAL A 1 79 ? -1.005 9.837 4.724 1.00 -0.30 79 VAL A N 11
ATOM 14175 C CA . VAL A 1 79 ? 0.396 9.451 4.794 1.00 0.10 79 VAL A CA 11
ATOM 14176 C C . VAL A 1 79 ? 0.734 8.891 6.175 1.00 0.23 79 VAL A C 11
ATOM 14177 O O . VAL A 1 79 ? 0.028 9.149 7.149 1.00 -0.27 79 VAL A O 11
ATOM 14190 N N . ASN A 1 80 ? 1.810 8.115 6.248 1.00 -0.30 80 ASN A N 11
ATOM 14191 C CA . ASN A 1 80 ? 2.234 7.509 7.502 1.00 0.11 80 ASN A CA 11
ATOM 14192 C C . ASN A 1 80 ? 1.165 6.558 8.034 1.00 0.23 80 ASN A C 11
ATOM 14193 O O . ASN A 1 80 ? 1.079 6.316 9.237 1.00 -0.27 80 ASN A O 11
ATOM 14204 N N . GLN A 1 81 ? 0.347 6.025 7.128 1.00 -0.30 81 GLN A N 11
ATOM 14205 C CA . GLN A 1 81 ? -0.720 5.104 7.511 1.00 0.10 81 GLN A CA 11
ATOM 14206 C C . GLN A 1 81 ? -0.341 3.659 7.199 1.00 0.23 81 GLN A C 11
ATOM 14207 O O . GLN A 1 81 ? 0.009 3.331 6.068 1.00 -0.27 81 GLN A O 11
ATOM 14221 N N . LYS A 1 82 ? -0.421 2.796 8.207 1.00 -0.30 82 LYS A N 11
ATOM 14222 C CA . LYS A 1 82 ? -0.088 1.385 8.032 1.00 0.10 82 LYS A CA 11
ATOM 14223 C C . LYS A 1 82 ? -1.307 0.590 7.578 1.00 0.23 82 LYS A C 11
ATOM 14224 O O . LYS A 1 82 ? -2.097 0.122 8.397 1.00 -0.27 82 LYS A O 11
ATOM 14243 N N . LYS A 1 83 ? -1.456 0.450 6.264 1.00 -0.30 83 LYS A N 11
ATOM 14244 C CA . LYS A 1 83 ? -2.583 -0.280 5.696 1.00 0.10 83 LYS A CA 11
ATOM 14245 C C . LYS A 1 83 ? -2.200 -1.719 5.356 1.00 0.23 83 LYS A C 11
ATOM 14246 O O . LYS A 1 83 ? -1.681 -1.993 4.274 1.00 -0.27 83 LYS A O 11
ATOM 14265 N N . THR A 1 84 ? -2.464 -2.635 6.283 1.00 -0.30 84 THR A N 11
ATOM 14266 C CA . THR A 1 84 ? -2.152 -4.046 6.074 1.00 0.13 84 THR A CA 11
ATOM 14267 C C . THR A 1 84 ? -3.291 -4.747 5.338 1.00 0.24 84 THR A C 11
ATOM 14268 O O . THR A 1 84 ? -4.074 -5.482 5.940 1.00 -0.27 84 THR A O 11
ATOM 14279 N N . LEU A 1 85 ? -3.385 -4.503 4.034 1.00 -0.30 85 LEU A N 11
ATOM 14280 C CA . LEU A 1 85 ? -4.437 -5.097 3.215 1.00 0.10 85 LEU A CA 11
ATOM 14281 C C . LEU A 1 85 ? -3.994 -6.429 2.611 1.00 0.23 85 LEU A C 11
ATOM 14282 O O . LEU A 1 85 ? -2.850 -6.578 2.182 1.00 -0.27 85 LEU A O 11
ATOM 14298 N N . ALA A 1 86 ? -4.915 -7.389 2.570 1.00 -0.30 86 ALA A N 11
ATOM 14299 C CA . ALA A 1 86 ? -4.629 -8.705 2.006 1.00 0.10 86 ALA A CA 11
ATOM 14300 C C . ALA A 1 86 ? -4.901 -8.712 0.506 1.00 0.23 86 ALA A C 11
ATOM 14301 O O . ALA A 1 86 ? -5.982 -9.101 0.063 1.00 -0.27 86 ALA A O 11
ATOM 14308 N N . LEU A 1 87 ? -3.925 -8.252 -0.269 1.00 -0.30 87 LEU A N 11
ATOM 14309 C CA . LEU A 1 87 ? -4.070 -8.176 -1.718 1.00 0.10 87 LEU A CA 11
ATOM 14310 C C . LEU A 1 87 ? -3.636 -9.461 -2.413 1.00 0.23 87 LEU A C 11
ATOM 14311 O O . LEU A 1 87 ? -2.780 -10.192 -1.922 1.00 -0.27 87 LEU A O 11
ATOM 14327 N N . THR A 1 88 ? -4.223 -9.712 -3.576 1.00 -0.30 88 THR A N 11
ATOM 14328 C CA . THR A 1 88 ? -3.889 -10.888 -4.365 1.00 0.13 88 THR A CA 11
ATOM 14329 C C . THR A 1 88 ? -2.802 -10.535 -5.370 1.00 0.24 88 THR A C 11
ATOM 14330 O O . THR A 1 88 ? -2.412 -9.374 -5.487 1.00 -0.27 88 THR A O 11
ATOM 14341 N N . PHE A 1 89 ? -2.320 -11.530 -6.098 1.00 -0.30 89 PHE A N 11
ATOM 14342 C CA . PHE A 1 89 ? -1.284 -11.297 -7.093 1.00 0.10 89 PHE A CA 11
ATOM 14343 C C . PHE A 1 89 ? -1.753 -11.752 -8.474 1.00 0.24 89 PHE A C 11
ATOM 14344 O O . PHE A 1 89 ? -2.075 -12.923 -8.671 1.00 -0.27 89 PHE A O 11
ATOM 14361 N N . PRO A 1 90 ? -1.813 -10.821 -9.448 1.00 -0.29 90 PRO A N 11
ATOM 14362 C CA . PRO A 1 90 ? -2.261 -11.119 -10.811 1.00 0.10 90 PRO A CA 11
ATOM 14363 C C . PRO A 1 90 ? -1.150 -11.677 -11.693 1.00 0.23 90 PRO A C 11
ATOM 14364 O O . PRO A 1 90 ? 0.033 -11.526 -11.389 1.00 -0.27 90 PRO A O 11
ATOM 14375 N N . SER A 1 91 ? -1.543 -12.308 -12.795 1.00 -0.30 91 SER A N 11
ATOM 14376 C CA . SER A 1 91 ? -0.585 -12.877 -13.734 1.00 0.12 91 SER A CA 11
ATOM 14377 C C . SER A 1 91 ? 0.316 -11.788 -14.307 1.00 0.24 91 SER A C 11
ATOM 14378 O O . SER A 1 91 ? 1.472 -12.036 -14.649 1.00 -0.27 91 SER A O 11
ATOM 14386 N N . ASP A 1 92 ? -0.232 -10.581 -14.414 1.00 -0.30 92 ASP A N 11
ATOM 14387 C CA . ASP A 1 92 ? 0.501 -9.439 -14.952 1.00 0.10 92 ASP A CA 11
ATOM 14388 C C . ASP A 1 92 ? 1.915 -9.349 -14.377 1.00 0.23 92 ASP A C 11
ATOM 14389 O O . ASP A 1 92 ? 2.836 -8.888 -15.052 1.00 -0.27 92 ASP A O 11
ATOM 14398 N N . TYR A 1 93 ? 2.085 -9.781 -13.129 1.00 -0.30 93 TYR A N 11
ATOM 14399 C CA . TYR A 1 93 ? 3.395 -9.730 -12.486 1.00 0.10 93 TYR A CA 11
ATOM 14400 C C . TYR A 1 93 ? 4.443 -10.477 -13.306 1.00 0.23 93 TYR A C 11
ATOM 14401 O O . TYR A 1 93 ? 4.169 -11.534 -13.874 1.00 -0.27 93 TYR A O 11
ATOM 14419 N N . HIS A 1 94 ? 5.640 -9.903 -13.375 1.00 -0.30 94 HIS A N 11
ATOM 14420 C CA . HIS A 1 94 ? 6.738 -10.487 -14.139 1.00 0.10 94 HIS A CA 11
ATOM 14421 C C . HIS A 1 94 ? 7.134 -11.866 -13.614 1.00 0.23 94 HIS A C 11
ATOM 14422 O O . HIS A 1 94 ? 7.760 -12.648 -14.329 1.00 -0.27 94 HIS A O 11
ATOM 14437 N N . VAL A 1 95 ? 6.779 -12.165 -12.368 1.00 -0.30 95 VAL A N 11
ATOM 14438 C CA . VAL A 1 95 ? 7.120 -13.456 -11.782 1.00 0.10 95 VAL A CA 11
ATOM 14439 C C . VAL A 1 95 ? 5.948 -14.434 -11.863 1.00 0.23 95 VAL A C 11
ATOM 14440 O O . VAL A 1 95 ? 4.822 -14.122 -11.473 1.00 -0.27 95 VAL A O 11
ATOM 14453 N N . LYS A 1 96 ? 6.244 -15.620 -12.371 1.00 -0.30 96 LYS A N 11
ATOM 14454 C CA . LYS A 1 96 ? 5.245 -16.675 -12.529 1.00 0.10 96 LYS A CA 11
ATOM 14455 C C . LYS A 1 96 ? 4.471 -16.924 -11.233 1.00 0.23 96 LYS A C 11
ATOM 14456 O O . LYS A 1 96 ? 3.249 -17.072 -11.246 1.00 -0.27 96 LYS A O 11
ATOM 14475 N N . GLU A 1 97 ? 5.193 -17.005 -10.124 1.00 -0.30 97 GLU A N 11
ATOM 14476 C CA . GLU A 1 97 ? 4.578 -17.277 -8.826 1.00 0.10 97 GLU A CA 11
ATOM 14477 C C . GLU A 1 97 ? 3.553 -16.220 -8.412 1.00 0.23 97 GLU A C 11
ATOM 14478 O O . GLU A 1 97 ? 2.457 -16.553 -7.941 1.00 -0.27 97 GLU A O 11
ATOM 14490 N N . LEU A 1 98 ? 3.890 -14.949 -8.586 1.00 -0.30 98 LEU A N 11
ATOM 14491 C CA . LEU A 1 98 ? 2.978 -13.879 -8.202 1.00 0.10 98 LEU A CA 11
ATOM 14492 C C . LEU A 1 98 ? 1.903 -13.653 -9.243 1.00 0.23 98 LEU A C 11
ATOM 14493 O O . LEU A 1 98 ? 1.335 -12.566 -9.345 1.00 -0.27 98 LEU A O 11
ATOM 14509 N N . GLN A 1 99 ? 1.595 -14.697 -9.985 1.00 -0.30 99 GLN A N 11
ATOM 14510 C CA . GLN A 1 99 ? 0.546 -14.630 -10.978 1.00 0.10 99 GLN A CA 11
ATOM 14511 C C . GLN A 1 99 ? -0.783 -14.882 -10.280 1.00 0.23 99 GLN A C 11
ATOM 14512 O O . GLN A 1 99 ? -1.809 -14.300 -10.632 1.00 -0.27 99 GLN A O 11
ATOM 14526 N N . SER A 1 100 ? -0.742 -15.759 -9.273 1.00 -0.30 100 SER A N 11
ATOM 14527 C CA . SER A 1 100 ? -1.928 -16.100 -8.491 1.00 0.12 100 SER A CA 11
ATOM 14528 C C . SER A 1 100 ? -1.561 -16.256 -7.015 1.00 0.24 100 SER A C 11
ATOM 14529 O O . SER A 1 100 ? -1.672 -17.347 -6.456 1.00 -0.27 100 SER A O 11
ATOM 14537 N N . LYS A 1 101 ? -1.089 -15.177 -6.392 1.00 -0.30 101 LYS A N 11
ATOM 14538 C CA . LYS A 1 101 ? -0.674 -15.243 -4.991 1.00 0.10 101 LYS A CA 11
ATOM 14539 C C . LYS A 1 101 ? -1.441 -14.283 -4.071 1.00 0.24 101 LYS A C 11
ATOM 14540 O O . LYS A 1 101 ? -1.165 -13.084 -4.046 1.00 -0.27 101 LYS A O 11
ATOM 14559 N N . PRO A 1 102 ? -2.384 -14.807 -3.261 1.00 -0.29 102 PRO A N 11
ATOM 14560 C CA . PRO A 1 102 ? -3.139 -13.995 -2.300 1.00 0.10 102 PRO A CA 11
ATOM 14561 C C . PRO A 1 102 ? -2.242 -13.611 -1.127 1.00 0.23 102 PRO A C 11
ATOM 14562 O O . PRO A 1 102 ? -2.134 -14.349 -0.148 1.00 -0.27 102 PRO A O 11
ATOM 14573 N N . VAL A 1 103 ? -1.558 -12.481 -1.259 1.00 -0.30 103 VAL A N 11
ATOM 14574 C CA . VAL A 1 103 ? -0.617 -12.030 -0.239 1.00 0.10 103 VAL A CA 11
ATOM 14575 C C . VAL A 1 103 ? -1.182 -10.952 0.687 1.00 0.23 103 VAL A C 11
ATOM 14576 O O . VAL A 1 103 ? -2.156 -10.269 0.369 1.00 -0.27 103 VAL A O 11
ATOM 14589 N N . THR A 1 104 ? -0.511 -10.790 1.822 1.00 -0.30 104 THR A N 11
ATOM 14590 C CA . THR A 1 104 ? -0.867 -9.781 2.812 1.00 0.13 104 THR A CA 11
ATOM 14591 C C . THR A 1 104 ? 0.168 -8.668 2.766 1.00 0.24 104 THR A C 11
ATOM 14592 O O . THR A 1 104 ? 1.312 -8.854 3.175 1.00 -0.27 104 THR A O 11
ATOM 14603 N N . PHE A 1 105 ? -0.230 -7.520 2.235 1.00 -0.30 105 PHE A N 11
ATOM 14604 C CA . PHE A 1 105 ? 0.680 -6.392 2.101 1.00 0.10 105 PHE A CA 11
ATOM 14605 C C . PHE A 1 105 ? 0.573 -5.414 3.262 1.00 0.23 105 PHE A C 11
ATOM 14606 O O . PHE A 1 105 ? -0.491 -4.853 3.523 1.00 -0.27 105 PHE A O 11
ATOM 14623 N N . GLU A 1 106 ? 1.704 -5.161 3.904 1.00 -0.30 106 GLU A N 11
ATOM 14624 C CA . GLU A 1 106 ? 1.772 -4.188 4.981 1.00 0.10 106 GLU A CA 11
ATOM 14625 C C . GLU A 1 106 ? 2.311 -2.904 4.372 1.00 0.23 106 GLU A C 11
ATOM 14626 O O . GLU A 1 106 ? 3.515 -2.660 4.387 1.00 -0.27 106 GLU A O 11
ATOM 14638 N N . VAL A 1 107 ? 1.415 -2.106 3.800 1.00 -0.30 107 VAL A N 11
ATOM 14639 C CA . VAL A 1 107 ? 1.813 -0.872 3.136 1.00 0.10 107 VAL A CA 11
ATOM 14640 C C . VAL A 1 107 ? 1.762 0.327 4.062 1.00 0.23 107 VAL A C 11
ATOM 14641 O O . VAL A 1 107 ? 0.685 0.798 4.430 1.00 -0.27 107 VAL A O 11
ATOM 14654 N N . VAL A 1 108 ? 2.932 0.842 4.411 1.00 -0.30 108 VAL A N 11
ATOM 14655 C CA . VAL A 1 108 ? 3.031 2.009 5.261 1.00 0.10 108 VAL A CA 11
ATOM 14656 C C . VAL A 1 108 ? 2.905 3.258 4.383 1.00 0.23 108 VAL A C 11
ATOM 14657 O O . VAL A 1 108 ? 3.873 3.729 3.787 1.00 -0.27 108 VAL A O 11
ATOM 14670 N N . LEU A 1 109 ? 1.672 3.723 4.255 1.00 -0.30 109 LEU A N 11
ATOM 14671 C CA . LEU A 1 109 ? 1.326 4.853 3.402 1.00 0.10 109 LEU A CA 11
ATOM 14672 C C . LEU A 1 109 ? 2.211 6.088 3.558 1.00 0.23 109 LEU A C 11
ATOM 14673 O O . LEU A 1 109 ? 1.783 7.077 4.142 1.00 -0.27 109 LEU A O 11
ATOM 14689 N N . LYS A 1 110 ? 3.408 6.069 2.979 1.00 -0.30 110 LYS A N 11
ATOM 14690 C CA . LYS A 1 110 ? 4.274 7.237 3.009 1.00 0.10 110 LYS A CA 11
ATOM 14691 C C . LYS A 1 110 ? 4.217 7.845 1.612 1.00 0.23 110 LYS A C 11
ATOM 14692 O O . LYS A 1 110 ? 4.388 7.123 0.635 1.00 -0.27 110 LYS A O 11
ATOM 14711 N N . ALA A 1 111 ? 3.894 9.127 1.477 1.00 -0.30 111 ALA A N 11
ATOM 14712 C CA . ALA A 1 111 ? 3.749 9.682 0.131 1.00 0.10 111 ALA A CA 11
ATOM 14713 C C . ALA A 1 111 ? 4.455 11.007 -0.122 1.00 0.23 111 ALA A C 11
ATOM 14714 O O . ALA A 1 111 ? 4.291 11.984 0.609 1.00 -0.27 111 ALA A O 11
ATOM 14721 N N . ILE A 1 112 ? 5.220 11.006 -1.206 1.00 -0.30 112 ILE A N 11
ATOM 14722 C CA . ILE A 1 112 ? 5.963 12.170 -1.664 1.00 0.10 112 ILE A CA 11
ATOM 14723 C C . ILE A 1 112 ? 5.385 12.648 -2.998 1.00 0.23 112 ILE A C 11
ATOM 14724 O O . ILE A 1 112 ? 5.092 11.829 -3.868 1.00 -0.27 112 ILE A O 11
ATOM 14740 N N . LYS A 1 113 ? 5.180 13.944 -3.177 1.00 -0.30 113 LYS A N 11
ATOM 14741 C CA . LYS A 1 113 ? 4.616 14.430 -4.430 1.00 0.11 113 LYS A CA 11
ATOM 14742 C C . LYS A 1 113 ? 5.706 14.993 -5.336 1.00 0.28 113 LYS A C 11
ATOM 14743 O O . LYS A 1 113 ? 5.570 14.870 -6.571 1.00 -0.26 113 LYS A O 11
ATOM 14763 N N . LYS A 1 29 ? -8.045 7.212 8.014 1.00 -0.30 29 LYS A N 12
ATOM 14764 C CA . LYS A 1 29 ? -8.079 6.501 6.741 1.00 0.10 29 LYS A CA 12
ATOM 14765 C C . LYS A 1 29 ? -7.336 7.277 5.657 1.00 0.23 29 LYS A C 12
ATOM 14766 O O . LYS A 1 29 ? -7.846 8.262 5.125 1.00 -0.27 29 LYS A O 12
ATOM 14785 N N . LEU A 1 30 ? -6.134 6.816 5.324 1.00 -0.30 30 LEU A N 12
ATOM 14786 C CA . LEU A 1 30 ? -5.328 7.457 4.291 1.00 0.10 30 LEU A CA 12
ATOM 14787 C C . LEU A 1 30 ? -5.719 6.920 2.923 1.00 0.23 30 LEU A C 12
ATOM 14788 O O . LEU A 1 30 ? -5.142 5.949 2.446 1.00 -0.27 30 LEU A O 12
ATOM 14804 N N . ALA A 1 31 ? -6.710 7.543 2.300 1.00 -0.30 31 ALA A N 12
ATOM 14805 C CA . ALA A 1 31 ? -7.178 7.098 0.995 1.00 0.10 31 ALA A CA 12
ATOM 14806 C C . ALA A 1 31 ? -6.293 7.615 -0.142 1.00 0.23 31 ALA A C 12
ATOM 14807 O O . ALA A 1 31 ? -5.171 8.067 0.085 1.00 -0.27 31 ALA A O 12
ATOM 14814 N N . ASN A 1 32 ? -6.808 7.516 -1.367 1.00 -0.30 32 ASN A N 12
ATOM 14815 C CA . ASN A 1 32 ? -6.080 7.939 -2.565 1.00 0.11 32 ASN A CA 12
ATOM 14816 C C . ASN A 1 32 ? -5.496 9.347 -2.434 1.00 0.23 32 ASN A C 12
ATOM 14817 O O . ASN A 1 32 ? -5.546 9.965 -1.370 1.00 -0.27 32 ASN A O 12
ATOM 14828 N N . GLY A 1 33 ? -4.962 9.850 -3.548 1.00 -0.31 33 GLY A N 12
ATOM 14829 C CA . GLY A 1 33 ? -4.387 11.189 -3.588 1.00 0.09 33 GLY A CA 12
ATOM 14830 C C . GLY A 1 33 ? -3.239 11.400 -2.613 1.00 0.23 33 GLY A C 12
ATOM 14831 O O . GLY A 1 33 ? -2.786 12.529 -2.422 1.00 -0.27 33 GLY A O 12
ATOM 14835 N N . ASP A 1 34 ? -2.769 10.322 -1.992 1.00 -0.30 34 ASP A N 12
ATOM 14836 C CA . ASP A 1 34 ? -1.672 10.409 -1.032 1.00 0.10 34 ASP A CA 12
ATOM 14837 C C . ASP A 1 34 ? -0.502 9.520 -1.451 1.00 0.23 34 ASP A C 12
ATOM 14838 O O . ASP A 1 34 ? -0.628 8.708 -2.366 1.00 -0.27 34 ASP A O 12
ATOM 14847 N N . ILE A 1 35 ? 0.629 9.664 -0.766 1.00 -0.30 35 ILE A N 12
ATOM 14848 C CA . ILE A 1 35 ? 1.805 8.858 -1.057 1.00 0.10 35 ILE A CA 12
ATOM 14849 C C . ILE A 1 35 ? 1.966 7.815 0.045 1.00 0.23 35 ILE A C 12
ATOM 14850 O O . ILE A 1 35 ? 2.097 8.172 1.215 1.00 -0.27 35 ILE A O 12
ATOM 14866 N N . ALA A 1 36 ? 1.920 6.532 -0.298 1.00 -0.30 36 ALA A N 12
ATOM 14867 C CA . ALA A 1 36 ? 2.025 5.488 0.711 1.00 0.10 36 ALA A CA 12
ATOM 14868 C C . ALA A 1 36 ? 3.392 4.810 0.723 1.00 0.23 36 ALA A C 12
ATOM 14869 O O . ALA A 1 36 ? 3.663 3.934 -0.099 1.00 -0.27 36 ALA A O 12
ATOM 14876 N N . ILE A 1 37 ? 4.233 5.172 1.688 1.00 -0.30 37 ILE A N 12
ATOM 14877 C CA . ILE A 1 37 ? 5.543 4.543 1.828 1.00 0.10 37 ILE A CA 12
ATOM 14878 C C . ILE A 1 37 ? 5.360 3.224 2.573 1.00 0.23 37 ILE A C 12
ATOM 14879 O O . ILE A 1 37 ? 5.475 3.145 3.798 1.00 -0.27 37 ILE A O 12
ATOM 14895 N N . ILE A 1 38 ? 4.970 2.210 1.830 1.00 -0.30 38 ILE A N 12
ATOM 14896 C CA . ILE A 1 38 ? 4.670 0.920 2.427 1.00 0.10 38 ILE A CA 12
ATOM 14897 C C . ILE A 1 38 ? 5.799 -0.101 2.293 1.00 0.23 38 ILE A C 12
ATOM 14898 O O . ILE A 1 38 ? 6.308 -0.346 1.200 1.00 -0.27 38 ILE A O 12
ATOM 14914 N N . ASP A 1 39 ? 6.149 -0.728 3.416 1.00 -0.30 39 ASP A N 12
ATOM 14915 C CA . ASP A 1 39 ? 7.168 -1.773 3.434 1.00 0.10 39 ASP A CA 12
ATOM 14916 C C . ASP A 1 39 ? 6.474 -3.083 3.166 1.00 0.23 39 ASP A C 12
ATOM 14917 O O . ASP A 1 39 ? 6.033 -3.772 4.086 1.00 -0.27 39 ASP A O 12
ATOM 14926 N N . PHE A 1 40 ? 6.337 -3.397 1.898 1.00 -0.30 40 PHE A N 12
ATOM 14927 C CA . PHE A 1 40 ? 5.638 -4.609 1.516 1.00 0.10 40 PHE A CA 12
ATOM 14928 C C . PHE A 1 40 ? 6.592 -5.752 1.174 1.00 0.23 40 PHE A C 12
ATOM 14929 O O . PHE A 1 40 ? 7.366 -5.669 0.222 1.00 -0.27 40 PHE A O 12
ATOM 14946 N N . THR A 1 41 ? 6.531 -6.815 1.972 1.00 -0.30 41 THR A N 12
ATOM 14947 C CA . THR A 1 41 ? 7.389 -7.979 1.775 1.00 0.13 41 THR A CA 12
ATOM 14948 C C . THR A 1 41 ? 6.718 -9.035 0.894 1.00 0.24 41 THR A C 12
ATOM 14949 O O . THR A 1 41 ? 5.648 -9.545 1.223 1.00 -0.27 41 THR A O 12
ATOM 14960 N N . GLY A 1 42 ? 7.368 -9.367 -0.218 1.00 -0.31 42 GLY A N 12
ATOM 14961 C CA . GLY A 1 42 ? 6.852 -10.372 -1.132 1.00 0.09 42 GLY A CA 12
ATOM 14962 C C . GLY A 1 42 ? 6.883 -11.784 -0.581 1.00 0.23 42 GLY A C 12
ATOM 14963 O O . GLY A 1 42 ? 7.728 -12.587 -0.973 1.00 -0.27 42 GLY A O 12
ATOM 14967 N N . ILE A 1 43 ? 5.956 -12.102 0.313 1.00 -0.30 43 ILE A N 12
ATOM 14968 C CA . ILE A 1 43 ? 5.896 -13.444 0.885 1.00 0.10 43 ILE A CA 12
ATOM 14969 C C . ILE A 1 43 ? 5.060 -14.360 0.007 1.00 0.23 43 ILE A C 12
ATOM 14970 O O . ILE A 1 43 ? 3.875 -14.121 -0.200 1.00 -0.27 43 ILE A O 12
ATOM 14986 N N . VAL A 1 44 ? 5.680 -15.403 -0.510 1.00 -0.30 44 VAL A N 12
ATOM 14987 C CA . VAL A 1 44 ? 4.983 -16.349 -1.373 1.00 0.10 44 VAL A CA 12
ATOM 14988 C C . VAL A 1 44 ? 4.457 -17.545 -0.582 1.00 0.23 44 VAL A C 12
ATOM 14989 O O . VAL A 1 44 ? 5.026 -18.636 -0.628 1.00 -0.27 44 VAL A O 12
ATOM 15002 N N . ASP A 1 45 ? 3.368 -17.331 0.149 1.00 -0.30 45 ASP A N 12
ATOM 15003 C CA . ASP A 1 45 ? 2.763 -18.390 0.949 1.00 0.10 45 ASP A CA 12
ATOM 15004 C C . ASP A 1 45 ? 3.777 -19.024 1.897 1.00 0.23 45 ASP A C 12
ATOM 15005 O O . ASP A 1 45 ? 4.266 -20.126 1.643 1.00 -0.27 45 ASP A O 12
ATOM 15014 N N . ASN A 1 46 ? 4.093 -18.320 2.986 1.00 -0.30 46 ASN A N 12
ATOM 15015 C CA . ASN A 1 46 ? 5.053 -18.804 3.984 1.00 0.11 46 ASN A CA 12
ATOM 15016 C C . ASN A 1 46 ? 6.478 -18.424 3.630 1.00 0.23 46 ASN A C 12
ATOM 15017 O O . ASN A 1 46 ? 7.287 -18.152 4.517 1.00 -0.27 46 ASN A O 12
ATOM 15028 N N . LYS A 1 47 ? 6.797 -18.409 2.345 1.00 -0.30 47 LYS A N 12
ATOM 15029 C CA . LYS A 1 47 ? 8.142 -18.062 1.934 1.00 0.10 47 LYS A CA 12
ATOM 15030 C C . LYS A 1 47 ? 8.277 -16.558 1.733 1.00 0.23 47 LYS A C 12
ATOM 15031 O O . LYS A 1 47 ? 7.398 -15.919 1.165 1.00 -0.27 47 LYS A O 12
ATOM 15050 N N . LYS A 1 48 ? 9.386 -16.000 2.204 1.00 -0.30 48 LYS A N 12
ATOM 15051 C CA . LYS A 1 48 ? 9.635 -14.568 2.075 1.00 0.10 48 LYS A CA 12
ATOM 15052 C C . LYS A 1 48 ? 10.905 -14.308 1.266 1.00 0.23 48 LYS A C 12
ATOM 15053 O O . LYS A 1 48 ? 12.006 -14.295 1.814 1.00 -0.27 48 LYS A O 12
ATOM 15072 N N . LEU A 1 49 ? 10.748 -14.105 -0.040 1.00 -0.30 49 LEU A N 12
ATOM 15073 C CA . LEU A 1 49 ? 11.892 -13.851 -0.913 1.00 0.10 49 LEU A CA 12
ATOM 15074 C C . LEU A 1 49 ? 12.186 -12.356 -1.018 1.00 0.23 49 LEU A C 12
ATOM 15075 O O . LEU A 1 49 ? 11.528 -11.538 -0.375 1.00 -0.27 49 LEU A O 12
ATOM 15091 N N . ALA A 1 50 ? 13.178 -12.007 -1.832 1.00 -0.30 50 ALA A N 12
ATOM 15092 C CA . ALA A 1 50 ? 13.559 -10.612 -2.021 1.00 0.10 50 ALA A CA 12
ATOM 15093 C C . ALA A 1 50 ? 12.861 -9.997 -3.234 1.00 0.23 50 ALA A C 12
ATOM 15094 O O . ALA A 1 50 ? 12.851 -8.778 -3.401 1.00 -0.27 50 ALA A O 12
ATOM 15101 N N . SER A 1 51 ? 12.279 -10.846 -4.080 1.00 -0.30 51 SER A N 12
ATOM 15102 C CA . SER A 1 51 ? 11.581 -10.382 -5.278 1.00 0.12 51 SER A CA 12
ATOM 15103 C C . SER A 1 51 ? 10.621 -9.247 -4.958 1.00 0.24 51 SER A C 12
ATOM 15104 O O . SER A 1 51 ? 10.917 -8.082 -5.222 1.00 -0.27 51 SER A O 12
ATOM 15112 N N . ALA A 1 52 ? 9.467 -9.587 -4.405 1.00 -0.30 52 ALA A N 12
ATOM 15113 C CA . ALA A 1 52 ? 8.474 -8.581 -4.075 1.00 0.10 52 ALA A CA 12
ATOM 15114 C C . ALA A 1 52 ? 8.726 -7.968 -2.696 1.00 0.23 52 ALA A C 12
ATOM 15115 O O . ALA A 1 52 ? 7.800 -7.476 -2.052 1.00 -0.27 52 ALA A O 12
ATOM 15122 N N . SER A 1 53 ? 9.975 -8.011 -2.237 1.00 -0.30 53 SER A N 12
ATOM 15123 C CA . SER A 1 53 ? 10.326 -7.470 -0.927 1.00 0.12 53 SER A CA 12
ATOM 15124 C C . SER A 1 53 ? 10.671 -5.986 -1.003 1.00 0.24 53 SER A C 12
ATOM 15125 O O . SER A 1 53 ? 11.814 -5.618 -1.273 1.00 -0.27 53 SER A O 12
ATOM 15133 N N . ALA A 1 54 ? 9.678 -5.138 -0.749 1.00 -0.30 54 ALA A N 12
ATOM 15134 C CA . ALA A 1 54 ? 9.884 -3.695 -0.775 1.00 0.10 54 ALA A CA 12
ATOM 15135 C C . ALA A 1 54 ? 9.665 -3.080 0.589 1.00 0.23 54 ALA A C 12
ATOM 15136 O O . ALA A 1 54 ? 8.697 -3.381 1.280 1.00 -0.27 54 ALA A O 12
ATOM 15143 N N . GLN A 1 55 ? 10.589 -2.218 0.965 1.00 -0.30 55 GLN A N 12
ATOM 15144 C CA . GLN A 1 55 ? 10.533 -1.542 2.244 1.00 0.10 55 GLN A CA 12
ATOM 15145 C C . GLN A 1 55 ? 9.783 -0.222 2.119 1.00 0.23 55 GLN A C 12
ATOM 15146 O O . GLN A 1 55 ? 8.732 -0.145 1.488 1.00 -0.27 55 GLN A O 12
ATOM 15160 N N . ASN A 1 56 ? 10.359 0.807 2.693 1.00 -0.30 56 ASN A N 12
ATOM 15161 C CA . ASN A 1 56 ? 9.796 2.146 2.636 1.00 0.11 56 ASN A CA 12
ATOM 15162 C C . ASN A 1 56 ? 9.707 2.594 1.182 1.00 0.23 56 ASN A C 12
ATOM 15163 O O . ASN A 1 56 ? 10.491 3.427 0.728 1.00 -0.27 56 ASN A O 12
ATOM 15174 N N . TYR A 1 57 ? 8.742 2.035 0.458 1.00 -0.30 57 TYR A N 12
ATOM 15175 C CA . TYR A 1 57 ? 8.547 2.375 -0.940 1.00 0.10 57 TYR A CA 12
ATOM 15176 C C . TYR A 1 57 ? 7.573 3.533 -1.063 1.00 0.23 57 TYR A C 12
ATOM 15177 O O . TYR A 1 57 ? 6.364 3.363 -0.890 1.00 -0.27 57 TYR A O 12
ATOM 15195 N N . GLU A 1 58 ? 8.110 4.709 -1.373 1.00 -0.30 58 GLU A N 12
ATOM 15196 C CA . GLU A 1 58 ? 7.292 5.900 -1.529 1.00 0.10 58 GLU A CA 12
ATOM 15197 C C . GLU A 1 58 ? 6.376 5.748 -2.731 1.00 0.23 58 GLU A C 12
ATOM 15198 O O . GLU A 1 58 ? 6.691 6.191 -3.836 1.00 -0.27 58 GLU A O 12
ATOM 15210 N N . LEU A 1 59 ? 5.235 5.120 -2.495 1.00 -0.30 59 LEU A N 12
ATOM 15211 C CA . LEU A 1 59 ? 4.250 4.902 -3.5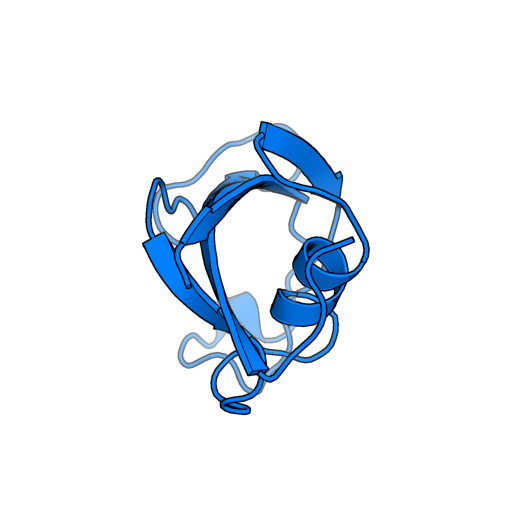39 1.00 0.10 59 LEU A CA 12
ATOM 15212 C C . LEU A 1 59 ? 3.215 6.013 -3.511 1.00 0.23 59 LEU A C 12
ATOM 15213 O O . LEU A 1 59 ? 2.973 6.619 -2.472 1.00 -0.27 59 LEU A O 12
ATOM 15229 N N . THR A 1 60 ? 2.592 6.265 -4.645 1.00 -0.30 60 THR A N 12
ATOM 15230 C CA . THR A 1 60 ? 1.564 7.287 -4.733 1.00 0.13 60 THR A CA 12
ATOM 15231 C C . THR A 1 60 ? 0.224 6.604 -4.928 1.00 0.24 60 THR A C 12
ATOM 15232 O O . THR A 1 60 ? -0.016 6.004 -5.977 1.00 -0.27 60 THR A O 12
ATOM 15243 N N . ILE A 1 61 ? -0.656 6.683 -3.940 1.00 -0.30 61 ILE A N 12
ATOM 15244 C CA . ILE A 1 61 ? -1.958 6.052 -4.065 1.00 0.10 61 ILE A CA 12
ATOM 15245 C C . ILE A 1 61 ? -2.921 6.984 -4.768 1.00 0.23 61 ILE A C 12
ATOM 15246 O O . ILE A 1 61 ? -3.399 7.962 -4.194 1.00 -0.27 61 ILE A O 12
ATOM 15262 N N . GLY A 1 62 ? -3.164 6.686 -6.033 1.00 -0.31 62 GLY A N 12
ATOM 15263 C CA . GLY A 1 62 ? -4.033 7.510 -6.848 1.00 0.09 62 GLY A CA 12
ATOM 15264 C C . GLY A 1 62 ? -3.360 7.894 -8.156 1.00 0.23 62 GLY A C 12
ATOM 15265 O O . GLY A 1 62 ? -3.769 8.850 -8.815 1.00 -0.27 62 GLY A O 12
ATOM 15269 N N . SER A 1 63 ? -2.319 7.145 -8.525 1.00 -0.30 63 SER A N 12
ATOM 15270 C CA . SER A 1 63 ? -1.577 7.404 -9.752 1.00 0.12 63 SER A CA 12
ATOM 15271 C C . SER A 1 63 ? -1.921 6.379 -10.832 1.00 0.24 63 SER A C 12
ATOM 15272 O O . SER A 1 63 ? -1.661 6.603 -12.014 1.00 -0.27 63 SER A O 12
ATOM 15280 N N . ASN A 1 64 ? -2.506 5.254 -10.420 1.00 -0.30 64 ASN A N 12
ATOM 15281 C CA . ASN A 1 64 ? -2.887 4.195 -11.352 1.00 0.11 64 ASN A CA 12
ATOM 15282 C C . ASN A 1 64 ? -1.660 3.510 -11.951 1.00 0.23 64 ASN A C 12
ATOM 15283 O O . ASN A 1 64 ? -1.731 2.934 -13.037 1.00 -0.27 64 ASN A O 12
ATOM 15294 N N . SER A 1 65 ? -0.535 3.576 -11.243 1.00 -0.30 65 SER A N 12
ATOM 15295 C CA . SER A 1 65 ? 0.700 2.959 -11.718 1.00 0.12 65 SER A CA 12
ATOM 15296 C C . SER A 1 65 ? 0.916 1.586 -11.084 1.00 0.24 65 SER A C 12
ATOM 15297 O O . SER A 1 65 ? 1.609 0.739 -11.647 1.00 -0.27 65 SER A O 12
ATOM 15305 N N . PHE A 1 66 ? 0.319 1.368 -9.916 1.00 -0.30 66 PHE A N 12
ATOM 15306 C CA . PHE A 1 66 ? 0.454 0.092 -9.221 1.00 0.10 66 PHE A CA 12
ATOM 15307 C C . PHE A 1 66 ? -0.719 -0.828 -9.545 1.00 0.23 66 PHE A C 12
ATOM 15308 O O . PHE A 1 66 ? -1.760 -0.377 -10.022 1.00 -0.27 66 PHE A O 12
ATOM 15325 N N . ILE A 1 67 ? -0.544 -2.121 -9.284 1.00 -0.30 67 ILE A N 12
ATOM 15326 C CA . ILE A 1 67 ? -1.591 -3.100 -9.551 1.00 0.10 67 ILE A CA 12
ATOM 15327 C C . ILE A 1 67 ? -2.864 -2.765 -8.781 1.00 0.23 67 ILE A C 12
ATOM 15328 O O . ILE A 1 67 ? -2.820 -2.076 -7.761 1.00 -0.27 67 ILE A O 12
ATOM 15344 N N . LYS A 1 68 ? -3.998 -3.255 -9.273 1.00 -0.30 68 LYS A N 12
ATOM 15345 C CA . LYS A 1 68 ? -5.282 -3.005 -8.628 1.00 0.10 68 LYS A CA 12
ATOM 15346 C C . LYS A 1 68 ? -5.488 -3.947 -7.448 1.00 0.23 68 LYS A C 12
ATOM 15347 O O . LYS A 1 68 ? -5.628 -5.158 -7.625 1.00 -0.27 68 LYS A O 12
ATOM 15366 N N . GLY A 1 69 ? -5.499 -3.387 -6.244 1.00 -0.31 69 GLY A N 12
ATOM 15367 C CA . GLY A 1 69 ? -5.682 -4.192 -5.051 1.00 0.09 69 GLY A CA 12
ATOM 15368 C C . GLY A 1 69 ? -4.612 -3.925 -4.012 1.00 0.23 69 GLY A C 12
ATOM 15369 O O . GLY A 1 69 ? -4.845 -4.083 -2.814 1.00 -0.27 69 GLY A O 12
ATOM 15373 N N . PHE A 1 70 ? -3.434 -3.518 -4.476 1.00 -0.30 70 PHE A N 12
ATOM 15374 C CA . PHE A 1 70 ? -2.319 -3.226 -3.584 1.00 0.10 70 PHE A CA 12
ATOM 15375 C C . PHE A 1 70 ? -2.480 -1.855 -2.937 1.00 0.23 70 PHE A C 12
ATOM 15376 O O . PHE A 1 70 ? -2.762 -1.748 -1.743 1.00 -0.27 70 PHE A O 12
ATOM 15393 N N . GLU A 1 71 ? -2.286 -0.808 -3.735 1.00 -0.30 71 GLU A N 12
ATOM 15394 C CA . GLU A 1 71 ? -2.391 0.566 -3.252 1.00 0.10 71 GLU A CA 12
ATOM 15395 C C . GLU A 1 71 ? -3.623 0.753 -2.368 1.00 0.23 71 GLU A C 12
ATOM 15396 O O . GLU A 1 71 ? -3.543 1.368 -1.308 1.00 -0.27 71 GLU A O 12
ATOM 15408 N N . THR A 1 72 ? -4.755 0.214 -2.812 1.00 -0.30 72 THR A N 12
ATOM 15409 C CA . THR A 1 72 ? -6.010 0.325 -2.069 1.00 0.13 72 THR A CA 12
ATOM 15410 C C . THR A 1 72 ? -5.914 -0.297 -0.677 1.00 0.24 72 THR A C 12
ATOM 15411 O O . THR A 1 72 ? -6.304 0.320 0.312 1.00 -0.27 72 THR A O 12
ATOM 15422 N N . GLY A 1 73 ? -5.407 -1.522 -0.603 1.00 -0.31 73 GLY A N 12
ATOM 15423 C CA . GLY A 1 73 ? -5.289 -2.198 0.679 1.00 0.09 73 GLY A CA 12
ATOM 15424 C C . GLY A 1 73 ? -4.501 -1.398 1.701 1.00 0.23 73 GLY A C 12
ATOM 15425 O O . GLY A 1 73 ? -4.692 -1.553 2.911 1.00 -0.27 73 GLY A O 12
ATOM 15429 N N . LEU A 1 74 ? -3.630 -0.522 1.221 1.00 -0.30 74 LEU A N 12
ATOM 15430 C CA . LEU A 1 74 ? -2.828 0.310 2.108 1.00 0.10 74 LEU A CA 12
ATOM 15431 C C . LEU A 1 74 ? -3.543 1.628 2.422 1.00 0.23 74 LEU A C 12
ATOM 15432 O O . LEU A 1 74 ? -3.380 2.185 3.507 1.00 -0.27 74 LEU A O 12
ATOM 15448 N N . ILE A 1 75 ? -4.322 2.128 1.464 1.00 -0.30 75 ILE A N 12
ATOM 15449 C CA . ILE A 1 75 ? -5.042 3.390 1.648 1.00 0.10 75 ILE A CA 12
ATOM 15450 C C . ILE A 1 75 ? -6.262 3.238 2.558 1.00 0.23 75 ILE A C 12
ATOM 15451 O O . ILE A 1 75 ? -6.828 4.229 3.018 1.00 -0.27 75 ILE A O 12
ATOM 15467 N N . ALA A 1 76 ? -6.679 2.003 2.791 1.00 -0.30 76 ALA A N 12
ATOM 15468 C CA . ALA A 1 76 ? -7.850 1.740 3.617 1.00 0.10 76 ALA A CA 12
ATOM 15469 C C . ALA A 1 76 ? -7.527 1.821 5.106 1.00 0.23 76 ALA A C 12
ATOM 15470 O O . ALA A 1 76 ? -8.407 2.093 5.922 1.00 -0.27 76 ALA A O 12
ATOM 15477 N N . MET A 1 77 ? -6.265 1.596 5.460 1.00 -0.30 77 MET A N 12
ATOM 15478 C CA . MET A 1 77 ? -5.857 1.663 6.862 1.00 0.10 77 MET A CA 12
ATOM 15479 C C . MET A 1 77 ? -4.991 2.894 7.124 1.00 0.23 77 MET A C 12
ATOM 15480 O O . MET A 1 77 ? -4.620 3.614 6.197 1.00 -0.27 77 MET A O 12
ATOM 15494 N N . LYS A 1 78 ? -4.677 3.131 8.397 1.00 -0.30 78 LYS A N 12
ATOM 15495 C CA . LYS A 1 78 ? -3.859 4.275 8.787 1.00 0.10 78 LYS A CA 12
ATOM 15496 C C . LYS A 1 78 ? -2.395 4.020 8.448 1.00 0.23 78 LYS A C 12
ATOM 15497 O O . LYS A 1 78 ? -2.094 3.225 7.560 1.00 -0.27 78 LYS A O 12
ATOM 15516 N N . VAL A 1 79 ? -1.481 4.685 9.149 1.00 -0.30 79 VAL A N 12
ATOM 15517 C CA . VAL A 1 79 ? -0.058 4.508 8.904 1.00 0.10 79 VAL A CA 12
ATOM 15518 C C . VAL A 1 79 ? 0.563 3.653 10.009 1.00 0.23 79 VAL A C 12
ATOM 15519 O O . VAL A 1 79 ? -0.004 3.520 11.094 1.00 -0.27 79 VAL A O 12
ATOM 15532 N N . ASN A 1 80 ? 1.722 3.069 9.726 1.00 -0.30 80 ASN A N 12
ATOM 15533 C CA . ASN A 1 80 ? 2.408 2.221 10.693 1.00 0.11 80 ASN A CA 12
ATOM 15534 C C . ASN A 1 80 ? 1.612 0.947 10.961 1.00 0.23 80 ASN A C 12
ATOM 15535 O O . ASN A 1 80 ? 1.781 0.307 11.999 1.00 -0.27 80 ASN A O 12
ATOM 15546 N N . GLN A 1 81 ? 0.743 0.582 10.020 1.00 -0.30 81 GLN A N 12
ATOM 15547 C CA . GLN A 1 81 ? -0.075 -0.619 10.163 1.00 0.10 81 GLN A CA 12
ATOM 15548 C C . GLN A 1 81 ? 0.489 -1.765 9.328 1.00 0.23 81 GLN A C 12
ATOM 15549 O O . GLN A 1 81 ? 0.687 -1.627 8.122 1.00 -0.27 81 GLN A O 12
ATOM 15563 N N . LYS A 1 82 ? 0.743 -2.897 9.975 1.00 -0.30 82 LYS A N 12
ATOM 15564 C CA . LYS A 1 82 ? 1.283 -4.065 9.287 1.00 0.10 82 LYS A CA 12
ATOM 15565 C C . LYS A 1 82 ? 0.165 -4.930 8.720 1.00 0.23 82 LYS A C 12
ATOM 15566 O O . LYS A 1 82 ? -0.367 -5.805 9.404 1.00 -0.27 82 LYS A O 12
ATOM 15585 N N . LYS A 1 83 ? -0.194 -4.672 7.467 1.00 -0.30 83 LYS A N 12
ATOM 15586 C CA . LYS A 1 83 ? -1.256 -5.419 6.807 1.00 0.10 83 LYS A CA 12
ATOM 15587 C C . LYS A 1 83 ? -0.693 -6.533 5.928 1.00 0.23 83 LYS A C 12
ATOM 15588 O O . LYS A 1 83 ? -0.344 -6.304 4.770 1.00 -0.27 83 LYS A O 12
ATOM 15607 N N . THR A 1 84 ? -0.620 -7.741 6.479 1.00 -0.30 84 THR A N 12
ATOM 15608 C CA . THR A 1 84 ? -0.113 -8.890 5.735 1.00 0.13 84 THR A CA 12
ATOM 15609 C C . THR A 1 84 ? -1.222 -9.498 4.883 1.00 0.24 84 THR A C 12
ATOM 15610 O O . THR A 1 84 ? -1.789 -10.534 5.229 1.00 -0.27 84 THR A O 12
ATOM 15621 N N . LEU A 1 85 ? -1.538 -8.833 3.777 1.00 -0.30 85 LEU A N 12
ATOM 15622 C CA . LEU A 1 85 ? -2.596 -9.289 2.881 1.00 0.10 85 LEU A CA 12
ATOM 15623 C C . LEU A 1 85 ? -2.054 -10.188 1.773 1.00 0.23 85 LEU A C 12
ATOM 15624 O O . LEU A 1 85 ? -1.021 -9.896 1.171 1.00 -0.27 85 LEU A O 12
ATOM 15640 N N . ALA A 1 86 ? -2.767 -11.280 1.504 1.00 -0.30 86 ALA A N 12
ATOM 15641 C CA . ALA A 1 86 ? -2.369 -12.220 0.462 1.00 0.10 86 ALA A CA 12
ATOM 15642 C C . ALA A 1 86 ? -2.993 -11.838 -0.876 1.00 0.23 86 ALA A C 12
ATOM 15643 O O . ALA A 1 86 ? -4.046 -12.353 -1.249 1.00 -0.27 86 ALA A O 12
ATOM 15650 N N . LEU A 1 87 ? -2.351 -10.912 -1.582 1.00 -0.30 87 LEU A N 12
ATOM 15651 C CA . LEU A 1 87 ? -2.865 -10.443 -2.865 1.00 0.10 87 LEU A CA 12
ATOM 15652 C C . LEU A 1 87 ? -2.319 -11.251 -4.032 1.00 0.23 87 LEU A C 12
ATOM 15653 O O . LEU A 1 87 ? -1.269 -11.881 -3.936 1.00 -0.27 87 LEU A O 12
ATOM 15669 N N . THR A 1 88 ? -3.032 -11.201 -5.147 1.00 -0.30 88 THR A N 12
ATOM 15670 C CA . THR A 1 88 ? -2.614 -11.902 -6.349 1.00 0.13 88 THR A CA 12
ATOM 15671 C C . THR A 1 88 ? -1.726 -10.997 -7.187 1.00 0.24 88 THR A C 12
ATOM 15672 O O . THR A 1 88 ? -1.488 -9.843 -6.832 1.00 -0.27 88 THR A O 12
ATOM 15683 N N . PHE A 1 89 ? -1.250 -11.519 -8.302 1.00 -0.30 89 PHE A N 12
ATOM 15684 C CA . PHE A 1 89 ? -0.400 -10.751 -9.195 1.00 0.10 89 PHE A CA 12
ATOM 15685 C C . PHE A 1 89 ? -1.042 -10.668 -10.577 1.00 0.24 89 PHE A C 12
ATOM 15686 O O . PHE A 1 89 ? -1.037 -11.644 -11.325 1.00 -0.27 89 PHE A O 12
ATOM 15703 N N . PRO A 1 90 ? -1.624 -9.504 -10.926 1.00 -0.29 90 PRO A N 12
ATOM 15704 C CA . PRO A 1 90 ? -2.291 -9.304 -12.220 1.00 0.10 90 PRO A CA 12
ATOM 15705 C C . PRO A 1 90 ? -1.313 -9.165 -13.379 1.00 0.23 90 PRO A C 12
ATOM 15706 O O . PRO A 1 90 ? -0.111 -8.996 -13.177 1.00 -0.27 90 PRO A O 12
ATOM 15717 N N . SER A 1 91 ? -1.842 -9.229 -14.597 1.00 -0.30 91 SER A N 12
ATOM 15718 C CA . SER A 1 91 ? -1.021 -9.102 -15.794 1.00 0.12 91 SER A CA 12
ATOM 15719 C C . SER A 1 91 ? -0.318 -7.749 -15.821 1.00 0.24 91 SER A C 12
ATOM 15720 O O . SER A 1 91 ? 0.795 -7.624 -16.330 1.00 -0.27 91 SER A O 12
ATOM 15728 N N . ASP A 1 92 ? -0.984 -6.739 -15.268 1.00 -0.30 92 ASP A N 12
ATOM 15729 C CA . ASP A 1 92 ? -0.438 -5.385 -15.222 1.00 0.10 92 ASP A CA 12
ATOM 15730 C C . ASP A 1 92 ? 1.023 -5.387 -14.776 1.00 0.23 92 ASP A C 12
ATOM 15731 O O . ASP A 1 92 ? 1.822 -4.576 -15.243 1.00 -0.27 92 ASP A O 12
ATOM 15740 N N . TYR A 1 93 ? 1.365 -6.296 -13.864 1.00 -0.30 93 TYR A N 12
ATOM 15741 C CA . TYR A 1 93 ? 2.731 -6.391 -13.352 1.00 0.10 93 TYR A CA 12
ATOM 15742 C C . TYR A 1 93 ? 3.755 -6.344 -14.482 1.00 0.23 93 TYR A C 12
ATOM 15743 O O . TYR A 1 93 ? 3.547 -6.917 -15.552 1.00 -0.27 93 TYR A O 12
ATOM 15761 N N . HIS A 1 94 ? 4.856 -5.642 -14.235 1.00 -0.30 94 HIS A N 12
ATOM 15762 C CA . HIS A 1 94 ? 5.915 -5.496 -15.226 1.00 0.10 94 HIS A CA 12
ATOM 15763 C C . HIS A 1 94 ? 6.526 -6.842 -15.602 1.00 0.23 94 HIS A C 12
ATOM 15764 O O . HIS A 1 94 ? 7.041 -7.006 -16.708 1.00 -0.27 94 HIS A O 12
ATOM 15779 N N . VAL A 1 95 ? 6.479 -7.803 -14.684 1.00 -0.30 95 VAL A N 12
ATOM 15780 C CA . VAL A 1 95 ? 7.044 -9.120 -14.949 1.00 0.10 95 VAL A CA 12
ATOM 15781 C C . VAL A 1 95 ? 5.971 -10.122 -15.376 1.00 0.23 95 VAL A C 12
ATOM 15782 O O . VAL A 1 95 ? 4.880 -10.175 -14.808 1.00 -0.27 95 VAL A O 12
ATOM 15795 N N . LYS A 1 96 ? 6.311 -10.909 -16.388 1.00 -0.30 96 LYS A N 12
ATOM 15796 C CA . LYS A 1 96 ? 5.407 -11.920 -16.932 1.00 0.10 96 LYS A CA 12
ATOM 15797 C C . LYS A 1 96 ? 4.888 -12.857 -15.840 1.00 0.23 96 LYS A C 12
ATOM 15798 O O . LYS A 1 96 ? 3.697 -13.164 -15.785 1.00 -0.27 96 LYS A O 12
ATOM 15817 N N . GLU A 1 97 ? 5.794 -13.325 -14.994 1.00 -0.30 97 GLU A N 12
ATOM 15818 C CA . GLU A 1 97 ? 5.444 -14.250 -13.919 1.00 0.10 97 GLU A CA 12
ATOM 15819 C C . GLU A 1 97 ? 4.347 -13.702 -13.005 1.00 0.23 97 GLU A C 12
ATOM 15820 O O . GLU A 1 97 ? 3.409 -14.420 -12.635 1.00 -0.27 97 GLU A O 12
ATOM 15832 N N . LEU A 1 98 ? 4.455 -12.430 -12.645 1.00 -0.30 98 LEU A N 12
ATOM 15833 C CA . LEU A 1 98 ? 3.473 -11.811 -11.767 1.00 0.10 98 LEU A CA 12
ATOM 15834 C C . LEU A 1 98 ? 2.210 -11.434 -12.512 1.00 0.23 98 LEU A C 12
ATOM 15835 O O . LEU A 1 98 ? 1.480 -10.529 -12.110 1.00 -0.27 98 LEU A O 12
ATOM 15851 N N . GLN A 1 99 ? 1.933 -12.161 -13.573 1.00 -0.30 99 GLN A N 12
ATOM 15852 C CA . GLN A 1 99 ? 0.728 -11.940 -14.338 1.00 0.10 99 GLN A CA 12
ATOM 15853 C C . GLN A 1 99 ? -0.404 -12.721 -13.682 1.00 0.23 99 GLN A C 12
ATOM 15854 O O . GLN A 1 99 ? -1.549 -12.271 -13.646 1.00 -0.27 99 GLN A O 12
ATOM 15868 N N . SER A 1 100 ? -0.062 -13.902 -13.156 1.00 -0.30 100 SER A N 12
ATOM 15869 C CA . SER A 1 100 ? -1.043 -14.758 -12.488 1.00 0.12 100 SER A CA 12
ATOM 15870 C C . SER A 1 100 ? -0.441 -15.442 -11.255 1.00 0.24 100 SER A C 12
ATOM 15871 O O . SER A 1 100 ? -0.493 -16.666 -11.138 1.00 -0.27 100 SER A O 12
ATOM 15879 N N . LYS A 1 101 ? 0.151 -14.664 -10.347 1.00 -0.30 101 LYS A N 12
ATOM 15880 C CA . LYS A 1 101 ? 0.774 -15.249 -9.154 1.00 0.10 101 LYS A CA 12
ATOM 15881 C C . LYS A 1 101 ? 0.182 -14.733 -7.831 1.00 0.24 101 LYS A C 12
ATOM 15882 O O . LYS A 1 101 ? 0.445 -13.601 -7.427 1.00 -0.27 101 LYS A O 12
ATOM 15901 N N . PRO A 1 102 ? -0.598 -15.578 -7.117 1.00 -0.29 102 PRO A N 12
ATOM 15902 C CA . PRO A 1 102 ? -1.189 -15.222 -5.819 1.00 0.10 102 PRO A CA 12
ATOM 15903 C C . PRO A 1 102 ? -0.118 -15.130 -4.732 1.00 0.23 102 PRO A C 12
ATOM 15904 O O . PRO A 1 102 ? 0.329 -16.147 -4.201 1.00 -0.27 102 PRO A O 12
ATOM 15915 N N . VAL A 1 103 ? 0.322 -13.911 -4.442 1.00 -0.30 103 VAL A N 12
ATOM 15916 C CA . VAL A 1 103 ? 1.381 -13.684 -3.459 1.00 0.10 103 VAL A CA 12
ATOM 15917 C C . VAL A 1 103 ? 0.870 -13.164 -2.109 1.00 0.23 103 VAL A C 12
ATOM 15918 O O . VAL A 1 103 ? -0.203 -12.566 -2.008 1.00 -0.27 103 VAL A O 12
ATOM 15931 N N . THR A 1 104 ? 1.693 -13.365 -1.083 1.00 -0.30 104 THR A N 12
ATOM 15932 C CA . THR A 1 104 ? 1.397 -12.895 0.265 1.00 0.13 104 THR A CA 12
ATOM 15933 C C . THR A 1 104 ? 2.287 -11.701 0.576 1.00 0.24 104 THR A C 12
ATOM 15934 O O . THR A 1 104 ? 3.482 -11.854 0.820 1.00 -0.27 104 THR A O 12
ATOM 15945 N N . PHE A 1 105 ? 1.706 -10.507 0.532 1.00 -0.30 105 PHE A N 12
ATOM 15946 C CA . PHE A 1 105 ? 2.464 -9.287 0.774 1.00 0.10 105 PHE A CA 12
ATOM 15947 C C . PHE A 1 105 ? 2.334 -8.790 2.207 1.00 0.23 105 PHE A C 12
ATOM 15948 O O . PHE A 1 105 ? 1.230 -8.601 2.719 1.00 -0.27 105 PHE A O 12
ATOM 15965 N N . GLU A 1 106 ? 3.477 -8.511 2.817 1.00 -0.30 106 GLU A N 12
ATOM 15966 C CA . GLU A 1 106 ? 3.517 -7.952 4.157 1.00 0.10 106 GLU A CA 12
ATOM 15967 C C . GLU A 1 106 ? 3.728 -6.455 3.996 1.00 0.23 106 GLU A C 12
ATOM 15968 O O . GLU A 1 106 ? 4.861 -5.978 3.993 1.00 -0.27 106 GLU A O 12
ATOM 15980 N N . VAL A 1 107 ? 2.632 -5.724 3.822 1.00 -0.30 107 VAL A N 12
ATOM 15981 C CA . VAL A 1 107 ? 2.708 -4.285 3.605 1.00 0.10 107 VAL A CA 12
ATOM 15982 C C . VAL A 1 107 ? 2.603 -3.495 4.895 1.00 0.23 107 VAL A C 12
ATOM 15983 O O . VAL A 1 107 ? 1.531 -3.396 5.492 1.00 -0.27 107 VAL A O 12
ATOM 15996 N N . VAL A 1 108 ? 3.717 -2.905 5.303 1.00 -0.30 108 VAL A N 12
ATOM 15997 C CA . VAL A 1 108 ? 3.758 -2.087 6.498 1.00 0.10 108 VAL A CA 12
ATOM 15998 C C . VAL A 1 108 ? 3.280 -0.678 6.133 1.00 0.23 108 VAL A C 12
ATOM 15999 O O . VAL A 1 108 ? 4.045 0.157 5.651 1.00 -0.27 108 VAL A O 12
ATOM 16012 N N . LEU A 1 109 ? 1.983 -0.469 6.296 1.00 -0.30 109 LEU A N 12
ATOM 16013 C CA . LEU A 1 109 ? 1.323 0.780 5.931 1.00 0.10 109 LEU A CA 12
ATOM 16014 C C . LEU A 1 109 ? 1.989 2.052 6.455 1.00 0.23 109 LEU A C 12
ATOM 16015 O O . LEU A 1 109 ? 1.471 2.682 7.370 1.00 -0.27 109 LEU A O 12
ATOM 16031 N N . LYS A 1 110 ? 3.090 2.476 5.836 1.00 -0.30 110 LYS A N 12
ATOM 16032 C CA . LYS A 1 110 ? 3.730 3.723 6.223 1.00 0.10 110 LYS A CA 12
ATOM 16033 C C . LYS A 1 110 ? 3.375 4.743 5.147 1.00 0.23 110 LYS A C 12
ATOM 16034 O O . LYS A 1 110 ? 3.517 4.447 3.966 1.00 -0.27 110 LYS A O 12
ATOM 16053 N N . ALA A 1 111 ? 2.836 5.901 5.513 1.00 -0.30 111 ALA A N 12
ATOM 16054 C CA . ALA A 1 111 ? 2.413 6.844 4.478 1.00 0.10 111 ALA A CA 12
ATOM 16055 C C . ALA A 1 111 ? 2.858 8.285 4.676 1.00 0.23 111 ALA A C 12
ATOM 16056 O O . ALA A 1 111 ? 2.651 8.895 5.725 1.00 -0.27 111 ALA A O 12
ATOM 16063 N N . ILE A 1 112 ? 3.453 8.811 3.613 1.00 -0.30 112 ILE A N 12
ATOM 16064 C CA . ILE A 1 112 ? 3.935 10.183 3.562 1.00 0.10 112 ILE A CA 12
ATOM 16065 C C . ILE A 1 112 ? 3.112 10.974 2.542 1.00 0.23 112 ILE A C 12
ATOM 16066 O O . ILE A 1 112 ? 2.824 10.466 1.460 1.00 -0.27 112 ILE A O 12
ATOM 16082 N N . LYS A 1 113 ? 2.701 12.191 2.865 1.00 -0.30 113 LYS A N 12
ATOM 16083 C CA . LYS A 1 113 ? 1.904 12.970 1.924 1.00 0.11 113 LYS A CA 12
ATOM 16084 C C . LYS A 1 113 ? 2.774 13.978 1.180 1.00 0.28 113 LYS A C 12
ATOM 16085 O O . LYS A 1 113 ? 3.475 14.763 1.852 1.00 -0.26 113 LYS A O 12
#

Solvent-accessible surface area: 5337 Å² total; per-residue (Å²): 190,14,56,87,67,32,42,0,18,0,19,11,20,0,30,46,107,143,146,126,43,89,96,3,43,17,126,90,105,126,6,61,0,40,55,140,87,45,23,191,31,4,13,66,13,2,24,50,70,124,48,113,66,137,37,80,60,78,30,74,2,44,75,130,63,199,55,160,109,12,66,97,79,103,2,33,2,41,2,39,0,91,9,103,158

InterPro domains:
  IPR001179 FKBP-type peptidyl-prolyl cis-trans isomerase domain [PF00254] (165-246)
  IPR001179 FKBP-type peptidyl-prolyl cis-trans isomerase domain [PS50059] (170-230)
  IPR005215 Trigger factor [MF_00303] (4-444)
  IPR005215 Trigger factor [PIRSF003095] (5-440)
  IPR005215 Trigger factor [PTHR30560] (4-413)
  IPR005215 Trigger factor [TIGR00115] (17-431)
  IPR008880 Trigger factor, C-terminal [PF05698] (275-439)
  IPR008881 Trigger factor, ribosome-binding, bacterial [PF05697] (11-152)
  IPR027304 Trigger factor/SurA domain superfamily [SSF109998] (268-442)
  IPR036611 Trigger factor ribosome-binding domain superfamily [G3DSA:3.30.70.1050] (5-129)
  IPR036611 Trigger factor ribosome-binding domain superfamily [SSF102735] (5-132)
  IPR037041 Trigger factor, C-terminal domain superfamily [G3DSA:1.10.3120.10] (131-393)
  IPR046357 Peptidyl-prolyl cis-trans isomerase domain superfamily [G3DSA:3.10.50.40] (158-255)

Sequence (85 aa):
KLANGDIAIIDFTGIVDNKKLASASAQNYELTIGSNSFIKGFETGLIAMKVNQKKTLALTFPSDYHVKELQSKPVTFEVVLKAIKKLANGDIAIIDFTGIVDNKKLASASAQNYELTIGSNSFIKGFETGLIAMKVNQKKTLALTFPSDYHVKELQSKPVTFEVVLKAIKKLANGDIAIIDFTGIVDNKKLASASAQNYELTIGSNSFIKGFETGLIAMKVNQKKTLALTFPSDYHVKELQSKPVTFEVVLKAIKKLANGDIAIIDFTGIVDNKKLASASAQNYELTIGSNSFIKGFETGLIAMKVNQKKTLALTFPSDYHVKELQSKPVTFEVVLKAIKKLANGDIAIIDFTGIVDNKKLASASAQNYELTIGSNSFIKGFETGLIAMKVNQKKTLALTFPSDYHVKELQSKPVTFEVVLKAIKKLANGDIAIIDFTGIVDNKKLASASAQNYELTIGSNSFIKGFETGLIAMKVNQKKTLALTFPSDYHVKELQSKPVTFEVVLKAIKKLANGDIAIIDFTGIVDNKKLASASAQNYELTIGSNSFIKGFETGLIAMKVNQKKTLALTFPSDYHVKELQSKPVTFEVVLKAIKKLANGDIAIIDFTGIVDNKKLASASAQNYELTIGSNSFIKGFETGLIAMKVNQKKTLALTFPSDYHVKELQSKPVTFEVVLKAIKKLANGDIAIIDFTGIVDNKKLASASAQNYELTIGSNSFIKGFETGLIAMKVNQKKTLALTFPSDYHVKELQSKPVTFEVVLKAIKKLANGDIAIIDFTGIVDNKKLASASAQNYELTIGSNSFIKGFETGLIAMKVNQKKTLALTFPSDYHVKELQSKPVTFEVVLKAIKKLANGDIAIIDFTGIVDNKKLASASAQNYELTIGSNSFIKGFETGLIAMKVNQKKTLALTFPSDYHVKELQSKPVTFEVVLKAIKKLANGDIAIIDFTGIVDNKKLASASAQNYELTIGSNSFIKGFETGLIAMKVNQKKTLALTFPSDYHVKELQSKPVTFEVVLKAIK

B-factor: mean 0.09, std 0.07, range [0.01, 0.28]

Nearest PDB structures (foldseek):
  1hxv-assembly1_A  TM=1.002E+00  e=2.520E-16  Mycoplasmoides genitalium
  1t11-assembly1_B  TM=8.664E-01  e=4.622E-05  Vibrio cholerae
  5owj-assembly1_B  TM=7.876E-01  e=1.898E-05  Escherichia coli
  1t11-assembly1_A  TM=8.477E-01  e=1.125E-04  Vibrio cholerae
  6d6s-assembly1_B  TM=8.020E-01  e=4.925E-05  Escherichia coli K-12